Protein 3H7F (pdb70)

Solvent-accessible surface area: 27893 Å² total

Structure (mmCIF, N/CA/C/O backbone):
data_3H7F
#
_entry.id   3H7F
#
_cell.length_a   60.730
_cell.length_b   102.010
_cell.length_c   132.120
_cell.angle_alpha   90.00
_cell.angle_beta   90.00
_cell.angle_gamma   90.00
#
_symmetry.space_group_name_H-M   'P 21 21 21'
#
loop_
_entity.id
_entity.type
_entity.pdbx_description
1 polymer 'Serine hydroxymethyltransferase 1'
2 non-polymer 'MAGNESIUM ION'
3 water water
#
loop_
_atom_site.group_PDB
_atom_site.id
_atom_site.type_symbol
_atom_site.label_atom_id
_atom_site.label_alt_id
_atom_site.label_comp_id
_atom_site.label_asym_id
_atom_site.label_entity_id
_atom_site.label_seq_id
_atom_site.pdbx_PDB_ins_code
_atom_site.Cartn_x
_atom_site.Cartn_y
_atom_site.Cartn_z
_atom_site.occupancy
_atom_site.B_iso_or_equiv
_atom_site.auth_seq_id
_atom_site.auth_comp_id
_atom_site.auth_asym_id
_atom_site.auth_atom_id
_atom_site.pdbx_PDB_model_num
ATOM 1 N N . GLY A 1 20 ? 22.329 50.473 -6.860 1.00 33.49 -1 GLY A N 1
ATOM 2 C CA . GLY A 1 20 ? 21.136 51.367 -6.674 1.00 32.40 -1 GLY A CA 1
ATOM 3 C C . GLY A 1 20 ? 20.991 51.910 -5.273 1.00 31.20 -1 GLY A C 1
ATOM 4 O O . GLY A 1 20 ? 21.686 51.466 -4.309 1.00 33.00 -1 GLY A O 1
ATOM 5 N N . SER A 1 21 ? 20.036 52.831 -5.123 1.00 28.84 0 SER A N 1
ATOM 6 C CA . SER A 1 21 ? 19.993 53.655 -3.929 1.00 26.72 0 SER A CA 1
ATOM 7 C C . SER A 1 21 ? 19.511 52.959 -2.647 1.00 24.21 0 SER A C 1
ATOM 8 O O . SER A 1 21 ? 19.775 53.474 -1.567 1.00 22.20 0 SER A O 1
ATOM 11 N N . MET A 1 22 ? 18.903 51.771 -2.750 1.00 23.53 1 MET A N 1
ATOM 12 C CA . MET A 1 22 ? 18.463 51.048 -1.541 1.00 22.13 1 MET A CA 1
ATOM 13 C C . MET A 1 22 ? 19.543 50.761 -0.471 1.00 21.91 1 MET A C 1
ATOM 14 O O . MET A 1 22 ? 19.245 50.761 0.753 1.00 20.14 1 MET A O 1
ATOM 19 N N . SER A 1 23 ? 20.793 50.522 -0.909 1.00 22.44 2 SER A N 1
ATOM 20 C CA . SER A 1 23 ? 21.934 50.282 -0.011 1.00 22.13 2 SER A CA 1
ATOM 21 C C . SER A 1 23 ? 22.965 51.437 0.059 1.00 21.91 2 SER A C 1
ATOM 22 O O . SER A 1 23 ? 24.044 51.264 0.641 1.00 22.41 2 SER A O 1
ATOM 25 N N . ALA A 1 24 ? 22.623 52.605 -0.479 1.00 21.00 3 ALA A N 1
ATOM 26 C CA . ALA A 1 24 ? 23.517 53.793 -0.455 1.00 20.81 3 ALA A CA 1
ATOM 27 C C . ALA A 1 24 ? 23.412 54.559 0.875 1.00 21.30 3 ALA A C 1
ATOM 28 O O . ALA A 1 24 ? 22.299 54.732 1.425 1.00 21.01 3 ALA A O 1
ATOM 30 N N . PRO A 1 25 ? 24.552 55.006 1.450 1.00 20.57 4 PRO A N 1
ATOM 31 C CA . PRO A 1 25 ? 24.513 55.813 2.673 1.00 20.87 4 PRO A CA 1
ATOM 32 C C . PRO A 1 25 ? 23.850 57.193 2.496 1.00 20.20 4 PRO A C 1
ATOM 33 O O . PRO A 1 25 ? 23.872 57.769 1.401 1.00 20.35 4 PRO A O 1
ATOM 37 N N . LEU A 1 26 ? 23.240 57.710 3.564 1.00 19.14 5 LEU A N 1
ATOM 38 C CA . LEU A 1 26 ? 22.636 59.048 3.585 1.00 19.03 5 LEU A CA 1
ATOM 39 C C . LEU A 1 26 ? 23.557 60.140 2.990 1.00 20.24 5 LEU A C 1
ATOM 40 O O . LEU A 1 26 ? 23.102 61.016 2.286 1.00 18.90 5 LEU A O 1
ATOM 45 N N . ALA A 1 27 ? 24.856 60.054 3.297 1.00 21.41 6 ALA A N 1
ATOM 46 C CA . ALA A 1 27 ? 25.855 60.990 2.736 1.00 23.09 6 ALA A CA 1
ATOM 47 C C . ALA A 1 27 ? 25.880 61.064 1.191 1.00 22.75 6 ALA A C 1
ATOM 48 O O . ALA A 1 27 ? 26.124 62.160 0.628 1.00 23.65 6 ALA A O 1
ATOM 50 N N . GLU A 1 28 ? 25.617 59.931 0.539 1.00 21.82 7 GLU A N 1
ATOM 51 C CA A GLU A 1 28 ? 25.512 59.851 -0.926 0.50 21.29 7 GLU A CA 1
ATOM 52 C CA B GLU A 1 28 ? 25.501 59.848 -0.923 0.50 22.08 7 GLU A CA 1
ATOM 53 C C . GLU A 1 28 ? 24.129 60.300 -1.419 1.00 21.92 7 GLU A C 1
ATOM 54 O O . GLU A 1 28 ? 24.024 61.098 -2.348 1.00 21.96 7 GLU A O 1
ATOM 65 N N . VAL A 1 29 ? 23.060 59.774 -0.798 1.00 21.58 8 VAL A N 1
ATOM 66 C CA . VAL A 1 29 ? 21.682 60.005 -1.280 1.00 21.63 8 VAL A CA 1
ATOM 67 C C . VAL A 1 29 ? 21.166 61.445 -1.096 1.00 20.80 8 VAL A C 1
ATOM 68 O O . VAL A 1 29 ? 20.470 61.965 -1.980 1.00 22.04 8 VAL A O 1
ATOM 72 N N . ASP A 1 30 ? 21.471 62.073 0.038 1.00 20.03 9 ASP A N 1
ATOM 73 C CA . ASP A 1 30 ? 20.944 63.404 0.415 1.00 19.39 9 ASP A CA 1
ATOM 74 C C . ASP A 1 30 ? 21.955 64.211 1.237 1.00 20.53 9 ASP A C 1
ATOM 75 O O . ASP A 1 30 ? 21.847 64.351 2.463 1.00 19.26 9 ASP A O 1
ATOM 80 N N . PRO A 1 31 ? 22.962 64.789 0.543 1.00 20.76 10 PRO A N 1
ATOM 81 C CA . PRO A 1 31 ? 24.013 65.487 1.246 1.00 21.51 10 PRO A CA 1
ATOM 82 C C . PRO A 1 31 ? 23.550 66.646 2.199 1.00 20.46 10 PRO A C 1
ATOM 83 O O . PRO A 1 31 ? 24.114 66.834 3.281 1.00 21.02 10 PRO A O 1
ATOM 87 N N . ASP A 1 32 ? 22.500 67.359 1.819 1.00 21.01 11 ASP A N 1
ATOM 88 C CA . ASP A 1 32 ? 21.968 68.471 2.630 1.00 20.80 11 ASP A CA 1
ATOM 89 C C . ASP A 1 32 ? 21.354 67.959 3.963 1.00 20.35 11 ASP A C 1
ATOM 90 O O . ASP A 1 32 ? 21.588 68.513 5.045 1.00 19.79 11 ASP A O 1
ATOM 95 N N . ILE A 1 33 ? 20.598 66.863 3.906 1.00 19.67 12 ILE A N 1
ATOM 96 C CA . ILE A 1 33 ? 20.083 66.278 5.174 1.00 19.69 12 ILE A CA 1
ATOM 97 C C . ILE A 1 33 ? 21.179 65.679 6.055 1.00 19.48 12 ILE A C 1
ATOM 98 O O . ILE A 1 33 ? 21.162 65.883 7.295 1.00 18.88 12 ILE A O 1
ATOM 103 N N . ALA A 1 34 ? 22.164 64.992 5.463 1.00 19.04 13 ALA A N 1
ATOM 104 C CA . ALA A 1 34 ? 23.315 64.487 6.221 1.00 20.52 13 ALA A CA 1
ATOM 105 C C . ALA A 1 34 ? 24.058 65.610 6.989 1.00 20.31 13 ALA A C 1
ATOM 106 O O . ALA A 1 34 ? 24.369 65.455 8.189 1.00 20.06 13 ALA A O 1
ATOM 108 N N . GLU A 1 35 ? 24.274 66.763 6.330 1.00 21.24 14 GLU A N 1
ATOM 109 C CA . GLU A 1 35 ? 24.955 67.904 6.977 1.00 21.97 14 GLU A CA 1
ATOM 110 C C . GLU A 1 35 ? 24.160 68.510 8.122 1.00 21.37 14 GLU A C 1
ATOM 111 O O . GLU A 1 35 ? 24.709 68.864 9.174 1.00 20.85 14 GLU A O 1
ATOM 117 N N . LEU A 1 36 ? 22.837 68.549 7.937 1.00 20.94 15 LEU A N 1
ATOM 118 C CA . LEU A 1 36 ? 21.924 69.064 8.963 1.00 21.42 15 LEU A CA 1
ATOM 119 C C . LEU A 1 36 ? 21.839 68.169 10.228 1.00 21.98 15 LEU A C 1
ATOM 120 O O . LEU A 1 36 ? 21.745 68.711 11.341 1.00 21.05 15 LEU A O 1
ATOM 125 N N . LEU A 1 37 ? 21.875 66.844 10.063 1.00 21.76 16 LEU A N 1
ATOM 126 C CA . LEU A 1 37 ? 22.014 65.916 11.202 1.00 22.54 16 LEU A CA 1
ATOM 127 C C . LEU A 1 37 ? 23.310 66.212 12.014 1.00 21.49 16 LEU A C 1
ATOM 128 O O . LEU A 1 37 ? 23.285 66.222 13.220 1.00 22.01 16 LEU A O 1
ATOM 133 N N . ALA A 1 38 ? 24.419 66.467 11.306 1.00 21.16 17 ALA A N 1
ATOM 134 C CA . ALA A 1 38 ? 25.702 66.803 11.940 1.00 21.10 17 ALA A CA 1
ATOM 135 C C . ALA A 1 38 ? 25.647 68.143 12.682 1.00 20.41 17 ALA A C 1
ATOM 136 O O . ALA A 1 38 ? 26.152 68.246 13.831 1.00 20.33 17 ALA A O 1
ATOM 138 N N . LYS A 1 39 ? 25.040 69.163 12.073 1.00 20.13 18 LYS A N 1
ATOM 139 C CA . LYS A 1 39 ? 24.873 70.461 12.726 1.00 20.21 18 LYS A CA 1
ATOM 140 C C . LYS A 1 39 ? 24.001 70.359 13.996 1.00 20.49 18 LYS A C 1
ATOM 141 O O . LYS A 1 39 ? 24.312 71.001 14.997 1.00 20.44 18 LYS A O 1
ATOM 147 N N . GLU A 1 40 ? 22.911 69.576 13.966 1.00 20.38 19 GLU A N 1
ATOM 148 C CA . GLU A 1 40 ? 22.058 69.440 15.171 1.00 20.12 19 GLU A CA 1
ATOM 149 C C . GLU A 1 40 ? 22.737 68.686 16.336 1.00 20.10 19 GLU A C 1
ATOM 150 O O . GLU A 1 40 ? 22.578 69.078 17.512 1.00 19.98 19 GLU A O 1
ATOM 156 N N . LEU A 1 41 ? 23.494 67.636 16.003 1.00 20.16 20 LEU A N 1
ATOM 157 C CA . LEU A 1 41 ? 24.352 66.946 16.983 1.00 20.23 20 LEU A CA 1
ATOM 158 C C . LEU A 1 41 ? 25.358 67.920 17.640 1.00 20.78 20 LEU A C 1
ATOM 159 O O . LEU A 1 41 ? 25.514 67.906 18.859 1.00 20.39 20 LEU A O 1
ATOM 164 N N . GLY A 1 42 ? 25.989 68.781 16.829 1.00 21.09 21 GLY A N 1
ATOM 165 C CA . GLY A 1 42 ? 26.919 69.828 17.357 1.00 21.11 21 GLY A CA 1
ATOM 166 C C . GLY A 1 42 ? 26.250 70.801 18.334 1.00 20.79 21 GLY A C 1
ATOM 167 O O . GLY A 1 42 ? 26.792 71.122 19.409 1.00 22.09 21 GLY A O 1
ATOM 168 N N . ARG A 1 43 ? 25.034 71.237 17.989 1.00 20.76 22 ARG A N 1
ATOM 169 C CA . ARG A 1 43 ? 24.256 72.175 18.779 1.00 19.92 22 ARG A CA 1
ATOM 170 C C . ARG A 1 43 ? 23.860 71.556 20.146 1.00 19.68 22 ARG A C 1
ATOM 171 O O . ARG A 1 43 ? 23.982 72.212 21.215 1.00 21.48 22 ARG A O 1
ATOM 179 N N . GLN A 1 44 ? 23.412 70.287 20.116 1.00 19.13 23 GLN A N 1
ATOM 180 C CA . GLN A 1 44 ? 23.150 69.545 21.344 1.00 18.45 23 GLN A CA 1
ATOM 181 C C . GLN A 1 44 ? 24.407 69.426 22.259 1.00 18.99 23 GLN A C 1
ATOM 182 O O . GLN A 1 44 ? 24.291 69.568 23.485 1.00 19.78 23 GLN A O 1
ATOM 188 N N . ARG A 1 45 ? 25.565 69.165 21.652 1.00 19.52 24 ARG A N 1
ATOM 189 C CA . ARG A 1 45 ? 26.852 69.088 22.390 1.00 20.05 24 ARG A CA 1
ATOM 190 C C . ARG A 1 45 ? 27.317 70.468 22.950 1.00 21.40 24 ARG A C 1
ATOM 191 O O . ARG A 1 45 ? 27.765 70.554 24.093 1.00 21.85 24 ARG A O 1
ATOM 199 N N . ASP A 1 46 ? 27.158 71.543 22.200 1.00 22.42 25 ASP A N 1
ATOM 200 C CA . ASP A 1 46 ? 27.789 72.832 22.570 1.00 24.09 25 ASP A CA 1
ATOM 201 C C . ASP A 1 46 ? 26.978 73.683 23.553 1.00 24.88 25 ASP A C 1
ATOM 202 O O . ASP A 1 46 ? 27.563 74.487 24.290 1.00 26.32 25 ASP A O 1
ATOM 207 N N . THR A 1 47 ? 25.658 73.498 23.618 1.00 24.90 26 THR A N 1
ATOM 208 C CA . THR A 1 47 ? 24.795 74.362 24.437 1.00 24.96 26 THR A CA 1
ATOM 209 C C . THR A 1 47 ? 24.424 73.683 25.767 1.00 23.27 26 THR A C 1
ATOM 210 O O . THR A 1 47 ? 24.606 72.469 25.905 1.00 23.30 26 THR A O 1
ATOM 214 N N . LEU A 1 48 ? 23.914 74.454 26.733 1.00 22.02 27 LEU A N 1
ATOM 215 C CA . LEU A 1 48 ? 23.321 73.902 27.981 1.00 21.86 27 LEU A CA 1
ATOM 216 C C . LEU A 1 48 ? 21.771 73.900 27.848 1.00 21.15 27 LEU A C 1
ATOM 217 O O . LEU A 1 48 ? 21.127 74.969 27.916 1.00 19.91 27 LEU A O 1
ATOM 222 N N . GLU A 1 49 ? 21.201 72.697 27.633 1.00 20.94 28 GLU A N 1
ATOM 223 C CA A GLU A 1 49 ? 19.746 72.596 27.380 0.50 20.95 28 GLU A CA 1
ATOM 224 C CA B GLU A 1 49 ? 19.743 72.507 27.408 0.50 21.39 28 GLU A CA 1
ATOM 225 C C . GLU A 1 49 ? 18.959 72.513 28.710 1.00 20.79 28 GLU A C 1
ATOM 226 O O . GLU A 1 49 ? 19.078 71.538 29.482 1.00 21.11 28 GLU A O 1
ATOM 237 N N . MET A 1 50 ? 18.144 73.553 28.958 1.00 20.54 29 MET A N 1
ATOM 238 C CA . MET A 1 50 ? 17.337 73.661 30.182 1.00 20.89 29 MET A CA 1
ATOM 239 C C . MET A 1 50 ? 15.814 73.841 29.959 1.00 20.41 29 MET A C 1
ATOM 240 O O . MET A 1 50 ? 15.111 74.423 30.791 1.00 20.38 29 MET A O 1
ATOM 245 N N . ILE A 1 51 ? 15.307 73.301 28.841 1.00 19.98 30 ILE A N 1
ATOM 246 C CA . ILE A 1 51 ? 13.856 73.218 28.597 1.00 20.33 30 ILE A CA 1
ATOM 247 C C . ILE A 1 51 ? 13.370 72.010 29.402 1.00 19.03 30 ILE A C 1
ATOM 248 O O . ILE A 1 51 ? 13.902 70.888 29.227 1.00 19.50 30 ILE A O 1
ATOM 253 N N . ALA A 1 52 ? 12.409 72.236 30.308 1.00 19.37 31 ALA A N 1
ATOM 254 C CA . ALA A 1 52 ? 11.943 71.223 31.262 1.00 19.42 31 ALA A CA 1
ATOM 255 C C . ALA A 1 52 ? 11.316 69.937 30.623 1.00 19.43 31 ALA A C 1
ATOM 256 O O . ALA A 1 52 ? 11.398 68.863 31.233 1.00 19.95 31 ALA A O 1
ATOM 258 N N . SER A 1 53 ? 10.774 70.074 29.395 1.00 19.07 32 SER A N 1
ATOM 259 C CA A SER A 1 53 ? 10.165 68.999 28.597 0.50 19.01 32 SER A CA 1
ATOM 260 C CA B SER A 1 53 ? 10.175 68.933 28.687 0.50 18.50 32 SER A CA 1
ATOM 261 C C . SER A 1 53 ? 11.136 68.144 27.778 1.00 18.50 32 SER A C 1
ATOM 262 O O . SER A 1 53 ? 10.707 67.173 27.120 1.00 18.23 32 SER A O 1
ATOM 267 N N . GLU A 1 54 ? 12.422 68.513 27.764 1.00 17.52 33 GLU A N 1
ATOM 268 C CA . GLU A 1 54 ? 13.445 67.852 26.941 1.00 17.62 33 GLU A CA 1
ATOM 269 C C . GLU A 1 54 ? 14.390 66.913 27.743 1.00 17.64 33 GLU A C 1
ATOM 270 O O . GLU A 1 54 ? 14.516 67.018 28.991 1.00 18.44 33 GLU A O 1
ATOM 276 N N . ASN A 1 55 ? 15.012 65.997 27.007 1.00 17.64 34 ASN A N 1
ATOM 277 C CA . ASN A 1 55 ? 15.993 64.989 27.533 1.00 16.69 34 ASN A CA 1
ATOM 278 C C . ASN A 1 55 ? 16.900 64.479 26.399 1.00 17.18 34 ASN A C 1
ATOM 279 O O . ASN A 1 55 ? 16.838 65.009 25.251 1.00 18.18 34 ASN A O 1
ATOM 284 N N . PHE A 1 56 ? 17.759 63.480 26.697 1.00 16.21 35 PHE A N 1
ATOM 285 C CA . PHE A 1 56 ? 18.649 62.801 25.711 1.00 16.77 35 PHE A CA 1
ATOM 286 C C . PHE A 1 56 ? 18.425 61.267 25.740 1.00 16.48 35 PHE A C 1
ATOM 287 O O . PHE A 1 56 ? 18.577 60.626 26.825 1.00 17.04 35 PHE A O 1
ATOM 295 N N . VAL A 1 57 ? 17.994 60.663 24.620 1.00 15.85 36 VAL A N 1
ATOM 296 C CA . VAL A 1 57 ? 17.770 59.196 24.573 1.00 16.53 36 VAL A CA 1
ATOM 297 C C . VAL A 1 57 ? 19.122 58.405 24.624 1.00 16.91 36 VAL A C 1
ATOM 298 O O . VAL A 1 57 ? 20.147 58.904 24.102 1.00 18.14 36 VAL A O 1
ATOM 302 N N . PRO A 1 58 ? 19.128 57.165 25.193 1.00 17.79 37 PRO A N 1
ATOM 303 C CA . PRO A 1 58 ? 20.345 56.304 25.143 1.00 17.36 37 PRO A CA 1
ATOM 304 C C . PRO A 1 58 ? 20.615 55.699 23.759 1.00 17.75 37 PRO A C 1
ATOM 305 O O . PRO A 1 58 ? 19.683 55.642 22.910 1.00 16.67 37 PRO A O 1
ATOM 309 N N . ARG A 1 59 ? 21.860 55.286 23.477 1.00 17.67 38 ARG A N 1
ATOM 310 C CA . ARG A 1 59 ? 22.268 54.576 22.229 1.00 18.16 38 ARG A CA 1
ATOM 311 C C . ARG A 1 59 ? 21.289 53.459 21.798 1.00 17.45 38 ARG A C 1
ATOM 312 O O . ARG A 1 59 ? 20.923 53.382 20.628 1.00 17.35 38 ARG A O 1
ATOM 320 N N . ALA A 1 60 ? 20.853 52.633 22.746 1.00 17.56 39 ALA A N 1
ATOM 321 C CA . ALA A 1 60 ? 19.987 51.473 22.441 1.00 16.73 39 ALA A CA 1
ATOM 322 C C . ALA A 1 60 ? 18.582 51.911 21.893 1.00 16.37 39 ALA A C 1
ATOM 323 O O . ALA A 1 60 ? 17.972 51.151 21.101 1.00 16.57 39 ALA A O 1
ATOM 325 N N . VAL A 1 61 ? 18.102 53.090 22.312 1.00 15.97 40 VAL A N 1
ATOM 326 C CA . VAL A 1 61 ? 16.822 53.634 21.751 1.00 16.61 40 VAL A CA 1
ATOM 327 C C . VAL A 1 61 ? 16.991 54.173 20.323 1.00 16.21 40 VAL A C 1
ATOM 328 O O . VAL A 1 61 ? 16.099 53.948 19.458 1.00 15.67 40 VAL A O 1
ATOM 332 N N . LEU A 1 62 ? 18.110 54.849 20.031 1.00 15.53 41 LEU A N 1
ATOM 333 C CA . LEU A 1 62 ? 18.448 55.225 18.651 1.00 16.24 41 LEU A CA 1
ATOM 334 C C . LEU A 1 62 ? 18.433 53.992 17.725 1.00 16.20 41 LEU A C 1
ATOM 335 O O . LEU A 1 62 ? 17.850 54.032 16.613 1.00 16.15 41 LEU A O 1
ATOM 340 N N . GLN A 1 63 ? 19.073 52.894 18.158 1.00 15.87 42 GLN A N 1
ATOM 341 C CA . GLN A 1 63 ? 19.145 51.659 17.358 1.00 16.06 42 GLN A CA 1
ATOM 342 C C . GLN A 1 63 ? 17.738 51.073 17.077 1.00 15.86 42 GLN A C 1
ATOM 343 O O . GLN A 1 63 ? 17.446 50.706 15.952 1.00 16.95 42 GLN A O 1
ATOM 349 N N . ALA A 1 64 ? 16.875 51.008 18.103 1.00 14.84 43 ALA A N 1
ATOM 350 C CA . ALA A 1 64 ? 15.507 50.493 17.891 1.00 15.35 43 ALA A CA 1
ATOM 351 C C . ALA A 1 64 ? 14.710 51.382 16.920 1.00 14.87 43 ALA A C 1
ATOM 352 O O . ALA A 1 64 ? 14.009 50.861 16.013 1.00 14.12 43 ALA A O 1
ATOM 354 N N . GLN A 1 65 ? 14.802 52.694 17.103 1.00 14.18 44 GLN A N 1
ATOM 355 C CA . GLN A 1 65 ? 14.085 53.656 16.199 1.00 13.67 44 GLN A CA 1
ATOM 356 C C . GLN A 1 65 ? 14.568 53.614 14.742 1.00 14.74 44 GLN A C 1
ATOM 357 O O . GLN A 1 65 ? 13.798 53.948 13.798 1.00 14.73 44 GLN A O 1
ATOM 363 N N . GLY A 1 66 ? 15.838 53.220 14.538 1.00 14.39 45 GLY A N 1
ATOM 364 C CA . GLY A 1 66 ? 16.396 53.038 13.191 1.00 15.21 45 GLY A CA 1
ATOM 365 C C . GLY A 1 66 ? 16.310 51.623 12.614 1.00 15.06 45 GLY A C 1
ATOM 366 O O . GLY A 1 66 ? 17.015 51.305 11.628 1.00 17.20 45 GLY A O 1
ATOM 367 N N . SER A 1 67 ? 15.418 50.776 13.168 1.00 15.23 46 SER A N 1
ATOM 368 C CA . SER A 1 67 ? 15.283 49.361 12.755 1.00 14.83 46 SER A CA 1
ATOM 369 C C . SER A 1 67 ? 14.269 49.110 11.630 1.00 14.47 46 SER A C 1
ATOM 370 O O . SER A 1 67 ? 13.402 49.965 11.344 1.00 15.19 46 SER A O 1
ATOM 373 N N . VAL A 1 68 ? 14.367 47.922 11.018 1.00 14.67 47 VAL A N 1
ATOM 374 C CA . VAL A 1 68 ? 13.480 47.486 9.895 1.00 14.59 47 VAL A CA 1
ATOM 375 C C . VAL A 1 68 ? 12.022 47.177 10.375 1.00 13.63 47 VAL A C 1
ATOM 376 O O . VAL A 1 68 ? 11.162 46.907 9.534 1.00 13.06 47 VAL A O 1
ATOM 380 N N . LEU A 1 69 ? 11.747 47.245 11.691 1.00 14.12 48 LEU A N 1
ATOM 381 C CA . LEU A 1 69 ? 10.351 47.106 12.179 1.00 13.35 48 LEU A CA 1
ATOM 382 C C . LEU A 1 69 ? 9.414 48.190 11.629 1.00 14.32 48 LEU A C 1
ATOM 383 O O . LEU A 1 69 ? 8.184 48.007 11.662 1.00 13.43 48 LEU A O 1
ATOM 388 N N . THR A 1 70 ? 9.960 49.317 11.159 1.00 14.10 49 THR A N 1
ATOM 389 C CA . THR A 1 70 ? 9.172 50.327 10.407 1.00 13.71 49 THR A CA 1
ATOM 390 C C . THR A 1 70 ? 8.406 49.721 9.220 1.00 13.10 49 THR A C 1
ATOM 391 O O . THR A 1 70 ? 7.319 50.229 8.815 1.00 13.61 49 THR A O 1
ATOM 395 N N . ASN A 1 71 ? 8.917 48.605 8.648 1.00 13.37 50 ASN A N 1
ATOM 396 C CA . ASN A 1 71 ? 8.298 47.992 7.451 1.00 13.07 50 ASN A CA 1
ATOM 397 C C . ASN A 1 71 ? 7.014 47.161 7.747 1.00 14.96 50 ASN A C 1
ATOM 398 O O . ASN A 1 71 ? 6.248 46.866 6.816 1.00 17.89 50 ASN A O 1
ATOM 403 N N . LYS A 1 72 ? 6.738 46.831 8.995 1.00 14.34 51 LYS A N 1
ATOM 404 C CA . LYS A 1 72 ? 5.613 45.893 9.318 1.00 15.37 51 LYS A CA 1
ATOM 405 C C . LYS A 1 72 ? 4.279 46.619 9.647 1.00 15.17 51 LYS A C 1
ATOM 406 O O . LYS A 1 72 ? 4.225 47.471 10.575 1.00 14.99 51 LYS A O 1
ATOM 412 N N . TYR A 1 73 ? 3.216 46.257 8.917 1.00 14.31 52 TYR A N 1
ATOM 413 C CA . TYR A 1 73 ? 1.819 46.685 9.230 1.00 14.89 52 TYR A CA 1
ATOM 414 C C . TYR A 1 73 ? 1.212 45.721 10.256 1.00 14.75 52 TYR A C 1
ATOM 415 O O . TYR A 1 73 ? 1.081 44.507 9.970 1.00 15.71 52 TYR A O 1
ATOM 424 N N . ALA A 1 74 ? 0.854 46.247 11.434 1.00 14.51 53 ALA A N 1
ATOM 425 C CA . ALA A 1 74 ? 0.382 45.425 12.544 1.00 15.13 53 ALA A CA 1
ATOM 426 C C . ALA A 1 74 ? -0.920 45.969 13.161 1.00 15.59 53 ALA A C 1
ATOM 427 O O . ALA A 1 74 ? -1.026 46.072 14.394 1.00 15.28 53 ALA A O 1
ATOM 429 N N . GLU A 1 75 ? -1.914 46.332 12.335 1.00 15.18 54 GLU A N 1
ATOM 430 C CA . GLU A 1 75 ? -3.233 46.778 12.862 1.00 15.35 54 GLU A CA 1
ATOM 431 C C . GLU A 1 75 ? -3.879 45.677 13.721 1.00 14.88 54 GLU A C 1
ATOM 432 O O . GLU A 1 75 ? -3.862 44.496 13.358 1.00 14.94 54 GLU A O 1
ATOM 438 N N . GLY A 1 76 ? -4.433 46.089 14.849 1.00 15.16 55 GLY A N 1
ATOM 439 C CA . GLY A 1 76 ? -5.119 45.198 15.831 1.00 14.75 55 GLY A CA 1
ATOM 440 C C . GLY A 1 76 ? -4.329 45.139 17.131 1.00 15.19 55 GLY A C 1
ATOM 441 O O . GLY A 1 76 ? -3.704 46.125 17.505 1.00 16.84 55 GLY A O 1
ATOM 442 N N . LEU A 1 77 ? -4.366 43.972 17.810 1.00 15.93 56 LEU A N 1
ATOM 443 C CA . LEU A 1 77 ? -3.636 43.668 19.070 1.00 16.19 56 LEU A CA 1
ATOM 444 C C . LEU A 1 77 ? -2.828 42.358 18.942 1.00 16.03 56 LEU A C 1
ATOM 445 O O . LEU A 1 77 ? -3.108 41.545 18.047 1.00 16.85 56 LEU A O 1
ATOM 450 N N . PRO A 1 78 ? -1.820 42.131 19.830 1.00 16.32 57 PRO A N 1
ATOM 451 C CA . PRO A 1 78 ? -1.084 40.854 19.796 1.00 17.55 57 PRO A CA 1
ATOM 452 C C . PRO A 1 78 ? -2.020 39.640 19.801 1.00 17.71 57 PRO A C 1
ATOM 453 O O . PRO A 1 78 ? -2.990 39.594 20.584 1.00 18.17 57 PRO A O 1
ATOM 457 N N . GLY A 1 79 ? -1.810 38.732 18.854 1.00 18.60 58 GLY A N 1
ATOM 458 C CA . GLY A 1 79 ? -2.673 37.550 18.744 1.00 19.15 58 GLY A CA 1
ATOM 459 C C . GLY A 1 79 ? -3.996 37.719 18.024 1.00 19.31 58 GLY A C 1
ATOM 460 O O . GLY A 1 79 ? -4.657 36.714 17.740 1.00 22.09 58 GLY A O 1
ATOM 461 N N . ARG A 1 80 ? -4.373 38.964 17.695 1.00 18.90 59 ARG A N 1
ATOM 462 C CA . ARG A 1 80 ? -5.636 39.309 17.029 1.00 19.06 59 ARG A CA 1
ATOM 463 C C . ARG A 1 80 ? -5.387 40.516 16.077 1.00 18.91 59 ARG A C 1
ATOM 464 O O . ARG A 1 80 ? -5.925 41.637 16.265 1.00 18.54 59 ARG A O 1
ATOM 466 N N . ARG A 1 81 ? -4.553 40.250 15.061 1.00 17.73 60 ARG A N 1
ATOM 467 C CA . ARG A 1 81 ? -4.147 41.217 14.007 1.00 17.68 60 ARG A CA 1
ATOM 468 C C . ARG A 1 81 ? -4.950 41.062 12.714 1.00 18.42 60 ARG A C 1
ATOM 469 O O . ARG A 1 81 ? -5.486 39.987 12.452 1.00 19.49 60 ARG A O 1
ATOM 477 N N . TYR A 1 82 ? -5.005 42.120 11.890 1.00 19.21 61 TYR A N 1
ATOM 478 C CA . TYR A 1 82 ? -5.615 42.033 10.551 1.00 21.12 61 TYR A CA 1
ATOM 479 C C . TYR A 1 82 ? -4.871 41.056 9.626 1.00 21.82 61 TYR A C 1
ATOM 480 O O . TYR A 1 82 ? -5.516 40.314 8.856 1.00 23.19 61 TYR A O 1
ATOM 489 N N . TYR A 1 83 ? -3.533 41.087 9.661 1.00 21.41 62 TYR A N 1
ATOM 490 C CA . TYR A 1 83 ? -2.672 40.380 8.677 1.00 22.89 62 TYR A CA 1
ATOM 491 C C . TYR A 1 83 ? -1.794 39.299 9.333 1.00 22.30 62 TYR A C 1
ATOM 492 O O . TYR A 1 83 ? -1.526 39.362 10.553 1.00 22.61 62 TYR A O 1
ATOM 501 N N . GLY A 1 84 ? -1.303 38.342 8.532 1.00 21.45 63 GLY A N 1
ATOM 502 C CA . GLY A 1 84 ? -0.323 37.365 9.026 1.00 21.01 63 GLY A CA 1
ATOM 503 C C . GLY A 1 84 ? 1.103 37.911 9.168 1.00 20.33 63 GLY A C 1
ATOM 504 O O . GLY A 1 84 ? 1.367 39.101 8.919 1.00 19.72 63 GLY A O 1
ATOM 505 N N . GLY A 1 85 ? 2.024 37.042 9.591 1.00 19.73 64 GLY A N 1
ATOM 506 C CA . GLY A 1 85 ? 3.436 37.385 9.726 1.00 19.78 64 GLY A CA 1
ATOM 507 C C . GLY A 1 85 ? 3.833 38.219 10.934 1.00 19.77 64 GLY A C 1
ATOM 508 O O . GLY A 1 85 ? 4.962 38.698 10.992 1.00 18.90 64 GLY A O 1
ATOM 509 N N . CYS A 1 86 ? 2.939 38.386 11.925 1.00 18.83 65 CYS A N 1
ATOM 510 C CA . CYS A 1 86 ? 3.210 39.251 13.103 1.00 19.24 65 CYS A CA 1
ATOM 511 C C . CYS A 1 86 ? 3.824 38.510 14.318 1.00 19.78 65 CYS A C 1
ATOM 512 O O . CYS A 1 86 ? 3.923 39.061 15.421 1.00 20.21 65 CYS A O 1
ATOM 515 N N . GLU A 1 87 ? 4.271 37.266 14.138 1.00 20.23 66 GLU A N 1
ATOM 516 C CA . GLU A 1 87 ? 4.797 36.493 15.278 1.00 19.75 66 GLU A CA 1
ATOM 517 C C . GLU A 1 87 ? 5.894 37.171 16.122 1.00 19.57 66 GLU A C 1
ATOM 518 O O . GLU A 1 87 ? 5.849 37.109 17.364 1.00 20.86 66 GLU A O 1
ATOM 524 N N . HIS A 1 88 ? 6.861 37.822 15.479 1.00 17.70 67 HIS A N 1
ATOM 525 C CA . HIS A 1 88 ? 7.966 38.460 16.211 1.00 17.04 67 HIS A CA 1
ATOM 526 C C . HIS A 1 88 ? 7.553 39.835 16.806 1.00 17.22 67 HIS A C 1
ATOM 527 O O . HIS A 1 88 ? 7.857 40.155 17.957 1.00 17.44 67 HIS A O 1
ATOM 534 N N . VAL A 1 89 ? 6.821 40.653 16.029 1.00 16.16 68 VAL A N 1
ATOM 535 C CA . VAL A 1 89 ? 6.378 41.966 16.554 1.00 16.12 68 VAL A CA 1
ATOM 536 C C . VAL A 1 89 ? 5.367 41.814 17.707 1.00 15.93 68 VAL A C 1
ATOM 537 O O . VAL A 1 89 ? 5.270 42.710 18.532 1.00 15.29 68 VAL A O 1
ATOM 541 N N . ASP A 1 90 ? 4.606 40.717 17.730 1.00 15.08 69 ASP A N 1
ATOM 542 C CA . ASP A 1 90 ? 3.661 40.425 18.854 1.00 15.72 69 ASP A CA 1
ATOM 543 C C . ASP A 1 90 ? 4.438 40.181 20.170 1.00 16.28 69 ASP A C 1
ATOM 544 O O . ASP A 1 90 ? 4.024 40.665 21.243 1.00 15.92 69 ASP A O 1
ATOM 549 N N . VAL A 1 91 ? 5.555 39.435 20.110 1.00 16.44 70 VAL A N 1
ATOM 550 C CA . VAL A 1 91 ? 6.401 39.256 21.342 1.00 16.99 70 VAL A CA 1
ATOM 551 C C . VAL A 1 91 ? 6.989 40.618 21.822 1.00 15.90 70 VAL A C 1
ATOM 552 O O . VAL A 1 91 ? 7.037 40.908 23.028 1.00 16.04 70 VAL A O 1
ATOM 556 N N . VAL A 1 92 ? 7.444 41.458 20.874 1.00 15.92 71 VAL A N 1
ATOM 557 C CA . VAL A 1 92 ? 7.907 42.838 21.170 1.00 15.87 71 VAL A CA 1
ATOM 558 C C . VAL A 1 92 ? 6.825 43.696 21.927 1.00 15.45 71 VAL A C 1
ATOM 559 O O . VAL A 1 92 ? 7.111 44.305 22.963 1.00 15.63 71 VAL A O 1
ATOM 563 N N . GLU A 1 93 ? 5.605 43.751 21.377 1.00 14.79 72 GLU A N 1
ATOM 564 C CA . GLU A 1 93 ? 4.523 44.526 21.979 1.00 14.23 72 GLU A CA 1
ATOM 565 C C . GLU A 1 93 ? 4.143 43.974 23.395 1.00 14.98 72 GLU A C 1
ATOM 566 O O . GLU A 1 93 ? 3.898 44.764 24.299 1.00 15.55 72 GLU A O 1
ATOM 572 N N . ASN A 1 94 ? 4.128 42.634 23.551 1.00 15.71 73 ASN A N 1
ATOM 573 C CA . ASN A 1 94 ? 3.878 42.023 24.874 1.00 16.00 73 ASN A CA 1
ATOM 574 C C . ASN A 1 94 ? 4.981 42.322 25.921 1.00 16.39 73 ASN A C 1
ATOM 575 O O . ASN A 1 94 ? 4.638 42.571 27.103 1.00 17.24 73 ASN A O 1
ATOM 580 N N . LEU A 1 95 ? 6.256 42.373 25.501 1.00 16.70 74 LEU A N 1
ATOM 581 C CA . LEU A 1 95 ? 7.346 42.815 26.420 1.00 16.29 74 LEU A CA 1
ATOM 582 C C . LEU A 1 95 ? 7.106 44.273 26.902 1.00 15.93 74 LEU A C 1
ATOM 583 O O . LEU A 1 95 ? 7.227 44.617 28.102 1.00 15.74 74 LEU A O 1
ATOM 588 N N . ALA A 1 96 ? 6.751 45.175 25.974 1.00 15.45 75 ALA A N 1
ATOM 589 C CA . ALA A 1 96 ? 6.448 46.551 26.356 1.00 15.12 75 ALA A CA 1
ATOM 590 C C . ALA A 1 96 ? 5.220 46.656 27.328 1.00 14.72 75 ALA A C 1
ATOM 591 O O . ALA A 1 96 ? 5.296 47.365 28.350 1.00 15.88 75 ALA A O 1
ATOM 593 N N . ARG A 1 97 ? 4.111 45.945 27.009 1.00 14.42 76 ARG A N 1
ATOM 594 C CA . ARG A 1 97 ? 2.910 45.955 27.884 1.00 15.42 76 ARG A CA 1
ATOM 595 C C . ARG A 1 97 ? 3.234 45.427 29.293 1.00 15.94 76 ARG A C 1
ATOM 596 O O . ARG A 1 97 ? 2.839 46.025 30.325 1.00 15.57 76 ARG A O 1
ATOM 604 N N . ASP A 1 98 ? 3.856 44.249 29.304 1.00 16.08 77 ASP A N 1
ATOM 605 C CA . ASP A 1 98 ? 4.120 43.547 30.584 1.00 16.87 77 ASP A CA 1
ATOM 606 C C . ASP A 1 98 ? 5.137 44.319 31.446 1.00 16.64 77 ASP A C 1
ATOM 607 O O . ASP A 1 98 ? 4.953 44.402 32.679 1.00 18.30 77 ASP A O 1
ATOM 612 N N . ARG A 1 99 ? 6.162 44.942 30.839 1.00 16.17 78 ARG A N 1
ATOM 613 C CA . ARG A 1 99 ? 7.144 45.796 31.594 1.00 16.50 78 ARG A CA 1
ATOM 614 C C . ARG A 1 99 ? 6.487 47.072 32.167 1.00 16.75 78 ARG A C 1
ATOM 615 O O . ARG A 1 99 ? 6.798 47.515 33.314 1.00 17.38 78 ARG A O 1
ATOM 623 N N . ALA A 1 100 ? 5.581 47.679 31.389 1.00 16.95 79 ALA A N 1
ATOM 624 C CA . ALA A 1 100 ? 4.841 48.853 31.863 1.00 16.82 79 ALA A CA 1
ATOM 625 C C . ALA A 1 100 ? 3.937 48.526 33.086 1.00 17.74 79 ALA A C 1
ATOM 626 O O . ALA A 1 100 ? 3.914 49.272 34.076 1.00 17.73 79 ALA A O 1
ATOM 628 N N . LYS A 1 101 ? 3.189 47.417 33.007 1.00 18.18 80 LYS A N 1
ATOM 629 C CA . LYS A 1 101 ? 2.344 46.968 34.147 1.00 18.23 80 LYS A CA 1
ATOM 630 C C . LYS A 1 101 ? 3.212 46.752 35.419 1.00 18.67 80 LYS A C 1
ATOM 631 O O . LYS A 1 101 ? 2.851 47.198 36.525 1.00 18.64 80 LYS A O 1
ATOM 637 N N . ALA A 1 102 ? 4.324 46.031 35.262 1.00 18.16 81 ALA A N 1
ATOM 638 C CA . ALA A 1 102 ? 5.211 45.739 36.420 1.00 18.75 81 ALA A CA 1
ATOM 639 C C . ALA A 1 102 ? 5.905 46.970 37.008 1.00 20.09 81 ALA A C 1
ATOM 640 O O . ALA A 1 102 ? 5.992 47.098 38.240 1.00 20.61 81 ALA A O 1
ATOM 642 N N . LEU A 1 103 ? 6.478 47.827 36.161 1.00 19.42 82 LEU A N 1
ATOM 643 C CA . LEU A 1 103 ? 7.149 49.046 36.620 1.00 19.47 82 LEU A CA 1
ATOM 644 C C . LEU A 1 103 ? 6.226 49.988 37.409 1.00 19.07 82 LEU A C 1
ATOM 645 O O . LEU A 1 103 ? 6.646 50.540 38.448 1.00 20.44 82 LEU A O 1
ATOM 650 N N . PHE A 1 104 ? 4.977 50.171 36.943 1.00 18.51 83 PHE A N 1
ATOM 651 C CA . PHE A 1 104 ? 4.062 51.145 37.517 1.00 17.66 83 PHE A CA 1
ATOM 652 C C . PHE A 1 104 ? 3.008 50.522 38.451 1.00 17.59 83 PHE A C 1
ATOM 653 O O . PHE A 1 104 ? 2.232 51.223 39.102 1.00 19.03 83 PHE A O 1
ATOM 661 N N . GLY A 1 105 ? 2.990 49.195 38.516 1.00 17.92 84 GLY A N 1
ATOM 662 C CA . GLY A 1 105 ? 1.980 48.466 39.341 1.00 18.67 84 GLY A CA 1
ATOM 663 C C . GLY A 1 105 ? 0.523 48.566 38.888 1.00 19.13 84 GLY A C 1
ATOM 664 O O . GLY A 1 105 ? -0.416 48.563 39.718 1.00 20.37 84 GLY A O 1
ATOM 665 N N . ALA A 1 106 ? 0.333 48.618 37.561 1.00 18.04 85 ALA A N 1
ATOM 666 C CA . ALA A 1 106 ? -1.001 48.768 36.941 1.00 17.36 85 ALA A CA 1
ATOM 667 C C . ALA A 1 106 ? -1.625 47.454 36.467 1.00 17.96 85 ALA A C 1
ATOM 668 O O . ALA A 1 106 ? -0.909 46.505 36.154 1.00 17.90 85 ALA A O 1
ATOM 670 N N . GLU A 1 107 ? -2.966 47.423 36.395 1.00 17.99 86 GLU A N 1
ATOM 671 C CA . GLU A 1 107 ? -3.719 46.216 35.969 1.00 18.18 86 GLU A CA 1
ATOM 672 C C . GLU A 1 107 ? -3.683 45.943 34.454 1.00 17.77 86 GLU A C 1
ATOM 673 O O . GLU A 1 107 ? -3.700 44.789 34.044 1.00 18.04 86 GLU A O 1
ATOM 679 N N . PHE A 1 108 ? -3.611 47.013 33.652 1.00 17.52 87 PHE A N 1
ATOM 680 C CA A PHE A 1 108 ? -3.723 46.939 32.206 0.50 16.81 87 PHE A CA 1
ATOM 681 C CA B PHE A 1 108 ? -3.601 46.871 32.166 0.50 17.10 87 PHE A CA 1
ATOM 682 C C . PHE A 1 108 ? -2.779 47.996 31.529 1.00 16.62 87 PHE A C 1
ATOM 683 O O . PHE A 1 108 ? -2.558 49.047 32.111 1.00 15.68 87 PHE A O 1
ATOM 698 N N . ALA A 1 109 ? -2.287 47.729 30.299 1.00 15.64 88 ALA A N 1
ATOM 699 C CA . ALA A 1 109 ? -1.533 48.749 29.481 1.00 14.75 88 ALA A CA 1
ATOM 700 C C . ALA A 1 109 ? -1.865 48.649 27.982 1.00 14.22 88 ALA A C 1
ATOM 701 O O . ALA A 1 109 ? -2.088 47.561 27.483 1.00 14.44 88 ALA A O 1
ATOM 703 N N . ASN A 1 110 ? -1.861 49.835 27.326 1.00 13.45 89 ASN A N 1
ATOM 704 C CA . ASN A 1 110 ? -1.828 49.923 25.845 1.00 13.87 89 ASN A CA 1
ATOM 705 C C . ASN A 1 110 ? -0.605 50.790 25.455 1.00 12.87 89 ASN A C 1
ATOM 706 O O . ASN A 1 110 ? -0.490 51.952 25.890 1.00 13.02 89 ASN A O 1
ATOM 711 N N . VAL A 1 111 ? 0.267 50.229 24.591 1.00 13.15 90 VAL A N 1
ATOM 712 C CA . VAL A 1 111 ? 1.551 50.845 24.234 1.00 12.86 90 VAL A CA 1
ATOM 713 C C . VAL A 1 111 ? 1.580 51.404 22.782 1.00 12.05 90 VAL A C 1
ATOM 714 O O . VAL A 1 111 ? 2.656 51.778 22.273 1.00 12.74 90 VAL A O 1
ATOM 718 N N . GLN A 1 112 ? 0.406 51.474 22.123 1.00 12.42 91 GLN A N 1
ATOM 719 C CA . GLN A 1 112 ? 0.302 52.022 20.737 1.00 12.76 91 GLN A CA 1
ATOM 720 C C . GLN A 1 112 ? 0.183 53.573 20.533 1.00 12.13 91 GLN A C 1
ATOM 721 O O . GLN A 1 112 ? 0.458 54.022 19.402 1.00 12.51 91 GLN A O 1
ATOM 727 N N . PRO A 1 113 ? -0.202 54.392 21.527 1.00 11.59 92 PRO A N 1
ATOM 728 C CA . PRO A 1 113 ? -0.347 55.844 21.174 1.00 11.57 92 PRO A CA 1
ATOM 729 C C . PRO A 1 113 ? 0.901 56.506 20.506 1.00 11.64 92 PRO A C 1
ATOM 730 O O . PRO A 1 113 ? 2.051 56.334 20.954 1.00 11.87 92 PRO A O 1
ATOM 734 N N . HIS A 1 114 ? 0.653 57.288 19.425 1.00 12.14 93 HIS A N 1
ATOM 735 C CA . HIS A 1 114 ? 1.768 57.935 18.668 1.00 11.64 93 HIS A CA 1
ATOM 736 C C . HIS A 1 114 ? 2.471 59.094 19.447 1.00 11.99 93 HIS A C 1
ATOM 737 O O . HIS A 1 114 ? 3.595 59.514 19.068 1.00 12.44 93 HIS A O 1
ATOM 744 N N . SER A 1 115 ? 1.831 59.640 20.492 1.00 11.87 94 SER A N 1
ATOM 745 C CA . SER A 1 115 ? 2.291 60.865 21.188 1.00 12.54 94 SER A CA 1
ATOM 746 C C . SER A 1 115 ? 1.509 61.037 22.518 1.00 12.18 94 SER A C 1
ATOM 747 O O . SER A 1 115 ? 0.502 60.318 22.722 1.00 12.98 94 SER A O 1
ATOM 750 N N . GLY A 1 116 ? 1.912 62.011 23.369 1.00 13.33 95 GLY A N 1
ATOM 751 C CA . GLY A 1 116 ? 1.081 62.373 24.544 1.00 13.64 95 GLY A CA 1
ATOM 752 C C . GLY A 1 116 ? -0.317 62.900 24.188 1.00 13.85 95 GLY A C 1
ATOM 753 O O . GLY A 1 116 ? -1.348 62.524 24.826 1.00 14.21 95 GLY A O 1
ATOM 754 N N . ALA A 1 117 ? -0.391 63.757 23.174 1.00 14.69 96 ALA A N 1
ATOM 755 C CA . ALA A 1 117 ? -1.698 64.269 22.688 1.00 13.98 96 ALA A CA 1
ATOM 756 C C . ALA A 1 117 ? -2.645 63.168 22.170 1.00 13.70 96 ALA A C 1
ATOM 757 O O . ALA A 1 117 ? -3.856 63.187 22.467 1.00 13.76 96 ALA A O 1
ATOM 759 N N . GLN A 1 118 ? -2.113 62.208 21.414 1.00 13.42 97 GLN A N 1
ATOM 760 C CA . GLN A 1 118 ? -2.885 61.069 20.881 1.00 13.49 97 GLN A CA 1
ATOM 761 C C . GLN A 1 118 ? -3.341 60.104 22.016 1.00 13.75 97 GLN A C 1
ATOM 762 O O . GLN A 1 118 ? -4.439 59.539 21.960 1.00 14.81 97 GLN A O 1
ATOM 768 N N . ALA A 1 119 ? -2.499 59.946 23.056 1.00 13.26 98 ALA A N 1
ATOM 769 C CA . ALA A 1 119 ? -2.934 59.172 24.243 1.00 12.24 98 ALA A CA 1
ATOM 770 C C . ALA A 1 119 ? -4.171 59.838 24.902 1.00 12.75 98 ALA A C 1
ATOM 771 O O . ALA A 1 119 ? -5.168 59.160 25.217 1.00 13.53 98 ALA A O 1
ATOM 773 N N . ASN A 1 120 ? -4.106 61.156 25.133 1.00 13.73 99 ASN A N 1
ATOM 774 C CA . ASN A 1 120 ? -5.266 61.890 25.721 1.00 13.70 99 ASN A CA 1
ATOM 775 C C . ASN A 1 120 ? -6.543 61.880 24.794 1.00 13.58 99 ASN A C 1
ATOM 776 O O . ASN A 1 120 ? -7.650 61.703 25.286 1.00 14.90 99 ASN A O 1
ATOM 781 N N . ALA A 1 121 ? -6.408 62.034 23.458 1.00 13.12 100 ALA A N 1
ATOM 782 C CA . ALA A 1 121 ? -7.565 61.947 22.552 1.00 13.81 100 ALA A CA 1
ATOM 783 C C . ALA A 1 121 ? -8.269 60.594 22.680 1.00 13.81 100 ALA A C 1
ATOM 784 O O . ALA A 1 121 ? -9.528 60.514 22.660 1.00 14.28 100 ALA A O 1
ATOM 786 N N . ALA A 1 122 ? -7.493 59.507 22.789 1.00 13.48 101 ALA A N 1
ATOM 787 C CA . ALA A 1 122 ? -8.042 58.146 22.958 1.00 13.86 101 ALA A CA 1
ATOM 788 C C . ALA A 1 122 ? -8.740 57.976 24.350 1.00 14.66 101 ALA A C 1
ATOM 789 O O . ALA A 1 122 ? -9.836 57.375 24.409 1.00 14.60 101 ALA A O 1
ATOM 791 N N . VAL A 1 123 ? -8.129 58.461 25.443 1.00 14.53 102 VAL A N 1
ATOM 792 C CA . VAL A 1 123 ? -8.783 58.348 26.768 1.00 15.25 102 VAL A CA 1
ATOM 793 C C . VAL A 1 123 ? -10.170 59.057 26.778 1.00 15.67 102 VAL A C 1
ATOM 794 O O . VAL A 1 123 ? -11.169 58.486 27.281 1.00 15.96 102 VAL A O 1
ATOM 798 N N . LEU A 1 124 ? -10.250 60.267 26.213 1.00 16.06 103 LEU A N 1
ATOM 799 C CA . LEU A 1 124 ? -11.541 61.037 26.208 1.00 15.43 103 LEU A CA 1
ATOM 800 C C . LEU A 1 124 ? -12.581 60.363 25.285 1.00 16.42 103 LEU A C 1
ATOM 801 O O . LEU A 1 124 ? -13.783 60.302 25.615 1.00 17.59 103 LEU A O 1
ATOM 806 N N . HIS A 1 125 ? -12.146 59.832 24.144 1.00 15.60 104 HIS A N 1
ATOM 807 C CA . HIS A 1 125 ? -12.999 58.967 23.247 1.00 15.58 104 HIS A CA 1
ATOM 808 C C . HIS A 1 125 ? -13.604 57.763 24.022 1.00 16.07 104 HIS A C 1
ATOM 809 O O . HIS A 1 125 ? -14.798 57.442 23.891 1.00 16.15 104 HIS A O 1
ATOM 816 N N . ALA A 1 126 ? -12.787 57.100 24.835 1.00 15.97 105 ALA A N 1
ATOM 817 C CA . ALA A 1 126 ? -13.209 55.899 25.631 1.00 16.27 105 ALA A CA 1
ATOM 818 C C . ALA A 1 126 ? -14.170 56.258 26.779 1.00 17.80 105 ALA A C 1
ATOM 819 O O . ALA A 1 126 ? -15.071 55.456 27.073 1.00 20.40 105 ALA A O 1
ATOM 821 N N . LEU A 1 127 ? -13.961 57.392 27.454 1.00 17.68 106 LEU A N 1
ATOM 822 C CA . LEU A 1 127 ? -14.700 57.687 28.739 1.00 18.48 106 LEU A CA 1
ATOM 823 C C . LEU A 1 127 ? -15.885 58.652 28.606 1.00 19.91 106 LEU A C 1
ATOM 824 O O . LEU A 1 127 ? -16.717 58.714 29.533 1.00 20.59 106 LEU A O 1
ATOM 829 N N . MET A 1 128 ? -16.014 59.378 27.490 1.00 19.94 107 MET A N 1
ATOM 830 C CA . MET A 1 128 ? -17.087 60.386 27.318 1.00 19.95 107 MET A CA 1
ATOM 831 C C . MET A 1 128 ? -17.531 60.561 25.863 1.00 19.97 107 MET A C 1
ATOM 832 O O . MET A 1 128 ? -16.917 59.974 24.961 1.00 19.92 107 MET A O 1
ATOM 837 N N . SER A 1 129 ? -18.638 61.302 25.671 1.00 20.95 108 SER A N 1
ATOM 838 C CA . SER A 1 129 ? -19.220 61.600 24.347 1.00 20.64 108 SER A CA 1
ATOM 839 C C . SER A 1 129 ? -19.219 63.107 24.086 1.00 20.22 108 SER A C 1
ATOM 840 O O . SER A 1 129 ? -19.232 63.914 25.019 1.00 19.36 108 SER A O 1
ATOM 843 N N . PRO A 1 130 ? -19.214 63.528 22.793 1.00 18.93 109 PRO A N 1
ATOM 844 C CA . PRO A 1 130 ? -19.294 64.967 22.519 1.00 19.62 109 PRO A CA 1
ATOM 845 C C . PRO A 1 130 ? -20.499 65.656 23.204 1.00 20.21 109 PRO A C 1
ATOM 846 O O . PRO A 1 130 ? -21.612 65.084 23.252 1.00 21.62 109 PRO A O 1
ATOM 850 N N . GLY A 1 131 ? -20.242 66.840 23.753 1.00 19.70 110 GLY A N 1
ATOM 851 C CA . GLY A 1 131 ? -21.243 67.619 24.521 1.00 20.01 110 GLY A CA 1
ATOM 852 C C . GLY A 1 131 ? -21.228 67.417 26.033 1.00 20.67 110 GLY A C 1
ATOM 853 O O . GLY A 1 131 ? -21.795 68.253 26.769 1.00 21.09 110 GLY A O 1
ATOM 854 N N . GLU A 1 132 ? -20.587 66.342 26.499 1.00 20.37 111 GLU A N 1
ATOM 855 C CA . GLU A 1 132 ? -20.459 66.087 27.957 1.00 20.25 111 GLU A CA 1
ATOM 856 C C . GLU A 1 132 ? -19.389 67.002 28.623 1.00 19.97 111 GLU A C 1
ATOM 857 O O . GLU A 1 132 ? -18.561 67.620 27.937 1.00 19.76 111 GLU A O 1
ATOM 863 N N . ARG A 1 133 ? -19.407 67.085 29.968 1.00 19.95 112 ARG A N 1
ATOM 864 C CA A ARG A 1 133 ? -18.611 68.060 30.718 0.50 18.90 112 ARG A CA 1
ATOM 865 C CA B ARG A 1 133 ? -18.623 68.070 30.735 0.50 19.14 112 ARG A CA 1
ATOM 866 C C . ARG A 1 133 ? -17.227 67.541 31.165 1.00 18.15 112 ARG A C 1
ATOM 867 O O . ARG A 1 133 ? -17.105 66.428 31.700 1.00 18.44 112 ARG A O 1
ATOM 882 N N . LEU A 1 134 ? -16.187 68.344 30.910 1.00 17.44 113 LEU A N 1
ATOM 883 C CA . LEU A 1 134 ? -14.780 68.021 31.228 1.00 18.36 113 LEU A CA 1
ATOM 884 C C . LEU A 1 134 ? -14.241 69.108 32.157 1.00 17.99 113 LEU A C 1
ATOM 885 O O . LEU A 1 134 ? -14.383 70.308 31.854 1.00 19.19 113 LEU A O 1
ATOM 890 N N . LEU A 1 135 ? -13.624 68.702 33.293 1.00 17.13 114 LEU A N 1
ATOM 891 C CA . LEU A 1 135 ? -12.987 69.614 34.272 1.00 17.41 114 LEU A CA 1
ATOM 892 C C . LEU A 1 135 ? -11.463 69.411 34.337 1.00 18.15 114 LEU A C 1
ATOM 893 O O . LEU A 1 135 ? -10.994 68.283 34.570 1.00 18.05 114 LEU A O 1
ATOM 898 N N . GLY A 1 136 ? -10.703 70.488 34.132 1.00 18.05 115 GLY A N 1
ATOM 899 C CA . GLY A 1 136 ? -9.244 70.444 34.152 1.00 18.39 115 GLY A CA 1
ATOM 900 C C . GLY A 1 136 ? -8.570 71.711 34.659 1.00 18.87 115 GLY A C 1
ATOM 901 O O . GLY A 1 136 ? -9.245 72.724 34.884 1.00 19.01 115 GLY A O 1
ATOM 902 N N . LEU A 1 137 ? -7.244 71.655 34.839 1.00 18.13 116 LEU A N 1
ATOM 903 C CA . LEU A 1 137 ? -6.416 72.830 35.193 1.00 21.31 116 LEU A CA 1
ATOM 904 C C . LEU A 1 137 ? -6.296 73.810 34.001 1.00 23.73 116 LEU A C 1
ATOM 905 O O . LEU A 1 137 ? -5.888 73.457 32.890 1.00 24.69 116 LEU A O 1
ATOM 910 N N . ASP A 1 138 ? -6.671 75.040 34.309 1.00 27.32 117 ASP A N 1
ATOM 911 C CA . ASP A 1 138 ? -6.545 76.234 33.491 1.00 29.09 117 ASP A CA 1
ATOM 912 C C . ASP A 1 138 ? -5.140 76.444 32.844 1.00 28.76 117 ASP A C 1
ATOM 913 O O . ASP A 1 138 ? -4.124 76.285 33.523 1.00 25.78 117 ASP A O 1
ATOM 918 N N . LEU A 1 139 ? -5.088 76.792 31.545 1.00 29.13 118 LEU A N 1
ATOM 919 C CA . LEU A 1 139 ? -3.821 77.110 30.849 1.00 29.62 118 LEU A CA 1
ATOM 920 C C . LEU A 1 139 ? -2.983 78.222 31.522 1.00 29.12 118 LEU A C 1
ATOM 921 O O . LEU A 1 139 ? -1.747 78.087 31.666 1.00 29.11 118 LEU A O 1
ATOM 926 N N . ALA A 1 140 ? -3.662 79.284 31.975 1.00 28.09 119 ALA A N 1
ATOM 927 C CA . ALA A 1 140 ? -3.024 80.417 32.645 1.00 28.30 119 ALA A CA 1
ATOM 928 C C . ALA A 1 140 ? -2.393 80.012 33.977 1.00 27.99 119 ALA A C 1
ATOM 929 O O . ALA A 1 140 ? -1.472 80.692 34.465 1.00 29.75 119 ALA A O 1
ATOM 931 N N . ASN A 1 141 ? -2.890 78.917 34.551 1.00 26.88 120 ASN A N 1
ATOM 932 C CA A ASN A 1 141 ? -2.445 78.375 35.837 0.50 26.24 120 ASN A CA 1
ATOM 933 C CA B ASN A 1 141 ? -2.373 78.418 35.833 0.50 26.56 120 ASN A CA 1
ATOM 934 C C . ASN A 1 141 ? -1.564 77.106 35.749 1.00 25.67 120 ASN A C 1
ATOM 935 O O . ASN A 1 141 ? -1.302 76.460 36.769 1.00 24.97 120 ASN A O 1
ATOM 944 N N . GLY A 1 142 ? -1.123 76.718 34.542 1.00 24.45 121 GLY A N 1
ATOM 945 C CA . GLY A 1 142 ? -0.203 75.562 34.406 1.00 23.74 121 GLY A CA 1
ATOM 946 C C . GLY A 1 142 ? -0.689 74.283 33.735 1.00 22.56 121 GLY A C 1
ATOM 947 O O . GLY A 1 142 ? 0.074 73.308 33.681 1.00 22.03 121 GLY A O 1
ATOM 948 N N . GLY A 1 143 ? -1.921 74.286 33.207 1.00 21.58 122 GLY A N 1
ATOM 949 C CA . GLY A 1 143 ? -2.480 73.129 32.452 1.00 21.48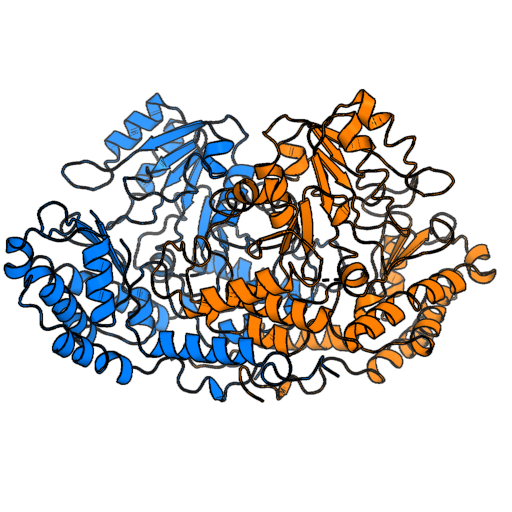 122 GLY A CA 1
ATOM 950 C C . GLY A 1 143 ? -1.903 72.997 31.034 1.00 21.25 122 GLY A C 1
ATOM 951 O O . GLY A 1 143 ? -1.183 73.869 30.567 1.00 23.07 122 GLY A O 1
ATOM 952 N N . HIS A 1 144 ? -2.182 71.862 30.386 1.00 20.25 123 HIS A N 1
ATOM 953 C CA . HIS A 1 144 ? -1.776 71.609 28.985 1.00 19.85 123 HIS A CA 1
ATOM 954 C C . HIS A 1 144 ? -2.937 71.984 28.048 1.00 19.01 123 HIS A C 1
ATOM 955 O O . HIS A 1 144 ? -4.107 71.974 28.466 1.00 19.54 123 HIS A O 1
ATOM 962 N N . LEU A 1 145 ? -2.610 72.268 26.771 1.00 18.80 124 LEU A N 1
ATOM 963 C CA . LEU A 1 145 ? -3.640 72.540 25.753 1.00 17.65 124 LEU A CA 1
ATOM 964 C C . LEU A 1 145 ? -4.660 71.390 25.542 1.00 17.06 124 LEU A C 1
ATOM 965 O O . LEU A 1 145 ? -5.809 71.659 25.162 1.00 17.17 124 LEU A O 1
ATOM 970 N N . THR A 1 146 ? -4.289 70.121 25.841 1.00 16.37 125 THR A N 1
ATOM 971 C CA . THR A 1 146 ? -5.184 68.967 25.736 1.00 16.20 125 THR A CA 1
ATOM 972 C C . THR A 1 146 ? -6.131 68.773 26.944 1.00 16.27 125 THR A C 1
ATOM 973 O O . THR A 1 146 ? -6.901 67.786 26.998 1.00 17.19 125 THR A O 1
ATOM 977 N N . HIS A 1 147 ? -6.107 69.727 27.892 1.00 17.23 126 HIS A N 1
ATOM 978 C CA . HIS A 1 147 ? -7.005 69.711 29.053 1.00 17.77 126 HIS A CA 1
ATOM 979 C C . HIS A 1 147 ? -8.182 70.707 28.930 1.00 18.60 126 HIS A C 1
ATOM 980 O O . HIS A 1 147 ? -8.884 70.971 29.908 1.00 17.81 126 HIS A O 1
ATOM 987 N N . GLY A 1 148 ? -8.431 71.234 27.725 1.00 17.93 127 GLY A N 1
ATOM 988 C CA . GLY A 1 148 ? -9.613 72.080 27.448 1.00 19.69 127 GLY A CA 1
ATOM 989 C C . GLY A 1 148 ? -9.472 73.313 26.540 1.00 19.17 127 GLY A C 1
ATOM 990 O O . GLY A 1 148 ? -10.460 74.064 26.414 1.00 20.09 127 GLY A O 1
ATOM 991 N N . MET A 1 149 ? -8.303 73.554 25.905 1.00 19.95 128 MET A N 1
ATOM 992 C CA . MET A 1 149 ? -8.093 74.808 25.090 1.00 19.61 128 MET A CA 1
ATOM 993 C C . MET A 1 149 ? -9.063 74.830 23.874 1.00 18.69 128 MET A C 1
ATOM 994 O O . MET A 1 149 ? -9.279 73.780 23.226 1.00 18.73 128 MET A O 1
ATOM 999 N N . ARG A 1 150 ? -9.633 76.014 23.588 1.00 19.52 129 ARG A N 1
ATOM 1000 C CA . ARG A 1 150 ? -10.748 76.190 22.654 1.00 19.80 129 ARG A CA 1
ATOM 1001 C C . ARG A 1 150 ? -10.527 75.681 21.220 1.00 19.73 129 ARG A C 1
ATOM 1002 O O . ARG A 1 150 ? -11.484 75.209 20.596 1.00 20.19 129 ARG A O 1
ATOM 1004 N N . LEU A 1 151 ? -9.296 75.750 20.727 1.00 20.86 130 LEU A N 1
ATOM 1005 C CA . LEU A 1 151 ? -8.983 75.288 19.332 1.00 22.09 130 LEU A CA 1
ATOM 1006 C C . LEU A 1 151 ? -8.546 73.806 19.237 1.00 21.67 130 LEU A C 1
ATOM 1007 O O . LEU A 1 151 ? -8.598 73.202 18.147 1.00 21.71 130 LEU A O 1
ATOM 1012 N N . ASN A 1 152 ? -8.163 73.202 20.375 1.00 18.75 131 ASN A N 1
ATOM 1013 C CA . ASN A 1 152 ? -7.807 71.759 20.449 1.00 17.60 131 ASN A CA 1
ATOM 1014 C C . ASN A 1 152 ? -9.072 70.878 20.515 1.00 16.73 131 ASN A C 1
ATOM 1015 O O . ASN A 1 152 ? -10.153 71.367 20.913 1.00 17.02 131 ASN A O 1
ATOM 1020 N N . PHE A 1 153 ? -8.961 69.585 20.135 1.00 15.89 132 PHE A N 1
ATOM 1021 C CA . PHE A 1 153 ? -10.075 68.627 20.268 1.00 15.61 132 PHE A CA 1
ATOM 1022 C C . PHE A 1 153 ? -10.781 68.685 21.661 1.00 15.47 132 PHE A C 1
ATOM 1023 O O . PHE A 1 153 ? -12.017 68.514 21.746 1.00 16.43 132 PHE A O 1
ATOM 1031 N N . SER A 1 154 ? -9.995 68.891 22.719 1.00 16.47 133 SER A N 1
ATOM 1032 C CA . SER A 1 154 ? -10.525 68.907 24.104 1.00 16.96 133 SER A CA 1
ATOM 1033 C C . SER A 1 154 ? -11.519 70.052 24.361 1.00 17.47 133 SER A C 1
ATOM 1034 O O . SER A 1 154 ? -12.443 69.900 25.211 1.00 17.69 133 SER A O 1
ATOM 1037 N N . GLY A 1 155 ? -11.351 71.170 23.646 1.00 18.06 134 GLY A N 1
ATOM 1038 C CA . GLY A 1 155 ? -12.252 72.332 23.704 1.00 18.27 134 GLY A CA 1
ATOM 1039 C C . GLY A 1 155 ? -13.353 72.299 22.638 1.00 18.59 134 GLY A C 1
ATOM 1040 O O . GLY A 1 155 ? -14.516 72.669 22.898 1.00 21.00 134 GLY A O 1
ATOM 1041 N N . LYS A 1 156 ? -13.020 71.790 21.446 1.00 18.10 135 LYS A N 1
ATOM 1042 C CA . LYS A 1 156 ? -13.999 71.727 20.359 1.00 19.20 135 LYS A CA 1
ATOM 1043 C C . LYS A 1 156 ? -15.144 70.745 20.608 1.00 19.87 135 LYS A C 1
ATOM 1044 O O . LYS A 1 156 ? -16.307 71.017 20.217 1.00 22.27 135 LYS A O 1
ATOM 1050 N N . LEU A 1 157 ? -14.840 69.570 21.187 1.00 18.63 136 LEU A N 1
ATOM 1051 C CA . LEU A 1 157 ? -15.842 68.485 21.323 1.00 18.42 136 LEU A CA 1
ATOM 1052 C C . LEU A 1 157 ? -16.679 68.500 22.608 1.00 18.45 136 LEU A C 1
ATOM 1053 O O . LEU A 1 157 ? -17.790 67.919 22.636 1.00 18.93 136 LEU A O 1
ATOM 1058 N N . TYR A 1 158 ? -16.114 69.098 23.672 1.00 18.62 137 TYR A N 1
ATOM 1059 C CA . TYR A 1 158 ? -16.657 68.940 25.054 1.00 18.27 137 TYR A CA 1
ATOM 1060 C C . TYR A 1 158 ? -17.024 70.301 25.703 1.00 18.47 137 TYR A C 1
ATOM 1061 O O . TYR A 1 158 ? -16.542 71.366 25.264 1.00 20.03 137 TYR A O 1
ATOM 1070 N N . GLU A 1 159 ? -17.883 70.285 26.740 1.00 19.10 138 GLU A N 1
ATOM 1071 C CA . GLU A 1 159 ? -18.233 71.506 27.473 1.00 20.32 138 GLU A CA 1
ATOM 1072 C C . GLU A 1 159 ? -17.263 71.635 28.654 1.00 19.65 138 GLU A C 1
ATOM 1073 O O . GLU A 1 159 ? -17.254 70.765 29.531 1.00 19.70 138 GLU A O 1
ATOM 1079 N N . ASN A 1 160 ? -16.494 72.708 28.657 1.00 18.49 139 ASN A N 1
ATOM 1080 C CA . ASN A 1 160 ? -15.321 72.843 29.533 1.00 18.85 139 ASN A CA 1
ATOM 1081 C C . ASN A 1 160 ? -15.610 73.652 30.791 1.00 19.92 139 ASN A C 1
ATOM 1082 O O . ASN A 1 160 ? -16.273 74.697 30.727 1.00 21.35 139 ASN A O 1
ATOM 1087 N N . GLY A 1 161 ? -15.090 73.137 31.912 1.00 19.72 140 GLY A N 1
ATOM 1088 C CA . GLY A 1 161 ? -14.895 73.903 33.158 1.00 19.76 140 GLY A CA 1
ATOM 1089 C C . GLY A 1 161 ? -13.472 73.780 33.648 1.00 19.80 140 GLY A C 1
ATOM 1090 O O . GLY A 1 161 ? -12.753 72.846 33.278 1.00 18.96 140 GLY A O 1
ATOM 1091 N N . PHE A 1 162 ? -13.040 74.743 34.451 1.00 20.40 141 PHE A N 1
ATOM 1092 C CA . PHE A 1 162 ? -11.660 74.817 34.946 1.00 20.38 141 PHE A CA 1
ATOM 1093 C C . PHE A 1 162 ? -11.523 75.099 36.445 1.00 21.65 141 PHE A C 1
ATOM 1094 O O . PHE A 1 162 ? -12.385 75.767 37.033 1.00 21.69 141 PHE A O 1
ATOM 1102 N N . TYR A 1 163 ? -10.463 74.529 37.047 1.00 22.07 142 TYR A N 1
ATOM 1103 C CA . TYR A 1 163 ? -9.934 74.956 38.375 1.00 22.62 142 TYR A CA 1
ATOM 1104 C C . TYR A 1 163 ? -8.551 75.618 38.193 1.00 23.31 142 TYR A C 1
ATOM 1105 O O . TYR A 1 163 ? -7.965 75.595 37.101 1.00 25.17 142 TYR A O 1
ATOM 1114 N N . GLY A 1 164 ? -8.071 76.268 39.259 1.00 24.97 143 GLY A N 1
ATOM 1115 C CA . GLY A 1 164 ? -6.827 77.028 39.214 1.00 25.57 143 GLY A CA 1
ATOM 1116 C C . GLY A 1 164 ? -6.024 76.836 40.493 1.00 26.12 143 GLY A C 1
ATOM 1117 O O . GLY A 1 164 ? -6.263 75.867 41.232 1.00 26.70 143 GLY A O 1
ATOM 1118 N N . VAL A 1 165 ? -5.069 77.740 40.734 1.00 26.63 144 VAL A N 1
ATOM 1119 C CA . VAL A 1 165 ? -4.279 77.722 41.982 1.00 27.24 144 VAL A CA 1
ATOM 1120 C C . VAL A 1 165 ? -4.723 78.877 42.893 1.00 27.80 144 VAL A C 1
ATOM 1121 O O . VAL A 1 165 ? -5.265 79.884 42.414 1.00 28.43 144 VAL A O 1
ATOM 1125 N N . ASP A 1 166 ? -4.508 78.720 44.206 1.00 28.19 145 ASP A N 1
ATOM 1126 C CA . ASP A 1 166 ? -4.807 79.782 45.200 1.00 28.63 145 ASP A CA 1
ATOM 1127 C C . ASP A 1 166 ? -3.885 80.977 44.904 1.00 28.31 145 ASP A C 1
ATOM 1128 O O . ASP A 1 166 ? -2.682 80.799 44.817 1.00 27.62 145 ASP A O 1
ATOM 1133 N N . PRO A 1 167 ? -4.449 82.191 44.733 1.00 29.40 146 PRO A N 1
ATOM 1134 C CA . PRO A 1 167 ? -3.571 83.346 44.391 1.00 29.72 146 PRO A CA 1
ATOM 1135 C C . PRO A 1 167 ? -2.486 83.736 45.416 1.00 29.23 146 PRO A C 1
ATOM 1136 O O . PRO A 1 167 ? -1.497 84.367 45.034 1.00 29.53 146 PRO A O 1
ATOM 1140 N N . ALA A 1 168 ? -2.662 83.356 46.685 1.00 28.73 147 ALA A N 1
ATOM 1141 C CA . ALA A 1 168 ? -1.702 83.679 47.752 1.00 28.26 147 ALA A CA 1
ATOM 1142 C C . ALA A 1 168 ? -0.564 82.653 47.899 1.00 28.60 147 ALA A C 1
ATOM 1143 O O . ALA A 1 168 ? 0.611 83.037 48.029 1.00 29.45 147 ALA A O 1
ATOM 1145 N N . THR A 1 169 ? -0.904 81.363 47.866 1.00 27.79 148 THR A N 1
ATOM 1146 C CA . THR A 1 169 ? 0.073 80.283 48.085 1.00 28.08 148 THR A CA 1
ATOM 1147 C C . THR A 1 169 ? 0.670 79.745 46.772 1.00 28.56 148 THR A C 1
ATOM 1148 O O . THR A 1 169 ? 1.754 79.153 46.780 1.00 28.18 148 THR A O 1
ATOM 1152 N N . HIS A 1 170 ? -0.049 79.963 45.669 1.00 28.76 149 HIS A N 1
ATOM 1153 C CA . HIS A 1 170 ? 0.256 79.380 44.347 1.00 29.32 149 HIS A CA 1
ATOM 1154 C C . HIS A 1 170 ? 0.191 77.827 44.293 1.00 28.49 149 HIS A C 1
ATOM 1155 O O . HIS A 1 170 ? 0.742 77.218 43.359 1.00 27.56 149 HIS A O 1
ATOM 1162 N N . LEU A 1 171 ? -0.514 77.225 45.266 1.00 27.53 150 LEU A N 1
ATOM 1163 C CA . LEU A 1 171 ? -0.767 75.774 45.340 1.00 26.95 150 LEU A CA 1
ATOM 1164 C C . LEU A 1 171 ? -2.218 75.485 44.962 1.00 26.78 150 LEU A C 1
ATOM 1165 O O . LEU A 1 171 ? -3.094 76.329 45.173 1.00 25.80 150 LEU A O 1
ATOM 1170 N N . ILE A 1 172 ? -2.487 74.285 44.425 1.00 25.64 151 ILE A N 1
ATOM 1171 C CA . ILE A 1 172 ? -3.866 73.872 44.155 1.00 25.28 151 ILE A CA 1
ATOM 1172 C C . ILE A 1 172 ? -4.579 73.632 45.502 1.00 25.70 151 ILE A C 1
ATOM 1173 O O . ILE A 1 172 ? -4.071 72.887 46.322 1.00 26.16 151 ILE A O 1
ATOM 1178 N N . ASP A 1 173 ? -5.718 74.289 45.723 1.00 26.30 152 ASP A N 1
ATOM 1179 C CA . ASP A 1 173 ? -6.492 74.198 46.988 1.00 26.74 152 ASP A CA 1
ATOM 1180 C C . ASP A 1 173 ? -7.619 73.190 46.767 1.00 25.93 152 ASP A C 1
ATOM 1181 O O . ASP A 1 173 ? -8.597 73.475 46.057 1.00 25.50 152 ASP A O 1
ATOM 1186 N N . MET A 1 174 ? -7.489 72.011 47.370 1.00 25.52 153 MET A N 1
ATOM 1187 C CA . MET A 1 174 ? -8.441 70.937 47.132 1.00 24.99 153 MET A CA 1
ATOM 1188 C C . MET A 1 174 ? -9.844 71.188 47.688 1.00 24.56 153 MET A C 1
ATOM 1189 O O . MET A 1 174 ? -10.809 70.595 47.208 1.00 23.74 153 MET A O 1
ATOM 1194 N N . ASP A 1 175 ? -9.995 72.069 48.689 1.00 25.69 154 ASP A N 1
ATOM 1195 C CA . ASP A 1 175 ? -11.364 72.485 49.077 1.00 25.96 154 ASP A CA 1
ATOM 1196 C C . ASP A 1 175 ? -12.079 73.283 47.968 1.00 25.38 154 ASP A C 1
ATOM 1197 O O . ASP A 1 175 ? -13.312 73.147 47.776 1.00 25.92 154 ASP A O 1
ATOM 1202 N N . ALA A 1 176 ? -11.311 74.129 47.275 1.00 25.47 155 ALA A N 1
ATOM 1203 C CA . ALA A 1 176 ? -11.806 74.906 46.122 1.00 25.36 155 ALA A CA 1
ATOM 1204 C C . ALA A 1 176 ? -12.155 74.011 44.905 1.00 24.57 155 ALA A C 1
ATOM 1205 O O . ALA A 1 176 ? -13.207 74.185 44.286 1.00 25.00 155 ALA A O 1
ATOM 1207 N N . VAL A 1 177 ? -11.287 73.034 44.592 1.00 24.18 156 VAL A N 1
ATOM 1208 C CA . VAL A 1 177 ? -11.586 72.046 43.533 1.00 23.50 156 VAL A CA 1
ATOM 1209 C C . VAL A 1 177 ? -12.888 71.264 43.840 1.00 23.10 156 VAL A C 1
ATOM 1210 O O . VAL A 1 177 ? -13.733 71.051 42.967 1.00 23.57 156 VAL A O 1
ATOM 1214 N N . ARG A 1 178 ? -13.049 70.856 45.105 1.00 23.18 157 ARG A N 1
ATOM 1215 C CA . ARG A 1 178 ? -14.253 70.151 45.566 1.00 22.83 157 ARG A CA 1
ATOM 1216 C C . ARG A 1 178 ? -15.548 70.977 45.335 1.00 22.45 157 ARG A C 1
ATOM 1217 O O . ARG A 1 178 ? -16.535 70.471 44.774 1.00 22.08 157 ARG A O 1
ATOM 1225 N N . ALA A 1 179 ? -15.534 72.249 45.731 1.00 24.28 158 ALA A N 1
ATOM 1226 C CA . ALA A 1 179 ? -16.724 73.104 45.578 1.00 24.31 158 ALA A CA 1
ATOM 1227 C C . ALA A 1 179 ? -17.113 73.321 44.102 1.00 24.50 158 ALA A C 1
ATOM 1228 O O . ALA A 1 179 ? -18.292 73.245 43.751 1.00 24.69 158 ALA A O 1
ATOM 1230 N N . THR A 1 180 ? -16.105 73.474 43.249 1.00 24.68 159 THR A N 1
ATOM 1231 C CA . THR A 1 180 ? -16.319 73.588 41.790 1.00 25.51 159 THR A CA 1
ATOM 1232 C C . THR A 1 180 ? -16.899 72.306 41.170 1.00 24.67 159 THR A C 1
ATOM 1233 O O . THR A 1 180 ? -17.840 72.372 40.380 1.00 25.46 159 THR A O 1
ATOM 1237 N N . ALA A 1 181 ? -16.353 71.139 41.526 1.00 23.62 160 ALA A N 1
ATOM 1238 C CA . ALA A 1 181 ? -16.906 69.869 41.049 1.00 22.84 160 ALA A CA 1
ATOM 1239 C C . ALA A 1 181 ? -18.364 69.631 41.456 1.00 22.98 160 ALA A C 1
ATOM 1240 O O . ALA A 1 181 ? -19.170 69.153 40.658 1.00 22.18 160 ALA A O 1
ATOM 1242 N N . LEU A 1 182 ? -18.723 69.959 42.708 1.00 23.79 161 LEU A N 1
ATOM 1243 C CA . LEU A 1 182 ? -20.127 69.834 43.167 1.00 24.15 161 LEU A CA 1
ATOM 1244 C C . LEU A 1 182 ? -21.124 70.774 42.405 1.00 25.18 161 LEU A C 1
ATOM 1245 O O . LEU A 1 182 ? -22.280 70.422 42.189 1.00 26.40 161 LEU A O 1
ATOM 1250 N N . GLU A 1 183 ? -20.635 71.935 41.986 1.00 26.89 162 GLU A N 1
ATOM 1251 C CA . GLU A 1 183 ? -21.414 72.908 41.192 1.00 28.65 162 GLU A CA 1
ATOM 1252 C C . GLU A 1 183 ? -21.572 72.463 39.705 1.00 28.01 162 GLU A C 1
ATOM 1253 O O . GLU A 1 183 ? -22.706 72.360 39.191 1.00 27.36 162 GLU A O 1
ATOM 1259 N N . PHE A 1 184 ? -20.436 72.114 39.077 1.00 26.85 163 PHE A N 1
ATOM 1260 C CA . PHE A 1 184 ? -20.314 71.839 37.607 1.00 26.27 163 PHE A 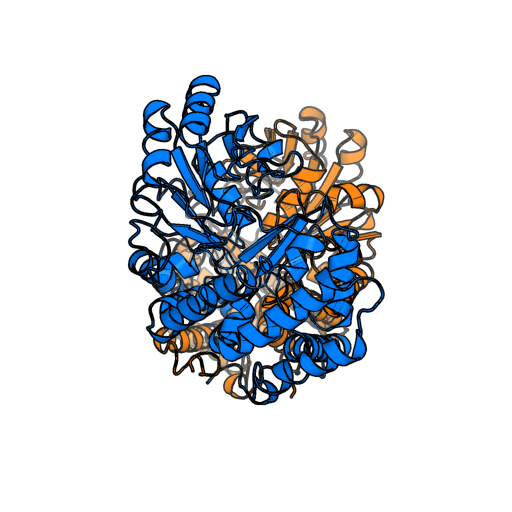CA 1
ATOM 1261 C C . PHE A 1 184 ? -20.721 70.403 37.185 1.00 25.64 163 PHE A C 1
ATOM 1262 O O . PHE A 1 184 ? -21.240 70.195 36.068 1.00 24.87 163 PHE A O 1
ATOM 1270 N N . ARG A 1 185 ? -20.506 69.424 38.071 1.00 24.84 164 ARG A N 1
ATOM 1271 C CA . ARG A 1 185 ? -20.895 68.024 37.859 1.00 24.61 164 ARG A CA 1
ATOM 1272 C C . ARG A 1 185 ? -20.263 67.413 36.569 1.00 22.99 164 ARG A C 1
ATOM 1273 O O . ARG A 1 185 ? -20.980 67.009 35.630 1.00 23.78 164 ARG A O 1
ATOM 1281 N N . PRO A 1 186 ? -18.924 67.359 36.537 1.00 21.91 165 PRO A N 1
ATOM 1282 C CA . PRO A 1 186 ? -18.236 66.850 35.344 1.00 20.80 165 PRO A CA 1
ATOM 1283 C C . PRO A 1 186 ? -18.384 65.332 35.132 1.00 20.76 165 PRO A C 1
ATOM 1284 O O . PRO A 1 186 ? -18.537 64.573 36.108 1.00 20.63 165 PRO A O 1
ATOM 1288 N N . LYS A 1 187 ? -18.295 64.871 33.870 1.00 19.52 166 LYS A N 1
ATOM 1289 C CA . LYS A 1 187 ? -18.201 63.446 33.583 1.00 20.47 166 LYS A CA 1
ATOM 1290 C C . LYS A 1 187 ? -16.770 62.867 33.756 1.00 19.29 166 LYS A C 1
ATOM 1291 O O . LYS A 1 187 ? -16.618 61.697 34.156 1.00 19.39 166 LYS A O 1
ATOM 1297 N N . VAL A 1 188 ? -15.758 63.685 33.459 1.00 18.32 167 VAL A N 1
ATOM 1298 C CA . VAL A 1 188 ? -14.316 63.331 33.612 1.00 17.72 167 VAL A CA 1
ATOM 1299 C C . VAL A 1 188 ? -13.591 64.511 34.285 1.00 16.53 167 VAL A C 1
ATOM 1300 O O . VAL A 1 188 ? -13.796 65.682 33.917 1.00 17.22 167 VAL A O 1
ATOM 1304 N N . ILE A 1 189 ? -12.777 64.227 35.321 1.00 17.69 168 ILE A N 1
ATOM 1305 C CA . ILE A 1 189 ? -11.850 65.185 35.946 1.00 17.39 168 ILE A CA 1
ATOM 1306 C C . ILE A 1 189 ? -10.393 64.811 35.553 1.00 17.33 168 ILE A C 1
ATOM 1307 O O . ILE A 1 189 ? -10.014 63.641 35.665 1.00 16.98 168 ILE A O 1
ATOM 1312 N N . ILE A 1 190 ? -9.611 65.774 35.040 1.00 17.20 169 ILE A N 1
ATOM 1313 C CA . ILE A 1 190 ? -8.174 65.595 34.796 1.00 17.46 169 ILE A CA 1
ATOM 1314 C C . ILE A 1 190 ? -7.315 66.220 35.913 1.00 17.38 169 ILE A C 1
ATOM 1315 O O . ILE A 1 190 ? -7.502 67.420 36.210 1.00 18.80 169 ILE A O 1
ATOM 1320 N N . ALA A 1 191 ? -6.400 65.423 36.516 1.00 17.15 170 ALA A N 1
ATOM 1321 C CA . ALA A 1 191 ? -5.285 65.884 37.368 1.00 16.91 170 ALA A CA 1
ATOM 1322 C C . ALA A 1 191 ? -3.971 65.739 36.596 1.00 18.35 170 ALA A C 1
ATOM 1323 O O . ALA A 1 191 ? -3.703 64.685 36.041 1.00 18.54 170 ALA A O 1
ATOM 1325 N N . GLY A 1 192 ? -3.152 66.794 36.563 1.00 18.36 171 GLY A N 1
ATOM 1326 C CA . GLY A 1 192 ? -1.937 66.821 35.737 1.00 18.44 171 GLY A CA 1
ATOM 1327 C C . GLY A 1 192 ? -1.645 68.242 35.259 1.00 18.14 171 GLY A C 1
ATOM 1328 O O . GLY A 1 192 ? -2.503 69.126 35.355 1.00 18.66 171 GLY A O 1
ATOM 1329 N N . TRP A 1 193 ? -0.445 68.442 34.706 1.00 18.17 172 TRP A N 1
ATOM 1330 C CA . TRP A 1 193 ? 0.118 69.776 34.456 1.00 17.93 172 TRP A CA 1
ATOM 1331 C C . TRP A 1 193 ? 1.323 69.794 33.501 1.00 18.64 172 TRP A C 1
ATOM 1332 O O . TRP A 1 193 ? 2.029 68.798 33.342 1.00 18.28 172 TRP A O 1
ATOM 1343 N N . SER A 1 194 ? 1.565 70.967 32.895 1.00 19.83 173 SER A N 1
ATOM 1344 C CA A SER A 1 194 ? 2.799 71.209 32.143 0.50 20.52 173 SER A CA 1
ATOM 1345 C CA B SER A 1 194 ? 2.794 71.236 32.128 0.50 21.21 173 SER A CA 1
ATOM 1346 C C . SER A 1 194 ? 3.757 72.149 32.897 1.00 20.96 173 SER A C 1
ATOM 1347 O O . SER A 1 194 ? 4.971 72.125 32.672 1.00 21.67 173 SER A O 1
ATOM 1352 N N . ALA A 1 195 ? 3.215 72.970 33.799 1.00 21.79 174 ALA A N 1
ATOM 1353 C CA . ALA A 1 195 ? 4.036 73.890 34.603 1.00 21.77 174 ALA A CA 1
ATOM 1354 C C . ALA A 1 195 ? 3.455 74.131 36.028 1.00 22.22 174 ALA A C 1
ATOM 1355 O O . ALA A 1 195 ? 2.663 75.046 36.228 1.00 23.35 174 ALA A O 1
ATOM 1357 N N . TYR A 1 196 ? 3.825 73.266 36.972 1.00 22.23 175 TYR A N 1
ATOM 1358 C CA . TYR A 1 196 ? 3.421 73.354 38.401 1.00 22.09 175 TYR A CA 1
ATOM 1359 C C . TYR A 1 196 ? 4.618 72.828 39.241 1.00 21.96 175 TYR A C 1
ATOM 1360 O O . TYR A 1 196 ? 5.182 71.773 38.897 1.00 23.99 175 TYR A O 1
ATOM 1369 N N . PRO A 1 197 ? 5.006 73.513 40.358 1.00 22.18 176 PRO A N 1
ATOM 1370 C CA . PRO A 1 197 ? 6.270 73.188 41.053 1.00 21.71 176 PRO A CA 1
ATOM 1371 C C . PRO A 1 197 ? 6.191 72.252 42.291 1.00 22.59 176 PRO A C 1
ATOM 1372 O O . PRO A 1 197 ? 7.231 72.043 42.975 1.00 21.94 176 PRO A O 1
ATOM 1376 N N . ARG A 1 198 ? 5.017 71.693 42.565 1.00 22.37 177 ARG A N 1
ATOM 1377 C CA . ARG A 1 198 ? 4.787 70.872 43.763 1.00 23.21 177 ARG A CA 1
ATOM 1378 C C . ARG A 1 198 ? 4.035 69.533 43.471 1.00 23.40 177 ARG A C 1
ATOM 1379 O O . ARG A 1 198 ? 3.656 69.259 42.321 1.00 21.56 177 ARG A O 1
ATOM 1387 N N . VAL A 1 199 ? 3.775 68.730 44.517 1.00 22.68 178 VAL A N 1
ATOM 1388 C CA . VAL A 1 199 ? 3.196 67.374 44.427 1.00 22.64 178 VAL A CA 1
ATOM 1389 C C . VAL A 1 199 ? 1.664 67.383 44.556 1.00 23.06 178 VAL A C 1
ATOM 1390 O O . VAL A 1 199 ? 1.102 67.875 45.568 1.00 24.71 178 VAL A O 1
ATOM 1394 N N . LEU A 1 200 ? 0.956 66.857 43.550 1.00 22.64 179 LEU A N 1
ATOM 1395 C CA . LEU A 1 200 ? -0.516 66.686 43.597 1.00 22.71 179 LEU A CA 1
ATOM 1396 C C . LEU A 1 200 ? -0.990 65.648 44.651 1.00 22.53 179 LEU A C 1
ATOM 1397 O O . LEU A 1 200 ? -0.285 64.667 44.892 1.00 23.47 179 LEU A O 1
ATOM 1402 N N . ASP A 1 201 ? -2.174 65.879 45.232 1.00 22.43 180 ASP A N 1
ATOM 1403 C CA . ASP A 1 201 ? -2.821 64.951 46.211 1.00 21.87 180 ASP A CA 1
ATOM 1404 C C . ASP A 1 201 ? -3.807 64.024 45.501 1.00 20.61 180 ASP A C 1
ATOM 1405 O O . ASP A 1 201 ? -4.979 64.344 45.367 1.00 19.82 180 ASP A O 1
ATOM 1410 N N . PHE A 1 202 ? -3.319 62.866 45.040 1.00 19.82 181 PHE A N 1
ATOM 1411 C CA . PHE A 1 202 ? -4.151 61.966 44.237 1.00 19.79 181 PHE A CA 1
ATOM 1412 C C . PHE A 1 202 ? -5.320 61.340 45.023 1.00 19.52 181 PHE A C 1
ATOM 1413 O O . PHE A 1 202 ? -6.414 61.098 44.465 1.00 19.34 181 PHE A O 1
ATOM 1421 N N . ALA A 1 203 ? -5.105 61.062 46.326 1.00 20.57 182 ALA A N 1
ATOM 1422 C CA . ALA A 1 203 ? -6.196 60.531 47.139 1.00 20.48 182 ALA A CA 1
ATOM 1423 C C . ALA A 1 203 ? -7.373 61.502 47.295 1.00 20.21 182 ALA A C 1
ATOM 1424 O O . ALA A 1 203 ? -8.523 61.093 47.241 1.00 20.93 182 ALA A O 1
ATOM 1426 N N . ALA A 1 204 ? -7.091 62.798 47.448 1.00 20.95 183 ALA A N 1
ATOM 1427 C CA . ALA A 1 204 ? -8.145 63.827 47.442 1.00 20.16 183 ALA A CA 1
ATOM 1428 C C . ALA A 1 204 ? -8.909 63.926 46.093 1.00 20.30 183 ALA A C 1
ATOM 1429 O O . ALA A 1 204 ? -10.134 64.056 46.058 1.00 20.36 183 ALA A O 1
ATOM 1431 N N . PHE A 1 205 ? -8.166 63.864 44.978 1.00 19.32 184 PHE A N 1
ATOM 1432 C CA . PHE A 1 205 ? -8.832 63.837 43.662 1.00 18.83 184 PHE A CA 1
ATOM 1433 C C . PHE A 1 205 ? -9.814 62.637 43.515 1.00 19.22 184 PHE A C 1
ATOM 1434 O O . PHE A 1 205 ? -10.925 62.783 42.953 1.00 18.28 184 PHE A O 1
ATOM 1442 N N . ARG A 1 206 ? -9.394 61.449 43.969 1.00 18.84 185 ARG A N 1
ATOM 1443 C CA . ARG A 1 206 ? -10.237 60.238 43.943 1.00 20.28 185 ARG A CA 1
ATOM 1444 C C . ARG A 1 206 ? -11.533 60.422 44.767 1.00 19.73 185 ARG A C 1
ATOM 1445 O O . ARG A 1 206 ? -12.630 60.045 44.341 1.00 19.57 185 ARG A O 1
ATOM 1453 N N . SER A 1 207 ? -11.387 60.977 45.969 1.00 21.04 186 SER A N 1
ATOM 1454 C CA A SER A 1 207 ? -12.542 61.235 46.839 0.50 21.13 186 SER A CA 1
ATOM 1455 C CA B SER A 1 207 ? -12.537 61.219 46.835 0.50 20.63 186 SER A CA 1
ATOM 1456 C C . SER A 1 207 ? -13.585 62.151 46.193 1.00 21.19 186 SER A C 1
ATOM 1457 O O . SER A 1 207 ? -14.795 61.907 46.292 1.00 20.65 186 SER A O 1
ATOM 1462 N N . ILE A 1 208 ? -13.113 63.216 45.538 1.00 20.51 187 ILE A N 1
ATOM 1463 C CA . ILE A 1 208 ? -13.984 64.198 44.865 1.00 20.89 187 ILE A CA 1
ATOM 1464 C C . ILE A 1 208 ? -14.671 63.568 43.637 1.00 21.01 187 ILE A C 1
ATOM 1465 O O . ILE A 1 208 ? -15.877 63.710 43.426 1.00 20.41 187 ILE A O 1
ATOM 1470 N N . ALA A 1 209 ? -13.915 62.821 42.823 1.00 21.06 188 ALA A N 1
ATOM 1471 C CA . ALA A 1 209 ? -14.531 62.154 41.662 1.00 21.75 188 ALA A CA 1
ATOM 1472 C C . ALA A 1 209 ? -15.659 61.182 42.064 1.00 22.27 188 ALA A C 1
ATOM 1473 O O . ALA A 1 209 ? -16.715 61.150 41.427 1.00 22.20 188 ALA A O 1
ATOM 1475 N N . ASP A 1 210 ? -15.417 60.389 43.118 1.00 22.98 189 ASP A N 1
ATOM 1476 C CA . ASP A 1 210 ? -16.416 59.426 43.653 1.00 24.05 189 ASP A CA 1
ATOM 1477 C C . ASP A 1 210 ? -17.723 60.161 44.102 1.00 23.92 189 ASP A C 1
ATOM 1478 O O . ASP A 1 210 ? -18.834 59.715 43.805 1.00 23.31 189 ASP A O 1
ATOM 1483 N N . GLU A 1 211 ? -17.584 61.290 44.796 1.00 24.76 190 GLU A N 1
ATOM 1484 C CA . GLU A 1 211 ? -18.756 62.083 45.266 1.00 25.62 190 GLU A CA 1
ATOM 1485 C C . GLU A 1 211 ? -19.729 62.506 44.157 1.00 25.96 190 GLU A C 1
ATOM 1486 O O . GLU A 1 211 ? -20.968 62.497 44.315 1.00 24.67 190 GLU A O 1
ATOM 1492 N N . VAL A 1 212 ? -19.157 62.896 43.014 1.00 25.06 191 VAL A N 1
ATOM 1493 C CA . VAL A 1 212 ? -19.954 63.393 41.882 1.00 25.30 191 VAL A CA 1
ATOM 1494 C C . VAL A 1 212 ? -20.170 62.364 40.753 1.00 24.88 191 VAL A C 1
ATOM 1495 O O . VAL A 1 212 ? -20.872 62.653 39.761 1.00 25.79 191 VAL A O 1
ATOM 1499 N N . GLY A 1 213 ? -19.609 61.160 40.910 1.00 24.06 192 GLY A N 1
ATOM 1500 C CA . GLY A 1 213 ? -19.722 60.095 39.920 1.00 24.31 192 GLY A CA 1
ATOM 1501 C C . GLY A 1 213 ? -18.935 60.328 38.630 1.00 23.81 192 GLY A C 1
ATOM 1502 O O . GLY A 1 213 ? -19.366 59.889 37.567 1.00 25.42 192 GLY A O 1
ATOM 1503 N N . ALA A 1 214 ? -17.794 61.004 38.743 1.00 22.27 193 ALA A N 1
ATOM 1504 C CA . ALA A 1 214 ? -16.882 61.251 37.600 1.00 21.30 193 ALA A CA 1
ATOM 1505 C C . ALA A 1 214 ? -15.806 60.184 37.534 1.00 20.88 193 ALA A C 1
ATOM 1506 O O . ALA A 1 214 ? -15.389 59.632 38.554 1.00 21.77 193 ALA A O 1
ATOM 1508 N N . LYS A 1 215 ? -15.280 59.944 36.325 1.00 20.03 194 LYS A N 1
ATOM 1509 C CA . LYS A 1 215 ? -13.991 59.239 36.159 1.00 19.96 194 LYS A CA 1
ATOM 1510 C C . LYS A 1 215 ? -12.789 60.185 36.376 1.00 18.65 194 LYS A C 1
ATOM 1511 O O . LYS A 1 215 ? -12.866 61.397 36.076 1.00 18.47 194 LYS A O 1
ATOM 1517 N N . LEU A 1 216 ? -11.692 59.655 36.948 1.00 17.96 195 LEU A N 1
ATOM 1518 C CA . LEU A 1 216 ? -10.431 60.373 37.141 1.00 17.09 195 LEU A CA 1
ATOM 1519 C C . LEU A 1 216 ? -9.348 59.898 36.157 1.00 16.52 195 LEU A C 1
ATOM 1520 O O . LEU A 1 216 ? -8.948 58.716 36.188 1.00 16.38 195 LEU A O 1
ATOM 1525 N N . LEU A 1 217 ? -8.913 60.826 35.281 1.00 15.57 196 LEU A N 1
ATOM 1526 C CA . LEU A 1 217 ? -7.706 60.695 34.444 1.00 15.16 196 LEU A CA 1
ATOM 1527 C C . LEU A 1 217 ? -6.560 61.488 35.096 1.00 15.13 196 LEU A C 1
ATOM 1528 O O . LEU A 1 217 ? -6.732 62.688 35.359 1.00 17.04 196 LEU A O 1
ATOM 1533 N N . VAL A 1 218 ? -5.409 60.849 35.379 1.00 15.17 197 VAL A N 1
ATOM 1534 C CA . VAL A 1 218 ? -4.150 61.547 35.702 1.00 14.42 197 VAL A CA 1
ATOM 1535 C C . VAL A 1 218 ? -3.226 61.517 34.467 1.00 14.08 197 VAL A C 1
ATOM 1536 O O . VAL A 1 218 ? -2.893 60.439 33.969 1.00 14.12 197 VAL A O 1
ATOM 1540 N N . ASP A 1 219 ? -2.823 62.713 34.032 1.00 14.62 198 ASP A N 1
ATOM 1541 C CA . ASP A 1 219 ? -1.839 62.924 32.922 1.00 15.31 198 ASP A CA 1
ATOM 1542 C C . ASP A 1 219 ? -0.481 63.231 33.584 1.00 15.53 198 ASP A C 1
ATOM 1543 O O . ASP A 1 219 ? -0.231 64.372 34.032 1.00 15.54 198 ASP A O 1
ATOM 1548 N N . MET A 1 220 ? 0.352 62.188 33.701 1.00 15.31 199 MET A N 1
ATOM 1549 C CA . MET A 1 220 ? 1.684 62.274 34.355 1.00 14.59 199 MET A CA 1
ATOM 1550 C C . MET A 1 220 ? 2.864 62.506 33.411 1.00 15.64 199 MET A C 1
ATOM 1551 O O . MET A 1 220 ? 4.023 62.355 33.809 1.00 15.44 199 MET A O 1
ATOM 1556 N N . ALA A 1 221 ? 2.609 62.935 32.169 1.00 15.03 200 ALA A N 1
ATOM 1557 C CA . ALA A 1 221 ? 3.694 63.176 31.185 1.00 16.11 200 ALA A CA 1
ATOM 1558 C C . ALA A 1 221 ? 4.987 63.800 31.758 1.00 16.11 200 ALA A C 1
ATOM 1559 O O . ALA A 1 221 ? 6.110 63.291 31.507 1.00 16.84 200 ALA A O 1
ATOM 1561 N N . HIS A 1 222 ? 4.855 64.938 32.442 1.00 16.32 201 HIS A N 1
ATOM 1562 C CA . HIS A 1 222 ? 6.077 65.627 32.938 1.00 16.50 201 HIS A CA 1
ATOM 1563 C C . HIS A 1 222 ? 6.879 64.844 33.984 1.00 17.81 201 HIS A C 1
ATOM 1564 O O . HIS A 1 222 ? 8.109 64.871 33.943 1.00 18.21 201 HIS A O 1
ATOM 1571 N N . PHE A 1 223 ? 6.162 64.199 34.909 1.00 18.33 202 PHE A N 1
ATOM 1572 C CA . PHE A 1 223 ? 6.787 63.623 36.139 1.00 18.14 202 PHE A CA 1
ATOM 1573 C C . PHE A 1 223 ? 6.901 62.070 36.170 1.00 18.70 202 PHE A C 1
ATOM 1574 O O . PHE A 1 223 ? 7.301 61.479 37.187 1.00 19.49 202 PHE A O 1
ATOM 1582 N N . ALA A 1 224 ? 6.637 61.391 35.049 1.00 16.69 203 ALA A N 1
ATOM 1583 C CA . ALA A 1 224 ? 6.585 59.906 35.033 1.00 17.43 203 ALA A CA 1
ATOM 1584 C C . ALA A 1 224 ? 7.903 59.231 35.454 1.00 17.84 203 ALA A C 1
ATOM 1585 O O . ALA A 1 224 ? 7.886 58.135 36.040 1.00 18.54 203 ALA A O 1
ATOM 1587 N N . GLY A 1 225 ? 9.038 59.818 35.072 1.00 17.14 204 GLY A N 1
ATOM 1588 C CA . GLY A 1 225 ? 10.343 59.276 35.457 1.00 16.69 204 GLY A CA 1
ATOM 1589 C C . GLY A 1 225 ? 10.629 59.391 36.955 1.00 17.89 204 GLY A C 1
ATOM 1590 O O . GLY A 1 225 ? 11.302 58.497 37.528 1.00 19.37 204 GLY A O 1
ATOM 1591 N N . LEU A 1 226 ? 10.105 60.439 37.583 1.00 17.92 205 LEU A N 1
ATOM 1592 C CA . LEU A 1 226 ? 10.186 60.588 39.072 1.00 18.98 205 LEU A CA 1
ATOM 1593 C C . LEU A 1 226 ? 9.361 59.471 39.748 1.00 19.81 205 LEU A C 1
ATOM 1594 O O . LEU A 1 226 ? 9.839 58.840 40.743 1.00 20.55 205 LEU A O 1
ATOM 1599 N N . VAL A 1 227 ? 8.164 59.196 39.225 1.00 19.33 206 VAL A N 1
ATOM 1600 C CA . VAL A 1 227 ? 7.300 58.091 39.722 1.00 19.33 206 VAL A CA 1
ATOM 1601 C C . VAL A 1 227 ? 7.995 56.720 39.579 1.00 19.72 206 VAL A C 1
ATOM 1602 O O . VAL A 1 227 ? 8.013 55.895 40.525 1.00 21.07 206 VAL A O 1
ATOM 1606 N N . ALA A 1 228 ? 8.585 56.461 38.416 1.00 19.61 207 ALA A N 1
ATOM 1607 C CA . ALA A 1 228 ? 9.264 55.176 38.141 1.00 19.73 207 ALA A CA 1
ATOM 1608 C C . ALA A 1 228 ? 10.392 54.881 39.156 1.00 20.67 207 ALA A C 1
ATOM 1609 O O . ALA A 1 228 ? 10.582 53.718 39.568 1.00 21.76 207 ALA A O 1
ATOM 1611 N N . ALA A 1 229 ? 11.142 55.925 39.511 1.00 20.71 208 ALA A N 1
ATOM 1612 C CA . ALA A 1 229 ? 12.266 55.794 40.482 1.00 21.55 208 ALA A CA 1
ATOM 1613 C C . ALA A 1 229 ? 11.832 55.833 41.948 1.00 22.22 208 ALA A C 1
ATOM 1614 O O . ALA A 1 229 ? 12.703 55.740 42.834 1.00 24.03 208 ALA A O 1
ATOM 1616 N N . GLY A 1 230 ? 10.542 55.964 42.236 1.00 22.17 209 GLY A N 1
ATOM 1617 C CA . GLY A 1 230 ? 10.053 56.106 43.621 1.00 23.25 209 GLY A CA 1
ATOM 1618 C C . GLY A 1 230 ? 10.251 57.456 44.321 1.00 23.82 209 GLY A C 1
ATOM 1619 O O . GLY A 1 230 ? 10.160 57.539 45.586 1.00 25.80 209 GLY A O 1
ATOM 1620 N N . LEU A 1 231 ? 10.508 58.521 43.547 1.00 23.51 210 LEU A N 1
ATOM 1621 C CA . LEU A 1 231 ? 10.775 59.873 44.095 1.00 23.12 210 LEU A CA 1
ATOM 1622 C C . LEU A 1 231 ? 9.600 60.900 44.003 1.00 23.53 210 LEU A C 1
ATOM 1623 O O . LEU A 1 231 ? 9.775 62.082 44.329 1.00 24.98 210 LEU A O 1
ATOM 1628 N N . HIS A 1 232 ? 8.432 60.466 43.508 1.00 22.56 211 HIS A N 1
ATOM 1629 C CA . HIS A 1 232 ? 7.169 61.256 43.478 1.00 22.18 211 HIS A CA 1
ATOM 1630 C C . HIS A 1 232 ? 6.084 60.206 43.751 1.00 21.62 211 HIS A C 1
ATOM 1631 O O . HIS A 1 232 ? 6.170 59.086 43.210 1.00 21.57 211 HIS A O 1
ATOM 1638 N N . PRO A 1 233 ? 5.081 60.528 44.587 1.00 22.26 212 PRO A N 1
ATOM 1639 C CA . PRO A 1 233 ? 3.998 59.563 44.857 1.00 22.56 212 PRO A CA 1
ATOM 1640 C C . PRO A 1 233 ? 3.278 59.094 43.572 1.00 21.68 212 PRO A C 1
ATOM 1641 O O . PRO A 1 233 ? 3.124 59.898 42.628 1.00 21.73 212 PRO A O 1
ATOM 1645 N N . SER A 1 234 ? 2.853 57.829 43.544 1.00 20.61 213 SER A N 1
ATOM 1646 C CA . SER A 1 234 ? 2.222 57.251 42.341 1.00 20.05 213 SER A CA 1
ATOM 1647 C C . SER A 1 234 ? 0.747 57.593 42.248 1.00 19.41 213 SER A C 1
ATOM 1648 O O . SER A 1 234 ? -0.006 57.488 43.230 1.00 19.68 213 SER A O 1
ATOM 1651 N N . PRO A 1 235 ? 0.264 57.976 41.027 1.00 17.99 214 PRO A N 1
ATOM 1652 C CA . PRO A 1 235 ? -1.176 58.101 40.809 1.00 18.47 214 PRO A CA 1
ATOM 1653 C C . PRO A 1 235 ? -1.935 56.780 40.542 1.00 17.43 214 PRO A C 1
ATOM 1654 O O . PRO A 1 235 ? -3.175 56.753 40.613 1.00 18.06 214 PRO A O 1
ATOM 1658 N N . VAL A 1 236 ? -1.207 55.686 40.239 1.00 17.91 215 VAL A N 1
ATOM 1659 C CA . VAL A 1 236 ? -1.808 54.426 39.757 1.00 18.02 215 VAL A CA 1
ATOM 1660 C C . VAL A 1 236 ? -2.823 53.758 40.746 1.00 17.89 215 VAL A C 1
ATOM 1661 O O . VAL A 1 236 ? -3.843 53.256 40.315 1.00 18.51 215 VAL A O 1
ATOM 1665 N N . PRO A 1 237 ? -2.532 53.773 42.081 1.00 18.66 216 PRO A N 1
ATOM 1666 C CA . PRO A 1 237 ? -3.552 53.241 43.027 1.00 19.28 216 PRO A CA 1
ATOM 1667 C C . PRO A 1 237 ? -4.900 53.981 43.068 1.00 20.93 216 PRO A C 1
ATOM 1668 O O . PRO A 1 237 ? -5.940 53.355 43.399 1.00 23.66 216 PRO A O 1
ATOM 1672 N N . HIS A 1 238 ? -4.909 55.260 42.659 1.00 19.85 217 HIS A N 1
ATOM 1673 C CA . HIS A 1 238 ? -6.011 56.201 42.854 1.00 20.09 217 HIS A CA 1
ATOM 1674 C C . HIS A 1 238 ? -6.818 56.544 41.585 1.00 19.59 217 HIS A C 1
ATOM 1675 O O . HIS A 1 238 ? -7.953 57.011 41.676 1.00 20.17 217 HIS A O 1
ATOM 1682 N N . ALA A 1 239 ? -6.211 56.357 40.415 1.00 18.13 218 ALA A N 1
ATOM 1683 C CA . ALA A 1 239 ? -6.810 56.778 39.127 1.00 17.90 218 ALA A CA 1
ATOM 1684 C C . ALA A 1 239 ? -7.580 55.663 38.391 1.00 17.69 218 ALA A C 1
ATOM 1685 O O . ALA A 1 239 ? -7.201 54.500 38.463 1.00 17.90 218 ALA A O 1
ATOM 1687 N N . ASP A 1 240 ? -8.649 56.019 37.658 1.00 17.52 219 ASP A N 1
ATOM 1688 C CA . ASP A 1 240 ? -9.297 55.089 36.702 1.00 17.58 219 ASP A CA 1
ATOM 1689 C C . ASP A 1 240 ? -8.327 54.739 35.541 1.00 16.36 219 ASP A C 1
ATOM 1690 O O . ASP A 1 240 ? -8.103 53.547 35.227 1.00 15.66 219 ASP A O 1
ATOM 1695 N N . VAL A 1 241 ? -7.751 55.790 34.942 1.00 15.52 220 VAL A N 1
ATOM 1696 C CA . VAL A 1 241 ? -6.795 55.711 33.788 1.00 16.06 220 VAL A CA 1
ATOM 1697 C C . VAL A 1 241 ? -5.652 56.760 34.015 1.00 16.01 220 VAL A C 1
ATOM 1698 O O . VAL A 1 241 ? -5.887 57.848 34.577 1.00 16.77 220 VAL A O 1
ATOM 1702 N N . VAL A 1 242 ? -4.430 56.402 33.595 1.00 16.18 221 VAL A N 1
ATOM 1703 C CA . VAL A 1 242 ? -3.241 57.270 33.613 1.00 15.42 221 VAL A CA 1
ATOM 1704 C C . VAL A 1 242 ? -2.621 57.341 32.183 1.00 15.44 221 VAL A C 1
ATOM 1705 O O . VAL A 1 242 ? -2.302 56.298 31.586 1.00 15.73 221 VAL A O 1
ATOM 1709 N N . SER A 1 243 ? -2.477 58.574 31.670 1.00 14.42 222 SER A N 1
ATOM 1710 C CA . SER A 1 243 ? -1.765 58.841 30.408 1.00 14.17 222 SER A CA 1
ATOM 1711 C C . SER A 1 243 ? -0.356 59.407 30.620 1.00 14.59 222 SER A C 1
ATOM 1712 O O . SER A 1 243 ? -0.070 60.040 31.638 1.00 14.64 222 SER A O 1
ATOM 1715 N N . THR A 1 244 ? 0.539 59.178 29.639 1.00 14.67 223 THR A N 1
ATOM 1716 C CA . THR A 1 244 ? 1.923 59.734 29.683 1.00 15.52 223 THR A CA 1
ATOM 1717 C C . THR A 1 244 ? 2.612 59.809 28.288 1.00 15.76 223 THR A C 1
ATOM 1718 O O . THR A 1 244 ? 2.235 59.104 27.330 1.00 15.71 223 THR A O 1
ATOM 1722 N N . THR A 1 245 ? 3.588 60.723 28.189 1.00 14.40 224 THR A N 1
ATOM 1723 C CA . THR A 1 245 ? 4.654 60.655 27.211 1.00 15.70 224 THR A CA 1
ATOM 1724 C C . THR A 1 245 ? 5.741 59.652 27.668 1.00 15.49 224 THR A C 1
ATOM 1725 O O . THR A 1 245 ? 5.955 59.466 28.882 1.00 17.02 224 THR A O 1
ATOM 1729 N N . VAL A 1 246 ? 6.445 59.014 26.736 1.00 15.59 225 VAL A N 1
ATOM 1730 C CA . VAL A 1 246 ? 7.597 58.131 27.086 1.00 16.56 225 VAL A CA 1
ATOM 1731 C C . VAL A 1 246 ? 8.908 58.941 27.092 1.00 17.42 225 VAL A C 1
ATOM 1732 O O . VAL A 1 246 ? 9.903 58.551 27.760 1.00 16.89 225 VAL A O 1
ATOM 1736 N N . HIS A 1 247 ? 8.905 60.061 26.375 1.00 17.47 226 HIS A N 1
ATOM 1737 C CA . HIS A 1 247 ? 9.923 61.107 26.432 1.00 18.32 226 HIS A CA 1
ATOM 1738 C C . HIS A 1 247 ? 9.590 61.952 27.715 1.00 19.50 226 HIS A C 1
ATOM 1739 O O . HIS A 1 247 ? 8.688 61.578 28.475 1.00 22.03 226 HIS A O 1
ATOM 1770 N N . THR A 1 249 ? 10.687 63.213 31.516 1.00 17.43 228 THR A N 1
ATOM 1771 C CA . THR A 1 249 ? 11.543 62.618 32.597 1.00 17.07 228 THR A CA 1
ATOM 1772 C C . THR A 1 249 ? 11.717 61.080 32.459 1.00 17.71 228 THR A C 1
ATOM 1773 O O . THR A 1 249 ? 12.736 60.532 32.900 1.00 17.12 228 THR A O 1
ATOM 1777 N N . LEU A 1 250 ? 10.762 60.361 31.850 1.00 16.25 229 LEU A N 1
ATOM 1778 C CA . LEU A 1 250 ? 10.931 58.906 31.661 1.00 16.24 229 LEU A CA 1
ATOM 1779 C C . LEU A 1 250 ? 12.125 58.553 30.737 1.00 15.82 229 LEU A C 1
ATOM 1780 O O . LEU A 1 250 ? 12.627 57.431 30.761 1.00 16.82 229 LEU A O 1
ATOM 1785 N N . GLY A 1 251 ? 12.563 59.484 29.896 1.00 16.25 230 GLY A N 1
ATOM 1786 C CA . GLY A 1 251 ? 13.864 59.370 29.208 1.00 16.21 230 GLY A CA 1
ATOM 1787 C C . GLY A 1 251 ? 13.955 58.545 27.923 1.00 15.93 230 GLY A C 1
ATOM 1788 O O . GLY A 1 251 ? 15.057 58.233 27.404 1.00 18.09 230 GLY A O 1
ATOM 1789 N N . GLY A 1 252 ? 12.783 58.251 27.341 1.00 15.98 231 GLY A N 1
ATOM 1790 C CA . GLY A 1 252 ? 12.690 57.439 26.157 1.00 16.29 231 GLY A CA 1
ATOM 1791 C C . GLY A 1 252 ? 12.420 58.181 24.846 1.00 14.17 231 GLY A C 1
ATOM 1792 O O . GLY A 1 252 ? 12.505 59.406 24.767 1.00 15.25 231 GLY A O 1
ATOM 1793 N N . GLY A 1 253 ? 12.076 57.410 23.830 1.00 14.92 232 GLY A N 1
ATOM 1794 C CA . GLY A 1 253 ? 11.794 57.934 22.476 1.00 14.72 232 GLY A CA 1
ATOM 1795 C C . GLY A 1 253 ? 10.420 58.589 22.383 1.00 15.40 232 GLY A C 1
ATOM 1796 O O . GLY A 1 253 ? 9.492 58.273 23.133 1.00 14.89 232 GLY A O 1
ATOM 1797 N N . ARG A 1 254 ? 10.284 59.516 21.434 1.00 15.07 233 ARG A N 1
ATOM 1798 C CA . ARG A 1 254 ? 9.096 60.402 21.321 1.00 14.84 233 ARG A CA 1
ATOM 1799 C C . ARG A 1 254 ? 7.818 59.631 20.909 1.00 13.37 233 ARG A C 1
ATOM 1800 O O . ARG A 1 254 ? 7.691 59.161 19.746 1.00 12.90 233 ARG A O 1
ATOM 1808 N N . SER A 1 255 ? 6.888 59.524 21.884 1.00 13.47 234 SER A N 1
ATOM 1809 C CA . SER A 1 255 ? 5.701 58.642 21.788 1.00 12.99 234 SER A CA 1
ATOM 1810 C C . SER A 1 255 ? 4.820 58.749 23.051 1.00 12.44 234 SER A C 1
ATOM 1811 O O . SER A 1 255 ? 5.188 59.438 24.037 1.00 13.56 234 SER A O 1
ATOM 1814 N N . GLY A 1 256 ? 3.682 58.027 23.040 1.00 13.08 235 GLY A N 1
ATOM 1815 C CA . GLY A 1 256 ? 2.761 57.925 24.191 1.00 12.59 235 GLY A CA 1
ATOM 1816 C C . GLY A 1 256 ? 2.522 56.523 24.774 1.00 13.24 235 GLY A C 1
ATOM 1817 O O . GLY A 1 256 ? 2.944 55.508 24.218 1.00 13.99 235 GLY A O 1
ATOM 1818 N N . LEU A 1 257 ? 1.758 56.472 25.884 1.00 13.61 236 LEU A N 1
ATOM 1819 C CA . LEU A 1 257 ? 1.483 55.232 26.647 1.00 14.40 236 LEU A CA 1
ATOM 1820 C C . LEU A 1 257 ? 0.262 55.452 27.573 1.00 13.76 236 LEU A C 1
ATOM 1821 O O . LEU A 1 257 ? 0.090 56.580 28.088 1.00 13.22 236 LEU A O 1
ATOM 1826 N N . ILE A 1 258 ? -0.559 54.393 27.752 1.00 13.18 237 ILE A N 1
ATOM 1827 C CA . ILE A 1 258 ? -1.701 54.415 28.703 1.00 13.29 237 ILE A CA 1
ATOM 1828 C C . ILE A 1 258 ? -1.634 53.175 29.639 1.00 14.13 237 ILE A C 1
ATOM 1829 O O . ILE A 1 258 ? -1.396 52.060 29.172 1.00 14.36 237 ILE A O 1
ATOM 1834 N N . VAL A 1 259 ? -1.861 53.388 30.960 1.00 15.89 238 VAL A N 1
ATOM 1835 C CA . VAL A 1 259 ? -2.058 52.259 31.927 1.00 15.15 238 VAL A CA 1
ATOM 1836 C C . VAL A 1 259 ? -3.345 52.537 32.763 1.00 15.30 238 VAL A C 1
ATOM 1837 O O . VAL A 1 259 ? -3.772 53.683 32.894 1.00 15.74 238 VAL A O 1
ATOM 1841 N N . GLY A 1 260 ? -3.967 51.504 33.337 1.00 14.83 239 GLY A N 1
ATOM 1842 C CA . GLY A 1 260 ? -5.166 51.729 34.189 1.00 15.43 239 GLY A CA 1
ATOM 1843 C C . GLY A 1 260 ? -5.777 50.476 34.780 1.00 15.74 239 GLY A C 1
ATOM 1844 O O . GLY A 1 260 ? -5.197 49.384 34.701 1.00 15.38 239 GLY A O 1
ATOM 1845 N N . LYS A 1 261 ? -6.979 50.651 35.347 1.00 16.37 240 LYS A N 1
ATOM 1846 C CA A LYS A 1 261 ? -7.744 49.549 35.944 0.50 17.32 240 LYS A CA 1
ATOM 1847 C CA B LYS A 1 261 ? -7.748 49.551 35.945 0.50 17.26 240 LYS A CA 1
ATOM 1848 C C . LYS A 1 261 ? -8.337 48.622 34.872 1.00 17.27 240 LYS A C 1
ATOM 1849 O O . LYS A 1 261 ? -8.768 49.067 33.773 1.00 17.13 240 LYS A O 1
ATOM 1860 N N . GLN A 1 262 ? -8.389 47.315 35.166 1.00 17.27 241 GLN A N 1
ATOM 1861 C CA . GLN A 1 262 ? -8.857 46.299 34.206 1.00 17.61 241 GLN A CA 1
ATOM 1862 C C . GLN A 1 262 ? -10.247 46.549 33.598 1.00 17.24 241 GLN A C 1
ATOM 1863 O O . GLN A 1 262 ? -10.517 46.181 32.412 1.00 17.28 241 GLN A O 1
ATOM 1869 N N . GLN A 1 263 ? -11.166 47.121 34.384 1.00 17.13 242 GLN A N 1
ATOM 1870 C CA . GLN A 1 263 ? -12.536 47.358 33.893 1.00 17.66 242 GLN A CA 1
ATOM 1871 C C . GLN A 1 263 ? -12.597 48.272 32.644 1.00 17.76 242 GLN A C 1
ATOM 1872 O O . GLN A 1 263 ? -13.610 48.255 31.905 1.00 17.30 242 GLN A O 1
ATOM 1878 N N . TYR A 1 264 ? -11.522 49.054 32.413 1.00 16.18 243 TYR A N 1
ATOM 1879 C CA . TYR A 1 264 ? -11.421 49.933 31.190 1.00 16.75 243 TYR A CA 1
ATOM 1880 C C . TYR A 1 264 ? -10.591 49.359 30.015 1.00 16.38 243 TYR A C 1
ATOM 1881 O O . TYR A 1 264 ? -10.423 50.074 28.992 1.00 16.84 243 TYR A O 1
ATOM 1890 N N . ALA A 1 265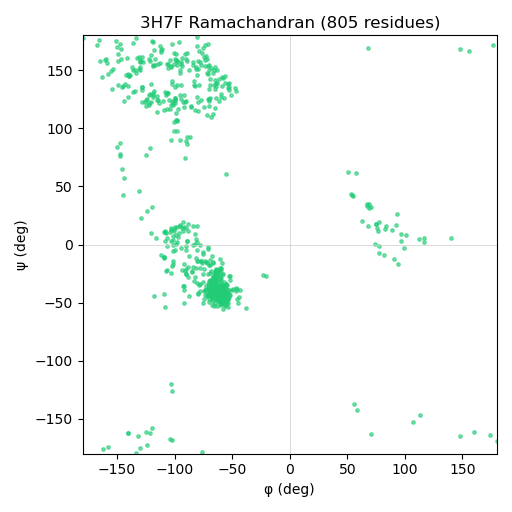 ? -10.170 48.088 30.079 1.00 15.83 244 ALA A N 1
ATOM 1891 C CA . ALA A 1 265 ? -9.275 47.533 29.045 1.00 16.18 244 ALA A CA 1
ATOM 1892 C C . ALA A 1 265 ? -9.911 47.573 27.640 1.00 16.66 244 ALA A C 1
ATOM 1893 O O . ALA A 1 265 ? -9.233 47.971 26.660 1.00 15.96 244 ALA A O 1
ATOM 1895 N N . LYS A 1 266 ? -11.145 47.089 27.492 1.00 16.63 245 LYS A N 1
ATOM 1896 C CA . LYS A 1 266 ? -11.813 47.034 26.139 1.00 16.79 245 LYS A CA 1
ATOM 1897 C C . LYS A 1 266 ? -12.118 48.466 25.616 1.00 16.59 245 LYS A C 1
ATOM 1898 O O . LYS A 1 266 ? -11.927 48.755 24.408 1.00 16.42 245 LYS A O 1
ATOM 1904 N N . ALA A 1 267 ? -12.640 49.334 26.473 1.00 16.47 246 ALA A N 1
ATOM 1905 C CA . ALA A 1 267 ? -12.929 50.755 26.130 1.00 15.55 246 ALA A CA 1
ATOM 1906 C C . ALA A 1 267 ? -11.666 51.468 25.596 1.00 15.89 246 ALA A C 1
ATOM 1907 O O . ALA A 1 267 ? -11.701 52.089 24.503 1.00 14.74 246 ALA A O 1
ATOM 1909 N N . ILE A 1 268 ? -10.549 51.334 26.310 1.00 14.00 247 ILE A N 1
ATOM 1910 C CA . ILE A 1 268 ? -9.286 51.985 25.935 1.00 14.21 247 ILE A CA 1
ATOM 1911 C C . ILE A 1 268 ? -8.693 51.336 24.676 1.00 14.84 247 ILE A C 1
ATOM 1912 O O . ILE A 1 268 ? -8.309 52.075 23.714 1.00 15.35 247 ILE A O 1
ATOM 1917 N N . ASN A 1 269 ? -8.587 49.996 24.622 1.00 14.37 248 ASN A N 1
ATOM 1918 C CA . ASN A 1 269 ? -8.030 49.362 23.377 1.00 13.72 248 ASN A CA 1
ATOM 1919 C C . ASN A 1 269 ? -8.809 49.819 22.086 1.00 14.11 248 ASN A C 1
ATOM 1920 O O . ASN A 1 269 ? -8.168 50.241 21.071 1.00 14.88 248 ASN A O 1
ATOM 1925 N N . SER A 1 270 ? -10.134 49.736 22.119 1.00 14.95 249 SER A N 1
ATOM 1926 C CA A SER A 1 270 ? -10.974 50.075 20.964 0.50 14.45 249 SER A CA 1
ATOM 1927 C CA B SER A 1 270 ? -10.986 50.081 20.967 0.50 15.33 249 SER A CA 1
ATOM 1928 C C . SER A 1 270 ? -10.895 51.576 20.594 1.00 15.70 249 SER A C 1
ATOM 1929 O O . SER A 1 270 ? -11.035 51.943 19.396 1.00 14.88 249 SER A O 1
ATOM 1934 N N . ALA A 1 271 ? -10.698 52.450 21.589 1.00 13.92 250 ALA A N 1
ATOM 1935 C CA . ALA A 1 271 ? -10.507 53.906 21.368 1.00 13.69 250 ALA A CA 1
ATOM 1936 C C . ALA A 1 271 ? -9.164 54.223 20.658 1.00 14.56 250 ALA A C 1
ATOM 1937 O O 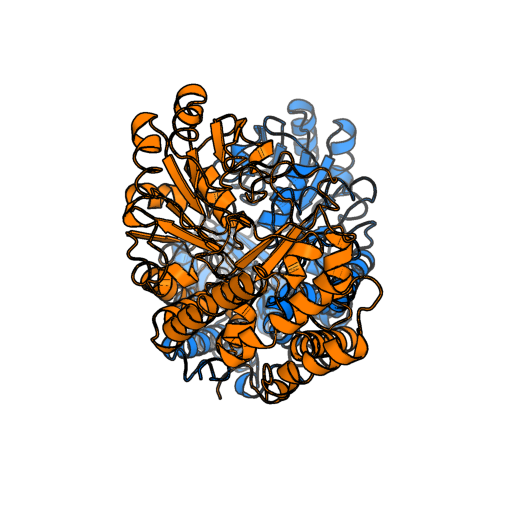. ALA A 1 271 ? -9.104 55.132 19.808 1.00 14.90 250 ALA A O 1
ATOM 1939 N N . VAL A 1 272 ? -8.070 53.543 21.031 1.00 13.54 251 VAL A N 1
ATOM 1940 C CA . VAL A 1 272 ? -6.777 53.723 20.277 1.00 13.46 251 VAL A CA 1
ATOM 1941 C C . VAL A 1 272 ? -6.901 53.198 18.827 1.00 14.54 251 VAL A C 1
ATOM 1942 O O . VAL A 1 272 ? -6.568 53.923 17.886 1.00 15.12 251 VAL A O 1
ATOM 1946 N N . PHE A 1 273 ? -7.336 51.956 18.668 1.00 14.97 252 PHE A N 1
ATOM 1947 C CA . PHE A 1 273 ? -7.572 51.353 17.325 1.00 15.11 252 PHE A CA 1
ATOM 1948 C C . PHE A 1 273 ? -8.855 50.478 17.344 1.00 15.85 252 PHE A C 1
ATOM 1949 O O . PHE A 1 273 ? -8.919 49.529 18.153 1.00 15.94 252 PHE A O 1
ATOM 1957 N N . PRO A 1 274 ? -9.831 50.700 16.422 1.00 14.66 253 PRO A N 1
ATOM 1958 C CA . PRO A 1 274 ? -9.832 51.648 15.295 1.00 14.90 253 PRO A CA 1
ATOM 1959 C C . PRO A 1 274 ? -10.388 53.050 15.607 1.00 14.96 253 PRO A C 1
ATOM 1960 O O . PRO A 1 274 ? -10.673 53.818 14.648 1.00 14.77 253 PRO A O 1
ATOM 1964 N N . GLY A 1 275 ? -10.556 53.435 16.874 1.00 14.91 254 GLY A N 1
ATOM 1965 C CA . GLY A 1 275 ? -11.135 54.732 17.232 1.00 15.05 254 GLY A CA 1
ATOM 1966 C C . GLY A 1 275 ? -10.418 55.974 16.701 1.00 15.45 254 GLY A C 1
ATOM 1967 O O . GLY A 1 275 ? -11.021 56.831 16.022 1.00 15.37 254 GLY A O 1
ATOM 1968 N N . GLN A 1 276 ? -9.122 56.073 17.018 1.00 14.38 255 GLN A N 1
ATOM 1969 C CA . GLN A 1 276 ? -8.269 57.252 16.696 1.00 13.30 255 GLN A CA 1
ATOM 1970 C C . GLN A 1 276 ? -7.211 57.005 15.599 1.00 13.64 255 GLN A C 1
ATOM 1971 O O . GLN A 1 276 ? -6.964 57.930 14.773 1.00 15.89 255 GLN A O 1
ATOM 1977 N N . GLN A 1 277 ? -6.542 55.850 15.667 1.00 12.35 256 GLN A N 1
ATOM 1978 C CA . GLN A 1 277 ? -5.326 55.515 14.835 1.00 12.30 256 GLN A CA 1
ATOM 1979 C C . GLN A 1 277 ? -5.591 54.402 13.816 1.00 14.58 256 GLN A C 1
ATOM 1980 O O . GLN A 1 277 ? -6.656 53.738 13.827 1.00 14.23 256 GLN A O 1
ATOM 1986 N N . GLY A 1 278 ? -4.633 54.268 12.886 1.00 14.27 257 GLY A N 1
ATOM 1987 C CA . GLY A 1 278 ? -4.442 53.098 11.998 1.00 13.65 257 GLY A CA 1
ATOM 1988 C C . GLY A 1 278 ? -3.302 52.199 12.458 1.00 14.03 257 GLY A C 1
ATOM 1989 O O . GLY A 1 278 ? -3.270 51.788 13.620 1.00 15.33 257 GLY A O 1
ATOM 1990 N N . GLY A 1 279 ? -2.351 51.906 11.579 1.00 13.97 258 GLY A N 1
ATOM 1991 C CA . GLY A 1 279 ? -1.175 51.096 11.971 1.00 14.22 258 GLY A CA 1
ATOM 1992 C C . GLY A 1 279 ? -0.244 51.733 13.010 1.00 13.61 258 GLY A C 1
ATOM 1993 O O . GLY A 1 279 ? 0.069 52.934 12.916 1.00 13.50 258 GLY A O 1
ATOM 1994 N N . PRO A 1 280 ? 0.157 50.957 14.049 1.00 13.68 259 PRO A N 1
ATOM 1995 C CA . PRO A 1 280 ? 1.118 51.458 15.058 1.00 14.29 259 PRO A CA 1
ATOM 1996 C C . PRO A 1 280 ? 2.582 51.525 14.537 1.00 13.74 259 PRO A C 1
ATOM 1997 O O . PRO A 1 280 ? 2.900 50.855 13.549 1.00 14.31 259 PRO A O 1
ATOM 2001 N N . LEU A 1 281 ? 3.439 52.308 15.213 1.00 13.54 260 LEU A N 1
ATOM 2002 C CA . LEU A 1 281 ? 4.864 52.404 14.826 1.00 13.25 260 LEU A CA 1
ATOM 2003 C C . LEU A 1 281 ? 5.683 51.296 15.570 1.00 13.20 260 LEU A C 1
ATOM 2004 O O . LEU A 1 281 ? 6.106 51.517 16.730 1.00 13.11 260 LEU A O 1
ATOM 2009 N N . MET A 1 282 ? 5.879 50.108 14.956 1.00 12.93 261 MET A N 1
ATOM 2010 C CA . MET A 1 282 ? 6.483 48.969 15.705 1.00 13.40 261 MET A CA 1
ATOM 2011 C C . MET A 1 282 ? 7.968 49.157 16.081 1.00 13.66 261 MET A C 1
ATOM 2012 O O . MET A 1 282 ? 8.416 48.660 17.146 1.00 14.41 261 MET A O 1
ATOM 2017 N N . HIS A 1 283 ? 8.740 49.888 15.268 1.00 12.55 262 HIS A N 1
ATOM 2018 C CA . HIS A 1 283 ? 10.128 50.310 15.634 1.00 13.89 262 HIS A CA 1
ATOM 2019 C C . HIS A 1 283 ? 10.169 51.182 16.895 1.00 13.93 262 HIS A C 1
ATOM 2020 O O . HIS A 1 283 ? 10.998 50.988 17.835 1.00 13.56 262 HIS A O 1
ATOM 2027 N N . VAL A 1 284 ? 9.230 52.112 17.003 1.00 13.27 263 VAL A N 1
ATOM 2028 C CA . VAL A 1 284 ? 9.123 52.956 18.197 1.00 13.40 263 VAL A CA 1
ATOM 2029 C C . VAL A 1 284 ? 8.653 52.142 19.459 1.00 13.65 263 VAL A C 1
ATOM 2030 O O . VAL A 1 284 ? 9.195 52.353 20.589 1.00 14.09 263 VAL A O 1
ATOM 2034 N N . ILE A 1 285 ? 7.716 51.197 19.275 1.00 13.95 264 ILE A N 1
ATOM 2035 C CA . ILE A 1 285 ? 7.274 50.299 20.380 1.00 14.33 264 ILE A CA 1
ATOM 2036 C C . ILE A 1 285 ? 8.459 49.431 20.889 1.00 13.95 264 ILE A C 1
ATOM 2037 O O . ILE A 1 285 ? 8.615 49.269 22.121 1.00 13.53 264 ILE A O 1
ATOM 2042 N N . ALA A 1 286 ? 9.334 48.958 19.997 1.00 13.88 265 ALA A N 1
ATOM 2043 C CA . ALA A 1 286 ? 10.553 48.243 20.439 1.00 15.26 265 ALA A CA 1
ATOM 2044 C C . ALA A 1 286 ? 11.428 49.123 21.366 1.00 14.89 265 ALA A C 1
ATOM 2045 O O . ALA A 1 286 ? 11.896 48.664 22.448 1.00 16.17 265 ALA A O 1
ATOM 2047 N N . GLY A 1 287 ? 11.566 50.404 21.024 1.00 14.48 266 GLY A N 1
ATOM 2048 C CA . GLY A 1 287 ? 12.276 51.345 21.891 1.00 14.83 266 GLY A CA 1
ATOM 2049 C C . GLY A 1 287 ? 11.591 51.609 23.233 1.00 14.58 266 GLY A C 1
ATOM 2050 O O . GLY A 1 287 ? 12.276 51.917 24.248 1.00 15.13 266 GLY A O 1
ATOM 2051 N N . LYS A 1 288 ? 10.248 51.575 23.266 1.00 15.26 267 LYS A N 1
ATOM 2052 C CA . LYS A 1 288 ? 9.486 51.685 24.532 1.00 14.37 267 LYS A CA 1
ATOM 2053 C C . LYS A 1 288 ? 9.858 50.520 25.485 1.00 14.61 267 LYS A C 1
ATOM 2054 O O . LYS A 1 288 ? 10.121 50.784 26.689 1.00 15.65 267 LYS A O 1
ATOM 2060 N N . ALA A 1 289 ? 9.910 49.280 24.986 1.00 15.00 268 ALA A N 1
ATOM 2061 C CA . ALA A 1 289 ? 10.357 48.142 25.839 1.00 15.20 268 ALA A CA 1
ATOM 2062 C C . ALA A 1 289 ? 11.760 48.384 26.424 1.00 15.16 268 ALA A C 1
ATOM 2063 O O . ALA A 1 289 ? 11.979 48.166 27.638 1.00 16.44 268 ALA A O 1
ATOM 2065 N N . VAL A 1 290 ? 12.683 48.898 25.614 1.00 14.93 269 VAL A N 1
ATOM 2066 C CA . VAL A 1 290 ? 14.062 49.217 26.101 1.00 16.94 269 VAL A CA 1
ATOM 2067 C C . VAL A 1 290 ? 14.081 50.289 27.195 1.00 16.90 269 VAL A C 1
ATOM 2068 O O . VAL A 1 290 ? 14.751 50.128 28.233 1.00 16.63 269 VAL A O 1
ATOM 2072 N N . ALA A 1 291 ? 13.352 51.392 27.006 1.00 16.50 270 ALA A N 1
ATOM 2073 C CA . ALA A 1 291 ? 13.304 52.492 27.963 1.00 17.15 270 ALA A CA 1
ATOM 2074 C C . ALA A 1 291 ? 12.677 52.055 29.303 1.00 16.85 270 ALA A C 1
ATOM 2075 O O . ALA A 1 291 ? 13.088 52.537 30.381 1.00 16.22 270 ALA A O 1
ATOM 2077 N N . LEU A 1 292 ? 11.684 51.167 29.243 1.00 17.89 271 LEU A N 1
ATOM 2078 C CA . LEU A 1 292 ? 10.995 50.675 30.438 1.00 16.98 271 LEU A CA 1
ATOM 2079 C C . LEU A 1 292 ? 11.944 49.741 31.252 1.00 17.99 271 LEU A C 1
ATOM 2080 O O . LEU A 1 292 ? 11.909 49.779 32.510 1.00 19.10 271 LEU A O 1
ATOM 2085 N N . LYS A 1 293 ? 12.811 48.986 30.563 1.00 18.58 272 LYS A N 1
ATOM 2086 C CA . LYS A 1 293 ? 13.847 48.135 31.236 1.00 19.13 272 LYS A CA 1
ATOM 2087 C C . LYS A 1 293 ? 14.878 49.048 31.947 1.00 18.70 272 LYS A C 1
ATOM 2088 O O . LYS A 1 293 ? 15.197 48.826 33.129 1.00 20.14 272 LYS A O 1
ATOM 2094 N N . ILE A 1 294 ? 15.388 50.066 31.252 1.00 18.32 273 ILE A N 1
ATOM 2095 C CA . ILE A 1 294 ? 16.329 51.024 31.880 1.00 19.24 273 ILE A CA 1
ATOM 2096 C C . ILE A 1 294 ? 15.723 51.736 33.117 1.00 18.95 273 ILE A C 1
ATOM 2097 O O . ILE A 1 294 ? 16.420 52.000 34.134 1.00 20.38 273 ILE A O 1
ATOM 2102 N N . ALA A 1 295 ? 14.433 52.060 33.069 1.00 18.87 274 ALA A N 1
ATOM 2103 C CA . ALA A 1 295 ? 13.758 52.836 34.120 1.00 19.53 274 ALA A CA 1
ATOM 2104 C C . ALA A 1 295 ? 13.624 52.152 35.504 1.00 20.36 274 ALA A C 1
ATOM 2105 O O . ALA A 1 295 ? 13.342 52.845 36.498 1.00 20.85 274 ALA A O 1
ATOM 2107 N N . ALA A 1 296 ? 13.837 50.823 35.532 1.00 21.21 275 ALA A N 1
ATOM 2108 C CA . ALA A 1 296 ? 13.849 50.019 36.760 1.00 23.50 275 ALA A CA 1
ATOM 2109 C C . ALA A 1 296 ? 15.248 49.912 37.408 1.00 25.05 275 ALA A C 1
ATOM 2110 O O . ALA A 1 296 ? 15.366 49.304 38.479 1.00 27.26 275 ALA A O 1
ATOM 2112 N N . THR A 1 297 ? 16.299 50.444 36.776 1.00 26.28 276 THR A N 1
ATOM 2113 C CA . THR A 1 297 ? 17.686 50.243 37.281 1.00 26.55 276 THR A CA 1
ATOM 2114 C C . THR A 1 297 ? 18.110 51.237 38.392 1.00 28.24 276 THR A C 1
ATOM 2115 O O . THR A 1 297 ? 17.593 52.360 38.478 1.00 28.19 276 THR A O 1
ATOM 2119 N N . PRO A 1 298 ? 19.085 50.833 39.248 1.00 28.75 277 PRO A N 1
ATOM 2120 C CA . PRO A 1 298 ? 19.641 51.790 40.216 1.00 28.98 277 PRO A CA 1
ATOM 2121 C C . PRO A 1 298 ? 20.320 53.026 39.580 1.00 28.50 277 PRO A C 1
ATOM 2122 O O . PRO A 1 298 ? 20.240 54.121 40.167 1.00 28.78 277 PRO A O 1
ATOM 2126 N N . GLU A 1 299 ? 20.985 52.855 38.433 1.00 29.08 278 GLU A N 1
ATOM 2127 C CA . GLU A 1 299 ? 21.561 53.978 37.681 1.00 29.71 278 GLU A CA 1
ATOM 2128 C C . GLU A 1 299 ? 20.519 55.052 37.299 1.00 28.95 278 GLU A C 1
ATOM 2129 O O . GLU A 1 299 ? 20.776 56.248 37.436 1.00 29.44 278 GLU A O 1
ATOM 2135 N N . PHE A 1 300 ? 19.358 54.615 36.810 1.00 27.29 279 PHE A N 1
ATOM 2136 C CA . PHE A 1 300 ? 18.282 55.555 36.458 1.00 25.89 279 PHE A CA 1
ATOM 2137 C C . PHE A 1 300 ? 17.765 56.308 37.691 1.00 26.09 279 PHE A C 1
ATOM 2138 O O . PHE A 1 300 ? 17.560 57.533 37.623 1.00 26.17 279 PHE A O 1
ATOM 2146 N N . ALA A 1 301 ? 17.603 55.605 38.821 1.00 26.45 280 ALA A N 1
ATOM 2147 C CA . ALA A 1 301 ? 17.141 56.191 40.087 1.00 27.25 280 ALA A CA 1
ATOM 2148 C C . ALA A 1 301 ? 18.092 57.281 40.624 1.00 27.42 280 ALA A C 1
ATOM 2149 O O . ALA A 1 301 ? 17.630 58.331 41.079 1.00 26.73 280 ALA A O 1
ATOM 2151 N N . ASP A 1 302 ? 19.401 57.029 40.545 1.00 28.45 281 ASP A N 1
ATOM 2152 C CA . ASP A 1 302 ? 20.411 58.063 40.910 1.00 29.23 281 ASP A CA 1
ATOM 2153 C C . ASP A 1 302 ? 20.312 59.321 40.006 1.00 28.98 281 ASP A C 1
ATOM 2154 O O . ASP A 1 302 ? 20.415 60.449 40.501 1.00 28.46 281 ASP A O 1
ATOM 2159 N N . ARG A 1 303 ? 20.096 59.110 38.703 1.00 28.55 282 ARG A N 1
ATOM 2160 C CA . ARG A 1 303 ? 19.929 60.191 37.712 1.00 27.75 282 ARG A CA 1
ATOM 2161 C C . ARG A 1 303 ? 18.712 61.057 38.025 1.00 26.55 282 ARG A C 1
ATOM 2162 O O . ARG A 1 303 ? 18.759 62.295 37.892 1.00 26.87 282 ARG A O 1
ATOM 2170 N N . GLN A 1 304 ? 17.621 60.424 38.445 1.00 25.14 283 GLN A N 1
ATOM 2171 C CA . GLN A 1 304 ? 16.485 61.156 38.955 1.00 24.54 283 GLN A CA 1
ATOM 2172 C C . GLN A 1 304 ? 16.803 61.916 40.245 1.00 24.94 283 GLN A C 1
ATOM 2173 O O . GLN A 1 304 ? 16.282 63.020 40.441 1.00 24.62 283 GLN A O 1
ATOM 2179 N N . ARG A 1 305 ? 17.641 61.342 41.122 1.00 24.65 284 ARG A N 1
ATOM 2180 C CA . ARG A 1 305 ? 18.000 62.083 42.345 1.00 25.64 284 ARG A CA 1
ATOM 2181 C C . ARG A 1 305 ? 18.856 63.314 42.032 1.00 23.61 284 ARG A C 1
ATOM 2182 O O . ARG A 1 305 ? 18.624 64.336 42.650 1.00 24.49 284 ARG A O 1
ATOM 2190 N N . ARG A 1 306 ? 19.794 63.209 41.091 1.00 23.62 285 ARG A N 1
ATOM 2191 C CA . ARG A 1 306 ? 20.626 64.362 40.629 1.00 22.87 285 ARG A CA 1
ATOM 2192 C C . ARG A 1 306 ? 19.761 65.470 39.937 1.00 24.10 285 ARG A C 1
ATOM 2193 O O . ARG A 1 306 ? 20.043 66.682 40.069 1.00 24.40 285 ARG A O 1
ATOM 2201 N N . THR A 1 307 ? 18.718 65.042 39.207 1.00 23.71 286 THR A N 1
ATOM 2202 C CA . THR A 1 307 ? 17.690 65.953 38.650 1.00 23.53 286 THR A CA 1
ATOM 2203 C C . THR A 1 307 ? 17.002 66.824 39.712 1.00 23.43 286 THR A C 1
ATOM 2204 O O . THR A 1 307 ? 16.958 68.064 39.594 1.00 23.64 286 THR A O 1
ATOM 2208 N N . LEU A 1 308 ? 16.468 66.187 40.761 1.00 24.26 287 LEU A N 1
ATOM 2209 C CA . LEU A 1 308 ? 15.776 66.881 41.839 1.00 24.02 287 LEU A CA 1
ATOM 2210 C C . LEU A 1 308 ? 16.730 67.789 42.692 1.00 24.12 287 LEU A C 1
ATOM 2211 O O . LEU A 1 308 ? 16.345 68.910 43.072 1.00 22.77 287 LEU A O 1
ATOM 2216 N N . SER A 1 309 ? 17.947 67.305 42.985 1.00 24.08 288 SER A N 1
ATOM 2217 C CA A SER A 1 309 ? 18.887 68.100 43.768 0.50 24.87 288 SER A CA 1
ATOM 2218 C CA B SER A 1 309 ? 18.952 68.075 43.750 0.50 24.60 288 SER A CA 1
ATOM 2219 C C . SER A 1 309 ? 19.369 69.342 42.984 1.00 24.74 288 SER A C 1
ATOM 2220 O O . SER A 1 309 ? 19.544 70.421 43.567 1.00 24.76 288 SER A O 1
ATOM 2225 N N . GLY A 1 310 ? 19.546 69.211 41.672 1.00 24.36 289 GLY A N 1
ATOM 2226 C CA . GLY A 1 310 ? 19.906 70.372 40.838 1.00 24.39 289 GLY A CA 1
ATOM 2227 C C . GLY A 1 310 ? 18.823 71.455 40.838 1.00 24.64 289 GLY A C 1
ATOM 2228 O O . GLY A 1 310 ? 19.121 72.661 40.925 1.00 23.43 289 GLY A O 1
ATOM 2229 N N . ALA A 1 311 ? 17.553 71.044 40.743 1.00 23.86 290 ALA A N 1
ATOM 2230 C CA . ALA A 1 311 ? 16.429 72.003 40.750 1.00 24.23 290 ALA A CA 1
ATOM 2231 C C . ALA A 1 311 ? 16.329 72.764 42.084 1.00 24.52 290 ALA A C 1
ATOM 2232 O O . ALA A 1 311 ? 16.054 73.987 42.102 1.00 24.97 290 ALA A O 1
ATOM 2234 N N . ARG A 1 312 ? 16.579 72.060 43.198 1.00 24.41 291 ARG A N 1
ATOM 2235 C CA . ARG A 1 312 ? 16.594 72.674 44.537 1.00 25.45 291 ARG A CA 1
ATOM 2236 C C . ARG A 1 312 ? 17.763 73.681 44.672 1.00 24.30 291 ARG A C 1
ATOM 2237 O O . ARG A 1 312 ? 17.558 74.762 45.218 1.00 25.07 291 ARG A O 1
ATOM 2239 N N . ILE A 1 313 ? 18.938 73.349 44.123 1.00 25.63 292 ILE A N 1
ATOM 2240 C CA . ILE A 1 313 ? 20.149 74.244 44.104 1.00 26.25 292 ILE A CA 1
ATOM 2241 C C . ILE A 1 313 ? 19.919 75.566 43.308 1.00 26.44 292 ILE A C 1
ATOM 2242 O O . ILE A 1 313 ? 20.356 76.649 43.719 1.00 27.43 292 ILE A O 1
ATOM 2247 N N . ILE A 1 314 ? 19.200 75.485 42.187 1.00 25.34 293 ILE A N 1
ATOM 2248 C CA . ILE A 1 314 ? 18.853 76.665 41.376 1.00 24.80 293 ILE A CA 1
ATOM 2249 C C . ILE A 1 314 ? 17.800 77.538 42.057 1.00 24.99 293 ILE A C 1
ATOM 2250 O O . ILE A 1 314 ? 17.935 78.769 42.088 1.00 24.67 293 ILE A O 1
ATOM 2255 N N . ALA A 1 315 ? 16.749 76.924 42.611 1.00 25.53 294 ALA A N 1
ATOM 2256 C CA . ALA A 1 315 ? 15.716 77.677 43.327 1.00 25.57 294 ALA A CA 1
ATOM 2257 C C . ALA A 1 315 ? 16.282 78.461 44.536 1.00 27.16 294 ALA A C 1
ATOM 2258 O O . ALA A 1 315 ? 15.950 79.644 44.712 1.00 26.05 294 ALA A O 1
ATOM 2260 N N . ASP A 1 316 ? 17.153 77.815 45.315 1.00 27.50 295 ASP A N 1
ATOM 2261 C CA A ASP A 1 316 ? 17.811 78.451 46.472 0.50 28.39 295 ASP A CA 1
ATOM 2262 C CA B ASP A 1 316 ? 17.768 78.485 46.465 0.50 28.59 295 ASP A CA 1
ATOM 2263 C C . ASP A 1 316 ? 18.645 79.664 46.052 1.00 28.56 295 ASP A C 1
ATOM 2264 O O . ASP A 1 316 ? 18.559 80.750 46.671 1.00 29.46 295 ASP A O 1
ATOM 2273 N N . ARG A 1 317 ? 19.466 79.487 45.016 1.00 28.06 296 ARG A N 1
ATOM 2274 C CA . ARG A 1 317 ? 20.317 80.587 44.519 1.00 28.16 296 ARG A CA 1
ATOM 2275 C C . ARG A 1 317 ? 19.491 81.784 43.999 1.00 28.78 296 ARG A C 1
ATOM 2276 O O . ARG A 1 317 ? 19.899 82.935 44.162 1.00 28.84 296 ARG A O 1
ATOM 2284 N N . LEU A 1 318 ? 18.327 81.526 43.391 1.00 28.70 297 LEU A N 1
ATOM 2285 C CA . LEU A 1 318 ? 17.476 82.614 42.876 1.00 28.81 297 LEU A CA 1
ATOM 2286 C C . LEU A 1 318 ? 16.616 83.296 43.954 1.00 29.50 297 LEU A C 1
ATOM 2287 O O . LEU A 1 318 ? 15.952 84.305 43.678 1.00 29.55 297 LEU A O 1
ATOM 2292 N N . MET A 1 319 ? 16.643 82.785 45.187 1.00 31.21 298 MET A N 1
ATOM 2293 C CA . MET A 1 319 ? 16.002 83.471 46.311 1.00 31.50 298 MET A CA 1
ATOM 2294 C C . MET A 1 319 ? 17.018 84.228 47.211 1.00 31.10 298 MET A C 1
ATOM 2295 O O . MET A 1 319 ? 16.629 84.769 48.248 1.00 31.87 298 MET A O 1
ATOM 2300 N N . ALA A 1 320 ? 18.279 84.300 46.784 1.00 30.97 299 ALA A N 1
ATOM 2301 C CA . ALA A 1 320 ? 19.344 85.029 47.531 1.00 31.02 299 ALA A CA 1
ATOM 2302 C C . ALA A 1 320 ? 19.157 86.572 47.450 1.00 31.48 299 ALA A C 1
ATOM 2303 O O . ALA A 1 320 ? 18.483 87.082 46.552 1.00 30.77 299 ALA A O 1
ATOM 2305 N N . PRO A 1 321 ? 19.763 87.336 48.388 1.00 31.58 300 PRO A N 1
ATOM 2306 C CA . PRO A 1 321 ? 19.498 88.776 48.477 1.00 31.79 300 PRO A CA 1
ATOM 2307 C C . PRO A 1 321 ? 19.682 89.587 47.187 1.00 31.10 300 PRO A C 1
ATOM 2308 O O . PRO A 1 321 ? 18.874 90.493 46.923 1.00 31.31 300 PRO A O 1
ATOM 2312 N N . ASP A 1 322 ? 20.712 89.277 46.400 1.00 31.15 301 ASP A N 1
ATOM 2313 C CA . ASP A 1 322 ? 20.974 90.005 45.145 1.00 31.49 301 ASP A CA 1
ATOM 2314 C C . ASP A 1 322 ? 19.851 89.852 44.082 1.00 30.90 301 ASP A C 1
ATOM 2315 O O . ASP A 1 322 ? 19.526 90.807 43.369 1.00 30.86 301 ASP A O 1
ATOM 2320 N N . VAL A 1 323 ? 19.270 88.655 43.989 1.00 29.87 302 VAL A N 1
ATOM 2321 C CA . VAL A 1 323 ? 18.210 88.384 43.004 1.00 28.79 302 VAL A CA 1
ATOM 2322 C C . VAL A 1 323 ? 16.873 88.963 43.490 1.00 28.70 302 VAL A C 1
ATOM 2323 O O . VAL A 1 323 ? 16.089 89.520 42.699 1.00 28.22 302 VAL A O 1
ATOM 2327 N N . ALA A 1 324 ? 16.602 88.834 44.782 1.00 28.94 303 ALA A N 1
ATOM 2328 C CA . ALA A 1 324 ? 15.368 89.346 45.383 1.00 28.69 303 ALA A CA 1
ATOM 2329 C C . ALA A 1 324 ? 15.266 90.892 45.278 1.00 28.78 303 ALA A C 1
ATOM 2330 O O . ALA A 1 324 ? 14.202 91.447 44.990 1.00 28.85 303 ALA A O 1
ATOM 2332 N N . LYS A 1 325 ? 16.385 91.573 45.501 1.00 29.19 304 LYS A N 1
ATOM 2333 C CA . LYS A 1 325 ? 16.470 93.040 45.366 1.00 29.10 304 LYS A CA 1
ATOM 2334 C C . LYS A 1 325 ? 16.230 93.547 43.911 1.00 29.17 304 LYS A C 1
ATOM 2335 O O . LYS A 1 325 ? 15.747 94.687 43.706 1.00 29.19 304 LYS A O 1
ATOM 2337 N N . ALA A 1 326 ? 16.553 92.720 42.903 1.00 27.65 305 ALA A N 1
ATOM 2338 C CA . ALA A 1 326 ? 16.300 93.092 41.506 1.00 27.07 305 ALA A CA 1
ATOM 2339 C C . ALA A 1 326 ? 14.812 92.982 41.127 1.00 26.13 305 ALA A C 1
ATOM 2340 O O . ALA A 1 326 ? 14.428 93.418 40.036 1.00 28.23 305 ALA A O 1
ATOM 2342 N N . GLY A 1 327 ? 13.975 92.431 42.013 1.00 24.76 306 GLY A N 1
ATOM 2343 C CA . GLY A 1 327 ? 12.526 92.315 41.768 1.00 24.71 306 GLY A CA 1
ATOM 2344 C C . GLY A 1 327 ? 12.042 90.964 41.218 1.00 24.70 306 GLY A C 1
ATOM 2345 O O . GLY A 1 327 ? 10.884 90.823 40.777 1.00 24.67 306 GLY A O 1
ATOM 2346 N N . VAL A 1 328 ? 12.936 89.979 41.200 1.00 25.26 307 VAL A N 1
ATOM 2347 C CA . VAL A 1 328 ? 12.641 88.637 40.664 1.00 25.33 307 VAL A CA 1
ATOM 2348 C C . VAL A 1 328 ? 12.193 87.697 41.794 1.00 26.83 307 VAL A C 1
ATOM 2349 O O . VAL A 1 328 ? 12.783 87.725 42.876 1.00 28.31 307 VAL A O 1
ATOM 2353 N N . SER A 1 329 ? 11.147 86.884 41.565 1.00 27.64 308 SER A N 1
ATOM 2354 C CA . SER A 1 329 ? 10.653 85.953 42.594 1.00 28.55 308 SER A CA 1
ATOM 2355 C C . SER A 1 329 ? 10.462 84.503 42.103 1.00 28.37 308 SER A C 1
ATOM 2356 O O . SER A 1 329 ? 10.271 84.258 40.912 1.00 28.63 308 SER A O 1
ATOM 2359 N N . VAL A 1 330 ? 10.566 83.552 43.028 1.00 27.90 309 VAL A N 1
ATOM 2360 C CA . VAL A 1 330 ? 10.400 82.113 42.716 1.00 27.73 309 VAL A CA 1
ATOM 2361 C C . VAL A 1 330 ? 8.998 81.667 43.152 1.00 27.41 309 VAL A C 1
ATOM 2362 O O . VAL A 1 330 ? 8.650 81.755 44.337 1.00 27.73 309 VAL A O 1
ATOM 2366 N N . VAL A 1 331 ? 8.192 81.176 42.195 1.00 26.73 310 VAL A N 1
ATOM 2367 C CA . VAL A 1 331 ? 6.800 80.783 42.460 1.00 26.84 310 VAL A CA 1
ATOM 2368 C C . VAL A 1 331 ? 6.717 79.628 43.499 1.00 28.07 310 VAL A C 1
ATOM 2369 O O . VAL A 1 331 ? 7.359 78.571 43.343 1.00 28.10 310 VAL A O 1
ATOM 2373 N N . SER A 1 332 ? 5.971 79.885 44.578 1.00 29.61 311 SER A N 1
ATOM 2374 C CA . SER A 1 332 ? 5.777 78.962 45.736 1.00 30.07 311 SER A CA 1
ATOM 2375 C C . SER A 1 332 ? 6.944 78.897 46.725 1.00 30.63 311 SER A C 1
ATOM 2376 O O . SER A 1 332 ? 6.868 78.166 47.716 1.00 30.64 311 SER A O 1
ATOM 2379 N N . GLY A 1 333 ? 8.023 79.635 46.463 1.00 30.80 312 GLY A N 1
ATOM 2380 C CA . GLY A 1 333 ? 9.176 79.671 47.370 1.00 30.88 312 GLY A CA 1
ATOM 2381 C C . GLY A 1 333 ? 10.114 78.475 47.330 1.00 30.92 312 GLY A C 1
ATOM 2382 O O . GLY A 1 333 ? 10.889 78.263 48.262 1.00 31.37 312 GLY A O 1
ATOM 2383 N N . GLY A 1 334 ? 10.068 77.698 46.241 1.00 29.75 313 GLY A N 1
ATOM 2384 C CA . GLY A 1 334 ? 10.908 76.515 46.089 1.00 29.03 313 GLY A CA 1
ATOM 2385 C C . GLY A 1 334 ? 10.333 75.560 45.045 1.00 28.35 313 GLY A C 1
ATOM 2386 O O . GLY A 1 334 ? 9.499 75.970 44.227 1.00 28.36 313 GLY A O 1
ATOM 2387 N N . THR A 1 335 ? 10.786 74.307 45.097 1.00 27.82 314 THR A N 1
ATOM 2388 C CA . THR A 1 335 ? 10.299 73.229 44.208 1.00 27.32 314 THR A CA 1
ATOM 2389 C C . THR A 1 335 ? 10.495 71.837 44.837 1.00 27.76 314 THR A C 1
ATOM 2390 O O . THR A 1 335 ? 11.440 71.596 45.608 1.00 27.99 314 THR A O 1
ATOM 2394 N N . ASP A 1 336 ? 9.594 70.921 44.490 1.00 26.54 315 ASP A N 1
ATOM 2395 C CA . ASP A 1 336 ? 9.724 69.497 44.835 1.00 25.99 315 ASP A CA 1
ATOM 2396 C C . ASP A 1 336 ? 9.858 68.604 43.569 1.00 25.21 315 ASP A C 1
ATOM 2397 O O . ASP A 1 336 ? 9.874 67.362 43.653 1.00 24.54 315 ASP A O 1
ATOM 2402 N N . VAL A 1 337 ? 9.950 69.240 42.394 1.00 24.44 316 VAL A N 1
ATOM 2403 C CA . VAL A 1 337 ? 10.014 68.522 41.110 1.00 23.64 316 VAL A CA 1
ATOM 2404 C C . VAL A 1 337 ? 11.269 68.909 40.257 1.00 23.45 316 VAL A C 1
ATOM 2405 O O . VAL A 1 337 ? 12.271 69.447 40.797 1.00 23.65 316 VAL A O 1
ATOM 2409 N N . HIS A 1 338 ? 11.242 68.622 38.947 1.00 21.66 317 HIS A N 1
ATOM 2410 C CA . HIS A 1 338 ? 12.396 68.747 38.021 1.00 21.73 317 HIS A CA 1
ATOM 2411 C C . HIS A 1 338 ? 12.542 70.144 37.3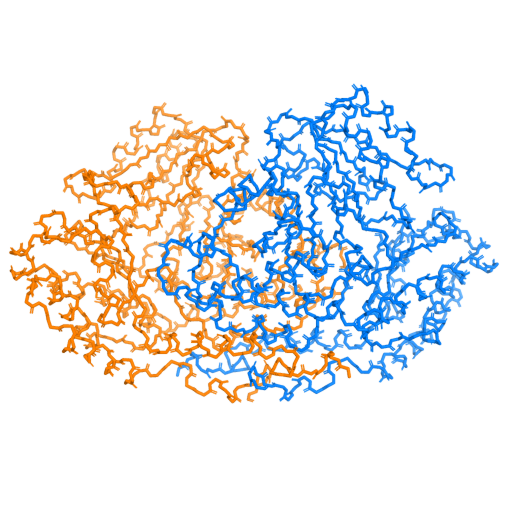64 1.00 20.56 317 HIS A C 1
ATOM 2412 O O . HIS A 1 338 ? 13.345 70.304 36.435 1.00 20.47 317 HIS A O 1
ATOM 2419 N N . LEU A 1 339 ? 11.805 71.128 37.862 1.00 21.07 318 LEU A N 1
ATOM 2420 C CA . LEU A 1 339 ? 11.766 72.488 37.288 1.00 22.15 318 LEU A CA 1
ATOM 2421 C C . LEU A 1 339 ? 11.572 73.597 38.338 1.00 22.57 318 LEU A C 1
ATOM 2422 O O . LEU A 1 339 ? 11.085 73.349 39.443 1.00 23.49 318 LEU A O 1
ATOM 2427 N N . VAL A 1 340 ? 11.942 74.819 37.953 1.00 22.45 319 VAL A N 1
ATOM 2428 C CA . VAL A 1 340 ? 11.743 76.034 38.773 1.00 22.76 319 VAL A CA 1
ATOM 2429 C C . VAL A 1 340 ? 10.905 77.055 37.962 1.00 22.07 319 VAL A C 1
ATOM 2430 O O . VAL A 1 340 ? 11.243 77.317 36.814 1.00 21.85 319 VAL A O 1
ATOM 2434 N N . LEU A 1 341 ? 9.820 77.577 38.542 1.00 21.50 320 LEU A N 1
ATOM 2435 C CA . LEU A 1 341 ? 8.975 78.620 37.926 1.00 23.17 320 LEU A CA 1
ATOM 2436 C C . LEU A 1 341 ? 9.333 79.998 38.511 1.00 23.59 320 LEU A C 1
ATOM 2437 O O . LEU A 1 341 ? 9.328 80.179 39.758 1.00 23.66 320 LEU A O 1
ATOM 2442 N N . VAL A 1 342 ? 9.643 80.946 37.625 1.00 23.29 321 VAL A N 1
ATOM 2443 C CA . VAL A 1 342 ? 10.106 82.308 38.013 1.00 23.38 321 VAL A CA 1
ATOM 2444 C C . VAL A 1 342 ? 9.134 83.417 37.521 1.00 23.45 321 VAL A C 1
ATOM 2445 O O . VAL A 1 342 ? 8.731 83.402 36.348 1.00 22.95 321 VAL A O 1
ATOM 2449 N N . ASP A 1 343 ? 8.763 84.362 38.396 1.00 23.34 322 ASP A N 1
ATOM 2450 C CA . ASP A 1 343 ? 7.886 85.522 38.071 1.00 23.60 322 ASP A CA 1
ATOM 2451 C C . ASP A 1 343 ? 8.746 86.804 37.930 1.00 22.90 322 ASP A C 1
ATOM 2452 O O . ASP A 1 343 ? 9.476 87.222 38.870 1.00 23.83 322 ASP A O 1
ATOM 2457 N N . LEU A 1 344 ? 8.681 87.403 36.737 1.00 21.60 323 LEU A N 1
ATOM 2458 C CA . LEU A 1 344 ? 9.454 88.600 36.379 1.00 21.33 323 LEU A CA 1
ATOM 2459 C C . LEU A 1 344 ? 8.691 89.943 36.422 1.00 22.07 323 LEU A C 1
ATOM 2460 O O . LEU A 1 344 ? 9.288 90.982 36.125 1.00 22.46 323 LEU A O 1
ATOM 2465 N N . ARG A 1 345 ? 7.422 89.972 36.841 1.00 22.27 324 ARG A N 1
ATOM 2466 C CA . ARG A 1 345 ? 6.587 91.190 36.666 1.00 22.58 324 ARG A CA 1
ATOM 2467 C C . ARG A 1 345 ? 7.032 92.456 37.455 1.00 21.71 324 ARG A C 1
ATOM 2468 O O . ARG A 1 345 ? 6.717 93.583 37.050 1.00 20.63 324 ARG A O 1
ATOM 2476 N N . ASP A 1 346 ? 7.735 92.270 38.568 1.00 21.43 325 ASP A N 1
ATOM 2477 C CA . ASP A 1 346 ? 8.281 93.398 39.370 1.00 21.61 325 ASP A CA 1
ATOM 2478 C C . ASP A 1 346 ? 9.792 93.657 39.077 1.00 21.88 325 ASP A C 1
ATOM 2479 O O . ASP A 1 346 ? 10.464 94.393 39.833 1.00 20.95 325 ASP A O 1
ATOM 2484 N N . SER A 1 347 ? 10.314 93.099 37.979 1.00 22.12 326 SER A N 1
ATOM 2485 C CA . SER A 1 347 ? 11.742 93.257 37.577 1.00 22.12 326 SER A CA 1
ATOM 2486 C C . SER A 1 347 ? 11.874 94.084 36.284 1.00 22.05 326 SER A C 1
ATOM 2487 O O . SER A 1 347 ? 10.872 94.352 35.617 1.00 23.12 326 SER A O 1
ATOM 2490 N N . PRO A 1 348 ? 13.105 94.472 35.892 1.00 21.50 327 PRO A N 1
ATOM 2491 C CA . PRO A 1 348 ? 13.232 95.192 34.608 1.00 21.77 327 PRO A CA 1
ATOM 2492 C C . PRO A 1 348 ? 13.103 94.326 33.351 1.00 22.62 327 PRO A C 1
ATOM 2493 O O . PRO A 1 348 ? 13.067 94.858 32.246 1.00 22.58 327 PRO A O 1
ATOM 2497 N N . LEU A 1 349 ? 13.028 93.005 33.505 1.00 23.00 328 LEU A N 1
ATOM 2498 C CA . LEU A 1 349 ? 12.978 92.074 32.347 1.00 23.41 328 LEU A CA 1
ATOM 2499 C C . LEU A 1 349 ? 11.564 91.558 32.095 1.00 24.40 328 LEU A C 1
ATOM 2500 O O . LEU A 1 349 ? 10.839 91.274 33.051 1.00 24.42 328 LEU A O 1
ATOM 2505 N N . ASP A 1 350 ? 11.159 91.435 30.830 1.00 25.94 329 ASP A N 1
ATOM 2506 C CA . ASP A 1 350 ? 10.044 90.546 30.496 1.00 26.59 329 ASP A CA 1
ATOM 2507 C C . ASP A 1 350 ? 10.560 89.179 30.032 1.00 26.58 329 ASP A C 1
ATOM 2508 O O . ASP A 1 350 ? 11.783 88.978 29.884 1.00 25.46 329 ASP A O 1
ATOM 2513 N N . GLY A 1 351 ? 9.626 88.247 29.820 1.00 26.96 330 GLY A N 1
ATOM 2514 C CA . GLY A 1 351 ? 9.963 86.877 29.461 1.00 26.87 330 GLY A CA 1
ATOM 2515 C C . GLY A 1 351 ? 10.858 86.755 28.244 1.00 27.00 330 GLY A C 1
ATOM 2516 O O . GLY A 1 351 ? 11.830 85.991 28.260 1.00 25.97 330 GLY A O 1
ATOM 2517 N N . GLN A 1 352 ? 10.557 87.513 27.189 1.00 27.42 331 GLN A N 1
ATOM 2518 C CA . GLN A 1 352 ? 11.353 87.440 25.953 1.00 28.00 331 GLN A CA 1
ATOM 2519 C C . GLN A 1 352 ? 12.759 87.984 26.172 1.00 26.63 331 GLN A C 1
ATOM 2520 O O . GLN A 1 352 ? 13.723 87.422 25.633 1.00 25.34 331 GLN A O 1
ATOM 2526 N N . ALA A 1 353 ? 12.883 89.065 26.962 1.00 25.11 332 ALA A N 1
ATOM 2527 C CA . ALA A 1 353 ? 14.174 89.662 27.219 1.00 24.30 332 ALA A CA 1
ATOM 2528 C C . ALA A 1 353 ? 15.065 88.698 28.038 1.00 23.15 332 ALA A C 1
ATOM 2529 O O . ALA A 1 353 ? 16.255 88.569 27.759 1.00 21.92 332 ALA A O 1
ATOM 2531 N N . ALA A 1 354 ? 14.484 88.015 29.017 1.00 22.93 333 ALA A N 1
ATOM 2532 C CA . ALA A 1 354 ? 15.225 87.027 29.826 1.00 22.75 333 ALA A CA 1
ATOM 2533 C C . ALA A 1 354 ? 15.678 85.822 29.006 1.00 23.72 333 ALA A C 1
ATOM 2534 O O . ALA A 1 354 ? 16.812 85.338 29.142 1.00 23.11 333 ALA A O 1
ATOM 2536 N N . GLU A 1 355 ? 14.791 85.333 28.136 1.00 24.32 334 GLU A N 1
ATOM 2537 C CA . GLU A 1 355 ? 15.114 84.202 27.270 1.00 25.42 334 GLU A CA 1
ATOM 2538 C C . GLU A 1 355 ? 16.265 84.575 26.319 1.00 25.22 334 GLU A C 1
ATOM 2539 O O . GLU A 1 355 ? 17.221 83.801 26.152 1.00 24.31 334 GLU A O 1
ATOM 2545 N N . ASP A 1 356 ? 16.221 85.769 25.726 1.00 26.01 335 ASP A N 1
ATOM 2546 C CA . ASP A 1 356 ? 17.298 86.207 24.806 1.00 27.18 335 ASP A CA 1
ATOM 2547 C C . ASP A 1 356 ? 18.651 86.375 25.508 1.00 27.32 335 ASP A C 1
ATOM 2548 O O . ASP A 1 356 ? 19.691 85.983 24.972 1.00 27.02 335 ASP A O 1
ATOM 2553 N N . LEU A 1 357 ? 18.643 86.927 26.720 1.00 25.76 336 LEU A N 1
ATOM 2554 C CA . LEU A 1 357 ? 19.884 87.125 27.477 1.00 26.34 336 LEU A CA 1
ATOM 2555 C C . LEU A 1 357 ? 20.530 85.766 27.841 1.00 26.32 336 LEU A C 1
ATOM 2556 O O . LEU A 1 357 ? 21.750 85.608 27.757 1.00 25.84 336 LEU A O 1
ATOM 2561 N N . LEU A 1 358 ? 19.723 84.773 28.213 1.00 25.36 337 LEU A N 1
ATOM 2562 C CA . LEU A 1 358 ? 20.282 83.448 28.529 1.00 26.00 337 LEU A CA 1
ATOM 2563 C C . LEU A 1 358 ? 20.860 82.761 27.283 1.00 26.58 337 LEU A C 1
ATOM 2564 O O . LEU A 1 358 ? 21.904 82.094 27.359 1.00 25.95 337 LEU A O 1
ATOM 2569 N N . HIS A 1 359 ? 20.216 82.944 26.129 1.00 27.34 338 HIS A N 1
ATOM 2570 C CA . HIS A 1 359 ? 20.772 82.432 24.867 1.00 28.86 338 HIS A CA 1
ATOM 2571 C C . HIS A 1 359 ? 22.175 83.015 24.565 1.00 29.69 338 HIS A C 1
ATOM 2572 O O . HIS A 1 359 ? 23.062 82.294 24.090 1.00 28.77 338 HIS A O 1
ATOM 2579 N N . GLU A 1 360 ? 22.383 84.301 24.874 1.00 30.73 339 GLU A N 1
ATOM 2580 C CA . GLU A 1 360 ? 23.692 84.960 24.673 1.00 32.08 339 GLU A CA 1
ATOM 2581 C C . GLU A 1 360 ? 24.824 84.280 25.443 1.00 32.84 339 GLU A C 1
ATOM 2582 O O . GLU A 1 360 ? 25.958 84.238 24.960 1.00 32.95 339 GLU A O 1
ATOM 2588 N N . VAL A 1 361 ? 24.519 83.757 26.633 1.00 32.62 340 VAL A N 1
ATOM 2589 C CA . VAL A 1 361 ? 25.519 83.070 27.471 1.00 33.08 340 VAL A CA 1
ATOM 2590 C C . VAL A 1 361 ? 25.528 81.526 27.336 1.00 32.60 340 VAL A C 1
ATOM 2591 O O . VAL A 1 361 ? 26.193 80.832 28.135 1.00 33.29 340 VAL A O 1
ATOM 2595 N N . GLY A 1 362 ? 24.794 81.004 26.345 1.00 31.64 341 GLY A N 1
ATOM 2596 C CA . GLY A 1 362 ? 24.828 79.578 25.977 1.00 30.59 341 GLY A CA 1
ATOM 2597 C C . GLY A 1 362 ? 23.805 78.642 26.628 1.00 29.53 341 GLY A C 1
ATOM 2598 O O . GLY A 1 362 ? 23.999 77.417 26.583 1.00 30.10 341 GLY A O 1
ATOM 2599 N N . ILE A 1 363 ? 22.737 79.202 27.214 1.00 28.31 342 ILE A N 1
ATOM 2600 C CA . ILE A 1 363 ? 21.672 78.443 27.913 1.00 27.50 342 ILE A CA 1
ATOM 2601 C C . ILE A 1 363 ? 20.289 78.579 27.204 1.00 27.46 342 ILE A C 1
ATOM 2602 O O . ILE A 1 363 ? 19.806 79.694 26.929 1.00 26.03 342 ILE A O 1
ATOM 2607 N N . THR A 1 364 ? 19.665 77.436 26.915 1.00 27.68 343 THR A N 1
ATOM 2608 C CA . THR A 1 364 ? 18.324 77.381 26.291 1.00 28.71 343 THR A CA 1
ATOM 2609 C C . THR A 1 364 ? 17.208 77.139 27.354 1.00 29.96 343 THR A C 1
ATOM 2610 O O . THR A 1 364 ? 17.188 76.094 27.967 1.00 28.02 343 THR A O 1
ATOM 2614 N N . VAL A 1 365 ? 16.308 78.117 27.599 1.00 31.68 344 VAL A N 1
ATOM 2615 C CA . VAL A 1 365 ? 15.141 77.955 28.550 1.00 33.68 344 VAL A CA 1
ATOM 2616 C C . VAL A 1 365 ? 13.815 78.256 27.824 1.00 35.32 344 VAL A C 1
ATOM 2617 O O . VAL A 1 365 ? 13.814 78.402 26.595 1.00 35.41 344 VAL A O 1
ATOM 2621 N N . ASN A 1 366 ? 12.671 78.310 28.522 1.00 36.67 345 ASN A N 1
ATOM 2622 C CA . ASN A 1 366 ? 11.470 78.894 27.866 1.00 37.95 345 ASN A CA 1
ATOM 2623 C C . ASN A 1 366 ? 10.637 79.844 28.742 1.00 38.94 345 ASN A C 1
ATOM 2624 O O . ASN A 1 366 ? 10.675 79.771 29.972 1.00 38.00 345 ASN A O 1
ATOM 2629 N N . ARG A 1 367 ? 9.952 80.772 28.064 1.00 40.05 346 ARG A N 1
ATOM 2630 C CA . ARG A 1 367 ? 9.121 81.803 28.700 1.00 41.30 346 ARG A CA 1
ATOM 2631 C C . ARG A 1 367 ? 7.747 81.254 29.106 1.00 41.67 346 ARG A C 1
ATOM 2632 O O . ARG A 1 367 ? 7.347 80.170 28.671 1.00 42.29 346 ARG A O 1
ATOM 2640 N N . SER A 1 381 ? 4.555 87.299 32.389 1.00 39.23 360 SER A N 1
ATOM 2641 C CA . SER A 1 381 ? 5.950 87.500 32.772 1.00 38.97 360 SER A CA 1
ATOM 2642 C C . SER A 1 381 ? 6.547 86.304 33.511 1.00 37.63 360 SER A C 1
ATOM 2643 O O . SER A 1 381 ? 6.982 86.421 34.658 1.00 36.73 360 SER A O 1
ATOM 2646 N N . GLY A 1 382 ? 6.573 85.154 32.846 1.00 36.68 361 GLY A N 1
ATOM 2647 C CA . GLY A 1 382 ? 7.067 83.917 33.469 1.00 35.36 361 GLY A CA 1
ATOM 2648 C C . GLY A 1 382 ? 8.252 83.324 32.720 1.00 34.16 361 GLY A C 1
ATOM 2649 O O . GLY A 1 382 ? 8.507 83.638 31.551 1.00 34.66 361 GLY A O 1
ATOM 2650 N N . LEU A 1 383 ? 8.958 82.436 33.411 1.00 31.48 362 LEU A N 1
ATOM 2651 C CA . LEU A 1 383 ? 10.118 81.740 32.880 1.00 29.12 362 LEU A CA 1
ATOM 2652 C C . LEU A 1 383 ? 10.160 80.365 33.569 1.00 27.18 362 LEU A C 1
ATOM 2653 O O . LEU A 1 383 ? 9.902 80.282 34.762 1.00 26.87 362 LEU A O 1
ATOM 2658 N N . ARG A 1 384 ? 10.433 79.297 32.812 1.00 24.91 363 ARG A N 1
ATOM 2659 C CA . ARG A 1 384 ? 10.556 77.926 33.360 1.00 25.35 363 ARG A CA 1
ATOM 2660 C C . ARG A 1 384 ? 11.969 77.405 33.095 1.00 23.68 363 ARG A C 1
ATOM 2661 O O . ARG A 1 384 ? 12.452 77.452 31.980 1.00 23.96 363 ARG A O 1
ATOM 2669 N N . ILE A 1 385 ? 12.619 76.875 34.132 1.00 22.42 364 ILE A N 1
ATOM 2670 C CA . ILE A 1 385 ? 13.988 76.366 34.077 1.00 22.02 364 ILE A CA 1
ATOM 2671 C C . ILE A 1 385 ? 14.010 74.887 34.511 1.00 22.01 364 ILE A C 1
ATOM 2672 O O . ILE A 1 385 ? 13.556 74.576 35.617 1.00 22.86 364 ILE A O 1
ATOM 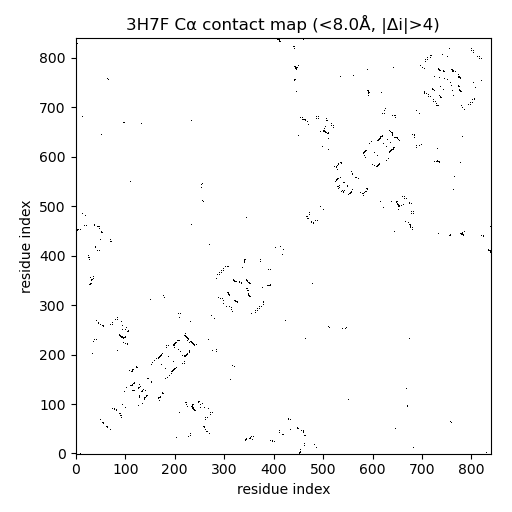2677 N N . GLY A 1 386 ? 14.486 73.974 33.657 1.00 20.47 365 GLY A N 1
ATOM 2678 C CA . GLY A 1 386 ? 14.495 72.520 33.972 1.00 21.65 365 GLY A CA 1
ATOM 2679 C C . GLY A 1 386 ? 15.875 71.838 34.013 1.00 20.86 365 GLY A C 1
ATOM 2680 O O . GLY A 1 386 ? 16.811 72.244 33.316 1.00 22.15 365 GLY A O 1
ATOM 2681 N N . THR A 1 387 ? 15.976 70.748 34.782 1.00 21.63 366 THR A N 1
ATOM 2682 C CA . THR A 1 387 ? 17.245 69.983 34.968 1.00 21.23 366 THR A CA 1
ATOM 2683 C C . THR A 1 387 ? 17.413 68.520 34.385 1.00 21.23 366 THR A C 1
ATOM 2684 O O . THR A 1 387 ? 18.543 67.991 34.372 1.00 20.69 366 THR A O 1
ATOM 2688 N N . PRO A 1 388 ? 16.326 67.866 33.860 1.00 20.06 367 PRO A N 1
ATOM 2689 C CA . PRO A 1 388 ? 16.529 66.482 33.385 1.00 19.85 367 PRO A CA 1
ATOM 2690 C C . PRO A 1 388 ? 17.654 66.232 32.354 1.00 20.04 367 PRO A C 1
ATOM 2691 O O . PRO A 1 388 ? 18.409 65.261 32.508 1.00 19.20 367 PRO A O 1
ATOM 2695 N N . ALA A 1 389 ? 17.757 67.068 31.314 1.00 18.74 368 ALA A N 1
ATOM 2696 C CA . ALA A 1 389 ? 18.698 66.842 30.237 1.00 20.01 368 ALA A CA 1
ATOM 2697 C C . ALA A 1 389 ? 20.159 66.944 30.735 1.00 20.70 368 ALA A C 1
ATOM 2698 O O . ALA A 1 389 ? 21.026 66.137 30.329 1.00 19.68 368 ALA A O 1
ATOM 2700 N N . LEU A 1 390 ? 20.425 67.943 31.575 1.00 22.03 369 LEU A N 1
ATOM 2701 C CA . LEU A 1 390 ? 21.810 68.096 32.157 1.00 22.18 369 LEU A CA 1
ATOM 2702 C C . LEU A 1 390 ? 22.212 66.968 33.130 1.00 22.65 369 LEU A C 1
ATOM 2703 O O . LEU A 1 390 ? 23.369 66.537 33.108 1.00 22.28 369 LEU A O 1
ATOM 2708 N N . ALA A 1 391 ? 21.272 66.466 33.917 1.00 21.59 370 ALA A N 1
ATOM 2709 C CA . ALA A 1 391 ? 21.507 65.257 34.721 1.00 21.80 370 ALA A CA 1
ATOM 2710 C C . ALA A 1 391 ? 21.825 64.031 33.886 1.00 23.21 370 ALA A C 1
ATOM 2711 O O . ALA A 1 391 ? 22.745 63.275 34.195 1.00 22.57 370 ALA A O 1
ATOM 2713 N N . THR A 1 392 ? 21.051 63.795 32.828 1.00 22.15 371 THR A N 1
ATOM 2714 C CA . THR A 1 392 ? 21.379 62.689 31.914 1.00 22.65 371 THR A CA 1
ATOM 2715 C C . THR A 1 392 ? 22.804 62.776 31.331 1.00 24.21 371 THR A C 1
ATOM 2716 O O . THR A 1 392 ? 23.500 61.753 31.140 1.00 24.19 371 THR A O 1
ATOM 2720 N N . ARG A 1 393 ? 23.245 63.992 31.051 1.00 25.48 372 ARG A N 1
ATOM 2721 C CA . ARG A 1 393 ? 24.559 64.258 30.472 1.00 26.69 372 ARG A CA 1
ATOM 2722 C C . ARG A 1 393 ? 25.693 64.051 31.495 1.00 27.13 372 ARG A C 1
ATOM 2723 O O . ARG A 1 393 ? 26.865 63.967 31.119 1.00 27.15 372 ARG A O 1
ATOM 2731 N N . GLY A 1 394 ? 25.328 63.987 32.772 1.00 25.58 373 GLY A N 1
ATOM 2732 C CA . GLY A 1 394 ? 26.254 63.628 33.863 1.00 26.21 373 GLY A CA 1
ATOM 2733 C C . GLY A 1 394 ? 26.517 64.706 34.918 1.00 26.33 373 GLY A C 1
ATOM 2734 O O . GLY A 1 394 ? 27.360 64.480 35.794 1.00 27.46 373 GLY A O 1
ATOM 2735 N N . PHE A 1 395 ? 25.819 65.852 34.873 1.00 25.97 374 PHE A N 1
ATOM 2736 C CA . PHE A 1 395 ? 25.986 66.942 35.864 1.00 26.42 374 PHE A CA 1
ATOM 2737 C C . PHE A 1 395 ? 25.554 66.467 37.254 1.00 26.67 374 PHE A C 1
ATOM 2738 O O . PHE A 1 395 ? 24.500 65.818 37.413 1.00 27.47 374 PHE A O 1
ATOM 2746 N N . GLY A 1 396 ? 26.362 66.814 38.265 1.00 27.78 375 GLY A N 1
ATOM 2747 C CA . GLY A 1 396 ? 25.963 66.682 39.677 1.00 27.06 375 GLY A CA 1
ATOM 2748 C C . GLY A 1 396 ? 25.974 68.026 40.408 1.00 27.87 375 GLY A C 1
ATOM 2749 O O . GLY A 1 396 ? 25.887 69.092 39.777 1.00 26.45 375 GLY A O 1
ATOM 2750 N N . ASP A 1 397 ? 26.089 68.008 41.745 1.00 29.11 376 ASP A N 1
ATOM 2751 C CA . ASP A 1 397 ? 25.888 69.246 42.544 1.00 29.36 376 ASP A CA 1
ATOM 2752 C C . ASP A 1 397 ? 26.877 70.401 42.261 1.00 29.45 376 ASP A C 1
ATOM 2753 O O . ASP A 1 397 ? 26.468 71.576 42.182 1.00 28.07 376 ASP A O 1
ATOM 2758 N N . THR A 1 398 ? 28.164 70.082 42.139 1.00 29.35 377 THR A N 1
ATOM 2759 C CA . THR A 1 398 ? 29.177 71.086 41.791 1.00 29.37 377 THR A CA 1
ATOM 2760 C C . THR A 1 398 ? 28.829 71.811 40.478 1.00 28.90 377 THR A C 1
ATOM 2761 O O . THR A 1 398 ? 28.947 73.040 40.386 1.00 28.22 377 THR A O 1
ATOM 2765 N N . GLU A 1 399 ? 28.354 71.055 39.485 1.00 28.31 378 GLU A N 1
ATOM 2766 C CA . GLU A 1 399 ? 28.061 71.617 38.169 1.00 27.93 378 GLU A CA 1
ATOM 2767 C C . GLU A 1 399 ? 26.783 72.462 38.204 1.00 27.73 378 GLU A C 1
ATOM 2768 O O . GLU A 1 399 ? 26.723 73.525 37.568 1.00 25.81 378 GLU A O 1
ATOM 2774 N N . PHE A 1 400 ? 25.768 72.001 38.941 1.00 25.53 379 PHE A N 1
ATOM 2775 C CA . PHE A 1 400 ? 24.517 72.756 39.055 1.00 26.99 379 PHE A CA 1
ATOM 2776 C C . PHE A 1 400 ? 24.701 74.043 39.869 1.00 26.89 379 PHE A C 1
ATOM 2777 O O . PHE A 1 400 ? 24.005 75.051 39.657 1.00 26.61 379 PHE A O 1
ATOM 2785 N N . THR A 1 401 ? 25.640 74.007 40.824 1.00 26.52 380 THR A N 1
ATOM 2786 C CA . THR A 1 401 ? 26.038 75.223 41.557 1.00 25.76 380 THR A CA 1
ATOM 2787 C C . THR A 1 401 ? 26.603 76.287 40.604 1.00 24.66 380 THR A C 1
ATOM 2788 O O . THR A 1 401 ? 26.215 77.459 40.688 1.00 25.19 380 THR A O 1
ATOM 2792 N N . GLU A 1 402 ? 27.482 75.888 39.695 1.00 25.00 381 GLU A N 1
ATOM 2793 C CA . GLU A 1 402 ? 28.030 76.800 38.669 1.00 25.67 381 GLU A CA 1
ATOM 2794 C C . GLU A 1 402 ? 26.930 77.330 37.712 1.00 26.55 381 GLU A C 1
ATOM 2795 O O . GLU A 1 402 ? 26.770 78.551 37.571 1.00 26.75 381 GLU A O 1
ATOM 2801 N N . VAL A 1 403 ? 26.146 76.432 37.104 1.00 26.58 382 VAL A N 1
ATOM 2802 C CA . VAL A 1 403 ? 24.983 76.876 36.275 1.00 26.95 382 VAL A CA 1
ATOM 2803 C C . VAL A 1 403 ? 24.009 77.852 37.001 1.00 26.85 382 VAL A C 1
ATOM 2804 O O . VAL A 1 403 ? 23.620 78.871 36.422 1.00 25.76 382 VAL A O 1
ATOM 2808 N N . ALA A 1 404 ? 23.634 77.588 38.259 1.00 25.05 383 ALA A N 1
ATOM 2809 C CA . ALA A 1 404 ? 22.749 78.509 39.005 1.00 26.05 383 ALA A CA 1
ATOM 2810 C C . ALA A 1 404 ? 23.388 79.901 39.151 1.00 26.41 383 ALA A C 1
ATOM 2811 O O . ALA A 1 404 ? 22.696 80.927 39.091 1.00 26.25 383 ALA A O 1
ATOM 2813 N N . ASP A 1 405 ? 24.700 79.941 39.383 1.00 27.41 384 ASP A N 1
ATOM 2814 C CA . ASP A 1 405 ? 25.362 81.235 39.589 1.00 27.95 384 ASP A CA 1
ATOM 2815 C C . ASP A 1 405 ? 25.413 82.047 38.298 1.00 27.83 384 ASP A C 1
ATOM 2816 O O . ASP A 1 405 ? 25.262 83.272 38.355 1.00 27.44 384 ASP A O 1
ATOM 2821 N N . ILE A 1 406 ? 25.626 81.380 37.157 1.00 27.27 385 ILE A N 1
ATOM 2822 C CA . ILE A 1 406 ? 25.568 82.032 35.832 1.00 27.38 385 ILE A CA 1
ATOM 2823 C C . ILE A 1 406 ? 24.171 82.685 35.619 1.00 27.61 385 ILE A C 1
ATOM 2824 O O . ILE A 1 406 ? 24.090 83.873 35.316 1.00 27.18 385 ILE A O 1
ATOM 2829 N N . ILE A 1 407 ? 23.089 81.925 35.834 1.00 27.71 386 ILE A N 1
ATOM 2830 C CA . ILE A 1 407 ? 21.694 82.440 35.684 1.00 26.87 386 ILE A CA 1
ATOM 2831 C C . ILE A 1 407 ? 21.375 83.629 36.624 1.00 27.32 386 ILE A C 1
ATOM 2832 O O . ILE A 1 407 ? 20.815 84.650 36.195 1.00 27.29 386 ILE A O 1
ATOM 2837 N N . ALA A 1 408 ? 21.715 83.490 37.907 1.00 27.32 387 ALA A N 1
ATOM 2838 C CA . ALA A 1 408 ? 21.456 84.528 38.911 1.00 27.59 387 ALA A CA 1
ATOM 2839 C C . ALA A 1 408 ? 22.162 85.844 38.593 1.00 27.86 387 ALA A C 1
ATOM 2840 O O . ALA A 1 408 ? 21.570 86.921 38.751 1.00 28.08 387 ALA A O 1
ATOM 2842 N N . THR A 1 409 ? 23.403 85.752 38.118 1.00 28.86 388 THR A N 1
ATOM 2843 C CA . THR A 1 409 ? 24.190 86.941 37.768 1.00 29.25 388 THR A CA 1
ATOM 2844 C C . THR A 1 409 ? 23.549 87.643 36.569 1.00 29.65 388 THR A C 1
ATOM 2845 O O . THR A 1 409 ? 23.392 88.870 36.573 1.00 29.40 388 THR A O 1
ATOM 2849 N N . ALA A 1 410 ? 23.141 86.872 35.559 1.00 29.24 389 ALA A N 1
ATOM 2850 C CA . ALA A 1 410 ? 22.426 87.466 34.409 1.00 29.41 389 ALA A CA 1
ATOM 2851 C C . ALA A 1 410 ? 21.122 88.179 34.807 1.00 29.59 389 ALA A C 1
ATOM 2852 O O . ALA A 1 410 ? 20.887 89.295 34.364 1.00 28.51 389 ALA A O 1
ATOM 2854 N N . LEU A 1 411 ? 20.300 87.562 35.656 1.00 30.02 390 LEU A N 1
ATOM 2855 C CA . LEU A 1 411 ? 18.987 88.111 36.015 1.00 31.47 390 LEU A CA 1
ATOM 2856 C C . LEU A 1 411 ? 19.072 89.301 37.009 1.00 32.82 390 LEU A C 1
ATOM 2857 O O . LEU A 1 411 ? 18.175 90.136 37.055 1.00 32.23 390 LEU A O 1
ATOM 2862 N N . ALA A 1 412 ? 20.142 89.362 37.806 1.00 34.60 391 ALA A N 1
ATOM 2863 C CA . ALA A 1 412 ? 20.248 90.354 38.884 1.00 36.56 391 ALA A CA 1
ATOM 2864 C C . ALA A 1 412 ? 20.942 91.652 38.482 1.00 38.64 391 ALA A C 1
ATOM 2865 O O . ALA A 1 412 ? 20.509 92.723 38.907 1.00 39.30 391 ALA A O 1
ATOM 2867 N N . THR A 1 413 ? 21.999 91.563 37.669 1.00 40.44 392 THR A N 1
ATOM 2868 C CA . THR A 1 413 ? 22.970 92.669 37.522 1.00 42.46 392 THR A CA 1
ATOM 2869 C C . THR A 1 413 ? 22.688 93.734 36.436 1.00 43.90 392 THR A C 1
ATOM 2870 O O . THR A 1 413 ? 23.505 94.639 36.237 1.00 44.47 392 THR A O 1
ATOM 2874 N N . GLY A 1 414 ? 21.562 93.626 35.732 1.00 45.18 393 GLY A N 1
ATOM 2875 C CA . GLY A 1 414 ? 21.126 94.677 34.811 1.00 46.15 393 GLY A CA 1
ATOM 2876 C C . GLY A 1 414 ? 22.106 95.021 33.702 1.00 47.04 393 GLY A C 1
ATOM 2877 O O . GLY A 1 414 ? 22.774 94.141 33.158 1.00 47.96 393 GLY A O 1
ATOM 2878 N N . SER A 1 415 ? 22.184 96.314 33.374 1.00 47.79 394 SER A N 1
ATOM 2879 C CA . SER A 1 415 ? 23.081 96.841 32.332 1.00 47.98 394 SER A CA 1
ATOM 2880 C C . SER A 1 415 ? 24.557 96.439 32.451 1.00 48.07 394 SER A C 1
ATOM 2881 O O . SER A 1 415 ? 25.247 96.317 31.433 1.00 48.39 394 SER A O 1
ATOM 2883 N N . SER A 1 416 ? 25.038 96.227 33.678 1.00 48.07 395 SER A N 1
ATOM 2884 C CA . SER A 1 416 ? 26.463 95.918 33.923 1.00 48.08 395 SER A CA 1
ATOM 2885 C C . SER A 1 416 ? 26.852 94.442 33.676 1.00 47.70 395 SER A C 1
ATOM 2886 O O . SER A 1 416 ? 27.923 93.999 34.115 1.00 47.99 395 SER A O 1
ATOM 2888 N N . VAL A 1 417 ? 25.997 93.694 32.971 1.00 47.06 396 VAL A N 1
ATOM 2889 C CA . VAL A 1 417 ? 26.189 92.247 32.790 1.00 46.11 396 VAL A CA 1
ATOM 2890 C C . VAL A 1 417 ? 27.271 91.943 31.738 1.00 45.06 396 VAL A C 1
ATOM 2891 O O . VAL A 1 417 ? 27.199 92.406 30.601 1.00 45.03 396 VAL A O 1
ATOM 2895 N N . ASP A 1 418 ? 28.275 91.164 32.140 1.00 44.12 397 ASP A N 1
ATOM 2896 C CA . ASP A 1 418 ? 29.384 90.779 31.261 1.00 43.54 397 ASP A CA 1
ATOM 2897 C C . ASP A 1 418 ? 29.035 89.479 30.505 1.00 42.78 397 ASP A C 1
ATOM 2898 O O . ASP A 1 418 ? 29.372 88.386 30.952 1.00 42.49 397 ASP A O 1
ATOM 2903 N N . VAL A 1 419 ? 28.360 89.620 29.358 1.00 41.84 398 VAL A N 1
ATOM 2904 C CA . VAL A 1 419 ? 27.911 88.467 28.552 1.00 41.22 398 VAL A CA 1
ATOM 2905 C C . VAL A 1 419 ? 29.062 87.515 28.173 1.00 40.52 398 VAL A C 1
ATOM 2906 O O . VAL A 1 419 ? 28.911 86.292 28.236 1.00 39.59 398 VAL A O 1
ATOM 2910 N N . SER A 1 420 ? 30.204 88.093 27.803 1.00 39.58 399 SER A N 1
ATOM 2911 C CA . SER A 1 420 ? 31.363 87.340 27.319 1.00 39.31 399 SER A CA 1
ATOM 2912 C C . SER A 1 420 ? 31.970 86.428 28.381 1.00 38.40 399 SER A C 1
ATOM 2913 O O . SER A 1 420 ? 32.360 85.292 28.079 1.00 38.38 399 SER A O 1
ATOM 2916 N N . ALA A 1 421 ? 32.071 86.945 29.602 1.00 37.58 400 ALA A N 1
ATOM 2917 C CA . ALA A 1 421 ? 32.629 86.200 30.731 1.00 37.01 400 ALA A CA 1
ATOM 2918 C C . ALA A 1 421 ? 31.710 85.038 31.096 1.00 36.34 400 ALA A C 1
ATOM 2919 O O . ALA A 1 421 ? 32.181 83.934 31.379 1.00 36.07 400 ALA A O 1
ATOM 2921 N N . LEU A 1 422 ? 30.400 85.293 31.065 1.00 35.32 401 LEU A N 1
ATOM 2922 C CA . LEU A 1 422 ? 29.394 84.256 31.356 1.00 34.65 401 LEU A CA 1
ATOM 2923 C C . LEU A 1 422 ? 29.346 83.155 30.269 1.00 33.65 401 LEU A C 1
ATOM 2924 O O . LEU A 1 422 ? 29.266 81.977 30.614 1.00 33.54 401 LEU A O 1
ATOM 2929 N N . LYS A 1 423 ? 29.463 83.521 28.987 1.00 33.51 402 LYS A N 1
ATOM 2930 C CA . LYS A 1 423 ? 29.517 82.520 27.904 1.00 33.53 402 LYS A CA 1
ATOM 2931 C C . LYS A 1 423 ? 30.712 81.559 28.025 1.00 33.39 402 LYS A C 1
ATOM 2932 O O . LYS A 1 423 ? 30.562 80.351 27.853 1.00 32.23 402 LYS A O 1
ATOM 2938 N N . ASP A 1 424 ? 31.894 82.087 28.364 1.00 33.58 403 ASP A N 1
ATOM 2939 C CA . ASP A 1 424 ? 33.095 81.249 28.481 1.00 33.44 403 ASP A CA 1
ATOM 2940 C C . ASP A 1 424 ? 32.972 80.206 29.604 1.00 32.89 403 ASP A C 1
ATOM 2941 O O . ASP A 1 424 ? 33.464 79.076 29.464 1.00 32.09 403 ASP A O 1
ATOM 2946 N N . ARG A 1 425 ? 32.334 80.593 30.702 1.00 32.51 404 ARG A N 1
ATOM 2947 C CA . ARG A 1 425 ? 32.032 79.666 31.797 1.00 32.60 404 ARG A CA 1
ATOM 2948 C C . ARG A 1 425 ? 31.049 78.555 31.396 1.00 32.82 404 ARG A C 1
ATOM 2949 O O . ARG A 1 425 ? 31.190 77.417 31.857 1.00 33.61 404 ARG A O 1
ATOM 2957 N N . ALA A 1 426 ? 30.072 78.875 30.546 1.00 32.76 405 ALA A N 1
ATOM 2958 C CA . ALA A 1 426 ? 29.126 77.855 30.066 1.00 32.61 405 ALA A CA 1
ATOM 2959 C C . ALA A 1 426 ? 29.792 76.857 29.126 1.00 32.44 405 ALA A C 1
ATOM 2960 O O . ALA A 1 426 ? 29.513 75.650 29.202 1.00 32.10 405 ALA A O 1
ATOM 2962 N N . THR A 1 427 ? 30.638 77.346 28.214 1.00 33.03 406 THR A N 1
ATOM 2963 C CA A THR A 1 427 ? 31.312 76.468 27.248 0.50 33.21 406 THR A CA 1
ATOM 2964 C CA B THR A 1 427 ? 31.299 76.475 27.251 0.50 33.08 406 THR A CA 1
ATOM 2965 C C . THR A 1 427 ? 32.322 75.550 27.946 1.00 33.26 406 THR A C 1
ATOM 2966 O O . THR A 1 427 ? 32.505 74.395 27.525 1.00 33.05 406 THR A O 1
ATOM 2973 N N . ARG A 1 428 ? 32.958 76.047 29.019 1.00 33.40 407 ARG A N 1
ATOM 2974 C CA . ARG A 1 428 ? 33.873 75.222 29.839 1.00 33.34 407 ARG A CA 1
ATOM 2975 C C . ARG A 1 428 ? 33.153 74.010 30.424 1.00 32.77 407 ARG A C 1
ATOM 2976 O O . ARG A 1 428 ? 33.669 72.904 30.341 1.00 32.88 407 ARG A O 1
ATOM 2978 N N . LEU A 1 429 ? 31.974 74.224 31.009 1.00 33.12 408 LEU A N 1
ATOM 2979 C CA . LEU A 1 429 ? 31.143 73.125 31.535 1.00 32.79 408 LEU A CA 1
ATOM 2980 C C . LEU A 1 429 ? 30.739 72.110 30.436 1.00 31.96 408 LEU A C 1
ATOM 2981 O O . LEU A 1 429 ? 30.873 70.894 30.622 1.00 32.20 408 LEU A O 1
ATOM 2986 N N . ALA A 1 430 ? 30.230 72.602 29.306 1.00 31.07 409 ALA A N 1
ATOM 2987 C CA . ALA A 1 430 ? 29.802 71.700 28.224 1.00 30.12 409 ALA A CA 1
ATOM 2988 C C . ALA A 1 430 ? 30.961 70.801 27.731 1.00 30.12 409 ALA A C 1
ATOM 2989 O O . ALA A 1 430 ? 30.793 69.572 27.557 1.00 29.46 409 ALA A O 1
ATOM 2991 N N . ARG A 1 431 ? 32.135 71.418 27.528 1.00 29.72 410 ARG A N 1
ATOM 2992 C CA . ARG A 1 431 ? 33.334 70.731 27.022 1.00 30.39 410 ARG A CA 1
ATOM 2993 C C . ARG A 1 431 ? 33.822 69.584 27.941 1.00 29.34 410 ARG A C 1
ATOM 2994 O O . ARG A 1 431 ? 34.382 68.580 27.464 1.00 28.29 410 ARG A O 1
ATOM 3002 N N . ALA A 1 432 ? 33.559 69.729 29.243 1.00 29.03 411 ALA A N 1
ATOM 3003 C CA . ALA A 1 432 ? 33.998 68.795 30.277 1.00 29.40 411 ALA A CA 1
ATOM 3004 C C . ALA A 1 432 ? 33.119 67.553 30.417 1.00 28.38 411 ALA A C 1
ATOM 3005 O O . ALA A 1 432 ? 33.566 66.546 30.960 1.00 27.48 411 ALA A O 1
ATOM 3007 N N . PHE A 1 433 ? 31.871 67.637 29.929 1.00 27.39 412 PHE A N 1
ATOM 3008 C CA . PHE A 1 433 ? 30.905 66.515 29.965 1.00 27.60 412 PHE A CA 1
ATOM 3009 C C . PHE A 1 433 ? 30.455 66.163 28.542 1.00 27.12 412 PHE A C 1
ATOM 3010 O O . PHE A 1 433 ? 29.378 66.626 28.072 1.00 26.95 412 PHE A O 1
ATOM 3018 N N . PRO A 1 434 ? 31.264 65.351 27.826 1.00 26.96 413 PRO A N 1
ATOM 3019 C CA . PRO A 1 434 ? 30.959 65.064 26.433 1.00 26.95 413 PRO A CA 1
ATOM 3020 C C . PRO A 1 434 ? 29.609 64.349 26.292 1.00 26.22 413 PRO A C 1
ATOM 3021 O O . PRO A 1 434 ? 29.259 63.533 27.155 1.00 26.29 413 PRO A O 1
ATOM 3025 N N . LEU A 1 435 ? 28.873 64.701 25.231 1.00 24.94 414 LEU A N 1
ATOM 3026 C CA . LEU A 1 435 ? 27.547 64.119 24.923 1.00 23.73 414 LEU A CA 1
ATOM 3027 C C . LEU A 1 435 ? 27.694 63.209 23.713 1.00 22.17 414 LEU A C 1
ATOM 3028 O O . LEU A 1 435 ? 28.296 63.603 22.710 1.00 22.58 414 LEU A O 1
ATOM 3033 N N . TYR A 1 436 ? 27.166 61.980 23.800 1.00 22.51 415 TYR A N 1
ATOM 3034 C CA . TYR A 1 436 ? 27.206 61.019 22.682 1.00 22.26 415 TYR A CA 1
ATOM 3035 C C . TYR A 1 436 ? 28.651 60.767 22.167 1.00 22.46 415 TYR A C 1
ATOM 3036 O O . TYR A 1 436 ? 28.882 60.715 20.966 1.00 22.40 415 TYR A O 1
ATOM 3045 N N . ASP A 1 437 ? 29.608 60.643 23.096 1.00 25.13 416 ASP A N 1
ATOM 3046 C CA . ASP A 1 437 ? 31.028 60.435 22.715 1.00 26.34 416 ASP A CA 1
ATOM 3047 C C . ASP A 1 437 ? 31.173 59.085 22.004 1.00 26.02 416 ASP A C 1
ATOM 3048 O O . ASP A 1 437 ? 30.884 58.048 22.591 1.00 26.91 416 ASP A O 1
ATOM 3053 N N . GLY A 1 438 ? 31.594 59.109 20.740 1.00 26.21 417 GLY A N 1
ATOM 3054 C CA . GLY A 1 438 ? 31.776 57.893 19.946 1.00 25.96 417 GLY A CA 1
ATOM 3055 C C . GLY A 1 438 ? 30.655 57.522 18.971 1.00 25.38 417 GLY A C 1
ATOM 3056 O O . GLY A 1 438 ? 30.791 56.554 18.209 1.00 25.60 417 GLY A O 1
ATOM 3057 N N . LEU A 1 439 ? 29.566 58.310 18.962 1.00 25.21 418 LEU A N 1
ATOM 3058 C CA . LEU A 1 439 ? 28.423 58.082 18.029 1.00 24.88 418 LEU A CA 1
ATOM 3059 C C . LEU A 1 439 ? 28.855 57.892 16.565 1.00 25.47 418 LEU A C 1
ATOM 3060 O O . LEU A 1 439 ? 28.298 57.057 15.843 1.00 25.02 418 LEU A O 1
ATOM 3065 N N . GLU A 1 440 ? 29.859 58.657 16.135 1.00 24.80 419 GLU A N 1
ATOM 3066 C CA . GLU A 1 440 ? 30.389 58.586 14.768 1.00 25.87 419 GLU A CA 1
ATOM 3067 C C . GLU A 1 440 ? 30.941 57.198 14.331 1.00 26.13 419 GLU A C 1
ATOM 3068 O O . GLU A 1 440 ? 31.156 56.962 13.128 1.00 26.15 419 GLU A O 1
ATOM 3074 N N . GLU A 1 441 ? 31.194 56.312 15.296 1.00 27.45 420 GLU A N 1
ATOM 3075 C CA . GLU A 1 441 ? 31.666 54.944 15.050 1.00 28.04 420 GLU A CA 1
ATOM 3076 C C . GLU A 1 441 ? 30.629 53.833 15.337 1.00 27.84 420 GLU A C 1
ATOM 3077 O O . GLU A 1 441 ? 30.869 52.672 14.979 1.00 28.20 420 GLU A O 1
ATOM 3079 N N . TRP A 1 442 ? 29.500 54.159 15.982 1.00 26.36 421 TRP A N 1
ATOM 3080 C CA . TRP A 1 442 ? 28.502 53.138 16.364 1.00 26.08 421 TRP A CA 1
ATOM 3081 C C . TRP A 1 442 ? 27.740 52.514 15.173 1.00 26.04 421 TRP A C 1
ATOM 3082 O O . TRP A 1 442 ? 27.435 53.205 14.209 1.00 26.22 421 TRP A O 1
ATOM 3093 N N . SER A 1 443 ? 27.462 51.207 15.266 1.00 26.20 422 SER A N 1
ATOM 3094 C CA . SER A 1 443 ? 26.726 50.439 14.248 1.00 26.93 422 SER A CA 1
ATOM 3095 C C . SER A 1 443 ? 25.194 50.551 14.409 1.00 26.35 422 SER A C 1
ATOM 3096 O O . SER A 1 443 ? 24.700 50.796 15.516 1.00 25.19 422 SER A O 1
ATOM 3099 N N . LEU A 1 444 ? 24.456 50.309 13.315 1.00 25.95 423 LEU A N 1
ATOM 3100 C CA . LEU A 1 444 ? 22.975 50.101 13.403 1.00 25.88 423 LEU A CA 1
ATOM 3101 C C . LEU A 1 444 ? 22.594 48.912 14.293 1.00 26.23 423 LEU A C 1
ATOM 3102 O O . LEU A 1 444 ? 21.694 49.023 15.133 1.00 23.59 423 LEU A O 1
ATOM 3107 N N . VAL A 1 445 ? 23.247 47.765 14.074 1.00 26.29 424 VAL A N 1
ATOM 3108 C CA . VAL A 1 445 ? 23.042 46.539 14.863 1.00 28.46 424 VAL A CA 1
ATOM 3109 C C . VAL A 1 445 ? 24.364 45.943 15.343 1.00 29.25 424 VAL A C 1
ATOM 3110 O O . VAL A 1 445 ? 25.387 46.056 14.656 1.00 30.08 424 VAL A O 1
ATOM 3114 N N . GLY A 1 446 ? 24.321 45.275 16.497 1.00 31.39 425 GLY A N 1
ATOM 3115 C CA . GLY A 1 446 ? 25.528 44.736 17.157 1.00 32.40 425 GLY A CA 1
ATOM 3116 C C . GLY A 1 446 ? 26.219 45.700 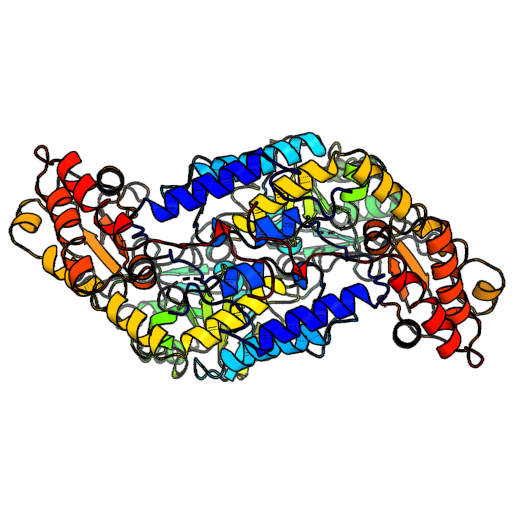18.128 1.00 32.81 425 GLY A C 1
ATOM 3117 O O . GLY A 1 446 ? 26.089 46.942 18.051 1.00 33.72 425 GLY A O 1
ATOM 3118 N N . GLY B 1 20 ? 28.335 53.570 32.008 1.00 36.41 -1 GLY B N 1
ATOM 3119 C CA . GLY B 1 20 ? 26.904 53.988 31.972 1.00 35.54 -1 GLY B CA 1
ATOM 3120 C C . GLY B 1 20 ? 26.110 53.489 30.773 1.00 34.66 -1 GLY B C 1
ATOM 3121 O O . GLY B 1 20 ? 26.633 53.369 29.642 1.00 35.10 -1 GLY B O 1
ATOM 3122 N N . SER B 1 21 ? 24.822 53.243 31.011 1.00 32.66 0 SER B N 1
ATOM 3123 C CA . SER B 1 21 ? 23.963 52.647 30.000 1.00 30.90 0 SER B CA 1
ATOM 3124 C C . SER B 1 21 ? 23.687 53.599 28.824 1.00 28.44 0 SER B C 1
ATOM 3125 O O . SER B 1 21 ? 23.222 53.138 27.796 1.00 28.13 0 SER B O 1
ATOM 3128 N N . MET B 1 22 ? 24.003 54.895 28.959 1.00 26.62 1 MET B N 1
ATOM 3129 C CA . MET B 1 22 ? 23.788 55.858 27.858 1.00 25.05 1 MET B CA 1
ATOM 3130 C C . MET B 1 22 ? 24.570 55.516 26.578 1.00 24.84 1 MET B C 1
ATOM 3131 O O . MET B 1 22 ? 24.098 55.820 25.476 1.00 22.43 1 MET B O 1
ATOM 3136 N N . SER B 1 23 ? 25.719 54.832 26.705 1.00 24.54 2 SER B N 1
ATOM 3137 C CA A SER B 1 23 ? 26.587 54.547 25.559 0.50 24.29 2 SER B CA 1
ATOM 3138 C CA B SER B 1 23 ? 26.607 54.532 25.585 0.50 24.54 2 SER B CA 1
ATOM 3139 C C . SER B 1 23 ? 26.735 53.035 25.289 1.00 23.89 2 SER B C 1
ATOM 3140 O O . SER B 1 23 ? 27.531 52.631 24.432 1.00 24.39 2 SER B O 1
ATOM 3145 N N . ALA B 1 24 ? 25.963 52.207 25.994 1.00 23.68 3 ALA B N 1
ATOM 3146 C CA . ALA B 1 24 ? 26.024 50.751 25.829 1.00 23.61 3 ALA B CA 1
ATOM 3147 C C . ALA B 1 24 ? 25.168 50.241 24.634 1.00 23.71 3 ALA B C 1
ATOM 3148 O O . ALA B 1 24 ? 24.061 50.749 24.406 1.00 22.88 3 ALA B O 1
ATOM 3150 N N . PRO B 1 25 ? 25.660 49.239 23.868 1.00 23.24 4 PRO B N 1
ATOM 3151 C CA . PRO B 1 25 ? 24.888 48.740 22.707 1.00 22.42 4 PRO B CA 1
ATOM 3152 C C . PRO B 1 25 ? 23.604 47.992 23.101 1.00 21.92 4 PRO B C 1
ATOM 3153 O O . PRO B 1 25 ? 23.520 47.444 24.215 1.00 20.93 4 PRO B O 1
ATOM 3157 N N . LEU B 1 26 ? 22.593 48.011 22.217 1.00 21.41 5 LEU B N 1
ATOM 3158 C CA . LEU B 1 26 ? 21.334 47.256 22.447 1.00 21.84 5 LEU B CA 1
ATOM 3159 C C . LEU B 1 26 ? 21.546 45.760 22.830 1.00 21.40 5 LEU B C 1
ATOM 3160 O O . LEU B 1 26 ? 20.818 45.237 23.687 1.00 21.58 5 LEU B O 1
ATOM 3165 N N . ALA B 1 27 ? 22.531 45.083 22.203 1.00 23.11 6 ALA B N 1
ATOM 3166 C CA . ALA B 1 27 ? 22.818 43.662 22.495 1.00 24.06 6 ALA B CA 1
ATOM 3167 C C . ALA B 1 27 ? 23.201 43.438 23.970 1.00 24.39 6 ALA B C 1
ATOM 3168 O O . ALA B 1 27 ? 22.953 42.348 24.488 1.00 26.01 6 ALA B O 1
ATOM 3170 N N . GLU B 1 28 ? 23.791 44.447 24.621 1.00 24.46 7 GLU B N 1
ATOM 3171 C CA A GLU B 1 28 ? 24.157 44.395 26.060 0.50 24.70 7 GLU B CA 1
ATOM 3172 C CA B GLU B 1 28 ? 24.149 44.376 26.054 0.50 24.69 7 GLU B CA 1
ATOM 3173 C C . GLU B 1 28 ? 22.987 44.837 26.954 1.00 24.49 7 GLU B C 1
ATOM 3174 O O . GLU B 1 28 ? 22.647 44.172 27.952 1.00 24.77 7 GLU B O 1
ATOM 3185 N N . VAL B 1 29 ? 22.364 45.972 26.605 1.00 23.42 8 VAL B N 1
ATOM 3186 C CA . VAL B 1 29 ? 21.301 46.569 27.422 1.00 23.11 8 VAL B CA 1
ATOM 3187 C C . VAL B 1 29 ? 19.995 45.710 27.481 1.00 22.82 8 VAL B C 1
ATOM 3188 O O . VAL B 1 29 ? 19.353 45.597 28.535 1.00 22.84 8 VAL B O 1
ATOM 3192 N N . ASP B 1 30 ? 19.611 45.114 26.353 1.00 21.74 9 ASP B N 1
ATOM 3193 C CA . ASP B 1 30 ? 18.322 44.372 26.218 1.00 22.00 9 ASP B CA 1
ATOM 3194 C C . ASP B 1 30 ? 18.444 43.197 25.240 1.00 21.86 9 ASP B C 1
ATOM 3195 O O . ASP B 1 30 ? 17.964 43.256 24.081 1.00 20.42 9 ASP B O 1
ATOM 3200 N N . PRO B 1 31 ? 19.075 42.088 25.690 1.00 20.97 10 PRO B N 1
ATOM 3201 C CA . PRO B 1 31 ? 19.310 40.990 24.738 1.00 21.44 10 PRO B CA 1
ATOM 3202 C C . PRO B 1 31 ? 18.035 40.383 24.086 1.00 20.80 10 PRO B C 1
ATOM 3203 O O . PRO B 1 31 ? 18.078 39.946 22.916 1.00 21.05 10 PRO B O 1
ATOM 3207 N N . ASP B 1 32 ? 16.936 40.324 24.838 1.00 20.77 11 ASP B N 1
ATOM 3208 C CA . ASP B 1 32 ? 15.642 39.808 24.302 1.00 21.13 11 ASP B CA 1
ATOM 3209 C C . ASP B 1 32 ? 15.140 40.651 23.090 1.00 20.55 11 ASP B C 1
ATOM 3210 O O . ASP B 1 32 ? 14.762 40.096 22.076 1.00 19.77 11 ASP B O 1
ATOM 3215 N N . ILE B 1 33 ? 15.164 41.978 23.210 1.00 20.27 12 ILE B N 1
ATOM 3216 C CA . ILE B 1 33 ? 14.776 42.847 22.094 1.00 19.92 12 ILE B CA 1
ATOM 3217 C C . ILE B 1 33 ? 15.759 42.759 20.903 1.00 19.91 12 ILE B C 1
ATOM 3218 O O . ILE B 1 33 ? 15.336 42.711 19.734 1.00 19.61 12 ILE B O 1
ATOM 3223 N N . ALA B 1 34 ? 17.071 42.702 21.166 1.00 18.82 13 ALA B N 1
ATOM 3224 C CA . ALA B 1 34 ? 18.044 42.548 20.072 1.00 19.73 13 ALA B CA 1
ATOM 3225 C C . ALA B 1 34 ? 17.795 41.258 19.244 1.00 20.03 13 ALA B C 1
ATOM 3226 O O . ALA B 1 34 ? 17.891 41.243 17.984 1.00 19.84 13 ALA B O 1
ATOM 3228 N N . GLU B 1 35 ? 17.497 40.160 19.955 1.00 21.42 14 GLU B N 1
ATOM 3229 C CA . GLU B 1 35 ? 17.205 38.868 19.342 1.00 21.90 14 GLU B CA 1
ATOM 3230 C C . GLU B 1 35 ? 15.953 38.915 18.425 1.00 20.95 14 GLU B C 1
ATOM 3231 O O . GLU B 1 35 ? 15.959 38.370 17.313 1.00 19.89 14 GLU B O 1
ATOM 3237 N N . LEU B 1 36 ? 14.907 39.610 18.899 1.00 19.23 15 LEU B N 1
ATOM 3238 C CA . LEU B 1 36 ? 13.673 39.771 18.111 1.00 19.72 15 LEU B CA 1
ATOM 3239 C C . LEU B 1 36 ? 13.896 40.666 16.860 1.00 19.04 15 LEU B C 1
ATOM 3240 O O . LEU B 1 36 ? 13.304 40.396 15.762 1.00 18.14 15 LEU B O 1
ATOM 3245 N N . LEU B 1 37 ? 14.752 41.687 16.960 1.00 19.29 16 LEU B N 1
ATOM 3246 C CA . LEU B 1 37 ? 15.128 42.466 15.752 1.00 19.41 16 LEU B CA 1
ATOM 3247 C C . LEU B 1 37 ? 15.796 41.605 14.664 1.00 18.95 16 LEU B C 1
ATOM 3248 O O . LEU B 1 37 ? 15.487 41.753 13.476 1.00 18.44 16 LEU B O 1
ATOM 3253 N N . ALA B 1 38 ? 16.716 40.713 15.089 1.00 19.28 17 ALA B N 1
ATOM 3254 C CA . ALA B 1 38 ? 17.355 39.791 14.154 1.00 19.27 17 ALA B CA 1
ATOM 3255 C C . ALA B 1 38 ? 16.370 38.752 13.547 1.00 18.27 17 ALA B C 1
ATOM 3256 O O . ALA B 1 38 ? 16.439 38.452 12.369 1.00 19.19 17 ALA B O 1
ATOM 3258 N N . LYS B 1 39 ? 15.463 38.207 14.352 1.00 17.92 18 LYS B N 1
ATOM 3259 C CA . LYS B 1 39 ? 14.414 37.317 13.815 1.00 18.31 18 LYS B CA 1
ATOM 3260 C C . LYS B 1 39 ? 13.468 38.002 12.807 1.00 18.04 18 LYS B C 1
ATOM 3261 O O . LYS B 1 39 ? 13.115 37.387 11.783 1.00 18.79 18 LYS B O 1
ATOM 3267 N N . GLU B 1 40 ? 13.049 39.251 13.099 1.00 17.58 19 GLU B N 1
ATOM 3268 C CA . GLU B 1 40 ? 12.190 39.979 12.136 1.00 17.34 19 GLU B CA 1
ATOM 3269 C C . GLU B 1 40 ? 12.895 40.307 10.799 1.00 17.18 19 GLU B C 1
ATOM 3270 O O . GLU B 1 40 ? 12.275 40.150 9.720 1.00 16.24 19 GLU B O 1
ATOM 3276 N N . LEU B 1 41 ? 14.173 40.720 10.862 1.00 16.13 20 LEU B N 1
ATOM 3277 C CA . LEU B 1 41 ? 15.005 40.908 9.643 1.00 15.88 20 LEU B CA 1
ATOM 3278 C C . LEU B 1 41 ? 15.074 39.585 8.832 1.00 16.32 20 LEU B C 1
ATOM 3279 O O . LEU B 1 41 ? 14.866 39.575 7.622 1.00 16.45 20 LEU B O 1
ATOM 3284 N N . GLY B 1 42 ? 15.330 38.450 9.488 1.00 15.86 21 GLY B N 1
ATOM 3285 C CA . GLY B 1 42 ? 15.312 37.168 8.792 1.00 16.48 21 GLY B CA 1
ATOM 3286 C C . GLY B 1 42 ? 13.994 36.774 8.114 1.00 16.59 21 GLY B C 1
ATOM 3287 O O . GLY B 1 42 ? 13.982 36.243 7.008 1.00 17.53 21 GLY B O 1
ATOM 3288 N N . ARG B 1 43 ? 12.849 37.071 8.768 1.00 16.73 22 ARG B N 1
ATOM 3289 C CA . ARG B 1 43 ? 11.514 36.807 8.212 1.00 16.35 22 ARG B CA 1
ATOM 3290 C C . ARG B 1 43 ? 11.279 37.641 6.938 1.00 15.20 22 ARG B C 1
ATOM 3291 O O . ARG B 1 43 ? 10.703 37.182 5.959 1.00 16.22 22 ARG B O 1
ATOM 3299 N N . GLN B 1 44 ? 11.673 38.914 6.981 1.00 15.79 23 GLN B N 1
ATOM 3300 C CA . GLN B 1 44 ? 11.554 39.796 5.821 1.00 15.40 23 GLN B CA 1
ATOM 3301 C C . GLN B 1 44 ? 12.421 39.277 4.632 1.00 15.70 23 GLN B C 1
ATOM 3302 O O . GLN B 1 44 ? 12.002 39.307 3.479 1.00 17.07 23 GLN B O 1
ATOM 3308 N N . ARG B 1 45 ? 13.638 38.822 4.939 1.00 16.95 24 ARG B N 1
ATOM 3309 C CA . ARG B 1 45 ? 14.537 38.254 3.897 1.00 16.89 24 ARG B CA 1
ATOM 3310 C C . ARG B 1 45 ? 13.986 36.947 3.291 1.00 17.65 24 ARG B C 1
ATOM 3311 O O . ARG B 1 45 ? 14.145 36.731 2.082 1.00 18.31 24 ARG B O 1
ATOM 3319 N N . ASP B 1 46 ? 13.370 36.084 4.102 1.00 18.26 25 ASP B N 1
ATOM 3320 C CA . ASP B 1 46 ? 13.031 34.709 3.670 1.00 19.41 25 ASP B CA 1
ATOM 3321 C C . ASP B 1 46 ? 11.651 34.564 2.973 1.00 20.43 25 ASP B C 1
ATOM 3322 O O . ASP B 1 46 ? 11.425 33.580 2.268 1.00 21.67 25 ASP B O 1
ATOM 3327 N N . THR B 1 47 ? 10.742 35.523 3.158 1.00 19.60 26 THR B N 1
ATOM 3328 C CA . THR B 1 47 ? 9.384 35.465 2.574 1.00 20.02 26 THR B CA 1
ATOM 3329 C C . THR B 1 47 ? 9.296 36.321 1.288 1.00 18.42 26 THR B C 1
ATOM 3330 O O . THR B 1 47 ? 10.133 37.213 1.070 1.00 18.29 26 THR B O 1
ATOM 3334 N N . LEU B 1 48 ? 8.294 36.042 0.442 1.00 17.05 27 LEU B N 1
ATOM 3335 C CA . LEU B 1 48 ? 7.907 36.951 -0.661 1.00 17.36 27 LEU B CA 1
ATOM 3336 C C . LEU B 1 48 ? 6.672 37.817 -0.241 1.00 16.55 27 LEU B C 1
ATOM 3337 O O . LEU B 1 48 ? 5.527 37.325 -0.164 1.00 16.18 27 LEU B O 1
ATOM 3342 N N . GLU B 1 49 ? 6.938 39.107 0.009 1.00 16.21 28 GLU B N 1
ATOM 3343 C CA . GLU B 1 49 ? 5.938 40.042 0.533 1.00 16.15 28 GLU B CA 1
ATOM 3344 C C . GLU B 1 49 ? 5.063 40.587 -0.585 1.00 15.22 28 GLU B C 1
ATOM 3345 O O . GLU B 1 49 ? 5.548 41.330 -1.452 1.00 15.47 28 GLU B O 1
ATOM 3351 N N . MET B 1 50 ? 3.754 40.265 -0.546 1.00 15.31 29 MET B N 1
ATOM 3352 C CA . MET B 1 50 ? 2.734 40.695 -1.529 1.00 14.77 29 MET B CA 1
ATOM 3353 C C . MET B 1 50 ? 1.440 41.327 -0.906 1.00 14.78 29 MET B C 1
ATOM 3354 O O . MET B 1 50 ? 0.368 41.383 -1.546 1.00 14.79 29 MET B O 1
ATOM 3359 N N . ILE B 1 51 ? 1.562 41.830 0.322 1.00 13.56 30 ILE B N 1
ATOM 3360 C CA . ILE B 1 51 ? 0.515 42.740 0.908 1.00 14.62 30 ILE B CA 1
ATOM 3361 C C . ILE B 1 51 ? 0.646 44.137 0.230 1.00 14.24 30 ILE B C 1
ATOM 3362 O O . ILE B 1 51 ? 1.714 44.785 0.300 1.00 13.81 30 ILE B O 1
ATOM 3367 N N . ALA B 1 52 ? -0.414 44.580 -0.479 1.00 14.03 31 ALA B N 1
ATOM 3368 C CA . ALA B 1 52 ? -0.370 45.819 -1.285 1.00 13.39 31 ALA B CA 1
ATOM 3369 C C . ALA B 1 52 ? -0.055 47.148 -0.559 1.00 13.60 31 ALA B C 1
ATOM 3370 O O . ALA B 1 52 ? 0.404 48.102 -1.198 1.00 14.93 31 ALA B O 1
ATOM 3372 N N . SER B 1 53 ? -0.277 47.191 0.765 1.00 14.23 32 SER B N 1
ATOM 3373 C CA . SER B 1 53 ? 0.080 48.356 1.587 1.00 14.55 32 SER B CA 1
ATOM 3374 C C . SER B 1 53 ? 1.509 48.314 2.170 1.00 15.15 32 SER B C 1
ATOM 3375 O O . SER B 1 53 ? 1.869 49.249 2.916 1.00 15.87 32 SER B O 1
ATOM 3378 N N . GLU B 1 54 ? 2.282 47.232 1.899 1.00 14.68 33 GLU B N 1
ATOM 3379 C CA A GLU B 1 54 ? 3.639 47.046 2.457 0.50 15.06 33 GLU B CA 1
ATOM 3380 C CA B GLU B 1 54 ? 3.634 47.102 2.469 0.50 15.44 33 GLU B CA 1
ATOM 3381 C C . GLU B 1 54 ? 4.734 47.442 1.444 1.00 15.24 33 GLU B C 1
ATOM 3382 O O . GLU B 1 54 ? 4.516 47.472 0.208 1.00 15.35 33 GLU B O 1
ATOM 3393 N N . ASN B 1 55 ? 5.906 47.746 1.972 1.00 14.60 34 ASN B N 1
ATOM 3394 C CA . ASN B 1 55 ? 7.095 48.127 1.144 1.00 14.35 34 ASN B CA 1
ATOM 3395 C C . ASN B 1 55 ? 8.373 47.983 2.008 1.00 15.17 34 ASN B C 1
ATOM 3396 O O . ASN B 1 55 ? 8.306 47.560 3.185 1.00 15.52 34 ASN B O 1
ATOM 3401 N N . PHE B 1 56 ? 9.548 48.355 1.467 1.00 14.08 35 PHE B N 1
ATOM 3402 C CA . PHE B 1 56 ? 10.834 48.319 2.190 1.00 13.93 35 PHE B CA 1
ATOM 3403 C C . PHE B 1 56 ? 11.536 49.707 2.141 1.00 14.63 35 PHE B C 1
ATOM 3404 O O . PHE B 1 56 ? 11.830 50.204 1.037 1.00 15.60 35 PHE B O 1
ATOM 3412 N N . VAL B 1 57 ? 11.845 50.320 3.288 1.00 14.09 36 VAL B N 1
ATOM 3413 C CA . VAL B 1 57 ? 12.553 51.615 3.323 1.00 14.80 36 VAL B CA 1
ATOM 3414 C C . VAL B 1 57 ? 14.058 51.452 2.915 1.00 14.69 36 VAL B C 1
ATOM 3415 O O . VAL B 1 57 ? 14.697 50.380 3.184 1.00 14.99 36 VAL B O 1
ATOM 3419 N N . PRO B 1 58 ? 14.627 52.496 2.270 1.00 14.94 37 PRO B N 1
ATOM 3420 C CA . PRO B 1 58 ? 16.087 52.472 1.981 1.00 14.87 37 PRO B CA 1
ATOM 3421 C C . PRO B 1 58 ? 16.971 52.678 3.247 1.00 16.19 37 PRO B C 1
ATOM 3422 O O . PRO B 1 58 ? 16.506 53.216 4.263 1.00 15.56 37 PRO B O 1
ATOM 3426 N N . ARG B 1 59 ? 18.267 52.320 3.160 1.00 16.08 38 ARG B N 1
ATOM 3427 C CA . ARG B 1 59 ? 19.268 52.605 4.213 1.00 16.84 38 ARG B CA 1
ATOM 3428 C C . ARG B 1 59 ? 19.222 54.054 4.777 1.00 16.10 38 ARG B C 1
ATOM 3429 O O . ARG B 1 59 ? 19.293 54.257 5.999 1.00 16.02 38 ARG B O 1
ATOM 3437 N N . ALA B 1 60 ? 19.154 55.038 3.873 1.00 16.46 39 ALA B N 1
ATOM 3438 C CA . ALA B 1 60 ? 19.151 56.447 4.258 1.00 15.59 39 ALA B CA 1
ATOM 3439 C C . ALA B 1 60 ? 17.967 56.856 5.187 1.00 14.94 39 ALA B C 1
ATOM 3440 O O . ALA B 1 60 ? 18.116 57.754 6.037 1.00 16.20 39 ALA B O 1
ATOM 3442 N N . VAL B 1 61 ? 16.807 56.218 4.970 1.00 14.76 40 VAL B N 1
ATOM 3443 C CA . VAL B 1 61 ? 15.631 56.438 5.859 1.00 15.23 40 VAL B CA 1
ATOM 3444 C C . VAL B 1 61 ? 15.790 55.753 7.242 1.00 14.61 40 VAL B C 1
ATOM 3445 O O . VAL B 1 61 ? 15.422 56.347 8.272 1.00 14.84 40 VAL B O 1
ATOM 3449 N N . LEU B 1 62 ? 16.361 54.523 7.294 1.00 14.92 41 LEU B N 1
ATOM 3450 C CA . LEU B 1 62 ? 16.748 53.917 8.598 1.00 14.49 41 LEU B CA 1
ATOM 3451 C C . LEU B 1 62 ? 17.645 54.871 9.398 1.00 15.74 41 LEU B C 1
ATOM 3452 O O . LEU B 1 62 ? 17.438 55.112 10.599 1.00 14.61 41 LEU B O 1
ATOM 3457 N N . GLN B 1 63 ? 18.657 55.441 8.731 1.00 15.18 42 GLN B N 1
ATOM 3458 C CA . GLN B 1 63 ? 19.600 56.355 9.427 1.00 15.57 42 GLN B CA 1
ATOM 3459 C C . GLN B 1 63 ? 18.906 57.630 9.936 1.00 15.24 42 GLN B C 1
ATOM 3460 O O . GLN B 1 63 ? 19.123 58.050 11.064 1.00 16.70 42 GLN B O 1
ATOM 3466 N N . ALA B 1 64 ? 18.034 58.240 9.120 1.00 14.33 43 ALA B N 1
ATOM 3467 C CA . ALA B 1 64 ? 17.276 59.427 9.607 1.00 13.99 43 ALA B CA 1
ATOM 3468 C C . ALA B 1 64 ? 16.376 59.102 10.834 1.00 14.04 43 ALA B C 1
ATOM 3469 O O . ALA B 1 64 ? 16.326 59.846 11.812 1.00 13.85 43 ALA B O 1
ATOM 3471 N N . GLN B 1 65 ? 15.661 57.975 10.735 1.00 14.55 44 GLN B N 1
ATOM 3472 C CA . GLN B 1 65 ? 14.722 57.568 11.826 1.00 14.03 44 GLN B CA 1
ATOM 3473 C C . GLN B 1 65 ? 15.449 57.201 13.145 1.00 13.92 44 GLN B C 1
ATOM 3474 O O . GLN B 1 65 ? 14.876 57.344 14.251 1.00 14.86 44 GLN B O 1
ATOM 3480 N N . GLY B 1 66 ? 16.699 56.734 13.028 1.00 14.60 45 GLY B N 1
ATOM 3481 C CA . GLY B 1 66 ? 17.605 56.510 14.187 1.00 14.54 45 GLY B CA 1
ATOM 3482 C C . GLY B 1 66 ? 18.482 57.676 14.646 1.00 15.94 45 GLY B C 1
ATOM 3483 O O . GLY B 1 66 ? 19.437 57.466 15.437 1.00 16.81 45 GLY B O 1
ATOM 3484 N N . SER B 1 67 ? 18.142 58.896 14.234 1.00 15.81 46 SER B N 1
ATOM 3485 C CA . SER B 1 67 ? 18.941 60.104 14.569 1.00 16.09 46 SER B CA 1
ATOM 3486 C C . SER B 1 67 ? 18.572 60.815 15.870 1.00 16.13 46 SER B C 1
ATOM 3487 O O . SER B 1 67 ? 17.471 60.622 16.457 1.00 15.64 46 SER B O 1
ATOM 3490 N N . VAL B 1 68 ? 19.484 61.697 16.329 1.00 15.76 47 VAL B N 1
ATOM 3491 C CA . VAL B 1 68 ? 19.316 62.471 17.564 1.00 16.20 47 VAL B CA 1
ATOM 3492 C C . VAL B 1 68 ? 18.231 63.599 17.461 1.00 16.09 47 VAL B C 1
ATOM 3493 O O . VAL B 1 68 ? 17.929 64.268 18.468 1.00 15.42 47 VAL B O 1
ATOM 3497 N N . LEU B 1 69 ? 17.620 63.767 16.265 1.00 14.76 48 LEU B N 1
ATOM 3498 C CA . LEU B 1 69 ? 16.508 64.705 16.082 1.00 15.46 48 LEU B CA 1
ATOM 3499 C C . LEU B 1 69 ? 15.268 64.339 16.935 1.00 14.37 48 LEU B C 1
ATOM 3500 O O . LEU B 1 69 ? 14.443 65.216 17.223 1.00 14.66 48 LEU B O 1
ATOM 3505 N N . THR B 1 70 ? 15.152 63.063 17.356 1.00 14.65 49 THR B N 1
ATOM 3506 C CA . THR B 1 70 ? 14.121 62.665 18.383 1.00 14.34 49 THR B CA 1
ATOM 3507 C C . THR B 1 70 ? 14.161 63.529 19.674 1.00 15.65 49 THR B C 1
ATOM 3508 O O . THR B 1 70 ? 13.122 63.731 20.377 1.00 15.58 49 THR B O 1
ATOM 3512 N N . ASN B 1 71 ? 15.339 64.088 20.004 1.00 15.77 50 ASN B N 1
ATOM 3513 C CA . ASN B 1 71 ? 15.473 64.876 21.252 1.00 15.57 50 ASN B CA 1
ATOM 3514 C C . ASN B 1 71 ? 14.889 66.304 21.192 1.00 15.94 50 ASN B C 1
ATOM 3515 O O . ASN B 1 71 ? 14.699 66.953 22.229 1.00 16.73 50 ASN B O 1
ATOM 3520 N N . LYS B 1 72 ? 14.572 66.839 19.993 1.00 15.34 51 LYS B N 1
ATOM 3521 C CA . LYS B 1 72 ? 14.120 68.255 19.889 1.00 16.08 51 LYS B CA 1
ATOM 3522 C C . LYS B 1 72 ? 12.599 68.479 19.998 1.00 16.52 51 LYS B C 1
ATOM 3523 O O . LYS B 1 72 ? 11.838 67.903 19.170 1.00 17.01 51 LYS B O 1
ATOM 3529 N N . TYR B 1 73 ? 12.160 69.313 20.953 1.00 16.49 52 TYR B N 1
ATOM 3530 C CA . TYR B 1 73 ? 10.763 69.834 21.007 1.00 16.89 52 TYR B CA 1
ATOM 3531 C C . TYR B 1 73 ? 10.611 71.010 20.027 1.00 17.17 52 TYR B C 1
ATOM 3532 O O . TYR B 1 73 ? 11.406 71.967 20.080 1.00 17.13 52 TYR B O 1
ATOM 3541 N N . ALA B 1 74 ? 9.606 70.935 19.134 1.00 16.81 53 ALA B N 1
ATOM 3542 C CA . ALA B 1 74 ? 9.435 71.935 18.034 1.00 17.28 53 ALA B CA 1
ATOM 3543 C C . ALA B 1 74 ? 7.963 72.234 17.716 1.00 16.46 53 ALA B C 1
ATOM 3544 O O . ALA B 1 74 ? 7.580 72.374 16.534 1.00 16.17 53 ALA B O 1
ATOM 3546 N N . GLU B 1 75 ? 7.128 72.387 18.757 1.00 16.18 54 GLU B N 1
ATOM 3547 C CA . GLU B 1 75 ? 5.716 72.804 18.560 1.00 16.79 54 GLU B CA 1
ATOM 3548 C C . GLU B 1 75 ? 5.659 74.114 17.794 1.00 15.94 54 GLU B C 1
ATOM 3549 O O . GLU B 1 75 ? 6.443 75.051 18.070 1.00 16.99 54 GLU B O 1
ATOM 3555 N N . GLY B 1 76 ? 4.718 74.192 16.876 1.00 16.62 55 GLY B N 1
ATOM 3556 C CA . GLY B 1 76 ? 4.551 75.362 15.990 1.00 17.27 55 GLY B CA 1
ATOM 3557 C C . GLY B 1 76 ? 4.990 75.058 14.567 1.00 17.57 55 GLY B C 1
ATOM 3558 O O . GLY B 1 76 ? 4.984 73.903 14.129 1.00 18.57 55 GLY B O 1
ATOM 3559 N N . LEU B 1 77 ? 5.415 76.091 13.835 1.00 17.37 56 LEU B N 1
ATOM 3560 C CA . LEU B 1 77 ? 5.930 75.944 12.445 1.00 17.18 56 LEU B CA 1
ATOM 3561 C C . LEU B 1 77 ? 7.279 76.682 12.301 1.00 17.12 56 LEU B C 1
ATOM 3562 O O . LEU B 1 77 ? 7.631 77.504 13.176 1.00 16.64 56 LEU B O 1
ATOM 3567 N N . PRO B 1 78 ? 8.073 76.351 11.254 1.00 16.50 57 PRO B N 1
ATOM 3568 C CA . PRO B 1 78 ? 9.353 77.054 11.002 1.00 17.32 57 PRO B CA 1
ATOM 3569 C C . PRO B 1 78 ? 9.192 78.591 11.092 1.00 17.45 57 PRO B C 1
ATOM 3570 O O . PRO B 1 78 ? 8.230 79.150 10.551 1.00 17.71 57 PRO B O 1
ATOM 3574 N N . GLY B 1 79 ? 10.089 79.239 11.832 1.00 17.67 58 GLY B N 1
ATOM 3575 C CA . GLY B 1 79 ? 10.013 80.707 12.086 1.00 17.80 58 GLY B CA 1
ATOM 3576 C C . GLY B 1 79 ? 9.005 81.207 13.124 1.00 19.16 58 GLY B C 1
ATOM 3577 O O . GLY B 1 79 ? 8.945 82.420 13.450 1.00 20.18 58 GLY B O 1
ATOM 3578 N N . ARG B 1 80 ? 8.165 80.294 13.611 1.00 19.49 59 ARG B N 1
ATOM 3579 C CA . ARG B 1 80 ? 7.099 80.595 14.565 1.00 19.96 59 ARG B CA 1
ATOM 3580 C C . ARG B 1 80 ? 6.954 79.399 15.567 1.00 19.44 59 ARG B C 1
ATOM 3581 O O . ARG B 1 80 ? 5.864 78.810 15.729 1.00 20.04 59 ARG B O 1
ATOM 3589 N N . ARG B 1 81 ? 8.061 79.066 16.249 1.00 19.23 60 ARG B N 1
ATOM 3590 C CA . ARG B 1 81 ? 8.106 77.936 17.223 1.00 19.64 60 ARG B CA 1
ATOM 3591 C C . ARG B 1 81 ? 7.839 78.410 18.659 1.00 20.32 60 ARG B C 1
ATOM 3592 O O . ARG B 1 81 ? 8.012 79.608 18.977 1.00 21.62 60 ARG B O 1
ATOM 3600 N N . TYR B 1 82 ? 7.458 77.474 19.551 1.00 21.42 61 TYR B N 1
ATOM 3601 C CA . TYR B 1 82 ? 7.265 77.739 21.011 1.00 23.57 61 TYR B CA 1
ATOM 3602 C C . TYR B 1 82 ? 8.448 77.284 21.917 1.00 23.56 61 TYR B C 1
ATOM 3603 O O . TYR B 1 82 ? 8.320 77.268 23.159 1.00 23.93 61 TYR B O 1
ATOM 3612 N N . TYR B 1 83 ? 9.590 76.969 21.298 1.00 23.18 62 TYR B N 1
ATOM 3613 C CA . TYR B 1 83 ? 10.847 76.539 21.977 1.00 23.34 62 TYR B CA 1
ATOM 3614 C C . TYR B 1 83 ? 12.054 77.203 21.283 1.00 23.96 62 TYR B C 1
ATOM 3615 O O . TYR B 1 83 ? 12.046 77.397 20.061 1.00 24.07 62 TYR B O 1
ATOM 3624 N N . GLY B 1 84 ? 13.093 77.562 22.049 1.00 23.91 63 GLY B N 1
ATOM 3625 C CA . GLY B 1 84 ? 14.380 78.024 21.475 1.00 23.55 63 GLY B CA 1
ATOM 3626 C C . GLY B 1 84 ? 15.196 76.884 20.864 1.00 22.08 63 GLY B C 1
ATOM 3627 O O . GLY B 1 84 ? 14.793 75.728 20.978 1.00 23.01 63 GLY B O 1
ATOM 3628 N N . GLY B 1 85 ? 16.291 77.201 20.163 1.00 21.01 64 GLY B N 1
ATOM 3629 C CA . GLY B 1 85 ? 17.185 76.190 19.573 1.00 20.93 64 GLY B CA 1
ATOM 3630 C C . GLY B 1 85 ? 16.757 75.445 18.287 1.00 20.38 64 GLY B C 1
ATOM 3631 O O . GLY B 1 85 ? 17.384 74.428 17.929 1.00 18.41 64 GLY B O 1
ATOM 3632 N N . CYS B 1 86 ? 15.722 75.936 17.574 1.00 20.87 65 CYS B N 1
ATOM 3633 C CA . CYS B 1 86 ? 15.189 75.215 16.406 1.00 20.65 65 CYS B CA 1
ATOM 3634 C C . CYS B 1 86 ? 15.806 75.596 15.055 1.00 21.04 65 CYS B C 1
ATOM 3635 O O . CYS B 1 86 ? 15.256 75.229 14.021 1.00 20.66 65 CYS B O 1
ATOM 3638 N N . GLU B 1 87 ? 16.957 76.301 15.027 1.00 21.49 66 GLU B N 1
ATOM 3639 C CA . GLU B 1 87 ? 17.520 76.758 13.732 1.00 22.13 66 GLU B CA 1
ATOM 3640 C C . GLU B 1 87 ? 17.774 75.661 12.682 1.00 22.02 66 GLU B C 1
ATOM 3641 O O . GLU B 1 87 ? 17.461 75.876 11.490 1.00 23.34 66 GLU B O 1
ATOM 3647 N N . HIS B 1 88 ? 18.308 74.495 13.070 1.00 20.53 67 HIS B N 1
ATOM 3648 C CA . HIS B 1 88 ? 18.618 73.422 12.093 1.00 20.60 67 HIS B CA 1
ATOM 3649 C C . HIS B 1 88 ? 17.340 72.618 11.715 1.00 19.33 67 HIS B C 1
ATOM 3650 O O . HIS B 1 88 ? 17.137 72.273 10.556 1.00 18.69 67 HIS B O 1
ATOM 3657 N N . VAL B 1 89 ? 16.499 72.305 12.706 1.00 18.50 68 VAL B N 1
ATOM 3658 C CA . VAL B 1 89 ? 15.242 71.597 12.387 1.00 17.76 68 VAL B CA 1
ATOM 3659 C C . VAL B 1 89 ? 14.270 72.433 11.540 1.00 18.02 68 VAL B C 1
ATOM 3660 O O . VAL B 1 89 ? 13.477 71.858 10.791 1.00 17.41 68 VAL B O 1
ATOM 3664 N N . ASP B 1 90 ? 14.354 73.767 11.625 1.00 17.49 69 ASP B N 1
ATOM 3665 C CA . ASP B 1 90 ? 13.582 74.648 10.688 1.00 17.62 69 ASP B CA 1
ATOM 3666 C C . ASP B 1 90 ? 14.045 74.484 9.230 1.00 18.03 69 ASP B C 1
ATOM 3667 O O . ASP B 1 90 ? 13.178 74.442 8.327 1.00 18.55 69 ASP B O 1
ATOM 3672 N N . VAL B 1 91 ? 15.353 74.379 8.961 1.00 18.83 70 VAL B N 1
ATOM 3673 C CA . VAL B 1 91 ? 15.823 74.089 7.587 1.00 19.84 70 VAL B CA 1
ATOM 3674 C C . VAL B 1 91 ? 15.347 72.695 7.102 1.00 19.09 70 VAL B C 1
ATOM 3675 O O . VAL B 1 91 ? 14.949 72.531 5.938 1.00 20.25 70 VAL B O 1
ATOM 3679 N N . VAL B 1 92 ? 15.410 71.686 7.985 1.00 18.14 71 VAL B N 1
ATOM 3680 C CA . VAL B 1 92 ? 14.961 70.327 7.637 1.00 16.86 71 VAL B CA 1
ATOM 3681 C C . VAL B 1 92 ? 13.459 70.326 7.210 1.00 15.37 71 VAL B C 1
ATOM 3682 O O . VAL B 1 92 ? 13.091 69.738 6.161 1.00 14.98 71 VAL B O 1
ATOM 3686 N N . GLU B 1 93 ? 12.616 70.956 8.043 1.00 15.00 72 GLU B N 1
ATOM 3687 C CA . GLU B 1 93 ? 11.162 71.021 7.766 1.00 14.65 72 GLU B CA 1
ATOM 3688 C C . GLU B 1 93 ? 10.851 71.778 6.446 1.00 15.55 72 GLU B C 1
ATOM 3689 O O . GLU B 1 93 ? 9.982 71.345 5.642 1.00 15.39 72 GLU B O 1
ATOM 3695 N N . ASN B 1 94 ? 11.589 72.874 6.191 1.00 16.64 73 ASN B N 1
ATOM 3696 C CA . ASN B 1 94 ? 11.399 73.622 4.921 1.00 17.72 73 ASN B CA 1
ATOM 3697 C C . ASN B 1 94 ? 11.880 72.824 3.663 1.00 16.44 73 ASN B C 1
ATOM 3698 O O . ASN B 1 94 ? 11.248 72.957 2.590 1.00 16.39 73 ASN B O 1
ATOM 3703 N N . LEU B 1 95 ? 12.928 71.982 3.779 1.00 15.90 74 LEU B N 1
ATOM 3704 C CA . LEU B 1 95 ? 13.337 71.092 2.642 1.00 15.93 74 LEU B CA 1
ATOM 3705 C C . LEU B 1 95 ? 12.177 70.094 2.347 1.00 15.39 74 LEU B C 1
ATOM 3706 O O . LEU B 1 95 ? 11.823 69.852 1.198 1.00 15.59 74 LEU B O 1
ATOM 3711 N N . ALA B 1 96 ? 11.594 69.510 3.407 1.00 15.77 75 ALA B N 1
ATOM 3712 C CA . ALA B 1 96 ? 10.481 68.581 3.169 1.00 14.64 75 ALA B CA 1
ATOM 3713 C C . ALA B 1 96 ? 9.229 69.249 2.527 1.00 13.81 75 ALA B C 1
ATOM 3714 O O . ALA B 1 96 ? 8.639 68.704 1.552 1.00 14.78 75 ALA B O 1
ATOM 3716 N N . ARG B 1 97 ? 8.862 70.440 3.029 1.00 13.24 76 ARG B N 1
ATOM 3717 C CA . ARG B 1 97 ? 7.732 71.212 2.487 1.00 14.15 76 ARG B CA 1
ATOM 3718 C C . ARG B 1 97 ? 7.974 71.605 1.007 1.00 14.25 76 ARG B C 1
ATOM 3719 O O . ARG B 1 97 ? 7.085 71.407 0.159 1.00 14.43 76 ARG B O 1
ATOM 3727 N N . ASP B 1 98 ? 9.175 72.152 0.724 1.00 14.51 77 ASP B N 1
ATOM 3728 C CA . ASP B 1 98 ? 9.496 72.643 -0.640 1.00 16.16 77 ASP B CA 1
ATOM 3729 C C . ASP B 1 98 ? 9.572 71.491 -1.672 1.00 16.00 77 ASP B C 1
ATOM 3730 O O . ASP B 1 98 ? 9.055 71.596 -2.789 1.00 16.66 77 ASP B O 1
ATOM 3735 N N . ARG B 1 99 ? 10.145 70.351 -1.276 1.00 15.46 78 ARG B N 1
ATOM 3736 C CA . ARG B 1 99 ? 10.232 69.147 -2.148 1.00 15.14 78 ARG B CA 1
ATOM 3737 C C . ARG B 1 99 ? 8.837 68.547 -2.414 1.00 15.31 78 ARG B C 1
ATOM 3738 O O . ARG B 1 99 ? 8.541 68.119 -3.558 1.00 16.43 78 ARG B O 1
ATOM 3746 N N . ALA B 1 100 ? 7.956 68.534 -1.388 1.00 15.06 79 ALA B N 1
ATOM 3747 C CA . ALA B 1 100 ? 6.574 68.058 -1.592 1.00 15.29 79 ALA B CA 1
ATOM 3748 C C . ALA B 1 100 ? 5.795 68.962 -2.571 1.00 14.78 79 ALA B C 1
ATOM 3749 O O . ALA B 1 100 ? 5.100 68.459 -3.478 1.00 15.62 79 ALA B O 1
ATOM 3751 N N . LYS B 1 101 ? 5.886 70.294 -2.378 1.00 14.57 80 LYS B N 1
ATOM 3752 C CA A LYS B 1 101 ? 5.225 71.242 -3.296 0.50 14.89 80 LYS B CA 1
ATOM 3753 C CA B LYS B 1 101 ? 5.230 71.249 -3.291 0.50 14.98 80 LYS B CA 1
ATOM 3754 C C . LYS B 1 101 ? 5.721 71.076 -4.752 1.00 15.35 80 LYS B C 1
ATOM 3755 O O . LYS B 1 101 ? 4.902 71.049 -5.689 1.00 15.19 80 LYS B O 1
ATOM 3766 N N . ALA B 1 102 ? 7.033 70.984 -4.939 1.00 15.67 81 ALA B N 1
ATOM 3767 C CA . ALA B 1 102 ? 7.598 70.810 -6.304 1.00 15.84 81 ALA B CA 1
ATOM 3768 C C . ALA B 1 102 ? 7.265 69.456 -6.986 1.00 16.46 81 ALA B C 1
ATOM 3769 O O . ALA B 1 102 ? 6.931 69.399 -8.210 1.00 18.32 81 ALA B O 1
ATOM 3771 N N . LEU B 1 103 ? 7.352 68.357 -6.216 1.00 15.87 82 LEU B N 1
ATOM 3772 C CA . LEU B 1 103 ? 7.115 67.019 -6.753 1.00 16.02 82 LEU B CA 1
ATOM 3773 C C . LEU B 1 103 ? 5.669 66.852 -7.243 1.00 15.02 82 LEU B C 1
ATOM 3774 O O . LEU B 1 103 ? 5.429 66.272 -8.311 1.00 17.09 82 LEU B O 1
ATOM 3779 N N . PHE B 1 104 ? 4.719 67.340 -6.446 1.00 15.50 83 PHE B N 1
ATOM 3780 C CA . PHE B 1 104 ? 3.294 67.171 -6.727 1.00 15.28 83 PHE B CA 1
ATOM 3781 C C . PHE B 1 104 ? 2.625 68.406 -7.371 1.00 15.95 83 PHE B C 1
ATOM 3782 O O . PHE B 1 104 ? 1.444 68.335 -7.778 1.00 16.05 83 PHE B O 1
ATOM 3790 N N . GLY B 1 105 ? 3.355 69.516 -7.520 1.00 15.42 84 GLY B N 1
ATOM 3791 C CA . GLY B 1 105 ? 2.768 70.739 -8.144 1.00 15.59 84 GLY B CA 1
ATOM 3792 C C . GLY B 1 105 ? 1.700 71.457 -7.322 1.00 16.51 84 GLY B C 1
ATOM 3793 O O . GLY B 1 105 ? 0.746 72.040 -7.849 1.00 17.75 84 GLY B O 1
ATOM 3794 N N . ALA B 1 106 ? 1.855 71.380 -6.007 1.00 15.60 85 ALA B N 1
ATOM 3795 C CA . ALA B 1 106 ? 0.830 71.894 -5.057 1.00 14.64 85 ALA B CA 1
ATOM 3796 C C . ALA B 1 106 ? 1.189 73.277 -4.460 1.00 14.62 85 ALA B C 1
ATOM 3797 O O . ALA B 1 106 ? 2.365 73.631 -4.368 1.00 15.59 85 ALA B O 1
ATOM 3799 N N . GLU B 1 107 ? 0.189 74.053 -4.024 1.00 14.45 86 GLU B N 1
ATOM 3800 C CA . GLU B 1 107 ? 0.389 75.440 -3.524 1.00 15.30 86 GLU B CA 1
ATOM 3801 C C . GLU B 1 107 ? 0.933 75.534 -2.093 1.00 15.69 86 GLU B C 1
ATOM 3802 O O . GLU B 1 107 ? 1.646 76.493 -1.775 1.00 16.37 86 GLU B O 1
ATOM 3808 N N . PHE B 1 108 ? 0.554 74.585 -1.203 1.00 14.84 87 PHE B N 1
ATOM 3809 C CA . PHE B 1 108 ? 1.089 74.521 0.203 1.00 14.99 87 PHE B CA 1
ATOM 3810 C C . PHE B 1 108 ? 1.292 73.020 0.582 1.00 13.84 87 PHE B C 1
ATOM 3811 O O . PHE B 1 108 ? 0.694 72.100 -0.036 1.00 14.65 87 PHE B O 1
ATOM 3819 N N . ALA B 1 109 ? 2.129 72.801 1.606 1.00 13.16 88 ALA B N 1
ATOM 3820 C CA . ALA B 1 109 ? 2.280 71.474 2.253 1.00 13.10 88 ALA B CA 1
ATOM 3821 C C . ALA B 1 109 ? 2.374 71.624 3.786 1.00 13.04 88 ALA B C 1
ATOM 3822 O O . ALA B 1 109 ? 2.939 72.616 4.299 1.00 13.72 88 ALA B O 1
ATOM 3824 N N . ASN B 1 110 ? 1.822 70.620 4.509 1.00 13.27 89 ASN B N 1
ATOM 3825 C CA . ASN B 1 110 ? 2.084 70.419 5.962 1.00 12.52 89 ASN B CA 1
ATOM 3826 C C . ASN B 1 110 ? 2.654 69.000 6.132 1.00 12.41 89 ASN B C 1
ATOM 3827 O O . ASN B 1 110 ? 2.010 67.981 5.770 1.00 12.29 89 ASN B O 1
ATOM 3832 N N . VAL B 1 111 ? 3.884 68.930 6.676 1.00 11.76 90 VAL B N 1
ATOM 3833 C CA . VAL B 1 111 ? 4.655 67.686 6.783 1.00 11.47 90 VAL B CA 1
ATOM 3834 C C . VAL B 1 111 ? 4.700 67.070 8.208 1.00 11.74 90 VAL B C 1
ATOM 3835 O O . VAL B 1 111 ? 5.415 66.083 8.426 1.00 12.44 90 VAL B O 1
ATOM 3839 N N . GLN B 1 112 ? 3.863 67.612 9.105 1.00 11.15 91 GLN B N 1
ATOM 3840 C CA . GLN B 1 112 ? 3.800 67.116 10.528 1.00 12.47 91 GLN B CA 1
ATOM 3841 C C . GLN B 1 112 ? 2.890 65.884 10.838 1.00 12.10 91 GLN B C 1
ATOM 3842 O O . GLN B 1 112 ? 3.099 65.287 11.913 1.00 12.21 91 GLN B O 1
ATOM 3848 N N . PRO B 1 113 ? 1.851 65.547 10.035 1.00 11.59 92 PRO B N 1
ATOM 3849 C CA . PRO B 1 113 ? 0.978 64.410 10.515 1.00 11.37 92 PRO B CA 1
ATOM 3850 C C . PRO B 1 113 ? 1.717 63.099 10.885 1.00 11.32 92 PRO B C 1
ATOM 3851 O O . PRO B 1 113 ? 2.574 62.605 10.148 1.00 12.20 92 PRO B O 1
ATOM 3855 N N . HIS B 1 114 ? 1.375 62.520 12.063 1.00 11.42 93 HIS B N 1
ATOM 3856 C CA . HIS B 1 114 ? 2.053 61.299 12.540 1.00 11.61 93 HIS B CA 1
ATOM 3857 C C . HIS B 1 114 ? 1.764 60.027 11.734 1.00 10.92 93 HIS B C 1
ATOM 3858 O O . HIS B 1 114 ? 2.481 59.023 11.865 1.00 11.74 93 HIS B O 1
ATOM 3865 N N . SER B 1 115 ? 0.689 60.005 10.917 1.00 11.47 94 SER B N 1
ATOM 3866 C CA . SER B 1 115 ? 0.222 58.803 10.196 1.00 12.14 94 SER B CA 1
ATOM 3867 C C . SER B 1 115 ? -0.805 59.225 9.091 1.00 11.19 94 SER B C 1
ATOM 3868 O O . SER B 1 115 ? -1.233 60.411 9.014 1.00 11.96 94 SER B O 1
ATOM 3871 N N . GLY B 1 116 ? -1.247 58.252 8.303 1.00 12.01 95 GLY B N 1
ATOM 3872 C CA . GLY B 1 116 ? -2.355 58.499 7.298 1.00 11.77 95 GLY B CA 1
ATOM 3873 C C . GLY B 1 116 ? -3.675 58.868 8.024 1.00 12.44 95 GLY B C 1
ATOM 3874 O O . GLY B 1 116 ? -4.409 59.827 7.627 1.00 12.07 95 GLY B O 1
ATOM 3875 N N . ALA B 1 117 ? -3.968 58.150 9.127 1.00 12.55 96 ALA B N 1
ATOM 3876 C CA . ALA B 1 117 ? -5.182 58.399 9.897 1.00 12.62 96 ALA B CA 1
ATOM 3877 C C . ALA B 1 117 ? -5.191 59.813 10.523 1.00 12.05 96 ALA B C 1
ATOM 3878 O O . ALA B 1 117 ? -6.247 60.503 10.498 1.00 13.09 96 ALA B O 1
ATOM 3880 N N . GLN B 1 118 ? -4.039 60.219 11.096 1.00 11.68 97 GLN B N 1
ATOM 3881 C CA . GLN B 1 118 ? -3.855 61.545 11.666 1.00 12.66 97 GLN B CA 1
ATOM 3882 C C . GLN B 1 118 ? -3.912 62.686 10.642 1.00 11.71 97 GLN B C 1
ATOM 3883 O O . GLN B 1 118 ? -4.428 63.773 10.944 1.00 13.97 97 GLN B O 1
ATOM 3889 N N . ALA B 1 119 ? -3.438 62.442 9.407 1.00 11.99 98 ALA B N 1
ATOM 3890 C CA . ALA B 1 119 ? -3.651 63.415 8.330 1.00 11.97 98 ALA B CA 1
ATOM 3891 C C . ALA B 1 119 ? -5.165 63.629 8.042 1.00 11.01 98 ALA B C 1
ATOM 3892 O O . ALA B 1 119 ? -5.614 64.782 7.967 1.00 12.37 98 ALA B O 1
ATOM 3894 N N . ASN B 1 120 ? -5.931 62.524 7.958 1.00 12.12 99 ASN B N 1
ATOM 3895 C CA . ASN B 1 120 ? -7.400 62.636 7.685 1.00 12.31 99 ASN B CA 1
ATOM 3896 C C . ASN B 1 120 ? -8.168 63.293 8.862 1.00 12.64 99 ASN B C 1
ATOM 3897 O O . ASN B 1 120 ? -9.061 64.119 8.643 1.00 13.38 99 ASN B O 1
ATOM 3902 N N . ALA B 1 121 ? -7.784 62.996 10.122 1.00 12.80 100 ALA B N 1
ATOM 3903 C CA . ALA B 1 121 ? -8.422 63.640 11.268 1.00 12.73 100 ALA B CA 1
ATOM 3904 C C . ALA B 1 121 ? -8.269 65.185 11.229 1.00 12.97 100 ALA B C 1
ATOM 3905 O O . ALA B 1 121 ? -9.241 65.944 11.527 1.00 14.04 100 ALA B O 1
ATOM 3907 N N . ALA B 1 122 ? -7.059 65.653 10.877 1.00 12.49 101 ALA B N 1
ATOM 3908 C CA . ALA B 1 122 ? -6.810 67.091 10.754 1.00 12.23 101 ALA B CA 1
ATOM 3909 C C . ALA B 1 122 ? -7.586 67.738 9.575 1.00 12.71 101 ALA B C 1
ATOM 3910 O O . ALA B 1 122 ? -8.132 68.861 9.713 1.00 13.01 101 ALA B O 1
ATOM 3912 N N . VAL B 1 123 ? -7.606 67.077 8.403 1.00 13.27 102 VAL B N 1
ATOM 3913 C CA . VAL B 1 123 ? -8.425 67.585 7.284 1.00 13.48 102 VAL B CA 1
ATOM 3914 C C . VAL B 1 123 ? -9.923 67.808 7.648 1.00 13.54 102 VAL B C 1
ATOM 3915 O O . VAL B 1 123 ? -10.476 68.885 7.368 1.00 13.72 102 VAL B O 1
ATOM 3919 N N . LEU B 1 124 ? -10.535 66.832 8.325 1.00 13.64 103 LEU B N 1
ATOM 3920 C CA . LEU B 1 124 ? -11.973 66.903 8.692 1.00 14.25 103 LEU B CA 1
ATOM 3921 C C . LEU B 1 124 ? -12.191 67.985 9.782 1.00 14.75 103 LEU B C 1
ATOM 3922 O O . LEU B 1 124 ? -13.191 68.763 9.711 1.00 14.56 103 LEU B O 1
ATOM 3927 N N . HIS B 1 125 ? -11.279 68.067 10.765 1.00 14.18 104 HIS B N 1
ATOM 3928 C CA . HIS B 1 125 ? -11.245 69.180 11.761 1.00 14.44 104 HIS B CA 1
ATOM 3929 C C . HIS B 1 125 ? -11.249 70.577 11.061 1.00 15.13 104 HIS B C 1
ATOM 3930 O O . HIS B 1 125 ? -11.996 71.497 11.482 1.00 15.95 104 HIS B O 1
ATOM 3937 N N . ALA B 1 126 ? -10.448 70.725 9.997 1.00 14.98 105 ALA B N 1
ATOM 3938 C CA . ALA B 1 126 ? -10.335 72.015 9.302 1.00 15.84 105 ALA B CA 1
ATOM 3939 C C . ALA B 1 126 ? -11.571 72.380 8.467 1.00 16.54 105 ALA B C 1
ATOM 3940 O O . ALA B 1 126 ? -11.924 73.590 8.365 1.00 18.40 105 ALA B O 1
ATOM 3942 N N . LEU B 1 127 ? -12.204 71.383 7.853 1.00 16.54 106 LEU B N 1
ATOM 3943 C CA . LEU B 1 127 ? -13.235 71.637 6.802 1.00 17.16 106 LEU B CA 1
ATOM 3944 C C . LEU B 1 127 ? -14.690 71.474 7.282 1.00 17.96 106 LEU B C 1
ATOM 3945 O O . LEU B 1 127 ? -15.628 71.952 6.598 1.00 20.78 106 LEU B O 1
ATOM 3950 N N . MET B 1 128 ? -14.909 70.777 8.405 1.00 17.68 107 MET B N 1
ATOM 3951 C CA A MET B 1 128 ? -16.264 70.623 8.900 0.50 17.52 107 MET B CA 1
ATOM 3952 C CA B MET B 1 128 ? -16.231 70.339 8.951 0.50 17.73 107 MET B CA 1
ATOM 3953 C C . MET B 1 128 ? -16.372 70.674 10.427 1.00 18.32 107 MET B C 1
ATOM 3954 O O . MET B 1 128 ? -15.371 70.822 11.135 1.00 18.60 107 MET B O 1
ATOM 3963 N N . SER B 1 129 ? -17.626 70.666 10.911 1.00 19.55 108 SER B N 1
ATOM 3964 C CA . SER B 1 129 ? -17.970 70.687 12.345 1.00 20.30 108 SER B CA 1
ATOM 3965 C C . SER B 1 129 ? -18.723 69.387 12.707 1.00 20.81 108 SER B C 1
ATOM 3966 O O . SER B 1 129 ? -19.369 68.773 11.877 1.00 19.16 108 SER B O 1
ATOM 3969 N N . PRO B 1 130 ? -18.679 68.945 13.987 1.00 21.55 109 PRO B N 1
ATOM 3970 C CA . PRO B 1 130 ? -19.439 67.744 14.374 1.00 22.33 109 PRO B CA 1
ATOM 3971 C C . PRO B 1 130 ? -20.938 67.803 13.993 1.00 22.26 109 PRO B C 1
ATOM 3972 O O . PRO B 1 130 ? -21.568 68.871 14.147 1.00 23.76 109 PRO B O 1
ATOM 3976 N N . GLY B 1 131 ? -21.491 66.687 13.510 1.00 21.54 110 GLY B N 1
ATOM 3977 C CA . GLY B 1 131 ? -22.884 66.616 13.048 1.00 22.00 110 GLY B CA 1
ATOM 3978 C C . GLY B 1 131 ? -23.134 66.918 11.592 1.00 21.70 110 GLY B C 1
ATOM 3979 O O . GLY B 1 131 ? -24.254 66.662 11.066 1.00 22.14 110 GLY B O 1
ATOM 3980 N N . GLU B 1 132 ? -22.111 67.477 10.931 1.00 21.05 111 GLU B N 1
ATOM 3981 C CA . GLU B 1 132 ? -22.188 67.813 9.486 1.00 19.60 111 GLU B CA 1
ATOM 3982 C C . GLU B 1 132 ? -21.991 66.533 8.657 1.00 18.99 111 GLU B C 1
ATOM 3983 O O . GLU B 1 132 ? -21.574 65.476 9.204 1.00 19.91 111 GLU B O 1
ATOM 3989 N N . ARG B 1 133 ? -22.317 66.614 7.359 1.00 17.71 112 ARG B N 1
ATOM 3990 C CA . ARG B 1 133 ? -22.468 65.454 6.478 1.00 17.73 112 ARG B CA 1
ATOM 3991 C C . ARG B 1 133 ? -21.176 65.104 5.647 1.00 16.51 112 ARG B C 1
ATOM 3992 O O . ARG B 1 133 ? -20.564 65.996 5.009 1.00 15.81 112 ARG B O 1
ATOM 4000 N N . LEU B 1 134 ? -20.764 63.820 5.724 1.00 15.43 113 LEU B N 1
ATOM 4001 C CA . LEU B 1 134 ? -19.554 63.246 5.022 1.00 14.82 113 LEU B CA 1
ATOM 4002 C C . LEU B 1 134 ? -19.944 62.115 4.043 1.00 15.16 113 LEU B C 1
ATOM 4003 O O . LEU B 1 134 ? -20.640 61.173 4.428 1.00 16.05 113 LEU B O 1
ATOM 4008 N N . LEU B 1 135 ? -19.489 62.174 2.778 1.00 15.16 114 LEU B N 1
ATOM 4009 C CA . LEU B 1 135 ? -19.758 61.147 1.762 1.00 15.19 114 LEU B CA 1
ATOM 4010 C C . LEU B 1 135 ? -18.448 60.451 1.333 1.00 15.06 114 LEU B C 1
ATOM 4011 O O . LEU B 1 135 ? -17.497 61.143 0.908 1.00 15.27 114 LEU B O 1
ATOM 4016 N N . GLY B 1 136 ? -18.390 59.116 1.443 1.00 14.81 115 GLY B N 1
ATOM 4017 C CA . GLY B 1 136 ? -17.153 58.322 1.096 1.00 14.88 115 GLY B CA 1
ATOM 4018 C C . GLY B 1 136 ? -17.457 56.945 0.506 1.00 15.02 115 GLY B C 1
ATOM 4019 O O . GLY B 1 136 ? -18.624 56.526 0.478 1.00 16.39 115 GLY B O 1
ATOM 4020 N N . LEU B 1 137 ? -16.447 56.240 -0.057 1.00 14.08 116 LEU B N 1
ATOM 4021 C CA . LEU B 1 137 ? -16.572 54.838 -0.512 1.00 15.70 116 LEU B CA 1
ATOM 4022 C C . LEU B 1 137 ? -16.736 53.867 0.668 1.00 16.56 116 LEU B C 1
ATOM 4023 O O . LEU B 1 137 ? -15.971 53.932 1.618 1.00 17.15 116 LEU B O 1
ATOM 4028 N N . ASP B 1 138 ? -17.789 53.036 0.645 1.00 19.00 117 ASP B N 1
ATOM 4029 C CA A ASP B 1 138 ? -18.087 51.960 1.606 0.50 19.30 117 ASP B CA 1
ATOM 4030 C CA B ASP B 1 138 ? -17.939 52.122 1.802 0.50 19.12 117 ASP B CA 1
ATOM 4031 C C . ASP B 1 138 ? -16.891 50.989 1.844 1.00 19.55 117 ASP B C 1
ATOM 4032 O O . ASP B 1 138 ? -16.262 50.613 0.845 1.00 17.69 117 ASP B O 1
ATOM 4041 N N . LEU B 1 139 ? -16.611 50.531 3.081 1.00 20.18 118 LEU B N 1
ATOM 4042 C CA . LEU B 1 139 ? -15.599 49.482 3.359 1.00 21.85 118 LEU B CA 1
ATOM 4043 C C . LEU B 1 139 ? -15.821 48.202 2.541 1.00 20.99 118 LEU B C 1
ATOM 4044 O O . LEU B 1 139 ? -14.868 47.619 1.995 1.00 22.02 118 LEU B O 1
ATOM 4049 N N . ALA B 1 140 ? -17.093 47.788 2.417 1.00 20.47 119 ALA B N 1
ATOM 4050 C CA . ALA B 1 140 ? -17.449 46.597 1.637 1.00 20.67 119 ALA B CA 1
ATOM 4051 C C . ALA B 1 140 ? -17.112 46.700 0.173 1.00 20.67 119 ALA B C 1
ATOM 4052 O O . ALA B 1 140 ? -17.000 45.651 -0.486 1.00 22.34 119 ALA B O 1
ATOM 4054 N N . ASN B 1 141 ? -16.962 47.939 -0.350 1.00 19.30 120 ASN B N 1
ATOM 4055 C CA A ASN B 1 141 ? -16.647 48.235 -1.759 0.50 19.19 120 ASN B CA 1
ATOM 4056 C CA B ASN B 1 141 ? -16.577 48.130 -1.762 0.50 19.35 120 ASN B CA 1
ATOM 4057 C C . ASN B 1 141 ? -15.197 48.773 -1.946 1.00 18.86 120 ASN B C 1
ATOM 4058 O O . ASN B 1 141 ? -14.892 49.355 -2.989 1.00 18.34 120 ASN B O 1
ATOM 4067 N N . GLY B 1 142 ? -14.339 48.616 -0.935 1.00 18.44 121 GLY B N 1
ATOM 4068 C CA . GLY B 1 142 ? -12.905 49.010 -1.018 1.00 17.96 121 GLY B CA 1
ATOM 4069 C C . GLY B 1 142 ? -12.458 50.332 -0.369 1.00 18.03 121 GLY B C 1
ATOM 4070 O O . GLY B 1 142 ? -11.320 50.764 -0.586 1.00 17.37 121 GLY B O 1
ATOM 4071 N N . GLY B 1 143 ? -13.336 50.994 0.384 1.00 16.38 122 GLY B N 1
ATOM 4072 C CA . GLY B 1 143 ? -12.961 52.210 1.166 1.00 15.68 122 GLY B CA 1
ATOM 4073 C C . GLY B 1 143 ? -12.061 51.921 2.390 1.00 16.20 122 GLY B C 1
ATOM 4074 O O . GLY B 1 143 ? -11.803 50.753 2.719 1.00 17.85 122 GLY B O 1
ATOM 4075 N N . HIS B 1 144 ? -11.569 52.975 3.036 1.00 15.44 123 HIS B N 1
ATOM 4076 C CA . HIS B 1 144 ? -10.727 52.872 4.276 1.00 14.59 123 HIS B CA 1
ATOM 4077 C C . HIS B 1 144 ? -11.623 53.121 5.498 1.00 14.38 123 HIS B C 1
ATOM 4078 O O . HIS B 1 144 ? -12.618 53.846 5.389 1.00 14.43 123 HIS B O 1
ATOM 4085 N N . LEU B 1 145 ? -11.208 52.664 6.696 1.00 14.52 124 LEU B N 1
ATOM 4086 C CA . LEU B 1 145 ? -12.002 52.877 7.936 1.00 15.07 124 LEU B CA 1
ATOM 4087 C C . LEU B 1 145 ? -12.139 54.375 8.341 1.00 14.46 124 LEU B C 1
ATOM 4088 O O . LEU B 1 145 ? -13.121 54.778 8.999 1.00 15.42 124 LEU B O 1
ATOM 4093 N N . THR B 1 146 ? -11.192 55.242 7.906 1.00 13.23 125 THR B N 1
ATOM 4094 C CA . THR B 1 146 ? -11.256 56.698 8.139 1.00 13.91 125 THR B CA 1
ATOM 4095 C C . THR B 1 146 ? -12.148 57.485 7.139 1.00 13.63 125 THR B C 1
ATOM 4096 O O . THR B 1 146 ? -12.165 58.733 7.200 1.00 13.83 125 THR B O 1
ATOM 4100 N N . HIS B 1 147 ? -12.912 56.750 6.298 1.00 14.09 126 HIS B N 1
ATOM 4101 C CA . HIS B 1 147 ? -13.877 57.330 5.335 1.00 14.43 126 HIS B CA 1
ATOM 4102 C C . HIS B 1 147 ? -15.360 57.203 5.797 1.00 15.59 126 HIS B C 1
ATOM 4103 O O . HIS B 1 147 ? -16.299 57.411 4.996 1.00 15.72 126 HIS B O 1
ATOM 4110 N N . GLY B 1 148 ? -15.527 56.837 7.071 1.00 15.96 127 GLY B N 1
ATOM 4111 C CA . GLY B 1 148 ? -16.821 56.814 7.796 1.00 17.85 127 GLY B CA 1
ATOM 4112 C C . GLY B 1 148 ? -17.242 55.588 8.599 1.00 18.23 127 GLY B C 1
ATOM 4113 O O . GLY B 1 148 ? -18.434 55.501 8.978 1.00 19.49 127 GLY B O 1
ATOM 4114 N N A MET B 1 149 ? -16.328 54.655 8.894 0.50 18.58 128 MET B N 1
ATOM 4115 N N B MET B 1 149 ? -16.331 54.656 8.893 0.50 18.31 128 MET B N 1
ATOM 4116 C CA A MET B 1 149 ? -16.668 53.464 9.707 0.50 18.77 128 MET B CA 1
ATOM 4117 C CA B MET B 1 149 ? -16.688 53.470 9.696 0.50 18.27 128 MET B CA 1
ATOM 4118 C C A MET B 1 149 ? -17.213 53.889 11.083 0.50 18.46 128 MET B C 1
ATOM 4119 C C B MET B 1 149 ? -17.213 53.887 11.082 0.50 18.17 128 MET B C 1
ATOM 4120 O O A MET B 1 149 ? -16.678 54.821 11.707 0.50 17.09 128 MET B O 1
ATOM 4121 O O B MET B 1 149 ? -16.670 54.813 11.707 0.50 16.77 128 MET B O 1
ATOM 4130 N N . ARG B 1 150 ? -18.280 53.202 11.533 1.00 19.05 129 ARG B N 1
ATOM 4131 C CA . ARG B 1 150 ? -19.067 53.577 12.741 1.00 19.09 129 ARG B CA 1
ATOM 4132 C C . ARG B 1 150 ? -18.297 53.847 14.049 1.00 19.86 129 ARG B C 1
ATOM 4133 O O . ARG B 1 150 ? -18.658 54.783 14.777 1.00 20.00 129 ARG B O 1
ATOM 4135 N N . LEU B 1 151 ? -17.224 53.087 14.272 1.00 20.37 130 LEU B N 1
ATOM 4136 C CA . LEU B 1 151 ? -16.478 53.180 15.535 1.00 21.14 130 LEU B CA 1
ATOM 4137 C C . LEU B 1 151 ? -15.110 53.900 15.420 1.00 20.12 130 LEU B C 1
ATOM 4138 O O . LEU B 1 151 ? -14.376 54.028 16.400 1.00 20.96 130 LEU B O 1
ATOM 4143 N N . ASN B 1 152 ? -14.818 54.438 14.240 1.00 17.40 131 ASN B N 1
ATOM 4144 C CA . ASN B 1 152 ? -13.721 55.385 14.016 1.00 16.75 131 ASN B CA 1
ATOM 4145 C C . ASN B 1 152 ? -14.210 56.817 14.219 1.00 15.94 131 ASN B C 1
ATOM 4146 O O . ASN B 1 152 ? -15.425 57.058 14.085 1.00 16.32 131 ASN B O 1
ATOM 4151 N N . PHE B 1 153 ? -13.318 57.788 14.475 1.00 15.99 132 PHE B N 1
ATOM 4152 C CA . PHE B 1 153 ? -13.695 59.235 14.546 1.00 16.28 132 PHE B CA 1
ATOM 4153 C C . PHE B 1 153 ? -14.606 59.683 13.380 1.00 15.91 132 PHE B C 1
ATOM 4154 O O . PHE B 1 153 ? -15.511 60.507 13.598 1.00 16.18 132 PHE B O 1
ATOM 4162 N N . SER B 1 154 ? -14.351 59.172 12.178 1.00 15.58 133 SER B N 1
ATOM 4163 C CA . SER B 1 154 ? -15.076 59.615 10.969 1.00 14.94 133 SER B CA 1
ATOM 4164 C C . SER B 1 154 ? -16.561 59.246 10.994 1.00 16.94 133 SER B C 1
ATOM 4165 O O . SER B 1 154 ? -17.380 59.979 10.418 1.00 17.57 133 SER B O 1
ATOM 4168 N N . GLY B 1 155 ? -16.896 58.143 11.685 1.00 17.58 134 GLY B N 1
ATOM 4169 C CA . GLY B 1 155 ? -18.299 57.743 11.949 1.00 18.26 134 GLY B CA 1
ATOM 4170 C C . GLY B 1 155 ? -18.877 58.274 13.258 1.00 19.40 134 GLY B C 1
ATOM 4171 O O . GLY B 1 155 ? -20.089 58.596 13.325 1.00 20.17 134 GLY B O 1
ATOM 4172 N N . LYS B 1 156 ? -18.063 58.360 14.315 1.00 18.72 135 LYS B N 1
ATOM 4173 C CA . LYS B 1 156 ? -18.523 58.887 15.627 1.00 19.36 135 LYS B CA 1
ATOM 4174 C C . LYS B 1 156 ? -18.939 60.362 15.601 1.00 18.70 135 LYS B C 1
ATOM 4175 O O . LYS B 1 156 ? -19.967 60.751 16.211 1.00 20.11 135 LYS B O 1
ATOM 4181 N N . LEU B 1 157 ? -18.180 61.220 14.911 1.00 17.19 136 LEU B N 1
ATOM 4182 C CA . LEU B 1 157 ? -18.389 62.682 14.963 1.00 17.30 136 LEU B CA 1
ATOM 4183 C C . LEU B 1 157 ? -19.372 63.254 13.892 1.00 18.04 136 LEU B C 1
ATOM 4184 O O . LEU B 1 157 ? -19.931 64.364 14.083 1.00 19.44 136 LEU B O 1
ATOM 4189 N N . TYR B 1 158 ? -19.505 62.555 12.768 1.00 17.64 137 TYR B N 1
ATOM 4190 C CA . TYR B 1 158 ? -20.180 63.080 11.561 1.00 17.80 137 TYR B CA 1
ATOM 4191 C C . TYR B 1 158 ? -21.368 62.224 11.102 1.00 18.62 137 TYR B C 1
ATOM 4192 O O . TYR B 1 158 ? -21.451 61.035 11.435 1.00 19.19 137 TYR B O 1
ATOM 4201 N N . GLU B 1 159 ? -22.298 62.828 10.330 1.00 18.01 138 GLU B N 1
ATOM 4202 C CA . GLU B 1 159 ? -23.413 62.086 9.708 1.00 19.61 138 GLU B CA 1
ATOM 4203 C C . GLU B 1 159 ? -22.954 61.485 8.370 1.00 17.64 138 GLU B C 1
ATOM 4204 O O . GLU B 1 159 ? -22.570 62.229 7.463 1.00 19.64 138 GLU B O 1
ATOM 4210 N N . ASN B 1 160 ? -22.998 60.165 8.238 1.00 17.21 139 ASN B N 1
ATOM 4211 C CA . ASN B 1 160 ? -22.355 59.459 7.100 1.00 17.83 139 ASN B CA 1
ATOM 4212 C C . ASN B 1 160 ? -23.290 58.984 5.981 1.00 19.00 139 ASN B C 1
ATOM 4213 O O . ASN B 1 160 ? -24.378 58.419 6.258 1.00 21.66 139 ASN B O 1
ATOM 4218 N N . GLY B 1 161 ? -22.841 59.165 4.728 1.00 17.45 140 GLY B N 1
ATOM 4219 C CA . GLY B 1 161 ? -23.436 58.547 3.545 1.00 17.39 140 GLY B CA 1
ATOM 4220 C C . GLY B 1 161 ? -22.339 57.874 2.710 1.00 17.32 140 GLY B C 1
ATOM 4221 O O . GLY B 1 161 ? -21.140 58.219 2.842 1.00 16.01 140 GLY B O 1
ATOM 4222 N N . PHE B 1 162 ? -22.722 56.905 1.881 1.00 17.27 141 PHE B N 1
ATOM 4223 C CA . PHE B 1 162 ? -21.756 56.079 1.128 1.00 16.96 141 PHE B CA 1
ATOM 4224 C C . PHE B 1 162 ? -22.143 55.907 -0.347 1.00 17.74 141 PHE B C 1
ATOM 4225 O O . PHE B 1 162 ? -23.342 55.919 -0.704 1.00 19.25 141 PHE B O 1
ATOM 4233 N N . TYR B 1 163 ? -21.115 55.758 -1.194 1.00 18.47 142 TYR B N 1
ATOM 4234 C CA . TYR B 1 163 ? -21.245 55.256 -2.570 1.00 17.61 142 TYR B CA 1
ATOM 4235 C C . TYR B 1 163 ? -20.431 53.921 -2.716 1.00 17.73 142 TYR B C 1
ATOM 4236 O O . TYR B 1 163 ? -19.666 53.522 -1.811 1.00 17.05 142 TYR B O 1
ATOM 4245 N N . GLY B 1 164 ? -20.661 53.215 -3.822 1.00 18.20 143 GLY B N 1
ATOM 4246 C CA . GLY B 1 164 ? -20.106 51.879 -4.056 1.00 18.30 143 GLY B CA 1
ATOM 4247 C C . GLY B 1 164 ? -19.654 51.667 -5.515 1.00 19.16 143 GLY B C 1
ATOM 4248 O O . GLY B 1 164 ? -19.463 52.635 -6.278 1.00 20.68 143 GLY B O 1
ATOM 4249 N N . VAL B 1 165 ? -19.491 50.390 -5.904 1.00 20.94 144 VAL B N 1
ATOM 4250 C CA . VAL B 1 165 ? -19.191 49.995 -7.288 1.00 20.97 144 VAL B CA 1
ATOM 4251 C C . VAL B 1 165 ? -20.381 49.233 -7.904 1.00 23.02 144 VAL B C 1
ATOM 4252 O O . VAL B 1 165 ? -21.189 48.639 -7.183 1.00 23.95 144 VAL B O 1
ATOM 4256 N N . ASP B 1 166 ? -20.463 49.251 -9.234 1.00 23.73 145 ASP B N 1
ATOM 4257 C CA . ASP B 1 166 ? -21.569 48.603 -9.980 1.00 25.20 145 ASP B CA 1
ATOM 4258 C C . ASP B 1 166 ? -21.447 47.073 -9.869 1.00 25.21 145 ASP B C 1
ATOM 4259 O O . ASP B 1 166 ? -20.355 46.547 -10.005 1.00 23.74 145 ASP B O 1
ATOM 4264 N N . PRO B 1 167 ? -22.565 46.362 -9.581 1.00 27.02 146 PRO B N 1
ATOM 4265 C CA . PRO B 1 167 ? -22.511 44.890 -9.399 1.00 27.45 146 PRO B CA 1
ATOM 4266 C C . PRO B 1 167 ? -22.104 44.062 -10.626 1.00 27.31 146 PRO B C 1
ATOM 4267 O O . PRO B 1 167 ? -21.638 42.930 -10.466 1.00 27.70 146 PRO B O 1
ATOM 4271 N N . ALA B 1 168 ? -22.258 44.630 -11.827 1.00 27.31 147 ALA B N 1
ATOM 4272 C CA . ALA B 1 168 ? -21.875 43.977 -13.078 1.00 26.45 147 ALA B CA 1
ATOM 4273 C C . ALA B 1 168 ? -20.448 44.293 -13.547 1.00 25.92 147 ALA B C 1
ATOM 4274 O O . ALA B 1 168 ? -19.658 43.384 -13.838 1.00 27.18 147 ALA B O 1
ATOM 4276 N N . THR B 1 169 ? -20.104 45.586 -13.601 1.00 23.10 148 THR B N 1
ATOM 4277 C CA . THR B 1 169 ? -18.824 46.031 -14.172 1.00 22.67 148 THR B CA 1
ATOM 4278 C C . THR B 1 169 ? -17.709 46.110 -13.116 1.00 21.95 148 THR B C 1
ATOM 4279 O O . THR B 1 169 ? -16.520 46.122 -13.443 1.00 21.96 148 THR B O 1
ATOM 4283 N N . HIS B 1 170 ? -18.123 46.214 -11.855 1.00 21.77 149 HIS B N 1
ATOM 4284 C CA . HIS B 1 170 ? -17.192 46.401 -10.711 1.00 20.88 149 HIS B CA 1
ATOM 4285 C C . HIS B 1 170 ? -16.469 47.756 -10.655 1.00 20.63 149 HIS B C 1
ATOM 4286 O O . HIS B 1 170 ? -15.505 47.903 -9.912 1.00 19.41 149 HIS B O 1
ATOM 4293 N N . LEU B 1 171 ? -16.959 48.751 -11.406 1.00 19.40 150 LEU B N 1
ATOM 4294 C CA . LEU B 1 171 ? -16.382 50.115 -11.501 1.00 19.45 150 LEU B CA 1
ATOM 4295 C C . LEU B 1 171 ? -17.237 51.115 -10.726 1.00 18.27 150 LEU B C 1
ATOM 4296 O O . LEU B 1 171 ? -18.459 50.879 -10.500 1.00 19.59 150 LEU B O 1
ATOM 4301 N N . ILE B 1 172 ? -16.627 52.225 -10.298 1.00 18.59 151 ILE B N 1
ATOM 4302 C CA . ILE B 1 172 ? -17.362 53.366 -9.750 1.00 18.96 151 ILE B CA 1
ATOM 4303 C C . ILE B 1 172 ? -18.146 54.062 -10.910 1.00 18.70 151 ILE B C 1
ATOM 4304 O O . ILE B 1 172 ? -17.540 54.449 -11.901 1.00 19.98 151 ILE B O 1
ATOM 4309 N N . ASP B 1 173 ? -19.463 54.175 -10.751 1.00 19.95 152 ASP B N 1
ATOM 4310 C CA . ASP B 1 173 ? -20.379 54.791 -11.743 1.00 20.23 152 ASP B CA 1
ATOM 4311 C C . ASP B 1 173 ? -20.647 56.250 -11.292 1.00 19.52 152 ASP B C 1
ATOM 4312 O O . ASP B 1 173 ? -21.354 56.488 -10.291 1.00 19.39 152 ASP B O 1
ATOM 4317 N N . MET B 1 174 ? -20.050 57.219 -11.996 1.00 20.31 153 MET B N 1
ATOM 4318 C CA . MET B 1 174 ? -20.128 58.645 -11.587 1.00 19.55 153 MET B CA 1
ATOM 4319 C C . MET B 1 174 ? -21.539 59.270 -11.746 1.00 20.94 153 MET B C 1
ATOM 4320 O O . MET B 1 174 ? -21.873 60.212 -11.022 1.00 19.95 153 MET B O 1
ATOM 4325 N N . ASP B 1 175 ? -22.380 58.720 -12.639 1.00 21.88 154 ASP B N 1
ATOM 4326 C CA . ASP B 1 175 ? -23.806 59.093 -12.650 1.00 23.05 154 ASP B CA 1
ATOM 4327 C C . ASP B 1 175 ? -24.534 58.693 -11.339 1.00 22.79 154 ASP B C 1
ATOM 4328 O O . ASP B 1 175 ? -25.355 59.459 -10.810 1.00 24.28 154 ASP B O 1
ATOM 4333 N N . ALA B 1 176 ? -24.205 57.522 -10.783 1.00 22.28 155 ALA B N 1
ATOM 4334 C CA . ALA B 1 176 ? -24.752 57.100 -9.475 1.00 21.15 155 ALA B CA 1
ATOM 4335 C C . ALA B 1 176 ? -24.163 57.927 -8.298 1.00 20.68 155 ALA B C 1
ATOM 4336 O O . ALA B 1 176 ? -24.872 58.243 -7.345 1.00 21.15 155 ALA B O 1
ATOM 4338 N N . VAL B 1 177 ? -22.869 58.269 -8.367 1.00 19.61 156 VAL B N 1
ATOM 4339 C CA . VAL B 1 177 ? -22.249 59.115 -7.327 1.00 18.56 156 VAL B CA 1
ATOM 4340 C C . VAL B 1 177 ? -22.928 60.502 -7.329 1.00 19.01 156 VAL B C 1
ATOM 4341 O O . VAL B 1 177 ? -23.286 61.024 -6.265 1.00 18.22 156 VAL B O 1
ATOM 4345 N N . ARG B 1 178 ? -23.165 61.064 -8.529 1.00 19.21 157 ARG B N 1
ATOM 4346 C CA A ARG B 1 178 ? -23.875 62.361 -8.651 0.50 20.12 157 ARG B CA 1
ATOM 4347 C CA B ARG B 1 178 ? -23.854 62.372 -8.633 0.50 20.06 157 ARG B CA 1
ATOM 4348 C C . ARG B 1 178 ? -25.292 62.342 -8.044 1.00 20.80 157 ARG B C 1
ATOM 4349 O O . ARG B 1 178 ? -25.675 63.251 -7.304 1.00 20.00 157 ARG B O 1
ATOM 4364 N N . ALA B 1 179 ? -26.093 61.313 -8.359 1.00 20.50 158 ALA B N 1
ATOM 4365 C CA . ALA B 1 179 ? -27.463 61.191 -7.817 1.00 21.81 158 ALA B CA 1
ATOM 4366 C C . ALA B 1 179 ? -27.448 61.142 -6.273 1.00 22.09 158 ALA B C 1
ATOM 4367 O O . ALA B 1 179 ? -28.232 61.834 -5.592 1.00 23.22 158 ALA B O 1
ATOM 4369 N N . THR B 1 180 ? -26.532 60.361 -5.700 1.00 22.08 159 THR B N 1
ATOM 4370 C CA . THR B 1 180 ? -26.409 60.291 -4.227 1.00 21.20 159 THR B CA 1
ATOM 4371 C C . THR B 1 180 ? -26.014 61.652 -3.615 1.00 20.19 159 THR B C 1
ATOM 4372 O O . THR B 1 180 ? -26.566 62.065 -2.576 1.00 20.53 159 THR B O 1
ATOM 4376 N N . ALA B 1 181 ? -25.065 62.361 -4.244 1.00 20.10 160 ALA B N 1
ATOM 4377 C CA . ALA B 1 181 ? -24.625 63.676 -3.734 1.00 20.52 160 ALA B CA 1
ATOM 4378 C C . ALA B 1 181 ? -25.733 64.756 -3.797 1.00 21.58 160 ALA B C 1
ATOM 4379 O O . ALA B 1 181 ? -25.869 65.567 -2.877 1.00 21.11 160 ALA B O 1
ATOM 4381 N N . LEU B 1 182 ? -26.526 64.740 -4.869 1.00 22.46 161 LEU B N 1
ATOM 4382 C CA . LEU B 1 182 ? -27.687 65.652 -4.973 1.00 22.89 161 LEU B CA 1
ATOM 4383 C C . LEU B 1 182 ? -28.752 65.429 -3.880 1.00 22.60 161 LEU B C 1
ATOM 4384 O O . LEU B 1 182 ? -29.327 66.400 -3.351 1.00 23.92 161 LEU B O 1
ATOM 4389 N N . GLU B 1 183 ? -28.988 64.178 -3.505 1.00 22.18 162 GLU B N 1
ATOM 4390 C CA . GLU B 1 183 ? -29.938 63.851 -2.438 1.00 23.88 162 GLU B CA 1
ATOM 4391 C C . GLU B 1 183 ? -29.405 64.163 -1.030 1.00 24.45 162 GLU B C 1
ATOM 4392 O O . GLU B 1 183 ? -30.103 64.757 -0.204 1.00 24.99 162 GLU B O 1
ATOM 4398 N N . PHE B 1 184 ? -28.161 63.745 -0.760 1.00 23.26 163 PHE B N 1
ATOM 4399 C CA . PHE B 1 184 ? -27.574 63.777 0.606 1.00 22.27 163 PHE B CA 1
ATOM 4400 C C . PHE B 1 184 ? -27.021 65.173 0.980 1.00 21.47 163 PHE B C 1
ATOM 4401 O O . PHE B 1 184 ? -27.003 65.537 2.162 1.00 22.23 163 PHE B O 1
ATOM 4409 N N . ARG B 1 185 ? -26.594 65.952 -0.012 1.00 20.74 164 ARG B N 1
ATOM 4410 C CA . ARG B 1 185 ? -25.997 67.297 0.181 1.00 20.84 164 ARG B CA 1
ATOM 4411 C C . ARG B 1 185 ? -24.853 67.353 1.229 1.00 19.65 164 ARG B C 1
ATOM 4412 O O . ARG B 1 185 ? -24.908 68.060 2.246 1.00 20.17 164 ARG B O 1
ATOM 4420 N N . PRO B 1 186 ? -23.756 66.601 0.946 1.00 18.13 165 PRO B N 1
ATOM 4421 C CA . PRO B 1 186 ? -22.640 66.544 1.921 1.00 17.12 165 PRO B CA 1
ATOM 4422 C C . PRO B 1 186 ? -21.846 67.861 2.039 1.00 17.02 165 PRO B C 1
ATOM 4423 O O . PRO B 1 186 ? -21.821 68.655 1.075 1.00 18.71 165 PRO B O 1
ATOM 4427 N N . LYS B 1 187 ? -21.194 68.100 3.201 1.00 16.58 166 LYS B N 1
ATOM 4428 C CA . LYS B 1 187 ? -20.253 69.201 3.378 1.00 16.66 166 LYS B CA 1
ATOM 4429 C C . LYS B 1 187 ? -18.861 68.873 2.746 1.00 15.02 166 LYS B C 1
ATOM 4430 O O . LYS B 1 187 ? -18.176 69.754 2.208 1.00 16.06 166 LYS B O 1
ATOM 4436 N N . VAL B 1 188 ? -18.472 67.593 2.824 1.00 15.80 167 VAL B N 1
ATOM 4437 C CA . VAL B 1 188 ? -17.161 67.079 2.293 1.00 14.74 167 VAL B CA 1
ATOM 4438 C C . VAL B 1 188 ? -17.426 65.769 1.551 1.00 13.59 167 VAL B C 1
ATOM 4439 O O . VAL B 1 188 ? -18.138 64.896 2.062 1.00 14.02 167 VAL B O 1
ATOM 4443 N N . ILE B 1 189 ? -16.885 65.648 0.324 1.00 14.30 168 ILE B N 1
ATOM 4444 C CA . ILE B 1 189 ? -16.802 64.382 -0.429 1.00 13.91 168 ILE B CA 1
ATOM 4445 C C . ILE B 1 189 ? -15.327 63.869 -0.409 1.00 13.68 168 ILE B C 1
ATOM 4446 O O . ILE B 1 189 ? -14.378 64.661 -0.686 1.00 14.71 168 ILE B O 1
ATOM 4451 N N . ILE B 1 190 ? -15.137 62.573 -0.050 1.00 14.10 169 ILE B N 1
ATOM 4452 C CA . ILE B 1 190 ? -13.825 61.874 -0.179 1.00 13.68 169 ILE B CA 1
ATOM 4453 C C . ILE B 1 190 ? -13.797 61.000 -1.454 1.00 14.31 169 ILE B C 1
ATOM 4454 O O . ILE B 1 190 ? -14.696 60.153 -1.651 1.00 14.99 169 ILE B O 1
ATOM 4459 N N . ALA B 1 191 ? -12.796 61.224 -2.329 1.00 13.03 170 ALA B N 1
ATOM 4460 C CA . ALA B 1 191 ? -12.411 60.318 -3.432 1.00 14.45 170 ALA B CA 1
ATOM 4461 C C . ALA B 1 191 ? -11.098 59.613 -2.994 1.00 13.64 170 ALA B C 1
ATOM 4462 O O . ALA B 1 191 ? -10.109 60.287 -2.629 1.00 15.26 170 ALA B O 1
ATOM 4464 N N . GLY B 1 192 ? -11.093 58.282 -2.996 1.00 13.96 171 GLY B N 1
ATOM 4465 C CA . GLY B 1 192 ? -9.933 57.492 -2.513 1.00 14.82 171 GLY B CA 1
ATOM 4466 C C . GLY B 1 192 ? -10.328 56.097 -2.065 1.00 15.19 171 GLY B C 1
ATOM 4467 O O . GLY B 1 192 ? -11.515 55.812 -1.846 1.00 15.42 171 GLY B O 1
ATOM 4468 N N . TRP B 1 193 ? -9.332 55.218 -1.880 1.00 14.34 172 TRP B N 1
ATOM 4469 C CA . TRP B 1 193 ? -9.563 53.791 -1.691 1.00 13.90 172 TRP B CA 1
ATOM 4470 C C . TRP B 1 193 ? -8.357 53.065 -1.042 1.00 14.56 172 TRP B C 1
ATOM 4471 O O . TRP B 1 193 ? -7.190 53.516 -1.124 1.00 14.12 172 TRP B O 1
ATOM 4482 N N . SER B 1 194 ? -8.670 51.902 -0.452 1.00 14.84 173 SER B N 1
ATOM 4483 C CA . SER B 1 194 ? -7.666 50.895 -0.053 1.00 15.32 173 SER B CA 1
ATOM 4484 C C . SER B 1 194 ? -7.607 49.628 -0.940 1.00 15.30 173 SER B C 1
ATOM 4485 O O . SER B 1 194 ? -6.590 48.902 -0.961 1.00 15.74 173 SER B O 1
ATOM 4488 N N . ALA B 1 195 ? -8.699 49.338 -1.667 1.00 15.37 174 ALA B N 1
ATOM 4489 C CA . ALA B 1 195 ? -8.785 48.168 -2.574 1.00 14.55 174 ALA B CA 1
ATOM 4490 C C . ALA B 1 195 ? -9.723 48.412 -3.798 1.00 15.81 174 ALA B C 1
ATOM 4491 O O . ALA B 1 195 ? -10.915 48.057 -3.746 1.00 16.45 174 ALA B O 1
ATOM 4493 N N . TYR B 1 196 ? -9.200 49.034 -4.859 1.00 15.95 175 TYR B N 1
ATOM 4494 C CA . TYR B 1 196 ? -9.944 49.318 -6.119 1.00 14.50 175 TYR B CA 1
ATOM 4495 C C . TYR B 1 196 ? -8.917 49.181 -7.242 1.00 15.03 175 TYR B C 1
ATOM 4496 O O . TYR B 1 196 ? -7.778 49.654 -7.078 1.00 15.21 175 TYR B O 1
ATOM 4505 N N . PRO B 1 197 ? -9.275 48.527 -8.360 1.00 16.08 176 PRO B N 1
ATOM 4506 C CA . PRO B 1 197 ? -8.219 48.192 -9.344 1.00 16.33 176 PRO B CA 1
ATOM 4507 C C . PRO B 1 197 ? -8.089 49.085 -10.587 1.00 16.96 176 PRO B C 1
ATOM 4508 O O . PRO B 1 197 ? -7.380 48.692 -11.531 1.00 16.49 176 PRO B O 1
ATOM 4512 N N . ARG B 1 198 ? -8.768 50.243 -10.594 1.00 16.18 177 ARG B N 1
ATOM 4513 C CA . ARG B 1 198 ? -8.848 51.131 -11.771 1.00 16.12 177 ARG B CA 1
ATOM 4514 C C . ARG B 1 198 ? -8.583 52.612 -11.399 1.00 16.27 177 ARG B C 1
ATOM 4515 O O . ARG B 1 198 ? -8.338 52.954 -10.210 1.00 15.55 177 ARG B O 1
ATOM 4523 N N . VAL B 1 199 ? -8.590 53.501 -12.405 1.00 16.89 178 VAL B N 1
ATOM 4524 C CA . VAL B 1 199 ? -8.240 54.931 -12.253 1.00 16.19 178 VAL B CA 1
ATOM 4525 C C . VAL B 1 199 ? -9.502 55.802 -11.938 1.00 16.06 178 VAL B C 1
ATOM 4526 O O . VAL B 1 199 ? -10.484 55.791 -12.707 1.00 17.75 178 VAL B O 1
ATOM 4530 N N . LEU B 1 200 ? -9.481 56.532 -10.808 1.00 16.91 179 LEU B N 1
ATOM 4531 C CA . LEU B 1 200 ? -10.561 57.510 -10.463 1.00 17.37 179 LEU B CA 1
ATOM 4532 C C . LEU B 1 200 ? -10.644 58.693 -11.450 1.00 18.12 179 LEU B C 1
ATOM 4533 O O . LEU B 1 200 ? -9.590 59.192 -11.920 1.00 19.00 179 LEU B O 1
ATOM 4538 N N . ASP B 1 201 ? -11.887 59.124 -11.762 1.00 19.54 180 ASP B N 1
ATOM 4539 C CA . ASP B 1 201 ? -12.119 60.323 -12.605 1.00 19.56 180 ASP B CA 1
ATOM 4540 C C . ASP B 1 201 ? -12.217 61.621 -11.775 1.00 17.95 180 ASP B C 1
ATOM 4541 O O . ASP B 1 201 ? -13.299 62.008 -11.296 1.00 17.66 180 ASP B O 1
ATOM 4546 N N . PHE B 1 202 ? -11.070 62.245 -11.556 1.00 17.52 181 PHE B N 1
ATOM 4547 C CA . PHE B 1 202 ? -10.983 63.419 -10.656 1.00 16.71 181 PHE B CA 1
ATOM 4548 C C . PHE B 1 202 ? -11.781 64.657 -11.175 1.00 18.19 181 PHE B C 1
ATOM 4549 O O . PHE B 1 202 ? -12.344 65.427 -10.382 1.00 18.07 181 PHE B O 1
ATOM 4557 N N . ALA B 1 203 ? -11.839 64.827 -12.500 1.00 19.27 182 ALA B N 1
ATOM 4558 C CA . ALA B 1 203 ? -12.581 65.939 -13.113 1.00 18.76 182 ALA B CA 1
ATOM 4559 C C . ALA B 1 203 ? -14.083 65.832 -12.855 1.00 18.81 182 ALA B C 1
ATOM 4560 O O . ALA B 1 203 ? -14.717 66.859 -12.577 1.00 19.56 182 ALA B O 1
ATOM 4562 N N . ALA B 1 204 ? -14.654 64.613 -12.920 1.00 17.06 183 ALA B N 1
ATOM 4563 C CA . ALA B 1 204 ? -16.038 64.335 -12.545 1.00 16.45 183 ALA B CA 1
ATOM 4564 C C . ALA B 1 204 ? -16.303 64.580 -11.044 1.00 16.70 183 ALA B C 1
ATOM 4565 O O . ALA B 1 204 ? -17.344 65.129 -10.690 1.00 17.35 183 ALA B O 1
ATOM 4567 N N . PHE B 1 205 ? -15.390 64.150 -10.151 1.00 16.50 184 PHE B N 1
ATOM 4568 C CA . PHE B 1 205 ? -15.565 64.471 -8.695 1.00 16.02 184 PHE B CA 1
ATOM 4569 C C . PHE B 1 205 ? -15.631 66.022 -8.408 1.00 15.57 184 PHE B C 1
ATOM 4570 O O . PHE B 1 205 ? -16.461 66.473 -7.579 1.00 15.73 184 PHE B O 1
ATOM 4578 N N . ARG B 1 206 ? -14.766 66.788 -9.100 1.00 16.80 185 ARG B N 1
ATOM 4579 C CA A ARG B 1 206 ? -14.759 68.269 -9.002 0.50 16.04 185 ARG B CA 1
ATOM 4580 C CA B ARG B 1 206 ? -14.762 68.263 -9.030 0.50 16.09 185 ARG B CA 1
ATOM 4581 C C . ARG B 1 206 ? -16.095 68.854 -9.466 1.00 17.19 185 ARG B C 1
ATOM 4582 O O . ARG B 1 206 ? -16.658 69.714 -8.766 1.00 16.14 185 ARG B O 1
ATOM 4597 N N . SER B 1 207 ? -16.609 68.387 -10.625 1.00 17.06 186 SER B N 1
ATOM 4598 C CA . SER B 1 207 ? -17.918 68.847 -11.116 1.00 18.09 186 SER B CA 1
ATOM 4599 C C . SER B 1 207 ? -19.061 68.617 -10.117 1.00 17.49 186 SER B C 1
ATOM 4600 O O . SER B 1 207 ? -19.878 69.533 -9.846 1.00 18.20 186 SER B O 1
ATOM 4603 N N . ILE B 1 208 ? -19.138 67.414 -9.538 1.00 17.32 187 ILE B N 1
ATOM 4604 C CA . ILE B 1 208 ? -20.150 67.077 -8.529 1.00 17.57 187 ILE B CA 1
ATOM 4605 C C . ILE B 1 208 ? -20.014 67.956 -7.252 1.00 18.13 187 ILE B C 1
ATOM 4606 O O . ILE B 1 208 ? -21.015 68.479 -6.725 1.00 18.28 187 ILE B O 1
ATOM 4611 N N . ALA B 1 209 ? -18.787 68.064 -6.740 1.00 18.26 188 ALA B N 1
ATOM 4612 C CA . ALA B 1 209 ? -18.534 68.923 -5.574 1.00 18.64 188 ALA B CA 1
ATOM 4613 C C . ALA B 1 209 ? -18.985 70.394 -5.831 1.00 17.96 188 ALA B C 1
ATOM 4614 O O . ALA B 1 209 ? -19.647 70.985 -4.955 1.00 18.96 188 ALA B O 1
ATOM 4616 N N . ASP B 1 210 ? -18.624 70.949 -6.996 1.00 17.83 189 ASP B N 1
ATOM 4617 C CA . ASP B 1 210 ? -19.011 72.342 -7.395 1.00 18.69 189 ASP B CA 1
ATOM 4618 C C . ASP B 1 210 ? -20.560 72.479 -7.507 1.00 19.56 189 ASP B C 1
ATOM 4619 O O . ASP B 1 210 ? -21.114 73.500 -7.061 1.00 19.92 189 ASP B O 1
ATOM 4624 N N . GLU B 1 211 ? -21.235 71.456 -8.044 1.00 18.31 190 GLU B N 1
ATOM 4625 C CA . GLU B 1 211 ? -22.719 71.451 -8.170 1.00 19.39 190 GLU B CA 1
ATOM 4626 C C . GLU B 1 211 ? -23.455 71.557 -6.841 1.00 19.39 190 GLU B C 1
ATOM 4627 O O . GLU B 1 211 ? -24.411 72.341 -6.709 1.00 19.93 190 GLU B O 1
ATOM 4633 N N . VAL B 1 212 ? -23.014 70.777 -5.840 1.00 18.36 191 VAL B N 1
ATOM 4634 C CA . VAL B 1 212 ? -23.689 70.731 -4.545 1.00 18.61 191 VAL B CA 1
ATOM 4635 C C . VAL B 1 212 ? -23.027 71.640 -3.466 1.00 18.47 191 VAL B C 1
ATOM 4636 O O . VAL B 1 212 ? -23.518 71.699 -2.371 1.00 20.39 191 VAL B O 1
ATOM 4640 N N . GLY B 1 213 ? -21.976 72.395 -3.810 1.00 19.40 192 GLY B N 1
ATOM 4641 C CA . GLY B 1 213 ? -21.320 73.274 -2.826 1.00 19.25 192 GLY B CA 1
ATOM 4642 C C . GLY B 1 213 ? -20.556 72.535 -1.704 1.00 19.29 192 GLY B C 1
ATOM 4643 O O . GLY B 1 213 ? -20.528 72.985 -0.547 1.00 20.49 192 GLY B O 1
ATOM 4644 N N . ALA B 1 214 ? -19.966 71.395 -2.057 1.00 18.21 193 ALA B N 1
ATOM 4645 C CA . ALA B 1 214 ? -19.112 70.610 -1.129 1.00 17.33 193 ALA B CA 1
ATOM 4646 C C . ALA B 1 214 ? -17.641 70.887 -1.328 1.00 16.52 193 ALA B C 1
ATOM 4647 O O . ALA B 1 214 ? -17.195 71.272 -2.415 1.00 17.91 193 ALA B O 1
ATOM 4649 N N . LYS B 1 215 ? -16.843 70.607 -0.282 1.00 14.81 194 LYS B N 1
ATOM 4650 C CA . LYS B 1 215 ? -15.372 70.558 -0.460 1.00 15.06 194 LYS B CA 1
ATOM 4651 C C . LYS B 1 215 ? -14.937 69.133 -0.899 1.00 15.12 194 LYS B C 1
ATOM 4652 O O . LYS B 1 215 ? -15.612 68.128 -0.610 1.00 15.98 194 LYS B O 1
ATOM 4658 N N . LEU B 1 216 ? -13.836 69.059 -1.662 1.00 14.62 195 LEU B N 1
ATOM 4659 C CA . LEU B 1 216 ? -13.323 67.779 -2.214 1.00 14.72 195 LEU B CA 1
ATOM 4660 C C . LEU B 1 216 ? -11.927 67.438 -1.614 1.00 14.11 195 LEU B C 1
ATOM 4661 O O . LEU B 1 216 ? -10.936 68.160 -1.851 1.00 14.02 195 LEU B O 1
ATOM 4666 N N . LEU B 1 217 ? -11.906 66.334 -0.843 1.00 13.27 196 LEU B N 1
ATOM 4667 C CA . LEU B 1 217 ? -10.669 65.683 -0.301 1.00 12.91 196 LEU B CA 1
ATOM 4668 C C . LEU B 1 217 ? -10.352 64.459 -1.163 1.00 12.81 196 LEU B C 1
ATOM 4669 O O . LEU B 1 217 ? -11.208 63.560 -1.324 1.00 13.05 196 LEU B O 1
ATOM 4674 N N . VAL B 1 218 ? -9.147 64.424 -1.763 1.00 12.36 197 VAL B N 1
ATOM 4675 C CA . VAL B 1 218 ? -8.603 63.175 -2.308 1.00 12.07 197 VAL B CA 1
ATOM 4676 C C . VAL B 1 218 ? -7.575 62.520 -1.329 1.00 12.27 197 VAL B C 1
ATOM 4677 O O . VAL B 1 218 ? -6.560 63.130 -0.990 1.00 12.99 197 VAL B O 1
ATOM 4681 N N . ASP B 1 219 ? -7.854 61.275 -0.920 1.00 11.77 198 ASP B N 1
ATOM 4682 C CA . ASP B 1 219 ? -6.932 60.442 -0.099 1.00 11.65 198 ASP B CA 1
ATOM 4683 C C . ASP B 1 219 ? -6.163 59.486 -1.050 1.00 12.19 198 ASP B C 1
ATOM 4684 O O . ASP B 1 219 ? -6.686 58.438 -1.480 1.00 12.47 198 ASP B O 1
ATOM 4689 N N . MET B 1 220 ? -4.941 59.892 -1.409 1.00 12.79 199 MET B N 1
ATOM 4690 C CA . MET B 1 220 ? -4.087 59.160 -2.383 1.00 12.52 199 MET B CA 1
ATOM 4691 C C . MET B 1 220 ? -3.075 58.192 -1.766 1.00 13.00 199 MET B C 1
ATOM 4692 O O . MET B 1 220 ? -2.116 57.762 -2.416 1.00 13.56 199 MET B O 1
ATOM 4697 N N . ALA B 1 221 ? -3.257 57.821 -0.487 1.00 12.58 200 ALA B N 1
ATOM 4698 C CA . ALA B 1 221 ? -2.264 56.972 0.229 1.00 13.13 200 ALA B CA 1
ATOM 4699 C C . ALA B 1 221 ? -1.767 55.768 -0.615 1.00 13.48 200 ALA B C 1
ATOM 4700 O O . ALA B 1 221 ? -0.547 55.513 -0.706 1.00 14.07 200 ALA B O 1
ATOM 4702 N N . HIS B 1 222 ? -2.672 54.968 -1.213 1.00 12.53 201 HIS B N 1
ATOM 4703 C CA . HIS B 1 222 ? -2.224 53.779 -1.909 1.00 13.72 201 HIS B CA 1
ATOM 4704 C C . HIS B 1 222 ? -1.423 54.092 -3.194 1.00 13.85 201 HIS B C 1
ATOM 4705 O O . HIS B 1 222 ? -0.434 53.341 -3.485 1.00 16.60 201 HIS B O 1
ATOM 4712 N N . PHE B 1 223 ? -1.819 55.142 -3.933 1.00 12.79 202 PHE B N 1
ATOM 4713 C CA . PHE B 1 223 ? -1.298 55.387 -5.319 1.00 12.97 202 PHE B CA 1
ATOM 4714 C C . PHE B 1 223 ? -0.335 56.618 -5.451 1.00 13.79 202 PHE B C 1
ATOM 4715 O O . PHE B 1 223 ? 0.057 57.004 -6.588 1.00 13.95 202 PHE B O 1
ATOM 4723 N N . ALA B 1 224 ? 0.115 57.213 -4.324 1.00 12.95 203 ALA B N 1
ATOM 4724 C CA . ALA B 1 224 ? 0.957 58.414 -4.361 1.00 13.30 203 ALA B CA 1
ATOM 4725 C C . ALA B 1 224 ? 2.282 58.238 -5.135 1.00 14.08 203 ALA B C 1
ATOM 4726 O O . ALA B 1 224 ? 2.755 59.199 -5.800 1.00 14.73 203 ALA B O 1
ATOM 4728 N N . GLY B 1 225 ? 2.902 57.071 -5.011 1.00 13.92 204 GLY B N 1
ATOM 4729 C CA . GLY B 1 225 ? 4.169 56.832 -5.737 1.00 13.72 204 GLY B CA 1
ATOM 4730 C C . GLY B 1 225 ? 3.979 56.714 -7.248 1.00 14.45 204 GLY B C 1
ATOM 4731 O O . GLY B 1 225 ? 4.863 57.150 -8.017 1.00 14.08 204 GLY B O 1
ATOM 4732 N N . LEU B 1 226 ? 2.856 56.174 -7.707 1.00 14.33 205 LEU B N 1
ATOM 4733 C CA . LEU B 1 226 ? 2.468 56.166 -9.140 1.00 14.43 205 LEU B CA 1
ATOM 4734 C C . LEU B 1 226 ? 2.277 57.624 -9.667 1.00 14.76 205 LEU B C 1
ATOM 4735 O O . LEU B 1 226 ? 2.737 57.972 -10.800 1.00 16.13 205 LEU B O 1
ATOM 4740 N N . VAL B 1 227 ? 1.585 58.486 -8.903 1.00 14.94 206 VAL B N 1
ATOM 4741 C CA . VAL B 1 227 ? 1.447 59.910 -9.242 1.00 15.32 206 VAL B CA 1
ATOM 4742 C C . VAL B 1 227 ? 2.823 60.610 -9.336 1.00 16.31 206 VAL B C 1
ATOM 4743 O O . VAL B 1 227 ? 3.079 61.342 -10.323 1.00 16.91 206 VAL B O 1
ATOM 4747 N N . ALA B 1 228 ? 3.704 60.386 -8.350 1.00 16.12 207 ALA B N 1
ATOM 4748 C CA . ALA B 1 228 ? 5.046 61.021 -8.312 1.00 16.59 207 ALA B CA 1
ATOM 4749 C C . ALA B 1 228 ? 5.840 60.728 -9.601 1.00 16.85 207 ALA B C 1
ATOM 4750 O O . ALA B 1 228 ? 6.578 61.615 -10.111 1.00 18.96 207 ALA B O 1
ATOM 4752 N N . ALA B 1 229 ? 5.694 59.504 -10.121 1.00 16.16 208 ALA B N 1
ATOM 4753 C CA . ALA B 1 229 ? 6.399 59.035 -11.363 1.00 17.25 208 ALA B CA 1
ATOM 4754 C C . ALA B 1 229 ? 5.711 59.409 -12.684 1.00 17.59 208 ALA B C 1
ATOM 4755 O O . ALA B 1 229 ? 6.258 59.073 -13.773 1.00 19.00 208 ALA B O 1
ATOM 4757 N N . GLY B 1 230 ? 4.562 60.092 -12.641 1.00 18.17 209 GLY B N 1
ATOM 4758 C CA . GLY B 1 230 ? 3.768 60.400 -13.850 1.00 18.77 209 GLY B CA 1
ATOM 4759 C C . GLY B 1 230 ? 2.961 59.257 -14.487 1.00 19.63 209 GLY B C 1
ATOM 4760 O O . GLY B 1 230 ? 2.531 59.357 -15.648 1.00 21.72 209 GLY B O 1
ATOM 4761 N N . LEU B 1 231 ? 2.727 58.173 -13.736 1.00 17.62 210 LEU B N 1
ATOM 4762 C CA . LEU B 1 231 ? 2.107 56.940 -14.240 1.00 18.14 210 LEU B CA 1
ATOM 4763 C C . LEU B 1 231 ? 0.636 56.674 -13.755 1.00 18.85 210 LEU B C 1
ATOM 4764 O O . LEU B 1 231 ? 0.045 55.646 -14.103 1.00 19.51 210 LEU B O 1
ATOM 4769 N N . HIS B 1 232 ? 0.067 57.616 -12.984 1.00 17.48 211 HIS B N 1
ATOM 4770 C CA . HIS B 1 232 ? -1.376 57.682 -12.604 1.00 16.39 211 HIS B CA 1
ATOM 4771 C C . HIS B 1 232 ? -1.732 59.174 -12.681 1.00 16.80 211 HIS B C 1
ATOM 4772 O O . HIS B 1 232 ? -0.914 59.985 -12.260 1.00 16.66 211 HIS B O 1
ATOM 4779 N N . PRO B 1 233 ? -2.906 59.534 -13.268 1.00 17.15 212 PRO B N 1
ATOM 4780 C CA . PRO B 1 233 ? -3.238 60.981 -13.356 1.00 17.58 212 PRO B CA 1
ATOM 4781 C C . PRO B 1 233 ? -3.261 61.657 -11.952 1.00 17.59 212 PRO B C 1
ATOM 4782 O O . PRO B 1 233 ? -3.687 60.993 -10.974 1.00 17.23 212 PRO B O 1
ATOM 4786 N N . SER B 1 234 ? -2.800 62.913 -11.844 1.00 16.57 213 SER B N 1
ATOM 4787 C CA . SER B 1 234 ? -2.700 63.625 -10.559 1.00 15.84 213 SER B CA 1
ATOM 4788 C C . SER B 1 234 ? -4.057 64.181 -10.079 1.00 15.92 213 SER B C 1
ATOM 4789 O O . SER B 1 234 ? -4.822 64.771 -10.892 1.00 16.55 213 SER B O 1
ATOM 4792 N N . PRO B 1 235 ? -4.363 64.030 -8.753 1.00 15.01 214 PRO B N 1
ATOM 4793 C CA . PRO B 1 235 ? -5.530 64.714 -8.187 1.00 15.73 214 PRO B CA 1
ATOM 4794 C C . PRO B 1 235 ? -5.307 66.188 -7.855 1.00 15.01 214 PRO B C 1
ATOM 4795 O O . PRO B 1 235 ? -6.285 66.921 -7.609 1.00 15.51 214 PRO B O 1
ATOM 4799 N N . VAL B 1 236 ? -4.042 66.625 -7.837 1.00 15.65 215 VAL B N 1
ATOM 4800 C CA . VAL B 1 236 ? -3.705 67.980 -7.311 1.00 15.07 215 VAL B CA 1
ATOM 4801 C C . VAL B 1 236 ? -4.388 69.183 -8.065 1.00 16.13 215 VAL B C 1
ATOM 4802 O O . VAL B 1 236 ? -4.857 70.139 -7.405 1.00 16.34 215 VAL B O 1
ATOM 4806 N N . PRO B 1 237 ? -4.483 69.136 -9.423 1.00 16.79 216 PRO B N 1
ATOM 4807 C CA . PRO B 1 237 ? -5.231 70.227 -10.102 1.00 18.03 216 PRO B CA 1
ATOM 4808 C C . PRO B 1 237 ? -6.737 70.319 -9.775 1.00 18.89 216 PRO B C 1
ATOM 4809 O O . PRO B 1 237 ? -7.342 71.403 -9.920 1.00 21.58 216 PRO B O 1
ATOM 4813 N N . HIS B 1 238 ? -7.323 69.206 -9.331 1.00 17.80 217 HIS B N 1
ATOM 4814 C CA . HIS B 1 238 ? -8.784 69.040 -9.153 1.00 17.94 217 HIS B CA 1
ATOM 4815 C C . HIS B 1 238 ? -9.283 69.130 -7.701 1.00 17.84 217 HIS B C 1
ATOM 4816 O O . HIS B 1 238 ? -10.476 69.455 -7.467 1.00 19.66 217 HIS B O 1
ATOM 4823 N N . ALA B 1 239 ? -8.426 68.844 -6.720 1.00 15.88 218 ALA B N 1
ATOM 4824 C CA . ALA B 1 239 ? -8.841 68.722 -5.294 1.00 15.73 218 ALA B CA 1
ATOM 4825 C C . ALA B 1 239 ? -8.641 70.027 -4.524 1.00 15.94 218 ALA B C 1
ATOM 4826 O O . ALA B 1 239 ? -7.697 70.790 -4.799 1.00 16.96 218 ALA B O 1
ATOM 4828 N N . ASP B 1 240 ? -9.480 70.266 -3.490 1.00 14.91 219 ASP B N 1
ATOM 4829 C CA . ASP B 1 240 ? -9.207 71.359 -2.522 1.00 16.14 219 ASP B CA 1
ATOM 4830 C C . ASP B 1 240 ? -7.974 71.029 -1.626 1.00 15.72 219 ASP B C 1
ATOM 4831 O O . ASP B 1 240 ? -7.049 71.855 -1.453 1.00 15.74 219 ASP B O 1
ATOM 4836 N N . VAL B 1 241 ? -7.960 69.790 -1.106 1.00 15.05 220 VAL B N 1
ATOM 4837 C CA . VAL B 1 241 ? -6.919 69.237 -0.231 1.00 14.43 220 VAL B CA 1
ATOM 4838 C C . VAL B 1 241 ? -6.653 67.759 -0.605 1.00 13.70 220 VAL B C 1
ATOM 4839 O O . VAL B 1 241 ? -7.604 67.053 -1.039 1.00 13.38 220 VAL B O 1
ATOM 4843 N N . VAL B 1 242 ? -5.381 67.316 -0.461 1.00 12.39 221 VAL B N 1
ATOM 4844 C CA . VAL B 1 242 ? -4.912 65.936 -0.738 1.00 12.76 221 VAL B CA 1
ATOM 4845 C C . VAL B 1 242 ? -4.125 65.388 0.482 1.00 12.98 221 VAL B C 1
ATOM 4846 O O . VAL B 1 242 ? -3.130 65.982 0.910 1.00 13.81 221 VAL B O 1
ATOM 4850 N N . SER B 1 243 ? -4.599 64.249 1.022 1.00 12.26 222 SER B N 1
ATOM 4851 C CA . SER B 1 243 ? -3.904 63.522 2.109 1.00 11.86 222 SER B CA 1
ATOM 4852 C C . SER B 1 243 ? -3.171 62.281 1.584 1.00 12.46 222 SER B C 1
ATOM 4853 O O . SER B 1 243 ? -3.588 61.702 0.579 1.00 13.00 222 SER B O 1
ATOM 4856 N N . THR B 1 244 ? -2.104 61.879 2.290 1.00 12.31 223 THR B N 1
ATOM 4857 C CA . THR B 1 244 ? -1.391 60.629 1.961 1.00 12.83 223 THR B CA 1
ATOM 4858 C C . THR B 1 244 ? -0.554 60.093 3.131 1.00 12.51 223 THR B C 1
ATOM 4859 O O . THR B 1 244 ? -0.239 60.840 4.046 1.00 12.42 223 THR B O 1
ATOM 4863 N N . THR B 1 245 ? -0.240 58.797 3.069 1.00 12.90 224 THR B N 1
ATOM 4864 C CA . THR B 1 245 ? 0.858 58.160 3.811 1.00 12.08 224 THR B CA 1
ATOM 4865 C C . THR B 1 245 ? 2.174 58.427 3.029 1.00 12.44 224 THR B C 1
ATOM 4866 O O . THR B 1 245 ? 2.176 58.517 1.771 1.00 14.00 224 THR B O 1
ATOM 4870 N N . VAL B 1 246 ? 3.293 58.486 3.749 1.00 12.72 225 VAL B N 1
ATOM 4871 C CA . VAL B 1 246 ? 4.649 58.554 3.081 1.00 13.38 225 VAL B CA 1
ATOM 4872 C C . VAL B 1 246 ? 5.190 57.112 2.810 1.00 14.02 225 VAL B C 1
ATOM 4873 O O . VAL B 1 246 ? 5.969 56.897 1.851 1.00 14.48 225 VAL B O 1
ATOM 4877 N N . HIS B 1 247 ? 4.785 56.143 3.631 1.00 14.26 226 HIS B N 1
ATOM 4878 C CA . HIS B 1 247 ? 4.867 54.697 3.326 1.00 13.21 226 HIS B CA 1
ATOM 4879 C C . HIS B 1 247 ? 3.818 54.301 2.235 1.00 13.13 226 HIS B C 1
ATOM 4880 O O . HIS B 1 247 ? 3.129 55.206 1.746 1.00 14.85 226 HIS B O 1
ATOM 4911 N N . THR B 1 249 ? 3.053 53.029 -1.691 1.00 14.11 228 THR B N 1
ATOM 4912 C CA . THR B 1 249 ? 3.829 53.123 -2.957 1.00 14.79 228 THR B CA 1
ATOM 4913 C C . THR B 1 249 ? 4.879 54.279 -2.964 1.00 15.25 228 THR B C 1
ATOM 4914 O O . THR B 1 249 ? 5.884 54.206 -3.735 1.00 15.22 228 THR B O 1
ATOM 4918 N N . LEU B 1 250 ? 4.677 55.356 -2.197 1.00 14.16 229 LEU B N 1
ATOM 4919 C CA . LEU B 1 250 ? 5.691 56.442 -2.130 1.00 15.33 229 LEU B CA 1
ATOM 4920 C C . LEU B 1 250 ? 7.055 55.954 -1.577 1.00 16.00 229 LEU B C 1
ATOM 4921 O O . LEU B 1 250 ? 8.093 56.582 -1.850 1.00 16.38 229 LEU B O 1
ATOM 4926 N N . GLY B 1 251 ? 7.072 54.861 -0.813 1.00 15.84 230 GLY B N 1
ATOM 4927 C CA . GLY B 1 251 ? 8.303 54.154 -0.451 1.00 15.10 230 GLY B CA 1
ATOM 4928 C C . GLY B 1 251 ? 9.107 54.676 0.724 1.00 16.10 230 GLY B C 1
ATOM 4929 O O . GLY B 1 251 ? 10.268 54.250 0.910 1.00 15.47 230 GLY B O 1
ATOM 4930 N N . GLY B 1 252 ? 8.525 55.573 1.544 1.00 14.88 231 GLY B N 1
ATOM 4931 C CA . GLY B 1 252 ? 9.224 56.131 2.717 1.00 14.51 231 GLY B CA 1
ATOM 4932 C C . GLY B 1 252 ? 8.817 55.534 4.071 1.00 13.51 231 GLY B C 1
ATOM 4933 O O . GLY B 1 252 ? 8.244 54.418 4.144 1.00 14.40 231 GLY B O 1
ATOM 4934 N N . GLY B 1 253 ? 9.274 56.215 5.126 1.00 14.05 232 GLY B N 1
ATOM 4935 C CA . GLY B 1 253 ? 9.045 55.833 6.533 1.00 13.79 232 GLY B CA 1
ATOM 4936 C C . GLY B 1 253 ? 7.622 56.103 7.006 1.00 15.14 232 GLY B C 1
ATOM 4937 O O . GLY B 1 253 ? 6.962 57.028 6.532 1.00 14.70 232 GLY B O 1
ATOM 4938 N N . ARG B 1 254 ? 7.180 55.325 8.005 1.00 13.98 233 ARG B N 1
ATOM 4939 C CA . ARG B 1 254 ? 5.759 55.237 8.454 1.00 13.77 233 ARG B CA 1
ATOM 4940 C C . ARG B 1 254 ? 5.290 56.580 9.081 1.00 12.45 233 ARG B C 1
ATOM 4941 O O . ARG B 1 254 ? 5.761 56.979 10.191 1.00 12.67 233 ARG B O 1
ATOM 4949 N N . SER B 1 255 ? 4.353 57.263 8.385 1.00 12.93 234 SER B N 1
ATOM 4950 C CA . SER B 1 255 ? 3.995 58.688 8.643 1.00 12.13 234 SER B CA 1
ATOM 4951 C C . SER B 1 255 ? 2.950 59.247 7.650 1.00 12.25 234 SER B C 1
ATOM 4952 O O . SER B 1 255 ? 2.635 58.568 6.667 1.00 12.88 234 SER B O 1
ATOM 4955 N N . GLY B 1 256 ? 2.449 60.477 7.914 1.00 11.87 235 GLY B N 1
ATOM 4956 C CA . GLY B 1 256 ? 1.535 61.175 6.977 1.00 11.94 235 GLY B CA 1
ATOM 4957 C C . GLY B 1 256 ? 2.006 62.502 6.401 1.00 11.83 235 GLY B C 1
ATOM 4958 O O . GLY B 1 256 ? 3.063 63.030 6.784 1.00 13.09 235 GLY B O 1
ATOM 4959 N N . LEU B 1 257 ? 1.203 63.027 5.465 1.00 13.05 236 LEU B N 1
ATOM 4960 C CA . LEU B 1 257 ? 1.507 64.289 4.729 1.00 13.40 236 LEU B CA 1
ATOM 4961 C C . LEU B 1 257 ? 0.194 64.883 4.163 1.00 13.43 236 LEU B C 1
ATOM 4962 O O . LEU B 1 257 ? -0.704 64.123 3.727 1.00 12.15 236 LEU B O 1
ATOM 4967 N N . ILE B 1 258 ? 0.115 66.225 4.107 1.00 12.69 237 ILE B N 1
ATOM 4968 C CA . ILE B 1 258 ? -0.995 66.956 3.465 1.00 12.88 237 ILE B CA 1
ATOM 4969 C C . ILE B 1 258 ? -0.442 68.001 2.456 1.00 13.73 237 ILE B C 1
ATOM 4970 O O . ILE B 1 258 ? 0.505 68.736 2.796 1.00 14.78 237 ILE B O 1
ATOM 4975 N N . VAL B 1 259 ? -1.056 68.068 1.260 1.00 14.07 238 VAL B N 1
ATOM 4976 C CA . VAL B 1 259 ? -0.771 69.158 0.296 1.00 14.32 238 VAL B CA 1
ATOM 4977 C C . VAL B 1 259 ? -2.099 69.730 -0.230 1.00 13.56 238 VAL B C 1
ATOM 4978 O O . VAL B 1 259 ? -3.145 69.062 -0.173 1.00 15.17 238 VAL B O 1
ATOM 4982 N N . GLY B 1 260 ? -2.115 70.960 -0.789 1.00 14.03 239 GLY B N 1
ATOM 4983 C CA . GLY B 1 260 ? -3.375 71.475 -1.368 1.00 14.81 239 GLY B CA 1
ATOM 4984 C C . GLY B 1 260 ? -3.314 72.943 -1.835 1.00 14.80 239 GLY B C 1
ATOM 4985 O O . GLY B 1 260 ? -2.214 73.517 -1.975 1.00 15.19 239 GLY B O 1
ATOM 4986 N N . LYS B 1 261 ? -4.512 73.520 -2.046 1.00 15.35 240 LYS B N 1
ATOM 4987 C CA A LYS B 1 261 ? -4.634 74.922 -2.490 0.50 15.45 240 LYS B CA 1
ATOM 4988 C CA B LYS B 1 261 ? -4.653 74.932 -2.475 0.50 15.57 240 LYS B CA 1
ATOM 4989 C C . LYS B 1 261 ? -4.337 75.900 -1.326 1.00 15.41 240 LYS B C 1
ATOM 4990 O O . LYS B 1 261 ? -4.676 75.629 -0.163 1.00 15.01 240 LYS B O 1
ATOM 5001 N N . GLN B 1 262 ? -3.716 77.060 -1.635 1.00 16.27 241 GLN B N 1
ATOM 5002 C CA . GLN B 1 262 ? -3.361 78.088 -0.623 1.00 15.94 241 GLN B CA 1
ATOM 5003 C C . GLN B 1 262 ? -4.585 78.655 0.165 1.00 14.76 241 GLN B C 1
ATOM 5004 O O . GLN B 1 262 ? -4.465 79.005 1.354 1.00 14.42 241 GLN B O 1
ATOM 5010 N N . GLN B 1 263 ? -5.739 78.708 -0.490 1.00 15.11 242 GLN B N 1
ATOM 5011 C CA . GLN B 1 263 ? -7.041 79.047 0.139 1.00 16.57 242 GLN B CA 1
ATOM 5012 C C . GLN B 1 263 ? -7.254 78.340 1.513 1.00 16.18 242 GLN B C 1
ATOM 5013 O O . GLN B 1 263 ? -7.807 78.943 2.459 1.00 16.88 242 GLN B O 1
ATOM 5019 N N . TYR B 1 264 ? -6.817 77.075 1.585 1.00 15.16 243 TYR B N 1
ATOM 5020 C CA . TYR B 1 264 ? -7.008 76.218 2.766 1.00 14.88 243 TYR B CA 1
ATOM 5021 C C . TYR B 1 264 ? -5.791 76.103 3.735 1.00 14.61 243 TYR B C 1
ATOM 5022 O O . TYR B 1 264 ? -5.902 75.451 4.813 1.00 15.32 243 TYR B O 1
ATOM 5031 N N . ALA B 1 265 ? -4.675 76.785 3.442 1.00 14.91 244 ALA B N 1
ATOM 5032 C CA . ALA B 1 265 ? -3.445 76.630 4.226 1.00 14.81 244 ALA B CA 1
ATOM 5033 C C . ALA B 1 265 ? -3.602 77.010 5.694 1.00 16.10 244 ALA B C 1
ATOM 5034 O O . ALA B 1 265 ? -3.132 76.281 6.564 1.00 16.19 244 ALA B O 1
ATOM 5036 N N . LYS B 1 266 ? -4.198 78.179 5.985 1.00 15.85 245 LYS B N 1
ATOM 5037 C CA . LYS B 1 266 ? -4.238 78.664 7.374 1.00 17.25 245 LYS B CA 1
ATOM 5038 C C . LYS B 1 266 ? -5.095 77.698 8.255 1.00 16.04 245 LYS B C 1
ATOM 5039 O O . LYS B 1 266 ? -4.709 77.341 9.394 1.00 16.48 245 LYS B O 1
ATOM 5045 N N . ALA B 1 267 ? -6.236 77.263 7.728 1.00 16.41 246 ALA B N 1
ATOM 5046 C CA . ALA B 1 267 ? -7.130 76.317 8.455 1.00 15.44 246 ALA B CA 1
ATOM 5047 C C . ALA B 1 267 ? -6.483 74.940 8.684 1.00 13.95 246 ALA B C 1
ATOM 5048 O O . ALA B 1 267 ? -6.609 74.339 9.791 1.00 14.52 246 ALA B O 1
ATOM 5050 N N . ILE B 1 268 ? -5.797 74.409 7.653 1.00 14.19 247 ILE B N 1
ATOM 5051 C CA . ILE B 1 268 ? -5.146 73.089 7.772 1.00 13.38 247 ILE B CA 1
ATOM 5052 C C . ILE B 1 268 ? -3.979 73.143 8.761 1.00 13.58 247 ILE B C 1
ATOM 5053 O O . ILE B 1 268 ? -3.831 72.238 9.605 1.00 13.80 247 ILE B O 1
ATOM 5058 N N . ASN B 1 269 ? -3.113 74.150 8.661 1.00 13.59 248 ASN B N 1
ATOM 5059 C CA . ASN B 1 269 ? -1.978 74.308 9.635 1.00 13.97 248 ASN B CA 1
ATOM 5060 C C . ASN B 1 269 ? -2.509 74.349 11.098 1.00 14.05 248 ASN B C 1
ATOM 5061 O O . ASN B 1 269 ? -1.935 73.659 11.965 1.00 14.68 248 ASN B O 1
ATOM 5066 N N . SER B 1 270 ? -3.535 75.181 11.373 1.00 14.20 249 SER B N 1
ATOM 5067 C CA A SER B 1 270 ? -4.149 75.302 12.709 0.50 14.76 249 SER B CA 1
ATOM 5068 C CA B SER B 1 270 ? -4.118 75.282 12.728 0.50 14.81 249 SER B CA 1
ATOM 5069 C C . SER B 1 270 ? -4.767 73.964 13.186 1.00 15.16 249 SER B C 1
ATOM 5070 O O . SER B 1 270 ? -4.746 73.624 14.403 1.00 14.29 249 SER B O 1
ATOM 5075 N N . ALA B 1 271 ? -5.365 73.197 12.263 1.00 13.34 250 ALA B N 1
ATOM 5076 C CA . ALA B 1 271 ? -5.966 71.883 12.582 1.00 13.48 250 ALA B CA 1
ATOM 5077 C C . ALA B 1 271 ? -4.911 70.814 13.013 1.00 13.24 250 ALA B C 1
ATOM 5078 O O . ALA B 1 271 ? -5.199 69.950 13.889 1.00 14.68 250 ALA B O 1
ATOM 5080 N N . VAL B 1 272 ? -3.720 70.822 12.385 1.00 13.49 251 VAL B N 1
ATOM 5081 C CA . VAL B 1 272 ? -2.614 69.893 12.758 1.00 13.07 251 VAL B CA 1
ATOM 5082 C C . VAL B 1 272 ? -2.093 70.276 14.185 1.00 13.92 251 VAL B C 1
ATOM 5083 O O . VAL B 1 272 ? -2.000 69.407 15.066 1.00 14.62 251 VAL B O 1
ATOM 5087 N N . PHE B 1 273 ? -1.766 71.538 14.397 1.00 14.19 252 PHE B N 1
ATOM 5088 C CA . PHE B 1 273 ? -1.339 72.047 15.691 1.00 14.42 252 PHE B CA 1
ATOM 5089 C C . PHE B 1 273 ? -1.879 73.483 15.872 1.00 15.26 252 PHE B C 1
ATOM 5090 O O . PHE B 1 273 ? -1.556 74.351 15.037 1.00 15.31 252 PHE B O 1
ATOM 5098 N N . PRO B 1 274 ? -2.649 73.773 16.954 1.00 15.48 253 PRO B N 1
ATOM 5099 C CA . PRO B 1 274 ? -2.952 72.939 18.155 1.00 16.48 253 PRO B CA 1
ATOM 5100 C C . PRO B 1 274 ? -4.224 72.098 18.094 1.00 16.29 253 PRO B C 1
ATOM 5101 O O . PRO B 1 274 ? -4.636 71.533 19.123 1.00 16.76 253 PRO B O 1
ATOM 5105 N N . GLY B 1 275 ? -4.825 71.932 16.910 1.00 14.85 254 GLY B N 1
ATOM 5106 C CA . GLY B 1 275 ? -6.082 71.204 16.775 1.00 15.30 254 GLY B CA 1
ATOM 5107 C C . GLY B 1 275 ? -6.060 69.739 17.212 1.00 13.95 254 GLY B C 1
ATOM 5108 O O . GLY B 1 275 ? -6.943 69.278 17.954 1.00 15.14 254 GLY B O 1
ATOM 5109 N N . GLN B 1 276 ? -5.090 68.985 16.684 1.00 14.57 255 GLN B N 1
ATOM 5110 C CA . GLN B 1 276 ? -5.011 67.506 16.833 1.00 14.20 255 GLN B CA 1
ATOM 5111 C C . GLN B 1 276 ? -3.760 67.012 17.574 1.00 15.68 255 GLN B C 1
ATOM 5112 O O . GLN B 1 276 ? -3.879 66.119 18.484 1.00 15.62 255 GLN B O 1
ATOM 5118 N N . GLN B 1 277 ? -2.589 67.565 17.249 1.00 14.53 256 GLN B N 1
ATOM 5119 C CA . GLN B 1 277 ? -1.278 67.093 17.750 1.00 14.25 256 GLN B CA 1
ATOM 5120 C C . GLN B 1 277 ? -0.609 68.077 18.700 1.00 14.71 256 GLN B C 1
ATOM 5121 O O . GLN B 1 277 ? -1.012 69.241 18.807 1.00 15.37 256 GLN B O 1
ATOM 5127 N N . GLY B 1 278 ? 0.425 67.582 19.410 1.00 14.85 257 GLY B N 1
ATOM 5128 C CA . GLY B 1 278 ? 1.423 68.388 20.132 1.00 15.68 257 GLY B CA 1
ATOM 5129 C C . GLY B 1 278 ? 2.776 68.494 19.398 1.00 15.11 257 GLY B C 1
ATOM 5130 O O . GLY B 1 278 ? 2.839 68.968 18.254 1.00 16.38 257 GLY B O 1
ATOM 5131 N N . GLY B 1 279 ? 3.887 68.042 20.006 1.00 14.53 258 GLY B N 1
ATOM 5132 C CA . GLY B 1 279 ? 5.209 68.080 19.321 1.00 15.70 258 GLY B CA 1
ATOM 5133 C C . GLY B 1 279 ? 5.276 67.155 18.098 1.00 14.87 258 GLY B C 1
ATOM 5134 O O . GLY B 1 279 ? 4.884 66.002 18.209 1.00 15.11 258 GLY B O 1
ATOM 5135 N N . PRO B 1 280 ? 5.867 67.613 16.959 1.00 13.62 259 PRO B N 1
ATOM 5136 C CA . PRO B 1 280 ? 6.125 66.756 15.760 1.00 14.56 259 PRO B CA 1
ATOM 5137 C C . PRO B 1 280 ? 7.360 65.843 15.917 1.00 12.66 259 PRO B C 1
ATOM 5138 O O . PRO B 1 280 ? 8.248 66.096 16.774 1.00 13.74 259 PRO B O 1
ATOM 5142 N N . LEU B 1 281 ? 7.413 64.749 15.156 1.00 13.00 260 LEU B N 1
ATOM 5143 C CA . LEU B 1 281 ? 8.569 63.818 15.170 1.00 13.44 260 LEU B CA 1
ATOM 5144 C C . LEU B 1 281 ? 9.665 64.289 14.168 1.00 13.71 260 LEU B C 1
ATOM 5145 O O . LEU B 1 281 ? 9.605 63.918 12.989 1.00 13.14 260 LEU B O 1
ATOM 5150 N N . MET B 1 282 ? 10.641 65.090 14.642 1.00 13.01 261 MET B N 1
ATOM 5151 C CA . MET B 1 282 ? 11.601 65.744 13.715 1.00 13.84 261 MET B CA 1
ATOM 5152 C C . MET B 1 282 ? 12.552 64.766 12.988 1.00 13.91 261 MET B C 1
ATOM 5153 O O . MET B 1 282 ? 12.919 65.001 11.801 1.00 14.37 261 MET B O 1
ATOM 5158 N N . HIS B 1 283 ? 12.913 63.644 13.649 1.00 13.74 262 HIS B N 1
ATOM 5159 C CA . HIS B 1 283 ? 13.691 62.552 13.035 1.00 13.61 262 HIS B CA 1
ATOM 5160 C C . HIS B 1 283 ? 12.919 61.900 11.833 1.00 13.80 262 HIS B C 1
ATOM 5161 O O . HIS B 1 283 ? 13.506 61.622 10.782 1.00 14.24 262 HIS B O 1
ATOM 5168 N N . VAL B 1 284 ? 11.608 61.644 12.016 1.00 13.22 263 VAL B N 1
ATOM 5169 C CA . VAL B 1 284 ? 10.766 61.107 10.950 1.00 13.31 263 VAL B CA 1
ATOM 5170 C C . VAL B 1 284 ? 10.581 62.140 9.793 1.00 12.79 263 VAL B C 1
ATOM 5171 O O . VAL B 1 284 ? 10.616 61.749 8.628 1.00 12.96 263 VAL B O 1
ATOM 5175 N N . ILE B 1 285 ? 10.427 63.434 10.127 1.00 13.68 264 ILE B N 1
ATOM 5176 C CA . ILE B 1 285 ? 10.344 64.521 9.101 1.00 13.30 264 ILE B CA 1
ATOM 5177 C C . ILE B 1 285 ? 11.666 64.607 8.242 1.00 13.79 264 ILE B C 1
ATOM 5178 O O . ILE B 1 285 ? 11.588 64.766 6.999 1.00 13.00 264 ILE B O 1
ATOM 5183 N N . ALA B 1 286 ? 12.834 64.428 8.867 1.00 14.03 265 ALA B N 1
ATOM 5184 C CA . ALA B 1 286 ? 14.101 64.324 8.087 1.00 14.41 265 ALA B CA 1
ATOM 5185 C C . ALA B 1 286 ? 14.040 63.191 7.051 1.00 13.89 265 ALA B C 1
ATOM 5186 O O . ALA B 1 286 ? 14.471 63.344 5.867 1.00 15.33 265 ALA B O 1
ATOM 5188 N N . GLY B 1 287 ? 13.511 62.023 7.451 1.00 14.06 266 GLY B N 1
ATOM 5189 C CA . GLY B 1 287 ? 13.320 60.889 6.571 1.00 14.02 266 GLY B CA 1
ATOM 5190 C C . GLY B 1 287 ? 12.278 61.149 5.443 1.00 13.42 266 GLY B C 1
ATOM 5191 O O . GLY B 1 287 ? 12.438 60.622 4.298 1.00 13.55 266 GLY B O 1
ATOM 5192 N N . LYS B 1 288 ? 11.265 62.001 5.718 1.00 12.98 267 LYS B N 1
ATOM 5193 C CA . LYS B 1 288 ? 10.314 62.421 4.659 1.00 12.58 267 LYS B CA 1
ATOM 5194 C C . LYS B 1 288 ? 11.035 63.211 3.537 1.00 13.22 267 LYS B C 1
ATOM 5195 O O . LYS B 1 288 ? 10.801 62.968 2.374 1.00 13.84 267 LYS B O 1
ATOM 5201 N N . ALA B 1 289 ? 11.921 64.129 3.931 1.00 13.80 268 ALA B N 1
ATOM 5202 C CA . ALA B 1 289 ? 12.721 64.904 2.968 1.00 14.65 268 ALA B CA 1
ATOM 5203 C C . ALA B 1 289 ? 13.557 63.966 2.077 1.00 14.34 268 ALA B C 1
ATOM 5204 O O . ALA B 1 289 ? 13.544 64.105 0.834 1.00 14.54 268 ALA B O 1
ATOM 5206 N N . VAL B 1 290 ? 14.169 62.945 2.680 1.00 14.51 269 VAL B N 1
ATOM 5207 C CA . VAL B 1 290 ? 14.956 61.915 1.922 1.00 14.78 269 VAL B CA 1
ATOM 5208 C C . VAL B 1 290 ? 14.083 61.151 0.900 1.00 14.59 269 VAL B C 1
ATOM 5209 O O . VAL B 1 290 ? 14.440 60.978 -0.305 1.00 15.39 269 VAL B O 1
ATOM 5213 N N . ALA B 1 291 ? 12.899 60.656 1.331 1.00 13.56 270 ALA B N 1
ATOM 5214 C CA . ALA B 1 291 ? 12.011 59.889 0.465 1.00 14.09 270 ALA B CA 1
ATOM 5215 C C . ALA B 1 291 ? 11.443 60.723 -0.709 1.00 13.39 270 ALA B C 1
ATOM 5216 O O . ALA B 1 291 ? 11.267 60.203 -1.837 1.00 14.22 270 ALA B O 1
ATOM 5218 N N . LEU B 1 292 ? 11.159 62.011 -0.458 1.00 14.58 271 LEU B N 1
ATOM 5219 C CA . LEU B 1 292 ? 10.713 62.933 -1.525 1.00 15.18 271 LEU B CA 1
ATOM 5220 C C . LEU B 1 292 ? 11.828 63.202 -2.604 1.00 15.03 271 LEU B C 1
ATOM 5221 O O . LEU B 1 292 ? 11.479 63.296 -3.813 1.00 16.38 271 LEU B O 1
ATOM 5226 N N . LYS B 1 293 ? 13.093 63.328 -2.174 1.00 16.15 272 LYS B N 1
ATOM 5227 C CA . LYS B 1 293 ? 14.240 63.427 -3.151 1.00 16.42 272 LYS B CA 1
ATOM 5228 C C . LYS B 1 293 ? 14.358 62.148 -4.042 1.00 16.45 272 LYS B C 1
ATOM 5229 O O . LYS B 1 293 ? 14.466 62.235 -5.294 1.00 17.89 272 LYS B O 1
ATOM 5235 N N . ILE B 1 294 ? 14.312 60.959 -3.423 1.00 14.90 273 ILE B N 1
ATOM 5236 C CA . ILE B 1 294 ? 14.361 59.694 -4.167 1.00 15.62 273 ILE B CA 1
ATOM 5237 C C . ILE B 1 294 ? 13.207 59.586 -5.174 1.00 15.75 273 ILE B C 1
ATOM 5238 O O . ILE B 1 294 ? 13.402 59.160 -6.316 1.00 16.19 273 ILE B O 1
ATOM 5243 N N . ALA B 1 295 ? 12.017 60.040 -4.770 1.00 15.64 274 ALA B N 1
ATOM 5244 C CA . ALA B 1 295 ? 10.811 59.915 -5.603 1.00 15.16 274 ALA B CA 1
ATOM 5245 C C . ALA B 1 295 ? 10.770 60.731 -6.911 1.00 16.02 274 ALA B C 1
ATOM 5246 O O . ALA B 1 295 ? 9.951 60.411 -7.816 1.00 16.33 274 ALA B O 1
ATOM 5248 N N . ALA B 1 296 ? 11.671 61.731 -7.025 1.00 16.94 275 ALA B N 1
ATOM 5249 C CA . ALA B 1 296 ? 11.831 62.555 -8.268 1.00 18.03 275 ALA B CA 1
ATOM 5250 C C . ALA B 1 296 ? 12.820 61.933 -9.290 1.00 19.41 275 ALA B C 1
ATOM 5251 O O . ALA B 1 296 ? 12.898 62.419 -10.446 1.00 21.76 275 ALA B O 1
ATOM 5253 N N . THR B 1 297 ? 13.546 60.886 -8.890 1.00 19.26 276 THR B N 1
ATOM 5254 C CA . THR B 1 297 ? 14.651 60.314 -9.733 1.00 20.08 276 THR B CA 1
ATOM 5255 C C . THR B 1 297 ? 14.191 59.339 -10.859 1.00 21.24 276 THR B C 1
ATOM 5256 O O . THR B 1 297 ? 13.169 58.661 -10.755 1.00 20.92 276 THR B O 1
ATOM 5260 N N . PRO B 1 298 ? 14.968 59.237 -11.956 1.00 21.62 277 PRO B N 1
ATOM 5261 C CA . PRO B 1 298 ? 14.684 58.201 -12.978 1.00 21.05 277 PRO B CA 1
ATOM 5262 C C . PRO B 1 298 ? 14.661 56.739 -12.456 1.00 20.90 277 PRO B C 1
ATOM 5263 O O . PRO B 1 298 ? 13.875 55.923 -12.964 1.00 20.98 277 PRO B O 1
ATOM 5267 N N . GLU B 1 299 ? 15.518 56.405 -11.486 1.00 21.31 278 GLU B N 1
ATOM 5268 C CA . GLU B 1 299 ? 15.540 55.063 -10.873 1.00 21.41 278 GLU B CA 1
ATOM 5269 C C . GLU B 1 299 ? 14.155 54.733 -10.260 1.00 20.89 278 GLU B C 1
ATOM 5270 O O . GLU B 1 299 ? 13.638 53.615 -10.415 1.00 20.14 278 GLU B O 1
ATOM 5276 N N . PHE B 1 300 ? 13.598 55.706 -9.549 1.00 19.70 279 PHE B N 1
ATOM 5277 C CA . PHE B 1 300 ? 12.257 55.521 -8.925 1.00 18.54 279 PHE B CA 1
ATOM 5278 C C . PHE B 1 300 ? 11.155 55.370 -9.958 1.00 18.44 279 PHE B C 1
ATOM 5279 O O . PHE B 1 300 ? 10.253 54.533 -9.787 1.00 16.28 279 PHE B O 1
ATOM 5287 N N . ALA B 1 301 ? 11.211 56.135 -11.065 1.00 17.52 280 ALA B N 1
ATOM 5288 C CA . ALA B 1 301 ? 10.228 56.002 -12.126 1.00 18.24 280 ALA B CA 1
ATOM 5289 C C . ALA B 1 301 ? 10.274 54.602 -12.768 1.00 18.42 280 ALA B C 1
ATOM 5290 O O . ALA B 1 301 ? 9.207 54.051 -13.092 1.00 20.32 280 ALA B O 1
ATOM 5292 N N . ASP B 1 302 ? 11.484 54.052 -13.004 1.00 19.22 281 ASP B N 1
ATOM 5293 C CA . ASP B 1 302 ? 11.643 52.672 -13.503 1.00 19.87 281 ASP B CA 1
ATOM 5294 C C . ASP B 1 302 ? 11.014 51.645 -12.543 1.00 19.52 281 ASP B C 1
ATOM 5295 O O . ASP B 1 302 ? 10.355 50.710 -12.986 1.00 18.91 281 ASP B O 1
ATOM 5300 N N . ARG B 1 303 ? 11.190 51.856 -11.231 1.00 17.73 282 ARG B N 1
ATOM 5301 C CA . ARG B 1 303 ? 10.591 50.962 -10.179 1.00 18.30 282 ARG B CA 1
ATOM 5302 C C . ARG B 1 303 ? 9.047 50.948 -10.250 1.00 18.17 282 ARG B C 1
ATOM 5303 O O . ARG B 1 303 ? 8.423 49.891 -10.125 1.00 16.82 282 ARG B O 1
ATOM 5311 N N . GLN B 1 304 ? 8.448 52.125 -10.462 1.00 16.21 283 GLN B N 1
ATOM 5312 C CA . GLN B 1 304 ? 6.986 52.223 -10.654 1.00 16.61 283 GLN B CA 1
ATOM 5313 C C . GLN B 1 304 ? 6.525 51.589 -11.962 1.00 18.00 283 GLN B C 1
ATOM 5314 O O . GLN B 1 304 ? 5.467 50.950 -12.016 1.00 17.15 283 GLN B O 1
ATOM 5320 N N . ARG B 1 305 ? 7.308 51.756 -13.037 1.00 17.79 284 ARG B N 1
ATOM 5321 C CA . ARG B 1 305 ? 6.966 51.037 -14.279 1.00 18.57 284 ARG B CA 1
ATOM 5322 C C . ARG B 1 305 ? 6.928 49.486 -14.086 1.00 16.62 284 ARG B C 1
ATOM 5323 O O . ARG B 1 305 ? 5.997 48.808 -14.547 1.00 17.07 284 ARG B O 1
ATOM 5331 N N . ARG B 1 306 ? 7.937 48.955 -13.379 1.00 16.82 285 ARG B N 1
ATOM 5332 C CA . ARG B 1 306 ? 8.014 47.505 -13.065 1.00 16.59 285 ARG B CA 1
ATOM 5333 C C . ARG B 1 306 ? 6.848 47.042 -12.125 1.00 16.71 285 ARG B C 1
ATOM 5334 O O . ARG B 1 306 ? 6.316 45.948 -12.294 1.00 17.44 285 ARG B O 1
ATOM 5342 N N . THR B 1 307 ? 6.475 47.883 -11.148 1.00 16.66 286 THR B N 1
ATOM 5343 C CA . THR B 1 307 ? 5.290 47.638 -10.277 1.00 15.99 286 THR B CA 1
ATOM 5344 C C . THR B 1 307 ? 4.008 47.437 -11.146 1.00 16.15 286 THR B C 1
ATOM 5345 O O . THR B 1 307 ? 3.253 46.455 -10.972 1.00 14.97 286 THR B O 1
ATOM 5349 N N . LEU B 1 308 ? 3.769 48.334 -12.110 1.00 16.18 287 LEU B N 1
ATOM 5350 C CA . LEU B 1 308 ? 2.552 48.283 -12.928 1.00 16.60 287 LEU B CA 1
ATOM 5351 C C . LEU B 1 308 ? 2.561 47.099 -13.919 1.00 17.65 287 LEU B C 1
ATOM 5352 O O . LEU B 1 308 ? 1.535 46.419 -14.101 1.00 17.03 287 LEU B O 1
ATOM 5357 N N . SER B 1 309 ? 3.698 46.872 -14.588 1.00 17.54 288 SER B N 1
ATOM 5358 C CA A SER B 1 309 ? 3.826 45.765 -15.547 0.50 18.75 288 SER B CA 1
ATOM 5359 C CA B SER B 1 309 ? 3.760 45.769 -15.562 0.50 18.35 288 SER B CA 1
ATOM 5360 C C . SER B 1 309 ? 3.685 44.403 -14.868 1.00 18.34 288 SER B C 1
ATOM 5361 O O . SER B 1 309 ? 3.067 43.473 -15.403 1.00 19.58 288 SER B O 1
ATOM 5366 N N . GLY B 1 310 ? 4.255 44.283 -13.667 1.00 18.05 289 GLY B N 1
ATOM 5367 C CA . GLY B 1 310 ? 4.118 43.053 -12.856 1.00 17.57 289 GLY B CA 1
ATOM 5368 C C . GLY B 1 310 ? 2.678 42.720 -12.472 1.00 17.94 289 GLY B C 1
ATOM 5369 O O . GLY B 1 310 ? 2.263 41.540 -12.520 1.00 17.17 289 GLY B O 1
ATOM 5370 N N . ALA B 1 311 ? 1.915 43.737 -12.060 1.00 16.75 290 ALA B N 1
ATOM 5371 C CA . ALA B 1 311 ? 0.507 43.505 -11.743 1.00 16.40 290 ALA B CA 1
ATOM 5372 C C . ALA B 1 311 ? -0.326 43.063 -12.973 1.00 16.90 290 ALA B C 1
ATOM 5373 O O . ALA B 1 311 ? -1.162 42.160 -12.850 1.00 15.87 290 ALA B O 1
ATOM 5375 N N . ARG B 1 312 ? -0.095 43.668 -14.150 1.00 17.74 291 ARG B N 1
ATOM 5376 C CA . ARG B 1 312 ? -0.764 43.232 -15.390 1.00 18.75 291 ARG B CA 1
ATOM 5377 C C . ARG B 1 312 ? -0.392 41.758 -15.729 1.00 18.31 291 ARG B C 1
ATOM 5378 O O . ARG B 1 312 ? -1.238 41.003 -16.180 1.00 18.66 291 ARG B O 1
ATOM 5386 N N . ILE B 1 313 ? 0.856 41.357 -15.501 1.00 17.92 292 ILE B N 1
ATOM 5387 C CA . ILE B 1 313 ? 1.272 39.940 -15.721 1.00 19.00 292 ILE B CA 1
ATOM 5388 C C . ILE B 1 313 ? 0.528 38.925 -14.817 1.00 19.00 292 ILE B C 1
ATOM 5389 O O . ILE B 1 313 ? 0.096 37.847 -15.264 1.00 19.27 292 ILE B O 1
ATOM 5394 N N . ILE B 1 314 ? 0.339 39.279 -13.534 1.00 18.67 293 ILE B N 1
ATOM 5395 C CA . ILE B 1 314 ? -0.392 38.432 -12.597 1.00 18.22 293 ILE B CA 1
ATOM 5396 C C . ILE B 1 314 ? -1.867 38.312 -13.002 1.00 18.55 293 ILE B C 1
ATOM 5397 O O . ILE B 1 314 ? -2.436 37.226 -13.031 1.00 17.49 293 ILE B O 1
ATOM 5402 N N . ALA B 1 315 ? -2.500 39.428 -13.339 1.00 17.94 294 ALA B N 1
ATOM 5403 C CA . ALA B 1 315 ? -3.901 39.409 -13.803 1.00 17.82 294 ALA B CA 1
ATOM 5404 C C . ALA B 1 315 ? -4.100 38.534 -15.073 1.00 19.22 294 ALA B C 1
ATOM 5405 O O . ALA B 1 315 ? -5.073 37.739 -15.167 1.00 18.94 294 ALA B O 1
ATOM 5407 N N . ASP B 1 316 ? -3.184 38.674 -16.026 1.00 20.34 295 ASP B N 1
ATOM 5408 C CA . ASP B 1 316 ? -3.259 37.913 -17.312 1.00 21.14 295 ASP B CA 1
ATOM 5409 C C . ASP B 1 316 ? -3.126 36.380 -17.107 1.00 21.08 295 ASP B C 1
ATOM 5410 O O . ASP B 1 316 ? -3.849 35.590 -17.746 1.00 21.30 295 ASP B O 1
ATOM 5415 N N . ARG B 1 317 ? -2.216 35.978 -16.216 1.00 19.39 296 ARG B N 1
ATOM 5416 C CA . ARG B 1 317 ? -2.021 34.545 -15.875 1.00 20.45 296 ARG B CA 1
ATOM 5417 C C . ARG B 1 317 ? -3.248 33.951 -15.186 1.00 19.91 296 ARG B C 1
ATOM 5418 O O . ARG B 1 317 ? -3.599 32.784 -15.433 1.00 20.08 296 ARG B O 1
ATOM 5426 N N . LEU B 1 318 ? -3.908 34.726 -14.314 1.00 20.44 297 LEU B N 1
ATOM 5427 C CA . LEU B 1 318 ? -5.125 34.274 -13.619 1.00 20.56 297 LEU B CA 1
ATOM 5428 C C . LEU B 1 318 ? -6.351 34.167 -14.551 1.00 21.25 297 LEU B C 1
ATOM 5429 O O . LEU B 1 318 ? -7.271 33.336 -14.321 1.00 23.54 297 LEU B O 1
ATOM 5434 N N . MET B 1 319 ? -6.344 34.944 -15.633 1.00 21.13 298 MET B N 1
ATOM 5435 C CA . MET B 1 319 ? -7.408 34.886 -16.644 1.00 21.60 298 MET B CA 1
ATOM 5436 C C . MET B 1 319 ? -7.033 33.866 -17.734 1.00 21.76 298 MET B C 1
ATOM 5437 O O . MET B 1 319 ? -6.587 34.216 -18.835 1.00 22.93 298 MET B O 1
ATOM 5442 N N . ALA B 1 320 ? -7.142 32.600 -17.365 1.00 22.79 299 ALA B N 1
ATOM 5443 C CA . ALA B 1 320 ? -6.666 31.474 -18.207 1.00 22.22 299 ALA B CA 1
ATOM 5444 C C . ALA B 1 320 ? -7.568 30.278 -17.933 1.00 22.95 299 ALA B C 1
ATOM 5445 O O . ALA B 1 320 ? -8.206 30.205 -16.857 1.00 21.82 299 ALA B O 1
ATOM 5447 N N . PRO B 1 321 ? -7.635 29.307 -18.872 1.00 22.90 300 PRO B N 1
ATOM 5448 C CA . PRO B 1 321 ? -8.587 28.213 -18.717 1.00 22.68 300 PRO B CA 1
ATOM 5449 C C . PRO B 1 321 ? -8.472 27.333 -17.447 1.00 22.08 300 PRO B C 1
ATOM 5450 O O . PRO B 1 321 ? -9.515 26.991 -16.871 1.00 21.79 300 PRO B O 1
ATOM 5454 N N . ASP B 1 322 ? -7.254 26.972 -17.037 1.00 21.93 301 ASP B N 1
ATOM 5455 C CA . ASP B 1 322 ? -7.055 26.168 -15.795 1.00 22.41 301 ASP B CA 1
ATOM 5456 C C . ASP B 1 322 ? -7.635 26.807 -14.520 1.00 21.43 301 ASP B C 1
ATOM 5457 O O . ASP B 1 322 ? -8.310 26.141 -13.727 1.00 22.12 301 ASP B O 1
ATOM 5462 N N . VAL B 1 323 ? -7.405 28.113 -14.377 1.00 20.40 302 VAL B N 1
ATOM 5463 C CA . VAL B 1 323 ? -7.861 28.867 -13.191 1.00 19.82 302 VAL B CA 1
ATOM 5464 C C . VAL B 1 323 ? -9.376 29.078 -13.247 1.00 19.52 302 VAL B C 1
ATOM 5465 O O . VAL B 1 323 ? -10.093 28.920 -12.261 1.00 18.96 302 VAL B O 1
ATOM 5469 N N . ALA B 1 324 ? -9.901 29.430 -14.420 1.00 19.52 303 ALA B N 1
ATOM 5470 C CA . ALA B 1 324 ? -11.341 29.568 -14.574 1.00 19.17 303 ALA B CA 1
ATOM 5471 C C . ALA B 1 324 ? -12.116 28.285 -14.256 1.00 20.30 303 ALA B C 1
ATOM 5472 O O . ALA B 1 324 ? -13.170 28.323 -13.596 1.00 20.61 303 ALA B O 1
ATOM 5474 N N . LYS B 1 325 ? -11.613 27.153 -14.740 1.00 21.66 304 LYS B N 1
ATOM 5475 C CA . LYS B 1 325 ? -12.245 25.844 -14.496 1.00 23.35 304 LYS B CA 1
ATOM 5476 C C . LYS B 1 325 ? -12.269 25.440 -13.020 1.00 22.97 304 LYS B C 1
ATOM 5477 O O . LYS B 1 325 ? -13.156 24.695 -12.620 1.00 23.20 304 LYS B O 1
ATOM 5483 N N . ALA B 1 326 ? -11.315 25.934 -12.218 1.00 21.35 305 ALA B N 1
ATOM 5484 C CA . ALA B 1 326 ? -11.345 25.790 -10.748 1.00 21.51 305 ALA B CA 1
ATOM 5485 C C . ALA B 1 326 ? -12.295 26.751 -9.981 1.00 21.67 305 ALA B C 1
ATOM 5486 O O . ALA B 1 326 ? -12.389 26.651 -8.748 1.00 23.43 305 ALA B O 1
ATOM 5488 N N . GLY B 1 327 ? -13.010 27.645 -10.666 1.00 21.39 306 GLY B N 1
ATOM 5489 C CA . GLY B 1 327 ? -14.017 28.531 -10.016 1.00 20.64 306 GLY B CA 1
ATOM 5490 C C . GLY B 1 327 ? -13.480 29.896 -9.574 1.00 20.26 306 GLY B C 1
ATOM 5491 O O . GLY B 1 327 ? -14.031 30.512 -8.671 1.00 20.21 306 GLY B O 1
ATOM 5492 N N . VAL B 1 328 ? -12.427 30.373 -10.237 1.00 19.71 307 VAL B N 1
ATOM 5493 C CA . VAL B 1 328 ? -11.741 31.641 -9.857 1.00 20.04 307 VAL B CA 1
ATOM 5494 C C . VAL B 1 328 ? -11.771 32.662 -11.003 1.00 20.68 307 VAL B C 1
ATOM 5495 O O . VAL B 1 328 ? -11.556 32.303 -12.166 1.00 20.26 307 VAL B O 1
ATOM 5499 N N . SER B 1 329 ? -12.024 33.934 -10.666 1.00 20.46 308 SER B N 1
ATOM 5500 C CA . SER B 1 329 ? -12.003 35.052 -11.663 1.00 19.99 308 SER B CA 1
ATOM 5501 C C . SER B 1 329 ? -11.273 36.298 -11.108 1.00 19.22 308 SER B C 1
ATOM 5502 O O . SER B 1 329 ? -10.838 36.300 -9.970 1.00 17.17 308 SER B O 1
ATOM 5505 N N . VAL B 1 330 ? -11.065 37.315 -11.945 1.00 17.27 309 VAL B N 1
ATOM 5506 C CA . VAL B 1 330 ? -10.401 38.604 -11.573 1.00 17.10 309 VAL B CA 1
ATOM 5507 C C . VAL B 1 330 ? -11.439 39.753 -11.576 1.00 17.79 309 VAL B C 1
ATOM 5508 O O . VAL B 1 330 ? -12.135 39.974 -12.603 1.00 17.77 309 VAL B O 1
ATOM 5512 N N . VAL B 1 331 ? -11.586 40.464 -10.437 1.00 17.01 310 VAL B N 1
ATOM 5513 C CA . VAL B 1 331 ? -12.538 41.595 -10.298 1.00 16.57 310 VAL B CA 1
ATOM 5514 C C . VAL B 1 331 ? -12.215 42.701 -11.318 1.00 17.85 310 VAL B C 1
ATOM 5515 O O . VAL B 1 331 ? -11.082 43.175 -11.399 1.00 17.07 310 VAL B O 1
ATOM 5519 N N . SER B 1 332 ? -13.241 43.104 -12.093 1.00 17.98 311 SER B N 1
ATOM 5520 C CA . SER B 1 332 ? -13.152 44.112 -13.195 1.00 18.63 311 SER B CA 1
ATOM 5521 C C . SER B 1 332 ? -12.466 43.599 -14.478 1.00 19.32 311 SER B C 1
ATOM 5522 O O . SER B 1 332 ? -12.333 44.341 -15.446 1.00 19.08 311 SER B O 1
ATOM 5525 N N . GLY B 1 333 ? -12.039 42.328 -14.484 1.00 19.42 312 GLY B N 1
ATOM 5526 C CA . GLY B 1 333 ? -11.357 41.737 -15.652 1.00 19.08 312 GLY B CA 1
ATOM 5527 C C . GLY B 1 333 ? -9.990 42.305 -15.968 1.00 18.52 312 GLY B C 1
ATOM 5528 O O . GLY B 1 333 ? -9.565 42.322 -17.142 1.00 18.96 312 GLY B O 1
ATOM 5529 N N . GLY B 1 334 ? -9.249 42.714 -14.924 1.00 17.94 313 GLY B N 1
ATOM 5530 C CA . GLY B 1 334 ? -7.921 43.278 -15.099 1.00 17.55 313 GLY B CA 1
ATOM 5531 C C . GLY B 1 334 ? -7.552 44.332 -14.051 1.00 16.66 313 GLY B C 1
ATOM 5532 O O . GLY B 1 334 ? -8.220 44.435 -13.012 1.00 17.10 313 GLY B O 1
ATOM 5533 N N . THR B 1 335 ? -6.491 45.090 -14.358 1.00 16.38 314 THR B N 1
ATOM 5534 C CA . THR B 1 335 ? -5.978 46.176 -13.497 1.00 16.96 314 THR B CA 1
ATOM 5535 C C . THR B 1 335 ? -5.226 47.275 -14.261 1.00 16.79 314 THR B C 1
ATOM 5536 O O . THR B 1 335 ? -4.567 46.997 -15.289 1.00 17.83 314 THR B O 1
ATOM 5540 N N . ASP B 1 336 ? -5.266 48.515 -13.729 1.00 16.96 315 ASP B N 1
ATOM 5541 C CA . ASP B 1 336 ? -4.433 49.630 -14.171 1.00 17.89 315 ASP B CA 1
ATOM 5542 C C . ASP B 1 336 ? -3.521 50.213 -13.066 1.00 16.65 315 ASP B C 1
ATOM 5543 O O . ASP B 1 336 ? -2.904 51.273 -13.293 1.00 17.47 315 ASP B O 1
ATOM 5548 N N . VAL B 1 337 ? -3.425 49.526 -11.903 1.00 15.53 316 VAL B N 1
ATOM 5549 C CA . VAL B 1 337 ? -2.695 50.009 -10.721 1.00 15.56 316 VAL B CA 1
ATOM 5550 C C . VAL B 1 337 ? -1.746 48.905 -10.151 1.00 15.05 316 VAL B C 1
ATOM 5551 O O . VAL B 1 337 ? -1.431 47.903 -10.863 1.00 15.37 316 VAL B O 1
ATOM 5555 N N . HIS B 1 338 ? -1.254 49.075 -8.900 1.00 14.27 317 HIS B N 1
ATOM 5556 C CA . HIS B 1 338 ? -0.202 48.211 -8.265 1.00 14.44 317 HIS B CA 1
ATOM 5557 C C . HIS B 1 338 ? -0.716 46.902 -7.599 1.00 13.37 317 HIS B C 1
ATOM 5558 O O . HIS B 1 338 ? 0.009 46.281 -6.779 1.00 14.55 317 HIS B O 1
ATOM 5565 N N . LEU B 1 339 ? -1.953 46.503 -7.927 1.00 14.40 318 LEU B N 1
ATOM 5566 C CA . LEU B 1 339 ? -2.608 45.347 -7.245 1.00 14.61 318 LEU B CA 1
ATOM 5567 C C . LEU B 1 339 ? -3.577 44.604 -8.167 1.00 14.82 318 LEU B C 1
ATOM 5568 O O . LEU B 1 339 ? -3.946 45.136 -9.270 1.00 15.97 318 LEU B O 1
ATOM 5573 N N . VAL B 1 340 ? -3.949 43.370 -7.759 1.00 14.28 319 VAL B N 1
ATOM 5574 C CA . VAL B 1 340 ? -4.969 42.542 -8.424 1.00 15.51 319 VAL B CA 1
ATOM 5575 C C . VAL B 1 340 ? -5.986 42.080 -7.389 1.00 14.05 319 VAL B C 1
ATOM 5576 O O . VAL B 1 340 ? -5.579 41.626 -6.268 1.00 15.32 319 VAL B O 1
ATOM 5580 N N . LEU B 1 341 ? -7.273 42.209 -7.723 1.00 15.13 320 LEU B N 1
ATOM 5581 C CA . LEU B 1 341 ? -8.366 41.732 -6.822 1.00 15.04 320 LEU B CA 1
ATOM 5582 C C . LEU B 1 341 ? -8.947 40.413 -7.388 1.00 16.64 320 LEU B C 1
ATOM 5583 O O . LEU B 1 341 ? -9.393 40.381 -8.554 1.00 17.04 320 LEU B O 1
ATOM 5588 N N . VAL B 1 342 ? -8.802 39.339 -6.627 1.00 16.16 321 VAL B N 1
ATOM 5589 C CA . VAL B 1 342 ? -9.187 37.954 -7.022 1.00 17.00 321 VAL B CA 1
ATOM 5590 C C . VAL B 1 342 ? -10.556 37.562 -6.409 1.00 16.84 321 VAL B C 1
ATOM 5591 O O . VAL B 1 342 ? -10.808 37.830 -5.219 1.00 16.75 321 VAL B O 1
ATOM 5595 N N . ASP B 1 343 ? -11.438 36.950 -7.208 1.00 17.90 322 ASP B N 1
ATOM 5596 C CA . ASP B 1 343 ? -12.776 36.461 -6.751 1.00 19.73 322 ASP B CA 1
ATOM 5597 C C . ASP B 1 343 ? -12.832 34.918 -6.697 1.00 20.86 322 ASP B C 1
ATOM 5598 O O . ASP B 1 343 ? -12.732 34.246 -7.739 1.00 19.72 322 ASP B O 1
ATOM 5603 N N . LEU B 1 344 ? -13.007 34.368 -5.481 1.00 22.58 323 LEU B N 1
ATOM 5604 C CA . LEU B 1 344 ? -12.820 32.914 -5.225 1.00 24.62 323 LEU B CA 1
ATOM 5605 C C . LEU B 1 344 ? -14.085 32.098 -5.020 1.00 26.43 323 LEU B C 1
ATOM 5606 O O . LEU B 1 344 ? -14.010 30.875 -4.751 1.00 26.87 323 LEU B O 1
ATOM 5611 N N . ARG B 1 345 ? -15.228 32.763 -5.065 1.00 27.15 324 ARG B N 1
ATOM 5612 C CA . ARG B 1 345 ? -16.461 32.210 -4.492 1.00 28.45 324 ARG B CA 1
ATOM 5613 C C . ARG B 1 345 ? -16.962 30.876 -5.112 1.00 28.00 324 ARG B C 1
ATOM 5614 O O . ARG B 1 345 ? -17.542 30.045 -4.399 1.00 27.84 324 ARG B O 1
ATOM 5622 N N . ASP B 1 346 ? -16.734 30.657 -6.410 1.00 27.98 325 ASP B N 1
ATOM 5623 C CA . ASP B 1 346 ? -17.079 29.378 -7.028 1.00 27.63 325 ASP B CA 1
ATOM 5624 C C . ASP B 1 346 ? -16.042 28.263 -6.799 1.00 27.39 325 ASP B C 1
ATOM 5625 O O . ASP B 1 346 ? -16.214 27.163 -7.329 1.00 28.60 325 ASP B O 1
ATOM 5630 N N . SER B 1 347 ? -14.962 28.519 -6.038 1.00 26.66 326 SER B N 1
ATOM 5631 C CA . SER B 1 347 ? -13.914 27.497 -5.812 1.00 26.26 326 SER B CA 1
ATOM 5632 C C . SER B 1 347 ? -14.091 26.873 -4.411 1.00 26.19 326 SER B C 1
ATOM 5633 O O . SER B 1 347 ? -14.883 27.370 -3.643 1.00 25.89 326 SER B O 1
ATOM 5636 N N . PRO B 1 348 ? -13.326 25.817 -4.093 1.00 27.51 327 PRO B N 1
ATOM 5637 C CA . PRO B 1 348 ? -13.375 25.279 -2.699 1.00 27.37 327 PRO B CA 1
ATOM 5638 C C . PRO B 1 348 ? -12.868 26.258 -1.596 1.00 27.16 327 PRO B C 1
ATOM 5639 O O . PRO B 1 348 ? -13.251 26.135 -0.410 1.00 28.60 327 PRO B O 1
ATOM 5643 N N . LEU B 1 349 ? -12.021 27.219 -1.966 1.00 24.74 328 LEU B N 1
ATOM 5644 C CA . LEU B 1 349 ? -11.333 28.066 -0.967 1.00 22.84 328 LEU B CA 1
ATOM 5645 C C . LEU B 1 349 ? -12.122 29.352 -0.662 1.00 21.51 328 LEU B C 1
ATOM 5646 O O . LEU B 1 349 ? -12.543 30.056 -1.597 1.00 20.93 328 LEU B O 1
ATOM 5651 N N . ASP B 1 350 ? -12.372 29.646 0.631 1.00 18.31 329 ASP B N 1
ATOM 5652 C CA . ASP B 1 350 ? -12.758 31.000 1.062 1.00 18.28 329 ASP B CA 1
ATOM 5653 C C . ASP B 1 350 ? -11.497 31.882 1.187 1.00 17.15 329 ASP B C 1
ATOM 5654 O O . ASP B 1 350 ? -10.372 31.393 0.978 1.00 16.77 329 ASP B O 1
ATOM 5659 N N . GLY B 1 351 ? -11.671 33.191 1.393 1.00 16.45 330 GLY B N 1
ATOM 5660 C CA . GLY B 1 351 ? -10.499 34.117 1.447 1.00 16.79 330 GLY B CA 1
ATOM 5661 C C . GLY B 1 351 ? -9.440 33.791 2.517 1.00 16.79 330 GLY B C 1
ATOM 5662 O O . GLY B 1 351 ? -8.194 33.845 2.249 1.00 16.85 330 GLY B O 1
ATOM 5663 N N . GLN B 1 352 ? -9.892 33.491 3.736 1.00 17.89 331 GLN B N 1
ATOM 5664 C CA . GLN B 1 352 ? -8.970 33.063 4.802 1.00 17.54 331 GLN B CA 1
ATOM 5665 C C . GLN B 1 352 ? -8.207 31.763 4.434 1.00 17.90 331 GLN B C 1
ATOM 5666 O O . GLN B 1 352 ? -6.987 31.659 4.657 1.00 17.73 331 GLN B O 1
ATOM 5672 N N . ALA B 1 353 ? -8.899 30.794 3.825 1.00 18.41 332 ALA B N 1
ATOM 5673 C CA . ALA B 1 353 ? -8.251 29.534 3.393 1.00 17.70 332 ALA B CA 1
ATOM 5674 C C . ALA B 1 353 ? -7.169 29.744 2.325 1.00 17.89 332 ALA B C 1
ATOM 5675 O O . ALA B 1 353 ? -6.102 29.110 2.354 1.00 16.83 332 ALA B O 1
ATOM 5677 N N . ALA B 1 354 ? -7.474 30.603 1.353 1.00 16.53 333 ALA B N 1
ATOM 5678 C CA . ALA B 1 354 ? -6.535 30.926 0.254 1.00 16.42 333 ALA B CA 1
ATOM 5679 C C . ALA B 1 354 ? -5.297 31.690 0.795 1.00 16.20 333 ALA B C 1
ATOM 5680 O O . ALA B 1 354 ? -4.154 31.409 0.402 1.00 16.22 333 ALA B O 1
ATOM 5682 N N . GLU B 1 355 ? -5.536 32.646 1.700 1.00 16.55 334 GLU B N 1
ATOM 5683 C CA . GLU B 1 355 ? -4.449 33.378 2.413 1.00 15.97 334 GLU B CA 1
ATOM 5684 C C . GLU B 1 355 ? -3.516 32.390 3.175 1.00 17.57 334 GLU B C 1
ATOM 5685 O O . GLU B 1 355 ? -2.278 32.477 3.115 1.00 16.66 334 GLU B O 1
ATOM 5691 N N . ASP B 1 356 ? -4.117 31.446 3.900 1.00 17.15 335 ASP B N 1
ATOM 5692 C CA . ASP B 1 356 ? -3.347 30.425 4.639 1.00 18.81 335 ASP B CA 1
ATOM 5693 C C . ASP B 1 356 ? -2.538 29.476 3.714 1.00 18.67 335 ASP B C 1
ATOM 5694 O O . ASP B 1 356 ? -1.364 29.147 4.020 1.00 19.10 335 ASP B O 1
ATOM 5699 N N . LEU B 1 357 ? -3.141 29.026 2.610 1.00 19.23 336 LEU B N 1
ATOM 5700 C CA . LEU B 1 357 ? -2.428 28.171 1.598 1.00 20.11 336 LEU B CA 1
ATOM 5701 C C . LEU B 1 357 ? -1.195 28.885 1.008 1.00 20.27 336 LEU B C 1
ATOM 5702 O O . LEU B 1 357 ? -0.098 28.294 0.916 1.00 20.86 336 LEU B O 1
ATOM 5707 N N . LEU B 1 358 ? -1.358 30.146 0.597 1.00 19.32 337 LEU B N 1
ATOM 5708 C CA . LEU B 1 358 ? -0.226 30.892 0.023 1.00 18.95 337 LEU B CA 1
ATOM 5709 C C . LEU B 1 358 ? 0.895 31.094 1.056 1.00 19.22 337 LEU B C 1
ATOM 5710 O O . LEU B 1 358 ? 2.080 31.044 0.696 1.00 20.46 337 LEU B O 1
ATOM 5715 N N . HIS B 1 359 ? 0.566 31.264 2.343 1.00 19.40 338 HIS B N 1
ATOM 5716 C CA . HIS B 1 359 ? 1.603 31.339 3.397 1.00 21.16 338 HIS B CA 1
ATOM 5717 C C . HIS B 1 359 ? 2.444 30.048 3.467 1.00 22.35 338 HIS B C 1
ATOM 5718 O O . HIS B 1 359 ? 3.652 30.125 3.728 1.00 22.51 338 HIS B O 1
ATOM 5725 N N . GLU B 1 360 ? 1.807 28.889 3.254 1.00 23.60 339 GLU B N 1
ATOM 5726 C CA A GLU B 1 360 ? 2.493 27.567 3.210 0.50 24.56 339 GLU B CA 1
ATOM 5727 C CA B GLU B 1 360 ? 2.554 27.620 3.277 0.50 24.54 339 GLU B CA 1
ATOM 5728 C C . GLU B 1 360 ? 3.525 27.477 2.087 1.00 24.78 339 GLU B C 1
ATOM 5729 O O . GLU B 1 360 ? 4.515 26.730 2.190 1.00 26.67 339 GLU B O 1
ATOM 5740 N N . VAL B 1 361 ? 3.260 28.162 0.968 1.00 23.95 340 VAL B N 1
ATOM 5741 C CA . VAL B 1 361 ? 4.167 28.160 -0.213 1.00 24.13 340 VAL B CA 1
ATOM 5742 C C . VAL B 1 361 ? 5.109 29.387 -0.284 1.00 23.88 340 VAL B C 1
ATOM 5743 O O . VAL B 1 361 ? 5.763 29.633 -1.334 1.00 24.87 340 VAL B O 1
ATOM 5747 N N . GLY B 1 362 ? 5.225 30.110 0.842 1.00 21.75 341 GLY B N 1
ATOM 5748 C CA . GLY B 1 362 ? 6.205 31.191 1.026 1.00 21.32 341 GLY B CA 1
ATOM 5749 C C . GLY B 1 362 ? 5.801 32.617 0.614 1.00 20.43 341 GLY B C 1
ATOM 5750 O O . GLY B 1 362 ? 6.673 33.519 0.509 1.00 20.32 341 GLY B O 1
ATOM 5751 N N . ILE B 1 363 ? 4.500 32.809 0.365 1.00 19.04 342 ILE B N 1
ATOM 5752 C CA . ILE B 1 363 ? 3.955 34.097 -0.141 1.00 18.36 342 ILE B CA 1
ATOM 5753 C C . ILE B 1 363 ? 2.924 34.757 0.827 1.00 18.35 342 ILE B C 1
ATOM 5754 O O . ILE B 1 363 ? 1.920 34.132 1.218 1.00 18.85 342 ILE B O 1
ATOM 5759 N N . THR B 1 364 ? 3.157 36.033 1.170 1.00 18.30 343 THR B N 1
ATOM 5760 C CA . THR B 1 364 ? 2.247 36.809 2.063 1.00 18.19 343 THR B CA 1
ATOM 5761 C C . THR B 1 364 ? 1.239 37.696 1.247 1.00 16.45 343 THR B C 1
ATOM 5762 O O . THR B 1 364 ? 1.669 38.596 0.511 1.00 15.99 343 THR B O 1
ATOM 5766 N N . VAL B 1 365 ? -0.079 37.415 1.367 1.00 15.10 344 VAL B N 1
ATOM 5767 C CA . VAL B 1 365 ? -1.176 38.258 0.796 1.00 14.97 344 VAL B CA 1
ATOM 5768 C C . VAL B 1 365 ? -2.230 38.544 1.906 1.00 15.62 344 VAL B C 1
ATOM 5769 O O . VAL B 1 365 ? -2.025 38.143 3.033 1.00 16.23 344 VAL B O 1
ATOM 5773 N N . ASN B 1 366 ? -3.359 39.203 1.583 1.00 15.03 345 ASN B N 1
ATOM 5774 C CA . ASN B 1 366 ? -4.514 39.269 2.533 1.00 15.78 345 ASN B CA 1
ATOM 5775 C C . ASN B 1 366 ? -5.873 39.028 1.874 1.00 15.96 345 ASN B C 1
ATOM 5776 O O . ASN B 1 366 ? -6.089 39.338 0.680 1.00 16.54 345 ASN B O 1
ATOM 5781 N N . ARG B 1 367 ? -6.795 38.469 2.673 1.00 15.96 346 ARG B N 1
ATOM 5782 C CA . ARG B 1 367 ? -8.190 38.256 2.259 1.00 16.22 346 ARG B CA 1
ATOM 5783 C C . ARG B 1 367 ? -8.913 39.604 2.014 1.00 15.49 346 ARG B C 1
ATOM 5784 O O . ARG B 1 367 ? -8.516 40.633 2.604 1.00 15.76 346 ARG B O 1
ATOM 5792 N N . ASN B 1 368 ? -9.933 39.599 1.144 1.00 15.42 347 ASN B N 1
ATOM 5793 C CA . ASN B 1 368 ? -10.616 40.833 0.657 1.00 16.30 347 ASN B CA 1
ATOM 5794 C C . ASN B 1 368 ? -12.071 40.541 0.221 1.00 16.75 347 ASN B C 1
ATOM 5795 O O . ASN B 1 368 ? -12.296 39.590 -0.545 1.00 18.09 347 ASN B O 1
ATOM 5800 N N . ALA B 1 369 ? -13.020 41.372 0.651 1.00 17.80 348 ALA B N 1
ATOM 5801 C CA . ALA B 1 369 ? -14.438 41.202 0.267 1.00 18.37 348 ALA B CA 1
ATOM 5802 C C . ALA B 1 369 ? -14.679 41.511 -1.226 1.00 18.81 348 ALA B C 1
ATOM 5803 O O . ALA B 1 369 ? -14.120 42.484 -1.783 1.00 20.14 348 ALA B O 1
ATOM 5805 N N . VAL B 1 370 ? -15.488 40.671 -1.877 1.00 18.78 349 VAL B N 1
ATOM 5806 C CA . VAL B 1 370 ? -15.884 40.824 -3.311 1.00 19.79 349 VAL B CA 1
ATOM 5807 C C . VAL B 1 370 ? -17.275 41.472 -3.431 1.00 20.23 349 VAL B C 1
ATOM 5808 O O . VAL B 1 370 ? -18.008 41.559 -2.433 1.00 19.73 349 VAL B O 1
ATOM 5812 N N . PRO B 1 371 ? -17.640 41.977 -4.647 1.00 22.31 350 PRO B N 1
ATOM 5813 C CA . PRO B 1 371 ? -18.980 42.578 -4.784 1.00 23.13 350 PRO B CA 1
ATOM 5814 C C . PRO B 1 371 ? -20.133 41.589 -4.460 1.00 24.24 350 PRO B C 1
ATOM 5815 O O . PRO B 1 371 ? -20.138 40.444 -4.950 1.00 24.30 350 PRO B O 1
ATOM 5819 N N . ASN B 1 372 ? -21.062 42.025 -3.600 1.00 24.29 351 ASN B N 1
ATOM 5820 C CA . ASN B 1 372 ? -22.167 41.167 -3.124 1.00 25.86 351 ASN B CA 1
ATOM 5821 C C . ASN B 1 372 ? -21.656 39.822 -2.529 1.00 25.24 351 ASN B C 1
ATOM 5822 O O . ASN B 1 372 ? -22.208 38.744 -2.792 1.00 25.34 351 ASN B O 1
ATOM 5827 N N . ASP B 1 373 ? -20.589 39.900 -1.730 1.00 23.22 352 ASP B N 1
ATOM 5828 C CA . ASP B 1 373 ? -19.961 38.722 -1.109 1.00 23.14 352 ASP B CA 1
ATOM 5829 C C . ASP B 1 373 ? -20.969 37.916 -0.238 1.00 22.94 352 ASP B C 1
ATOM 5830 O O . ASP B 1 373 ? -21.585 38.481 0.679 1.00 22.88 352 ASP B O 1
ATOM 5835 N N . PRO B 1 374 ? -21.121 36.588 -0.488 1.00 23.49 353 PRO B N 1
ATOM 5836 C CA . PRO B 1 374 ? -21.973 35.733 0.391 1.00 23.83 353 PRO B CA 1
ATOM 5837 C C . PRO B 1 374 ? -21.394 35.332 1.745 1.00 24.39 353 PRO B C 1
ATOM 5838 O O . PRO B 1 374 ? -22.143 34.873 2.655 1.00 23.92 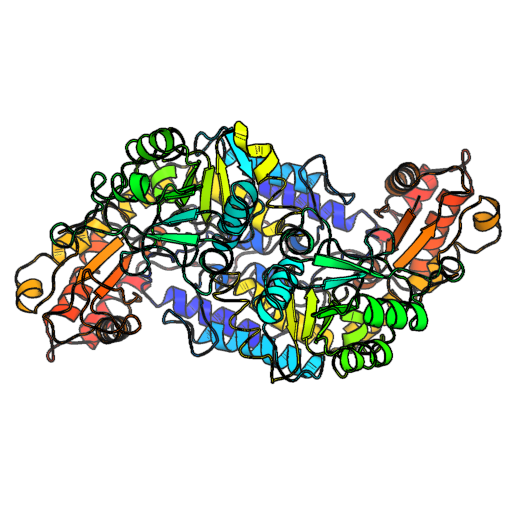353 PRO B O 1
ATOM 5842 N N . ARG B 1 375 ? -20.079 35.480 1.918 1.00 22.97 354 ARG B N 1
ATOM 5843 C CA . ARG B 1 375 ? -19.407 35.148 3.187 1.00 23.01 354 ARG B CA 1
ATOM 5844 C C . ARG B 1 375 ? -19.363 36.358 4.151 1.00 23.46 354 ARG B C 1
ATOM 5845 O O . ARG B 1 375 ? -19.429 37.521 3.689 1.00 23.00 354 ARG B O 1
ATOM 5853 N N . PRO B 1 376 ? -19.203 36.084 5.469 1.00 23.79 355 PRO B N 1
ATOM 5854 C CA . PRO B 1 376 ? -19.098 37.164 6.470 1.00 24.52 355 PRO B CA 1
ATOM 5855 C C . PRO B 1 376 ? -17.847 38.025 6.229 1.00 24.60 355 PRO B C 1
ATOM 5856 O O . PRO B 1 376 ? -16.852 37.499 5.712 1.00 22.86 355 PRO B O 1
ATOM 5860 N N . PRO B 1 377 ? -17.893 39.335 6.585 1.00 24.93 356 PRO B N 1
ATOM 5861 C CA . PRO B 1 377 ? -16.769 40.258 6.312 1.00 25.11 356 PRO B CA 1
ATOM 5862 C C . PRO B 1 377 ? -15.408 39.880 6.921 1.00 24.85 356 PRO B C 1
ATOM 5863 O O . PRO B 1 377 ? -14.381 40.322 6.404 1.00 24.20 356 PRO B O 1
ATOM 5867 N N . MET B 1 378 ? -15.384 39.123 8.017 1.00 25.29 357 MET B N 1
ATOM 5868 C CA . MET B 1 378 ? -14.118 38.693 8.607 1.00 25.49 357 MET B CA 1
ATOM 5869 C C . MET B 1 378 ? -13.508 37.456 7.891 1.00 23.60 357 MET B C 1
ATOM 5870 O O . MET B 1 378 ? -12.339 37.142 8.104 1.00 22.92 357 MET B O 1
ATOM 5875 N N . VAL B 1 379 ? -14.282 36.797 7.006 1.00 21.71 358 VAL B N 1
ATOM 5876 C CA . VAL B 1 379 ? -13.786 35.611 6.268 1.00 20.42 358 VAL B CA 1
ATOM 5877 C C . VAL B 1 379 ? -13.552 35.936 4.774 1.00 18.01 358 VAL B C 1
ATOM 5878 O O . VAL B 1 379 ? -12.439 35.726 4.250 1.00 17.70 358 VAL B O 1
ATOM 5882 N N . THR B 1 380 ? -14.591 36.472 4.133 1.00 16.90 359 THR B N 1
ATOM 5883 C CA . THR B 1 380 ? -14.607 36.911 2.713 1.00 16.68 359 THR B CA 1
ATOM 5884 C C . THR B 1 380 ? -14.511 35.796 1.680 1.00 16.41 359 THR B C 1
ATOM 5885 O O . THR B 1 380 ? -14.183 34.651 2.026 1.00 16.07 359 THR B O 1
ATOM 5889 N N . SER B 1 381 ? -14.748 36.176 0.409 1.00 17.83 360 SER B N 1
ATOM 5890 C CA . SER B 1 381 ? -14.529 35.296 -0.754 1.00 17.93 360 SER B CA 1
ATOM 5891 C C . SER B 1 381 ? -13.510 35.828 -1.760 1.00 19.21 360 SER B C 1
ATOM 5892 O O . SER B 1 381 ? -13.657 35.573 -2.968 1.00 23.19 360 SER B O 1
ATOM 5895 N N . GLY B 1 382 ? -12.494 36.553 -1.309 1.00 17.11 361 GLY B N 1
ATOM 5896 C CA . GLY B 1 382 ? -11.500 37.123 -2.241 1.00 16.98 361 GLY B CA 1
ATOM 5897 C C . GLY B 1 382 ? -10.092 37.311 -1.647 1.00 15.95 361 GLY B C 1
ATOM 5898 O O . GLY B 1 382 ? -9.844 37.072 -0.458 1.00 15.70 361 GLY B O 1
ATOM 5899 N N . LEU B 1 383 ? -9.152 37.736 -2.510 1.00 14.98 362 LEU B N 1
ATOM 5900 C CA . LEU B 1 383 ? -7.784 38.139 -2.147 1.00 15.12 362 LEU B CA 1
ATOM 5901 C C . LEU B 1 383 ? -7.396 39.510 -2.772 1.00 15.47 362 LEU B C 1
ATOM 5902 O O . LEU B 1 383 ? -7.836 39.839 -3.889 1.00 16.47 362 LEU B O 1
ATOM 5907 N N . ARG B 1 384 ? -6.516 40.234 -2.091 1.00 15.47 363 ARG B N 1
ATOM 5908 C CA . ARG B 1 384 ? -5.792 41.424 -2.627 1.00 15.34 363 ARG B CA 1
ATOM 5909 C C . ARG B 1 384 ? -4.313 41.061 -2.711 1.00 15.27 363 ARG B C 1
ATOM 5910 O O . ARG B 1 384 ? -3.707 40.641 -1.709 1.00 15.53 363 ARG B O 1
ATOM 5918 N N . ILE B 1 385 ? -3.742 41.147 -3.921 1.00 14.69 364 ILE B N 1
ATOM 5919 C CA . ILE B 1 385 ? -2.330 40.773 -4.183 1.00 15.11 364 ILE B CA 1
ATOM 5920 C C . ILE B 1 385 ? -1.574 41.997 -4.742 1.00 15.02 364 ILE B C 1
ATOM 5921 O O . ILE B 1 385 ? -2.002 42.531 -5.778 1.00 14.84 364 ILE B O 1
ATOM 5926 N N . GLY B 1 386 ? -0.480 42.436 -4.091 1.00 14.35 365 GLY B N 1
ATOM 5927 C CA . GLY B 1 386 ? 0.279 43.631 -4.522 1.00 14.94 365 GLY B CA 1
ATOM 5928 C C . GLY B 1 386 ? 1.691 43.360 -5.002 1.00 14.50 365 GLY B C 1
ATOM 5929 O O . GLY B 1 386 ? 2.335 42.402 -4.539 1.00 17.04 365 GLY B O 1
ATOM 5930 N N . THR B 1 387 ? 2.211 44.263 -5.846 1.00 15.62 366 THR B N 1
ATOM 5931 C CA . THR B 1 387 ? 3.591 44.221 -6.405 1.00 15.05 366 THR B CA 1
ATOM 5932 C C . THR B 1 387 ? 4.650 45.299 -5.903 1.00 15.47 366 THR B C 1
ATOM 5933 O O . THR B 1 387 ? 5.870 45.118 -6.154 1.00 15.07 366 THR B O 1
ATOM 5937 N N . PRO B 1 388 ? 4.263 46.389 -5.162 1.00 13.98 367 PRO B N 1
ATOM 5938 C CA . PRO B 1 388 ? 5.343 47.357 -4.780 1.00 14.02 367 PRO B CA 1
ATOM 5939 C C . PRO B 1 388 ? 6.586 46.798 -4.017 1.00 14.52 367 PRO B C 1
ATOM 5940 O O . PRO B 1 388 ? 7.744 47.164 -4.354 1.00 14.22 367 PRO B O 1
ATOM 5944 N N . ALA B 1 389 ? 6.398 45.993 -2.967 1.00 14.01 368 ALA B N 1
ATOM 5945 C CA . ALA B 1 389 ? 7.508 45.509 -2.140 1.00 13.30 368 ALA B CA 1
ATOM 5946 C C . ALA B 1 389 ? 8.516 44.672 -2.967 1.00 14.96 368 ALA B C 1
ATOM 5947 O O . ALA B 1 389 ? 9.738 44.856 -2.824 1.00 14.85 368 ALA B O 1
ATOM 5949 N N . LEU B 1 390 ? 8.018 43.761 -3.797 1.00 14.54 369 LEU B N 1
ATOM 5950 C CA . LEU B 1 390 ? 8.907 42.931 -4.683 1.00 15.55 369 LEU B CA 1
ATOM 5951 C C . LEU B 1 390 ? 9.591 43.765 -5.796 1.00 16.58 369 LEU B C 1
ATOM 5952 O O . LEU B 1 390 ? 10.740 43.488 -6.125 1.00 16.69 369 LEU B O 1
ATOM 5957 N N . ALA B 1 391 ? 8.932 44.782 -6.347 1.00 16.33 370 ALA B N 1
ATOM 5958 C CA . ALA B 1 391 ? 9.596 45.704 -7.287 1.00 15.89 370 ALA B CA 1
ATOM 5959 C C . ALA B 1 391 ? 10.759 46.466 -6.594 1.00 16.93 370 ALA B C 1
ATOM 5960 O O . ALA B 1 391 ? 11.870 46.610 -7.143 1.00 16.66 370 ALA B O 1
ATOM 5962 N N . THR B 1 392 ? 10.565 46.965 -5.382 1.00 15.67 371 THR B N 1
ATOM 5963 C CA . THR B 1 392 ? 11.642 47.598 -4.607 1.00 16.75 371 THR B CA 1
ATOM 5964 C C . THR B 1 392 ? 12.845 46.656 -4.394 1.00 17.76 371 THR B C 1
ATOM 5965 O O . THR B 1 392 ? 14.014 47.099 -4.469 1.00 19.28 371 THR B O 1
ATOM 5969 N N . ARG B 1 393 ? 12.554 45.371 -4.167 1.00 18.31 372 ARG B N 1
ATOM 5970 C CA . ARG B 1 393 ? 13.551 44.325 -3.929 1.00 19.27 372 ARG B CA 1
ATOM 5971 C C . ARG B 1 393 ? 14.312 44.003 -5.249 1.00 19.44 372 ARG B C 1
ATOM 5972 O O . ARG B 1 393 ? 15.367 43.341 -5.229 1.00 21.64 372 ARG B O 1
ATOM 5980 N N . GLY B 1 394 ? 13.769 44.432 -6.389 1.00 19.26 373 GLY B N 1
ATOM 5981 C CA . GLY B 1 394 ? 14.463 44.311 -7.698 1.00 19.36 373 GLY B CA 1
ATOM 5982 C C . GLY B 1 394 ? 13.797 43.422 -8.764 1.00 19.45 373 GLY B C 1
ATOM 5983 O O . GLY B 1 394 ? 14.335 43.271 -9.865 1.00 20.29 373 GLY B O 1
ATOM 5984 N N . PHE B 1 395 ? 12.625 42.844 -8.483 1.00 18.96 374 PHE B N 1
ATOM 5985 C CA . PHE B 1 395 ? 11.918 42.002 -9.456 1.00 18.15 374 PHE B CA 1
ATOM 5986 C C . PHE B 1 395 ? 11.515 42.823 -10.717 1.00 18.91 374 PHE B C 1
ATOM 5987 O O . PHE B 1 395 ? 11.052 43.985 -10.634 1.00 19.07 374 PHE B O 1
ATOM 5995 N N . GLY B 1 396 ? 11.684 42.202 -11.893 1.00 19.34 375 GLY B N 1
ATOM 5996 C CA . GLY B 1 396 ? 11.100 42.670 -13.151 1.00 19.96 375 GLY B CA 1
ATOM 5997 C C . GLY B 1 396 ? 10.193 41.615 -13.788 1.00 19.88 375 GLY B C 1
ATOM 5998 O O . GLY B 1 396 ? 9.738 40.678 -13.116 1.00 19.19 375 GLY B O 1
ATOM 5999 N N . ASP B 1 397 ? 9.915 41.776 -15.087 1.00 20.69 376 ASP B N 1
ATOM 6000 C CA . ASP B 1 397 ? 8.895 40.966 -15.781 1.00 20.63 376 ASP B CA 1
ATOM 6001 C C . ASP B 1 397 ? 9.188 39.425 -15.690 1.00 21.72 376 ASP B C 1
ATOM 6002 O O . ASP B 1 397 ? 8.268 38.626 -15.502 1.00 20.33 376 ASP B O 1
ATOM 6007 N N . THR B 1 398 ? 10.448 39.018 -15.827 1.00 22.41 377 THR B N 1
ATOM 6008 C CA . THR B 1 398 ? 10.814 37.591 -15.687 1.00 22.89 377 THR B CA 1
ATOM 6009 C C . THR B 1 398 ? 10.414 37.002 -14.326 1.00 22.36 377 THR B C 1
ATOM 6010 O O . THR B 1 398 ? 9.843 35.916 -14.251 1.00 22.16 377 THR B O 1
ATOM 6014 N N . GLU B 1 399 ? 10.736 37.734 -13.255 1.00 21.24 378 GLU B N 1
ATOM 6015 C CA . GLU B 1 399 ? 10.429 37.294 -11.906 1.00 21.10 378 GLU B CA 1
ATOM 6016 C C . GLU B 1 399 ? 8.910 37.326 -11.609 1.00 20.63 378 GLU B C 1
ATOM 6017 O O . GLU B 1 399 ? 8.367 36.408 -10.964 1.00 20.32 378 GLU B O 1
ATOM 6023 N N . PHE B 1 400 ? 8.228 38.380 -12.043 1.00 19.65 379 PHE B N 1
ATOM 6024 C CA . PHE B 1 400 ? 6.767 38.426 -11.848 1.00 19.45 379 PHE B CA 1
ATOM 6025 C C . PHE B 1 400 ? 6.017 37.298 -12.636 1.00 19.14 379 PHE B C 1
ATOM 6026 O O . PHE B 1 400 ? 4.985 36.775 -12.189 1.00 18.96 379 PHE B O 1
ATOM 6034 N N . THR B 1 401 ? 6.548 36.880 -13.793 1.00 19.91 380 THR B N 1
ATOM 6035 C CA . THR B 1 401 ? 5.971 35.764 -14.546 1.00 20.26 380 THR B CA 1
ATOM 6036 C C . THR B 1 401 ? 6.031 34.425 -13.753 1.00 19.71 380 THR B C 1
ATOM 6037 O O . THR B 1 401 ? 5.061 33.655 -13.693 1.00 19.60 380 THR B O 1
ATOM 6041 N N . GLU B 1 402 ? 7.155 34.209 -13.084 1.00 19.53 381 GLU B N 1
ATOM 6042 C CA . GLU B 1 402 ? 7.337 33.046 -12.213 1.00 20.14 381 GLU B CA 1
ATOM 6043 C C . GLU B 1 402 ? 6.424 33.087 -10.955 1.00 19.80 381 GLU B C 1
ATOM 6044 O O . GLU B 1 402 ? 5.785 32.087 -10.648 1.00 18.62 381 GLU B O 1
ATOM 6050 N N . VAL B 1 403 ? 6.333 34.229 -10.245 1.00 19.39 382 VAL B N 1
ATOM 6051 C CA A VAL B 1 403 ? 5.460 34.277 -9.056 0.50 19.73 382 VAL B CA 1
ATOM 6052 C CA B VAL B 1 403 ? 5.459 34.266 -9.058 0.50 19.72 382 VAL B CA 1
ATOM 6053 C C . VAL B 1 403 ? 3.986 34.121 -9.445 1.00 19.49 382 VAL B C 1
ATOM 6054 O O . VAL B 1 403 ? 3.224 33.453 -8.747 1.00 17.91 382 VAL B O 1
ATOM 6061 N N . ALA B 1 404 ? 3.591 34.705 -10.570 1.00 18.75 383 ALA B N 1
ATOM 6062 C CA . ALA B 1 404 ? 2.225 34.540 -11.082 1.00 19.03 383 ALA B CA 1
ATOM 6063 C C . ALA B 1 404 ? 1.858 33.063 -11.309 1.00 18.09 383 ALA B C 1
ATOM 6064 O O . ALA B 1 404 ? 0.744 32.643 -10.959 1.00 18.21 383 ALA B O 1
ATOM 6066 N N . ASP B 1 405 ? 2.779 32.295 -11.929 1.00 19.05 384 ASP B N 1
ATOM 6067 C CA . ASP B 1 405 ? 2.577 30.839 -12.132 1.00 19.81 384 ASP B CA 1
ATOM 6068 C C . ASP B 1 405 ? 2.485 30.027 -10.819 1.00 19.64 384 ASP B C 1
ATOM 6069 O O . ASP B 1 405 ? 1.631 29.130 -10.685 1.00 19.19 384 ASP B O 1
ATOM 6074 N N . ILE B 1 406 ? 3.344 30.346 -9.852 1.00 18.99 385 ILE B N 1
ATOM 6075 C CA . ILE B 1 406 ? 3.223 29.758 -8.495 1.00 19.43 385 ILE B CA 1
ATOM 6076 C C . ILE B 1 406 ? 1.811 29.949 -7.874 1.00 19.05 385 ILE B C 1
ATOM 6077 O O . ILE B 1 406 ? 1.159 28.974 -7.446 1.00 19.31 385 ILE B O 1
ATOM 6082 N N . ILE B 1 407 ? 1.341 31.207 -7.833 1.00 18.95 386 ILE B N 1
ATOM 6083 C CA . ILE B 1 407 ? -0.008 31.536 -7.303 1.00 18.94 386 ILE B CA 1
ATOM 6084 C C . ILE B 1 407 ? -1.152 30.813 -8.059 1.00 19.40 386 ILE B C 1
ATOM 6085 O O . ILE B 1 407 ? -2.054 30.244 -7.424 1.00 20.12 386 ILE B O 1
ATOM 6090 N N . ALA B 1 408 ? -1.155 30.899 -9.392 1.00 19.40 387 ALA B N 1
ATOM 6091 C CA . ALA B 1 408 ? -2.188 30.262 -10.218 1.00 19.98 387 ALA B CA 1
ATOM 6092 C C . ALA B 1 408 ? -2.257 28.740 -9.999 1.00 21.08 387 ALA B C 1
ATOM 6093 O O . ALA B 1 408 ? -3.353 28.159 -9.923 1.00 22.99 387 ALA B O 1
ATOM 6095 N N . THR B 1 409 ? -1.092 28.102 -9.883 1.00 20.78 388 THR B N 1
ATOM 6096 C CA . THR B 1 409 ? -1.006 26.645 -9.650 1.00 21.86 388 THR B CA 1
ATOM 6097 C C . THR B 1 409 ? -1.581 26.281 -8.275 1.00 21.08 388 THR B C 1
ATOM 6098 O O . THR B 1 409 ? -2.380 25.353 -8.157 1.00 22.63 388 THR B O 1
ATOM 6102 N N . ALA B 1 410 ? -1.221 27.031 -7.233 1.00 21.33 389 ALA B N 1
ATOM 6103 C CA . ALA B 1 410 ? -1.787 26.801 -5.893 1.00 21.51 389 ALA B CA 1
ATOM 6104 C C . ALA B 1 410 ? -3.325 26.884 -5.867 1.00 22.41 389 ALA B C 1
ATOM 6105 O O . ALA B 1 410 ? -4.001 26.029 -5.267 1.00 22.69 389 ALA B O 1
ATOM 6107 N N . LEU B 1 411 ? -3.877 27.901 -6.542 1.00 23.45 390 LEU B N 1
ATOM 6108 C CA . LEU B 1 411 ? -5.331 28.140 -6.509 1.00 23.30 390 LEU B CA 1
ATOM 6109 C C . LEU B 1 411 ? -6.177 27.223 -7.407 1.00 25.05 390 LEU B C 1
ATOM 6110 O O . LEU B 1 411 ? -7.380 27.113 -7.172 1.00 25.57 390 LEU B O 1
ATOM 6115 N N . ALA B 1 412 ? -5.555 26.607 -8.421 1.00 24.97 391 ALA B N 1
ATOM 6116 C CA . ALA B 1 412 ? -6.247 25.790 -9.458 1.00 26.24 391 ALA B CA 1
ATOM 6117 C C . ALA B 1 412 ? -6.161 24.261 -9.268 1.00 27.03 391 ALA B C 1
ATOM 6118 O O . ALA B 1 412 ? -6.929 23.530 -9.910 1.00 28.09 391 ALA B O 1
ATOM 6120 N N . THR B 1 413 ? -5.237 23.767 -8.449 1.00 27.85 392 THR B N 1
ATOM 6121 C CA . THR B 1 413 ? -4.988 22.292 -8.408 1.00 27.67 392 THR B CA 1
ATOM 6122 C C . THR B 1 413 ? -5.768 21.560 -7.301 1.00 28.19 392 THR B C 1
ATOM 6123 O O . THR B 1 413 ? -5.711 20.318 -7.211 1.00 28.17 392 THR B O 1
ATOM 6127 N N . GLY B 1 414 ? -6.510 22.296 -6.474 1.00 27.75 393 GLY B N 1
ATOM 6128 C CA . GLY B 1 414 ? -7.343 21.681 -5.447 1.00 28.23 393 GLY B CA 1
ATOM 6129 C C . GLY B 1 414 ? -6.568 20.756 -4.511 1.00 29.10 393 GLY B C 1
ATOM 6130 O O . GLY B 1 414 ? -5.453 21.078 -4.088 1.00 28.49 393 GLY B O 1
ATOM 6131 N N . SER B 1 415 ? -7.152 19.597 -4.198 1.00 29.53 394 SER B N 1
ATOM 6132 C CA . SER B 1 415 ? -6.524 18.644 -3.258 1.00 30.54 394 SER B CA 1
ATOM 6133 C C . SER B 1 415 ? -5.236 17.986 -3.771 1.00 29.90 394 SER B C 1
ATOM 6134 O O . SER B 1 415 ? -4.538 17.312 -3.006 1.00 30.84 394 SER B O 1
ATOM 6137 N N . SER B 1 416 ? -4.916 18.169 -5.050 1.00 29.68 395 SER B N 1
ATOM 6138 C CA . SER B 1 416 ? -3.644 17.665 -5.617 1.00 29.67 395 SER B CA 1
ATOM 6139 C C . SER B 1 416 ? -2.460 18.647 -5.516 1.00 29.04 395 SER B C 1
ATOM 6140 O O . SER B 1 416 ? -1.386 18.366 -6.057 1.00 29.78 395 SER B O 1
ATOM 6143 N N . VAL B 1 417 ? -2.658 19.806 -4.883 1.00 27.26 396 VAL B N 1
ATOM 6144 C CA . VAL B 1 417 ? -1.577 20.823 -4.769 1.00 26.23 396 VAL B CA 1
ATOM 6145 C C . VAL B 1 417 ? -0.284 20.199 -4.174 1.00 26.17 396 VAL B C 1
ATOM 6146 O O . VAL B 1 417 ? -0.348 19.386 -3.248 1.00 26.97 396 VAL B O 1
ATOM 6150 N N . ASP B 1 418 ? 0.857 20.539 -4.779 1.00 25.21 397 ASP B N 1
ATOM 6151 C CA . ASP B 1 418 ? 2.190 20.100 -4.314 1.00 24.77 397 ASP B CA 1
ATOM 6152 C C . ASP B 1 418 ? 2.883 21.264 -3.580 1.00 23.45 397 ASP B C 1
ATOM 6153 O O . ASP B 1 418 ? 3.598 22.044 -4.201 1.00 22.91 397 ASP B O 1
ATOM 6158 N N . VAL B 1 419 ? 2.679 21.368 -2.258 1.00 23.40 398 VAL B N 1
ATOM 6159 C CA . VAL B 1 419 ? 3.192 22.511 -1.473 1.00 23.51 398 VAL B CA 1
ATOM 6160 C C . VAL B 1 419 ? 4.734 22.573 -1.479 1.00 22.79 398 VAL B C 1
ATOM 6161 O O . VAL B 1 419 ? 5.341 23.652 -1.550 1.00 22.83 398 VAL B O 1
ATOM 6165 N N . SER B 1 420 ? 5.374 21.404 -1.421 1.00 22.01 399 SER B N 1
ATOM 6166 C CA . SER B 1 420 ? 6.840 21.334 -1.453 1.00 21.99 399 SER B CA 1
ATOM 6167 C C . SER B 1 420 ? 7.467 21.897 -2.738 1.00 21.31 399 SER B C 1
ATOM 6168 O O . SER B 1 420 ? 8.431 22.691 -2.677 1.00 22.16 399 SER B O 1
ATOM 6171 N N . ALA B 1 421 ? 6.921 21.521 -3.895 1.00 21.07 400 ALA B N 1
ATOM 6172 C CA . ALA B 1 421 ? 7.436 21.983 -5.174 1.00 21.36 400 ALA B CA 1
ATOM 6173 C C . ALA B 1 421 ? 7.260 23.517 -5.332 1.00 21.13 400 ALA B C 1
ATOM 6174 O O . ALA B 1 421 ? 8.159 24.208 -5.814 1.00 20.71 400 ALA B O 1
ATOM 6176 N N . LEU B 1 422 ? 6.107 24.013 -4.870 1.00 20.97 401 LEU B N 1
ATOM 6177 C CA . LEU B 1 422 ? 5.792 25.456 -4.972 1.00 20.11 401 LEU B CA 1
ATOM 6178 C C . LEU B 1 422 ? 6.618 26.315 -4.006 1.00 20.40 401 LEU B C 1
ATOM 6179 O O . LEU B 1 422 ? 7.130 27.381 -4.394 1.00 20.06 401 LEU B O 1
ATOM 6184 N N . LYS B 1 423 ? 6.782 25.861 -2.766 1.00 20.73 402 LYS B N 1
ATOM 6185 C CA . LYS B 1 423 ? 7.641 26.526 -1.787 1.00 21.34 402 LYS B CA 1
ATOM 6186 C C . LYS B 1 423 ? 9.109 26.603 -2.197 1.00 21.13 402 LYS B C 1
ATOM 6187 O O . LYS B 1 423 ? 9.772 27.642 -2.015 1.00 20.90 402 LYS B O 1
ATOM 6193 N N . ASP B 1 424 ? 9.637 25.506 -2.757 1.00 20.59 403 ASP B N 1
ATOM 6194 C CA . ASP B 1 424 ? 10.993 25.541 -3.334 1.00 21.21 403 ASP B CA 1
ATOM 6195 C C . ASP B 1 424 ? 11.163 26.603 -4.465 1.00 19.63 403 ASP B C 1
ATOM 6196 O O . ASP B 1 424 ? 12.224 27.227 -4.579 1.00 20.38 403 ASP B O 1
ATOM 6201 N N . ARG B 1 425 ? 10.139 26.803 -5.315 1.00 19.74 404 ARG B N 1
ATOM 6202 C CA . ARG B 1 425 ? 10.226 27.812 -6.382 1.00 19.75 404 ARG B CA 1
ATOM 6203 C C . ARG B 1 425 ? 10.252 29.249 -5.785 1.00 19.00 404 ARG B C 1
ATOM 6204 O O . ARG B 1 425 ? 11.014 30.111 -6.228 1.00 19.55 404 ARG B O 1
ATOM 6212 N N . ALA B 1 426 ? 9.457 29.465 -4.724 1.00 19.27 405 ALA B N 1
ATOM 6213 C CA . ALA B 1 426 ? 9.445 30.774 -4.022 1.00 19.68 405 ALA B CA 1
ATOM 6214 C C . ALA B 1 426 ? 10.760 31.111 -3.302 1.00 20.03 405 ALA B C 1
ATOM 6215 O O . ALA B 1 426 ? 11.235 32.268 -3.396 1.00 20.74 405 ALA B O 1
ATOM 6217 N N . THR B 1 427 ? 11.338 30.138 -2.563 1.00 20.63 406 THR B N 1
ATOM 6218 C CA A THR B 1 427 ? 12.611 30.362 -1.863 0.50 20.07 406 THR B CA 1
ATOM 6219 C CA B THR B 1 427 ? 12.625 30.318 -1.867 0.50 21.27 406 THR B CA 1
ATOM 6220 C C . THR B 1 427 ? 13.797 30.535 -2.831 1.00 21.45 406 THR B C 1
ATOM 6221 O O . THR B 1 427 ? 14.722 31.302 -2.547 1.00 21.73 406 THR B O 1
ATOM 6228 N N . ARG B 1 428 ? 13.773 29.861 -3.984 1.00 21.68 407 ARG B N 1
ATOM 6229 C CA . ARG B 1 428 ? 14.737 30.132 -5.052 1.00 22.90 407 ARG B CA 1
ATOM 6230 C C . ARG B 1 428 ? 14.787 31.632 -5.460 1.00 22.41 407 ARG B C 1
ATOM 6231 O O . ARG B 1 428 ? 15.884 32.224 -5.510 1.00 22.60 407 ARG B O 1
ATOM 6239 N N . LEU B 1 429 ? 13.609 32.237 -5.727 1.00 21.83 408 LEU B N 1
ATOM 6240 C CA . LEU B 1 429 ? 13.484 33.693 -6.003 1.00 21.38 408 LEU B CA 1
ATOM 6241 C C . LEU B 1 429 ? 14.010 34.570 -4.844 1.00 21.35 408 LEU B C 1
ATOM 6242 O O . LEU B 1 429 ? 14.781 35.510 -5.077 1.00 21.97 408 LEU B O 1
ATOM 6247 N N . ALA B 1 430 ? 13.620 34.266 -3.601 1.00 21.72 409 ALA B N 1
ATOM 6248 C CA . ALA B 1 430 ? 14.134 35.020 -2.426 1.00 21.81 409 ALA B CA 1
ATOM 6249 C C . ALA B 1 430 ? 15.685 34.990 -2.293 1.00 22.86 409 ALA B C 1
ATOM 6250 O O . ALA B 1 430 ? 16.291 36.009 -1.994 1.00 23.21 409 ALA B O 1
ATOM 6252 N N . ARG B 1 431 ? 16.316 33.837 -2.524 1.00 23.51 410 ARG B N 1
ATOM 6253 C CA . ARG B 1 431 ? 17.792 33.736 -2.452 1.00 24.26 410 ARG B CA 1
ATOM 6254 C C . ARG B 1 431 ? 18.499 34.460 -3.597 1.00 24.26 410 ARG B C 1
ATOM 6255 O O . ARG B 1 431 ? 19.597 34.999 -3.404 1.00 24.75 410 ARG B O 1
ATOM 6263 N N . ALA B 1 432 ? 17.873 34.512 -4.774 1.00 23.83 411 ALA B N 1
ATOM 6264 C CA . ALA B 1 432 ? 18.449 35.170 -5.948 1.00 24.20 411 ALA B CA 1
ATOM 6265 C C . ALA B 1 432 ? 18.423 36.711 -5.893 1.00 23.72 411 ALA B C 1
ATOM 6266 O O . ALA B 1 432 ? 19.190 37.379 -6.610 1.00 24.52 411 ALA B O 1
ATOM 6268 N N . PHE B 1 433 ? 17.529 37.265 -5.051 1.00 23.24 412 PHE B N 1
ATOM 6269 C CA . PHE B 1 433 ? 17.376 38.712 -4.855 1.00 23.34 412 PHE B CA 1
ATOM 6270 C C . PHE B 1 433 ? 17.518 39.097 -3.383 1.00 22.98 412 PHE B C 1
ATOM 6271 O O . PHE B 1 433 ? 16.514 39.323 -2.672 1.00 24.53 412 PHE B O 1
ATOM 6279 N N . PRO B 1 434 ? 18.763 39.138 -2.870 1.00 23.84 413 PRO B N 1
ATOM 6280 C CA . PRO B 1 434 ? 18.968 39.408 -1.451 1.00 23.16 413 PRO B CA 1
ATOM 6281 C C . PRO B 1 434 ? 18.384 40.763 -0.981 1.00 21.72 413 PRO B C 1
ATOM 6282 O O . PRO B 1 434 ? 18.415 41.751 -1.715 1.00 22.30 413 PRO B O 1
ATOM 6286 N N . LEU B 1 435 ? 17.857 40.776 0.252 1.00 20.50 414 LEU B N 1
ATOM 6287 C CA . LEU B 1 435 ? 17.302 41.998 0.907 1.00 19.12 414 LEU B CA 1
ATOM 6288 C C . LEU B 1 435 ? 18.220 42.543 2.026 1.00 18.00 414 LEU B C 1
ATOM 6289 O O . LEU B 1 435 ? 18.645 41.793 2.920 1.00 19.28 414 LEU B O 1
ATOM 6294 N N . TYR B 1 436 ? 18.510 43.849 1.987 1.00 18.18 415 TYR B N 1
ATOM 6295 C CA . TYR B 1 436 ? 19.361 44.483 2.999 1.00 18.83 415 TYR B CA 1
ATOM 6296 C C . TYR B 1 436 ? 20.753 43.786 3.163 1.00 19.03 415 TYR B C 1
ATOM 6297 O O . TYR B 1 436 ? 21.231 43.606 4.280 1.00 18.81 415 TYR B O 1
ATOM 6306 N N . ASP B 1 437 ? 21.372 43.418 2.035 1.00 22.19 416 ASP B N 1
ATOM 6307 C CA . ASP B 1 437 ? 22.645 42.665 2.071 1.00 22.64 416 ASP B CA 1
ATOM 6308 C C . ASP B 1 437 ? 23.744 43.597 2.579 1.00 22.77 416 ASP B C 1
ATOM 6309 O O . ASP B 1 437 ? 23.958 44.671 2.003 1.00 23.61 416 ASP B O 1
ATOM 6314 N N . GLY B 1 438 ? 24.345 43.223 3.710 1.00 22.77 417 GLY B N 1
ATOM 6315 C CA . GLY B 1 438 ? 25.379 44.033 4.374 1.00 23.33 417 GLY B CA 1
ATOM 6316 C C . GLY B 1 438 ? 24.931 44.934 5.525 1.00 23.40 417 GLY B C 1
ATOM 6317 O O . GLY B 1 438 ? 25.756 45.684 6.078 1.00 23.62 417 GLY B O 1
ATOM 6318 N N . LEU B 1 439 ? 23.634 44.874 5.893 1.00 22.26 418 LEU B N 1
ATOM 6319 C CA . LEU B 1 439 ? 23.073 45.714 6.968 1.00 22.15 418 LEU B CA 1
ATOM 6320 C C . LEU B 1 439 ? 23.834 45.606 8.309 1.00 22.54 418 LEU B C 1
ATOM 6321 O O . LEU B 1 439 ? 24.032 46.600 9.009 1.00 22.25 418 LEU B O 1
ATOM 6326 N N . GLU B 1 440 ? 24.259 44.391 8.654 1.00 22.66 419 GLU B N 1
ATOM 6327 C CA . GLU B 1 440 ? 25.011 44.119 9.887 1.00 24.20 419 GLU B CA 1
ATOM 6328 C C . GLU B 1 440 ? 26.371 44.867 10.015 1.00 25.11 419 GLU B C 1
ATOM 6329 O O . GLU B 1 440 ? 26.964 44.882 11.095 1.00 26.92 419 GLU B O 1
ATOM 6335 N N . GLU B 1 441 ? 26.840 45.464 8.922 1.00 26.01 420 GLU B N 1
ATOM 6336 C CA . GLU B 1 441 ? 28.081 46.249 8.897 1.00 27.49 420 GLU B CA 1
ATOM 6337 C C . GLU B 1 441 ? 27.876 47.770 8.733 1.00 26.70 420 GLU B C 1
ATOM 6338 O O . GLU B 1 441 ? 28.840 48.536 8.886 1.00 27.16 420 GLU B O 1
ATOM 6344 N N . TRP B 1 442 ? 26.651 48.226 8.419 1.00 24.37 421 TRP B N 1
ATOM 6345 C CA . TRP B 1 442 ? 26.358 49.659 8.257 1.00 23.96 421 TRP B CA 1
ATOM 6346 C C . TRP B 1 442 ? 26.366 50.456 9.579 1.00 24.20 421 TRP B C 1
ATOM 6347 O O . TRP B 1 442 ? 25.980 49.950 10.647 1.00 24.20 421 TRP B O 1
ATOM 6358 N N . SER B 1 443 ? 26.796 51.715 9.484 1.00 25.43 422 SER B N 1
ATOM 6359 C CA . SER B 1 443 ? 26.941 52.642 10.624 1.00 25.91 422 SER B CA 1
ATOM 6360 C C . SER B 1 443 ? 25.692 53.540 10.810 1.00 25.03 422 SER B C 1
ATOM 6361 O O . SER B 1 443 ? 24.956 53.776 9.835 1.00 23.85 422 SER B O 1
ATOM 6364 N N . LEU B 1 444 ? 25.450 54.037 12.030 1.00 24.85 423 LEU B N 1
ATOM 6365 C CA . LEU B 1 444 ? 24.381 55.065 12.252 1.00 25.70 423 LEU B CA 1
ATOM 6366 C C . LEU B 1 444 ? 24.584 56.342 11.401 1.00 26.51 423 LEU B C 1
ATOM 6367 O O . LEU B 1 444 ? 23.643 56.827 10.741 1.00 24.02 423 LEU B O 1
ATOM 6372 N N . VAL B 1 445 ? 25.794 56.913 11.422 1.00 27.72 424 VAL B N 1
ATOM 6373 C CA . VAL B 1 445 ? 26.118 58.094 10.601 1.00 29.82 424 VAL B CA 1
ATOM 6374 C C . VAL B 1 445 ? 27.418 57.891 9.793 1.00 31.75 424 VAL B C 1
ATOM 6375 O O . VAL B 1 445 ? 28.243 57.045 10.122 1.00 32.11 424 VAL B O 1
ATOM 6379 N N . GLY B 1 446 ? 27.580 58.646 8.713 1.00 34.34 425 GLY B N 1
ATOM 6380 C CA . GLY B 1 446 ? 28.671 58.385 7.761 1.00 36.58 425 GLY B CA 1
ATOM 6381 C C . GLY B 1 446 ? 28.535 57.117 6.907 1.00 37.97 425 GLY B C 1
ATOM 6382 O O . GLY B 1 446 ? 27.444 56.520 6.793 1.00 38.47 425 GLY B O 1
ATOM 6383 N N . ARG B 1 447 ? 29.662 56.698 6.322 1.00 39.67 426 ARG B N 1
ATOM 6384 C CA . ARG B 1 447 ? 29.694 55.660 5.284 1.00 40.59 426 ARG B CA 1
ATOM 6385 C C . ARG B 1 447 ? 30.363 54.368 5.756 1.00 41.27 426 ARG B C 1
ATOM 6386 O O . ARG B 1 447 ? 30.778 54.258 6.919 1.00 42.53 426 ARG B O 1
#

Sequence (840 aa):
GSMSAPLAEEVDPDIAELLAKELGRQRDTLEEMIASSENFVPRAVLQAQGSVLTNKYAEGLPGRRYYGGCEHVDVVENLARDRAKALFGAEFFANVQPHSGAQANAAVLHALMSPGERRLLGLDLANNGGHLTHGMRLNFSGKLYENGFYGVDPATHLIDMDAVRATALEFRPKVIIAGWSSAYPRVLDFAAFRSSIADEVGAKLLVDMAHFAGLVAAGLHPSPVPHADVVSTTVHTLGGGRSGLIVGKKQQYAKAINSSAVFPGQQGGPLMHVIAGKAVALKIAATPEFADRQRRTLSSGARIIADDRLMAPDVAKAGVSVVSGGTDVHLVLVDLRDSPLDGQAAEDLLHEVGITVNRSGLRIGTPALATRGFGDTEFTEVADIIATALATGSSVDVSALKDRATTRLARAFPLYDGLEEWSLVGGSMSSAPLAEEVDPDIAELLAKELGRQRDTLEMIASEENFVPRAVLQAQGSVLTNKYAEGLPGRRYYGGCEHVDVVENLARDRAKKALFGAEFANVQPHSGAQANAAVLHALMMSPGERLLGLDDLANNGGHLTHGMMRLNFSGKLYENGFYGVDPATHLIDMDAVRRATALEFRPKVIIAGWSAYPRVLDFAAFRRSIADEVGAKLLVDMAHFAGLVAAGLHPSPVPHADVVSTTVHTLGGGRSGLIVGKKQQYAKAINSSAVFPGQQGGPLMHVIAGKAVALKIAATPEFADRQRRTLSSGARIIADRLMAPDVAKAGVSVVSGGTDVHLVLVDLRDSPLDGQAAEDLLHEEVGITVNRNAVPNDPRPPMVTSGLRIGTPALATRGFGDTEFTEVVADIIATALATGSSVDVSALKDRATTRLARAFPLYDGLEEWSLVGR

GO terms:
  GO:0030170 pyridoxal phosphate binding (F, IDA)
  GO:0004372 glycine hydroxymethyltransferase activity (F, IDA)
  GO:0006544 glycine metabolic process (P, IDA)
  GO:0006563 L-serine metabolic process (P, IDA)
  GO:0005886 plasma membrane (C, HDA)
  GO:0042783 symbiont-mediated evasion of host immune response (P, IMP)
  GO:0042803 protein homodimerization activity (F, IPI)

B-factor: mean 22.51, std 7.95, range [10.79, 63.46]

Nearest PDB structures (foldseek):
  3h7f-assembly1_A  TM=1.002E+00  e=1.213E-81  Mycobacterium tuberculosis
  4n0w-assembly1_C  TM=9.571E-01  e=8.213E-52  Burkholderia cenocepacia J2315
  5x3v-assembly1_B  TM=9.241E-01  e=4.048E-45  Homo sapiens
  4uqv-assembly6_I  TM=9.303E-01  e=3.272E-32  Methanocaldococcus jannaschii
  4uqv-assembly5_H  TM=8.909E-01  e=5.082E-32  Methanocaldococcus jannaschii

Secondary structure (DSSP, 8-state):
-GGG--HHHH-HHHHHHHHHHHHHHHHSEE--TT-----HHHHHHHTSGGGG----EETTEESSS--HHHHHHHHHHHHHHHHHHT-SEEE---SSHHHHHHHHHHHH--TT-EEEEE-GGGT--GGGT-TTSHHHHSSEEEEE---TTT-S--HHHHHHHHHHH--SEEEEE-SS--S---HHHHHHHHHHHT-EEEEE-TTTHHHHHTTSS--STTT-SEEEEE-------S-EEEEE-GGGHHHHHHIIIIII-SS--HHHHHHHHHHHHHTTSHHHHHHHHHHHHHHHHHHHHHTSHHHHHTT-EEGGGS-SSSEEEEE-TTSS--HHHHHHHHHHTTEE-B--EEEEE-HHHHHHT--HHHHHHHHHHHHHHHHSGGG--HHHHHHHHHHHHHHS-SSTTGGG-BS--/-GGG--HHHH-HHHHHHHHHHHHHHHHSEE--TT-----HHHHHHHTSGGGG----EETTEESSS--HHHHHHHHHHHHHHHHHHT-SEEE---SSHHHHHHHHHHHH--TT-EEEEE-GGGT--GGGT-TTSHHHHSSEEEEE---TTT-S--HHHHHHHHHHH--SEEEEE-SS--S---HHHHHHHHHHHT-EEEEE-TTTHHHHHTTSS--STTT-SEEEEE-------S-EEEEE-GGGHHHHHHIIIIII-SS--HHHHHHHHHHHHHHTSHHHHHHHHHHHHHHHHHHHHHSSHHHHHTT-EEGGGS-SSSEEEEE-TTSS--HHHHHHHHHHTTEE-EE-PPTT-SS-TTT-SEEEEE-HHHHHHT--HHHHHHHHHHHHHHHHSGGG--HHHHHHHHHHHHHHS-SSTTGGG-BSS--

Foldseek 3Di:
DPPPDDCCVPPVVVVVVVVVVLVLLLQFAEWALLAAAADPVQVLLLPDPLQVDFFADAQPDTPDPPCVVLSVLLVLLFVLVCVLQVFDGKDFFFFALLSLLQLVCQLQDFFAFEAEEADPVAFADCSRAPCVDPNPVRYHYDYDHADPPQSHGDLVRVLVVCVVRLGQEYEDEGRDGFEADDLQSVLVSCVVSVHAYEYECASCVLCSSLVLGDHNAVRHQKYKYFCSLLRFDGGIMIGHHPVSHVSSSVSSPPNRDGGGRSSRSSRSSVSSVVSNDPVSSVLQVQQQLLQQLLLVLCVDPLNVVQVKHWRSSGGSHFKTKIQCPRHPDQQVRLQVLCVLLRYHWHWVMTMTGRNHVSVLPDGDVLSNLVSVLSSQSNRVPPVRDSPVSNVSRSVSSVVRGDCPCVVPDDSPD/DVVPDDCCVPPVVVVVVVVVVLVLLLQFAEWALLAAAADPVQVLLLPDPLQVDFFFDAQPGTPDPDCPVLNVLLVLLFVLVCVLQVFDGKDFFFFALLSLLQLVCQLQHFFAFEAEEADQLQFADCSRAPCPDPNVVRYDYDYDHADLPQSHGDLVVVLVRCVVRLGQEYEDEGRDGFEADDLQSVLVSCVVSVHAYEYECASCVLCSSLVQHDHNAVRHQKYKYFCSLLRFDGGIMIGHHPVRVVSSSVSSPPNRDGGGRSSRSSRSSVSSVVSNDPVSSVLQVQLQVLQQLLLVLCPDDLNVVQPKHWRSSGGSHFKTKIFAVGHPDWQVRLQVLVVLLRHHWHGGADRVFPDDGVTHGITITGRNRVSNLPDGPVRSNQVSVLSSQSNRVPPPRDSVVSSVSRSVSSVVRGDCPCVVPDDSDDD

InterPro domains:
  IPR001085 Serine hydroxymethyltransferase [MF_00051] (16-428)
  IPR001085 Serine hydroxymethyltransferase [PIRSF000412] (12-410)
  IPR001085 Serine hydroxymethyltransferase [cd00378] (18-420)
  IPR015421 Pyridoxal phosphate-dependent transferase, major domain [G3DSA:3.40.640.10] (46-287)
  IPR015422 Pyridoxal phosphate-dependent transferase, small domain [G3DSA:3.90.1150.10] (20-427)
  IPR015424 Pyridoxal phosphate-dependent transferase [SSF53383] (9-428)
  IPR019798 Serine hydroxymethyltransferase, pyridoxal phosphate binding site [PS00096] (231-247)
  IPR039429 Serine hydroxymethyltransferase-like domain [PF00464] (17-398)
  IPR049943 Serine hydroxymethyltransferase-like [PTHR11680] (11-404)

Organism: Mycobacterium tuberculosis (strain ATCC 25618 / H37Rv) (NCBI:txid83332)

Radius of gyration: 27.75 Å; Cα contacts (8 Å, |Δi|>4): 1841; chains: 2; bounding box: 64×79×68 Å

CATH classification: 3.90.1150.10 (+1 more: 3.40.640.10)